Protein AF-A0A6J4P6Z1-F1 (afdb_monomer)

Foldseek 3Di:
DPQADWDWDWDFDPVDPRDIGTQDDDDPPDPQTAGDWAEWEDDPQWIWTQRQQQQFIWTAHPQQRDTDDRLEHDDRNFWHYWYDAPQKIWTFGQPVLFIFIADVVSHDYTPGGQDHDPPWGWAAWDADNVRWIWTDTQQLFIWIGNSPDIDTQEGPLAPRARFRYWDQDPVRWIWTDHAQFWIFIDHPPHRDPRHGPDTGGDGGDDHRDYDYDDDDDDDDHRHHDDDDDDDCVLVVLQVLCVPQVQVLCVVFPCVQQNDVHNVQQAHDNAPVRQCQGGVVGRQADALCLPPHVVLCQLVVVDVVRHPPPPDRDDPSSSVSVSVCSNNRVDDPRPDPVVSVPPPPPPLVVVLVVQCPDPLNDDDDDDQQDDDPPCVQQVDSVSSVVRVVCVVVVHDDDDDDDQQVLQQCLCCQQQVDGDDPVLVVVLVVVCVVPVVVSSVVSNVVSQLDLSRLVNVLVVVCVLLQQDQAQPDPDTAGQPLRVVLSVLSSCCSNVVPPPVLLVCLLPPLVPDVPFDADPVVQFRSSVSNVCSLVHYHADEDACQVPFCRLVVSLLVSLQSCCCPPVVDGCSVQCVAQDPNHSGHVVNSVVSSVVSLPDADKFADRGHPCNCVVVLVLLVVLLVVLLLVQLVQLLPFAQDLCNPPDPDDPPVPDPQDDLLALCRLVNQLVPCPQNQQVSLVVNVVVLVVLLVVLVVVQVQKAFQDQPPDLDAGPQKDKGWPLSVNQFDAAQRFQQDLDDFFGGPAGDHGFRKSCSQHLLTWMKIKHHFPVPDPAQKKKWFKAKDQQWFKAKHFSNSQLYPRTDGGDGPGTDIDMDGDDPCPSPTDGIIMMGIWQSTRSCVVSAQPPPPPGHNPHSSPSIRIMMTTRTMIHHNDRDTRDDSSQLCVQLSPDRRDNDSSSNSNSSSCSLSVLSNCSSVVNHDVNSRSSVRVCVVVVSRDGGADPVHPSVVSSVVSSVD

pLDDT: mean 85.29, std 13.03, range [31.72, 98.56]

Secondary structure (DSSP, 8-state):
--TTSEE-EEEE-TTTTS-EEEEE-PPTT-TT-EESEEEEEEETTEEEEEETTTTEEEEE-TTT--EEEEEEE--TT-EEEEEEETTEEEEEETTTTEEEE--SSS-EE--EEEEE-TT--EEEEEE-TTS-EEEEETTTEEEEE-SS-EEEEE-GGGT--SEEEEEE-TTSPEEEEEBTS-EEEE-SSS---SS-SEEE--SPB-S--------S------------SS--HHHHHHHHIIIIIHHHHHHHTTTTBSSS-BGGG---SSHHHHHH-BTTB-S--TT-GGG-HHHHHHTT-SSS--SSTTSPPPHHHHHHHHHHHHTT---S---TTTS---S---HHHHHHHHHTSTTTSPPP-PPPPP-S-TTT--SHHHHHHHHHHHHTT--PPPPPPHHHHHHHHHHHHHSSPPPHHHHHHHHHHHHH-HHHHHHHHHHHHHTSHHHHHHHHHHHHHHHT--SB--SSS--B-TTHHHHHHHHHHHHHTT--HHHHHHHHHHGGG-SSPPEETTTTEESGGGGGGGGG-S----S-TTTSTTHHHHHHHHHHHHHHHHHS----GGGGTSS-SSSS--HHHHHHHHHHHHSSPP-----BPTTTTHHHHHHHHHHHHHHHHHHHHHHHT----TTTTS-SS---TTPPPPPTTSTHHHHHHHHT-TT-HHHHHHHHHHHHHHHHHHHHHHHTTPEEEE--SSS-PPTT-EEESHHHHH-EE-TTEEEE-SSSSBSEEEEEPSEEETTTT-TTS--EEEPPPGGGSSSSEEEEEEEEETT-EEEEEETTB-SSS-EEE---SS-EEEEEEPPP--TT---EEEEEE-GGG-TTSSSSTTTSTTS-TT---TT---EEEEEEEEEESSSPPPPP--GGGTTTT-SSPPSSHHHHHHHHHHHHHHHHHHHHTT---TTHHHHHHHHHHTT-S--B--TTSHHHHHHHHHHH-

Nearest PDB structures (foldseek):
  8jx8-assembly1_B  TM=7.760E-01  e=8.569E-06  Rattus norvegicus
  8juu-assembly1_B  TM=7.508E-01  e=6.616E-06  Rattus norvegicus
  6nd4-assembly1_L  TM=6.989E-01  e=3.937E-04  Saccharomyces cerevisiae BY4741
  8bda-assembly1_I  TM=6.590E-01  e=3.550E-04  Chlamydomonas reinhardtii
  6v4u-assembly1_C  TM=6.195E-01  e=1.362E-03  Homo sapiens

InterPro domains:
  IPR011042 Six-bladed beta-propeller, TolB-like [G3DSA:2.120.10.30] (6-234)
  IPR011429 Cytochrome C, Planctomycete-type [PF07635] (253-311)
  IPR011444 Domain of unknown function DUF1549 [PF07583] (380-594)
  IPR036909 Cytochrome c-like domain superfamily [SSF46626] (238-328)

Radius of gyration: 41.81 Å; Cα contacts (8 Å, |Δi|>4): 1738; chains: 1; bounding box: 90×91×122 Å

Solvent-accessible surface area (backbone atoms only — not comparable to full-atom values): 52314 Å² total; per-residue (Å²): 104,59,96,89,34,75,23,63,43,69,46,67,48,89,86,54,97,66,60,72,43,78,48,39,78,61,61,93,94,48,94,66,47,37,32,20,51,27,16,33,31,71,54,98,72,23,42,35,38,29,16,13,60,71,9,32,31,35,35,25,41,60,37,42,45,49,61,73,46,78,37,34,45,57,62,59,68,12,40,42,25,40,38,61,55,97,89,38,44,36,36,25,24,38,75,77,29,24,34,31,39,46,56,90,70,64,79,53,66,59,80,45,75,41,46,72,48,92,98,44,38,37,39,12,42,31,64,49,99,84,66,36,36,37,35,16,19,80,83,14,35,32,33,37,31,68,63,82,55,75,45,85,35,42,41,46,83,34,70,43,40,38,29,42,34,40,42,69,46,97,87,60,31,38,39,34,38,13,50,68,37,42,37,37,28,33,68,72,89,53,77,47,91,40,60,50,82,41,74,46,86,62,77,65,47,86,74,73,72,58,79,62,86,80,87,76,94,71,94,64,68,51,49,75,78,74,92,64,84,83,88,59,75,68,55,55,50,45,46,47,28,64,72,55,44,53,57,46,40,59,76,74,43,27,81,50,17,20,92,94,31,47,61,65,60,22,31,64,71,27,45,53,33,24,54,61,20,24,82,90,41,49,24,50,41,63,49,34,33,91,79,8,46,51,49,34,18,39,66,47,74,35,93,94,41,49,40,50,79,89,57,67,57,56,71,68,60,49,47,49,55,35,50,42,21,44,69,44,46,59,56,86,46,78,47,52,79,58,59,65,55,63,96,66,90,41,69,64,58,59,36,55,62,43,53,70,36,80,89,68,45,83,87,78,89,76,83,62,55,90,60,93,58,62,85,76,32,76,47,64,67,40,19,50,54,47,51,54,30,53,77,67,74,46,78,85,79,79,83,71,57,68,72,59,45,50,42,50,52,27,35,70,46,39,66,38,78,66,51,73,68,57,48,56,52,48,55,54,39,34,74,76,38,52,67,62,33,49,52,53,49,51,56,53,47,62,70,31,74,44,20,6,54,40,52,30,49,59,53,32,64,60,48,38,63,46,68,39,29,71,56,99,58,86,41,69,37,81,61,34,68,60,38,52,53,47,38,22,49,37,55,57,64,65,53,53,66,71,58,51,54,44,17,36,73,44,10,77,72,45,82,82,58,53,62,44,79,91,77,43,28,26,53,18,57,41,29,40,51,49,77,70,36,46,71,51,63,73,42,46,23,64,82,41,67,52,53,42,55,52,43,43,51,50,45,53,43,41,49,30,41,68,78,63,73,35,88,55,67,65,8,74,84,40,58,30,93,80,60,70,40,43,32,66,52,44,53,50,54,39,50,58,67,62,65,66,80,81,71,40,74,82,48,60,22,91,68,74,54,49,67,58,53,52,50,42,54,52,41,51,53,53,47,50,52,56,50,26,59,53,55,63,68,62,77,78,50,51,62,63,85,53,77,90,81,72,89,59,87,84,60,81,78,63,55,89,82,40,83,60,26,66,56,60,53,59,73,70,32,77,87,46,32,33,61,49,46,49,51,50,48,50,51,50,53,53,48,28,52,52,30,49,59,65,38,66,68,50,45,79,65,38,63,39,90,50,100,64,78,48,89,73,46,49,73,43,49,65,6,50,80,67,10,58,43,58,64,52,38,71,30,66,38,79,58,84,68,44,46,57,70,45,56,36,65,35,15,41,23,16,39,54,82,40,38,76,31,36,22,31,47,32,50,46,44,49,92,74,45,67,58,55,18,40,34,36,23,38,18,15,30,61,61,0,27,37,35,56,29,38,55,68,25,51,59,30,87,52,61,46,70,32,81,39,83,67,66,43,67,45,72,50,62,72,74,80,71,35,67,82,42,88,42,43,30,47,35,39,24,8,39,77,38,35,68,44,51,56,73,43,64,52,67,50,87,96,48,51,68,86,44,75,58,73,95,56,52,11,19,40,33,44,41,31,32,32,21,20,84,52,87,74,66,79,55,83,53,52,46,59,51,60,72,60,63,65,73,82,69,37,74,40,67,68,50,41,30,43,45,53,36,50,41,55,52,46,31,48,45,24,48,49,71,73,60,61,54,80,30,26,48,63,50,45,42,50,34,50,77,70,63,75,45,94,46,65,52,56,92,89,35,74,59,26,55,47,50,53,51,52,59,71,104

Sequence (953 aa):
GLPGEVGKVLRFDPRGAGSMETLLDIPEGYGGRLFRATGMAWLEGDLLVASQGDGKVKRYSYPSGDWQADVVRASPGGITQIAMNGGRLFVTDFVAQALRQGPEPLDGGMSEVWAQHAAQAPWGLAVDGAGRTFWSTSANRVLRSDGRETVEWAGAAGGLATPVGLALGPDGLLYAANLHGAVTVWRTDAPNAGQPVRVIAGPEVRGPISIAFTTEPRAGEFAYVSPVAVDVASAEKVAFFESKIRPLLHARCIKCHGDEAQKGGLRLDSRHGWEQGGDSGPAVTPGKPDTSLLVKAVRYADKDLQMPPEEPLPAEEIALLVEWVRQGAIDPRLDARAAAQPETDDWAVEFQKRLDWWSLNPLADPEPPAVADARWALRPVDRFVYAGLDAAALRPAPAADPEVLLRRLSVVLLGLPPTPAQRETFLWQWHIDPAAAYEALVDQLLKSPHFGERFARHWMDAVRYTDTYGYEWDVPAKGAFEYRDYLIRAFNGDVGFDTFLREQVAGDLLTPPRVDAGLGVNESVIGPMFFHMGEHRHGSSLAYNGVHQEMVNNKVDAFSKVFLATTVACAKCHNHKLEAVSQRDYYALGAVFMTPRWVSRQADAPGKNDAAIARLKELRAAIRAEVAARWAAVTLPPDGWRPAAAVVPNAPQPPLDDVAYPMAKLTNAGADVEATWTALAGEWSAARAARSEANAVFTTIADFSQPQIPAGWVTDGDGMAHGWVDDATPLIALDGEAVVARLLPRGYHTHALSSKLPGALRMPPQHLVPGRFVSLCLAGGEFGGYLQMDENSFLHEGVAVLNQTQPTWRTFGDAPMTGGVTKVTFDFVTSSLNPNFPARVGVVPGLAFNDAGHDKRSWLSVTGVVASDTVVTPQDTLDSFASLYDGPAPKTADEADARVTAWLSGAVHRWCAGQHRPGDRQVVDWLLAHKLLPNQAPAEDPLAALLSEYRRV

Structure (mmCIF, N/CA/C/O backbone):
data_AF-A0A6J4P6Z1-F1
#
_entry.id   AF-A0A6J4P6Z1-F1
#
loop_
_atom_site.group_PDB
_atom_site.id
_atom_site.type_symbol
_atom_site.label_atom_id
_atom_site.label_alt_id
_atom_site.label_comp_id
_atom_site.label_asym_id
_atom_site.label_entity_id
_atom_site.label_seq_id
_atom_site.pdbx_PDB_ins_code
_atom_site.Cartn_x
_atom_site.Cartn_y
_atom_site.Cartn_z
_atom_site.occupancy
_atom_site.B_iso_or_equiv
_atom_site.auth_seq_id
_atom_site.auth_comp_id
_atom_site.auth_asym_id
_atom_site.auth_atom_id
_atom_site.pdbx_PDB_model_num
ATOM 1 N N . GLY A 1 1 ? 6.799 32.612 -17.890 1.00 47.00 1 GLY A N 1
ATOM 2 C CA . GLY A 1 1 ? 7.064 31.879 -16.644 1.00 47.00 1 GLY A CA 1
ATOM 3 C C . GLY A 1 1 ? 7.237 32.807 -15.455 1.00 47.00 1 GLY A C 1
ATOM 4 O O . GLY A 1 1 ? 7.490 34.000 -15.650 1.00 47.00 1 GLY A O 1
ATOM 5 N N . LEU A 1 2 ? 7.077 32.265 -14.247 1.00 48.00 2 LEU A N 1
ATOM 6 C CA . LEU A 1 2 ? 7.431 32.858 -12.951 1.00 48.00 2 LEU A CA 1
ATOM 7 C C . LEU A 1 2 ? 8.968 32.943 -12.775 1.00 48.00 2 LEU A C 1
ATOM 9 O O . LEU A 1 2 ? 9.711 32.297 -13.519 1.00 48.00 2 LEU A O 1
ATOM 13 N N . PRO A 1 3 ? 9.488 33.758 -11.836 1.00 44.28 3 PRO A N 1
ATOM 14 C CA . PRO A 1 3 ? 10.918 33.778 -11.517 1.00 44.28 3 PRO A CA 1
ATOM 15 C C . PRO A 1 3 ? 11.390 32.387 -11.059 1.00 44.28 3 PRO A C 1
ATOM 17 O O . PRO A 1 3 ? 10.897 31.878 -10.060 1.00 44.28 3 PRO A O 1
ATOM 20 N N . GLY A 1 4 ? 12.323 31.774 -11.797 1.00 52.41 4 GLY A N 1
ATOM 21 C CA . GLY A 1 4 ? 12.826 30.413 -11.540 1.00 52.41 4 GLY A CA 1
ATOM 22 C C . GLY A 1 4 ? 12.335 29.345 -12.527 1.00 52.41 4 GLY A C 1
ATOM 23 O O . GLY A 1 4 ? 12.903 28.260 -12.568 1.00 52.41 4 GLY A O 1
ATOM 24 N N . GLU A 1 5 ? 11.341 29.652 -13.367 1.00 59.31 5 GLU A N 1
ATOM 25 C CA . GLU A 1 5 ? 10.858 28.740 -14.411 1.00 59.31 5 GLU A CA 1
ATOM 26 C C . GLU A 1 5 ? 11.696 28.809 -15.700 1.00 59.31 5 GLU A C 1
ATOM 28 O O . GLU A 1 5 ? 12.208 29.865 -16.099 1.00 59.31 5 GLU A O 1
ATOM 33 N N . VAL A 1 6 ? 11.780 27.674 -16.398 1.00 68.25 6 VAL A N 1
ATOM 34 C CA . VAL A 1 6 ? 12.442 27.555 -17.705 1.00 68.25 6 VAL A CA 1
ATOM 35 C C . VAL A 1 6 ? 11.630 28.303 -18.766 1.00 68.25 6 VAL A C 1
ATOM 37 O O . VAL A 1 6 ? 10.414 28.146 -18.871 1.00 68.25 6 VAL A O 1
ATOM 40 N N . GLY A 1 7 ? 12.298 29.153 -19.546 1.00 70.38 7 GLY A N 1
ATOM 41 C CA . GLY A 1 7 ? 11.691 29.878 -20.658 1.00 70.38 7 GLY A CA 1
ATOM 42 C C . GLY A 1 7 ? 11.678 29.038 -21.932 1.00 70.38 7 GLY A C 1
ATOM 43 O O . GLY A 1 7 ? 12.706 28.480 -22.302 1.00 70.38 7 GLY A O 1
ATOM 44 N N . LYS A 1 8 ? 10.535 29.001 -22.623 1.00 82.44 8 LYS A N 1
ATOM 45 C CA . LYS A 1 8 ? 10.401 28.435 -23.972 1.00 82.44 8 LYS A CA 1
ATOM 46 C C . LYS A 1 8 ? 10.035 29.539 -24.957 1.00 82.44 8 LYS A C 1
ATOM 48 O O . LYS A 1 8 ? 9.347 30.488 -24.573 1.00 82.44 8 LYS A O 1
ATOM 53 N N . VAL A 1 9 ? 10.465 29.412 -26.209 1.00 81.19 9 VAL A N 1
ATOM 54 C CA . VAL A 1 9 ? 9.975 30.261 -27.304 1.00 81.19 9 VAL A CA 1
ATOM 55 C C . VAL A 1 9 ? 9.039 29.438 -28.157 1.00 81.19 9 VAL A C 1
ATOM 57 O O . VAL A 1 9 ? 9.393 28.342 -28.580 1.00 81.19 9 VAL A O 1
ATOM 60 N N . LEU A 1 10 ? 7.851 29.974 -28.405 1.00 78.69 10 LEU A N 1
ATOM 61 C CA . LEU A 1 10 ? 6.833 29.328 -29.215 1.00 78.69 10 LEU A CA 1
ATOM 62 C C . LEU A 1 10 ? 6.622 30.142 -30.494 1.00 78.69 10 LEU A C 1
ATOM 64 O O . LEU A 1 10 ? 6.629 31.375 -30.456 1.00 78.69 10 LEU A O 1
ATOM 68 N N . ARG A 1 11 ? 6.415 29.463 -31.619 1.00 75.56 11 ARG A N 1
ATOM 69 C CA . ARG A 1 11 ? 5.948 30.060 -32.867 1.00 75.56 11 ARG A CA 1
ATOM 70 C C . ARG A 1 11 ? 4.472 29.823 -32.986 1.00 75.56 11 ARG A C 1
ATOM 72 O O . ARG A 1 11 ? 3.986 28.703 -32.886 1.00 75.56 11 ARG A O 1
ATOM 79 N N . PHE A 1 12 ? 3.779 30.905 -33.257 1.00 68.00 12 PHE A N 1
ATOM 80 C CA . PHE A 1 12 ? 2.379 30.873 -33.589 1.00 68.00 12 PHE A CA 1
ATOM 81 C C . PHE A 1 12 ? 2.242 31.495 -34.970 1.00 68.00 12 PHE A C 1
ATOM 83 O O . PHE A 1 12 ? 2.663 32.637 -35.160 1.00 68.00 12 PHE A O 1
ATOM 90 N N . ASP A 1 13 ? 1.706 30.744 -35.933 1.00 66.12 13 ASP A N 1
ATOM 91 C CA . ASP A 1 13 ? 1.317 31.317 -37.221 1.00 66.12 13 ASP A CA 1
ATOM 92 C C . ASP A 1 13 ? -0.148 31.765 -37.135 1.00 66.12 13 ASP A C 1
ATOM 94 O O . ASP A 1 13 ? -1.051 30.927 -37.217 1.00 66.12 13 ASP A O 1
ATOM 98 N N . PRO A 1 14 ? -0.418 33.075 -36.984 1.00 53.06 14 PRO A N 1
ATOM 99 C CA . PRO A 1 14 ? -1.778 33.582 -36.847 1.00 53.06 14 PRO A CA 1
ATOM 100 C C . PRO A 1 14 ? -2.614 33.436 -38.128 1.00 53.06 14 PRO A C 1
ATOM 102 O O . PRO A 1 14 ? -3.804 33.739 -38.097 1.00 53.06 14 PRO A O 1
ATOM 105 N N . ARG A 1 15 ? -2.013 33.021 -39.255 1.00 53.12 15 ARG A N 1
ATOM 106 C CA . ARG A 1 15 ? -2.705 32.796 -40.536 1.00 53.12 15 ARG A CA 1
ATOM 107 C C . ARG A 1 15 ? -3.038 31.321 -40.795 1.00 53.12 15 ARG A C 1
ATOM 109 O O . ARG A 1 15 ? -3.801 31.047 -41.718 1.00 53.12 15 ARG A O 1
ATOM 116 N N . GLY A 1 16 ? -2.474 30.397 -40.014 1.00 52.44 16 GLY A N 1
ATOM 117 C CA . GLY A 1 16 ? -2.830 28.974 -40.009 1.00 52.44 16 GLY A CA 1
ATOM 118 C C . GLY A 1 16 ? -3.935 28.660 -38.993 1.00 52.44 16 GLY A C 1
ATOM 119 O O . GLY A 1 16 ? -4.462 29.561 -38.346 1.00 52.44 16 GLY A O 1
ATOM 120 N N . ALA A 1 17 ? -4.266 27.379 -38.795 1.00 46.84 17 ALA A N 1
ATOM 121 C CA . ALA A 1 17 ? -5.341 26.901 -37.904 1.00 46.84 17 ALA A CA 1
ATOM 122 C C . ALA A 1 17 ? -5.102 27.132 -36.386 1.00 46.84 17 ALA A C 1
ATOM 124 O O . ALA A 1 17 ? -5.630 26.403 -35.550 1.00 46.84 17 ALA A O 1
ATOM 125 N N . GLY A 1 18 ? -4.272 28.108 -36.007 1.00 50.84 18 GLY A N 1
ATOM 126 C CA . GLY A 1 18 ? -3.913 28.391 -34.619 1.00 50.84 18 GLY A CA 1
ATOM 127 C C . GLY A 1 18 ? -2.936 27.383 -34.003 1.00 50.84 18 GLY A C 1
ATOM 128 O O . GLY A 1 18 ? -2.877 27.257 -32.781 1.00 50.84 18 GLY A O 1
ATOM 129 N N . SER A 1 19 ? -2.169 26.649 -34.815 1.00 54.53 19 SER A N 1
ATOM 130 C CA . SER A 1 19 ? -1.143 25.735 -34.309 1.00 54.53 19 SER A CA 1
ATOM 131 C C . SER A 1 19 ? 0.015 26.516 -33.691 1.00 54.53 19 SER A C 1
ATOM 133 O O . SER A 1 19 ? 0.631 27.367 -34.337 1.00 54.53 19 SER A O 1
ATOM 135 N N . MET A 1 20 ? 0.305 26.206 -32.432 1.00 63.69 20 MET A N 1
ATOM 136 C CA . MET A 1 20 ? 1.439 26.728 -31.686 1.00 63.69 20 MET A CA 1
ATOM 137 C C . MET A 1 20 ? 2.521 25.649 -31.632 1.00 63.69 20 MET A C 1
ATOM 139 O O . MET A 1 20 ? 2.252 24.516 -31.242 1.00 63.69 20 MET A O 1
ATOM 143 N N . GLU A 1 21 ? 3.728 26.003 -32.042 1.00 71.38 21 GLU A N 1
ATOM 144 C CA . GLU A 1 21 ? 4.895 25.127 -32.121 1.00 71.38 21 GLU A CA 1
ATOM 145 C C . GLU A 1 21 ? 5.962 25.618 -31.147 1.00 71.38 21 GLU A C 1
ATOM 147 O O . GLU A 1 21 ? 6.126 26.821 -30.951 1.00 71.38 21 GLU A O 1
ATOM 152 N N . THR A 1 22 ? 6.711 24.706 -30.542 1.00 75.56 22 THR A N 1
ATOM 153 C CA . THR A 1 22 ? 7.832 25.063 -29.672 1.00 75.56 22 THR A CA 1
ATOM 154 C C . THR A 1 22 ? 9.096 25.266 -30.506 1.00 75.56 22 THR A C 1
ATOM 156 O O . THR A 1 22 ? 9.651 24.296 -31.001 1.00 75.56 22 THR A O 1
ATOM 159 N N . LEU A 1 23 ? 9.564 26.513 -30.643 1.00 71.25 23 LEU A N 1
ATOM 160 C CA . LEU A 1 23 ? 10.804 26.844 -31.365 1.00 71.25 23 LEU A CA 1
ATOM 161 C C . LEU A 1 23 ? 12.065 26.631 -30.531 1.00 71.25 23 LEU A C 1
ATOM 163 O O . LEU A 1 23 ? 13.095 26.234 -31.058 1.00 71.25 23 LEU A O 1
ATOM 167 N N . LEU A 1 24 ? 12.017 26.956 -29.239 1.00 78.31 24 LEU A N 1
ATOM 168 C CA . LEU A 1 24 ? 13.147 26.782 -28.328 1.00 78.31 24 LEU A CA 1
ATOM 169 C C . LEU A 1 24 ? 12.655 26.178 -27.020 1.00 78.31 24 LEU A C 1
ATOM 171 O O . LEU A 1 24 ? 11.869 26.804 -26.307 1.00 78.31 24 LEU A O 1
ATOM 175 N N . ASP A 1 25 ? 13.164 24.992 -26.696 1.00 78.25 25 ASP A N 1
ATOM 176 C CA . ASP A 1 25 ? 12.984 24.311 -25.413 1.00 78.25 25 ASP A CA 1
ATOM 177 C C . ASP A 1 25 ? 14.278 23.584 -25.054 1.00 78.25 25 ASP A C 1
ATOM 179 O O . ASP A 1 25 ? 14.490 22.422 -25.389 1.00 78.25 25 ASP A O 1
ATOM 183 N N . ILE A 1 26 ? 15.209 24.341 -24.473 1.00 75.19 26 ILE A N 1
ATOM 184 C CA . ILE A 1 26 ? 16.578 23.877 -24.253 1.00 75.19 26 ILE A CA 1
ATOM 185 C C . ILE A 1 26 ? 16.658 23.185 -22.882 1.00 75.19 26 ILE A C 1
ATOM 187 O O . ILE A 1 26 ? 16.405 23.844 -21.864 1.00 75.19 26 ILE A O 1
ATOM 191 N N . PRO A 1 27 ? 17.019 21.887 -22.831 1.00 61.19 27 PRO A N 1
ATOM 192 C CA . PRO A 1 27 ? 17.042 21.112 -21.597 1.00 61.19 27 PRO A CA 1
ATOM 193 C C . PRO A 1 27 ? 18.142 21.569 -20.627 1.00 61.19 27 PRO A C 1
ATOM 195 O O . PRO A 1 27 ? 19.032 22.366 -20.938 1.00 61.19 27 PRO A O 1
ATOM 198 N N . GLU A 1 28 ? 18.062 21.065 -19.400 1.00 58.44 28 GLU A N 1
ATOM 199 C CA . GLU A 1 28 ? 19.021 21.351 -18.337 1.00 58.44 28 GLU A CA 1
ATOM 200 C C . GLU A 1 28 ? 20.446 20.892 -18.697 1.00 58.44 28 GLU A C 1
ATOM 202 O O . GLU A 1 28 ? 20.637 19.822 -19.266 1.00 58.44 28 GLU A O 1
ATOM 207 N N . GLY A 1 29 ? 21.451 21.722 -18.384 1.00 57.00 29 GLY A N 1
ATOM 208 C CA . GLY A 1 29 ? 22.869 21.446 -18.667 1.00 57.00 29 GLY A CA 1
ATOM 209 C C . GLY A 1 29 ? 23.438 22.075 -19.949 1.00 57.00 29 GLY A C 1
ATOM 210 O O . GLY A 1 29 ? 24.649 22.021 -20.150 1.00 57.00 29 GLY A O 1
ATOM 211 N N . TYR A 1 30 ? 22.617 22.729 -20.782 1.00 62.38 30 TYR A N 1
ATOM 212 C CA . TYR A 1 30 ? 23.048 23.340 -22.050 1.00 62.38 30 TYR A CA 1
ATOM 213 C C . TYR A 1 30 ? 23.156 24.878 -21.971 1.00 62.38 30 TYR A C 1
ATOM 215 O O . TYR A 1 30 ? 22.280 25.554 -21.428 1.00 62.38 30 TYR A O 1
ATOM 223 N N . GLY A 1 31 ? 24.227 25.456 -22.538 1.00 67.62 31 GLY A N 1
ATOM 224 C CA . GLY A 1 31 ? 24.591 26.881 -22.381 1.00 67.62 31 GLY A CA 1
ATOM 225 C C . GLY A 1 31 ? 23.560 27.899 -22.895 1.00 67.62 31 GLY A C 1
ATOM 226 O O . GLY A 1 31 ? 23.478 29.018 -22.385 1.00 67.62 31 GLY A O 1
ATOM 227 N N . GLY A 1 32 ? 22.720 27.490 -23.847 1.00 81.19 32 GLY A N 1
ATOM 228 C CA . GLY A 1 32 ? 21.651 28.304 -24.420 1.00 81.19 32 GLY A CA 1
ATOM 229 C C . GLY A 1 32 ? 20.339 28.307 -23.642 1.00 81.19 32 GLY A C 1
ATOM 230 O O . GLY A 1 32 ? 19.358 28.824 -24.160 1.00 81.19 32 GLY A O 1
ATOM 231 N N . ARG A 1 33 ? 20.256 27.731 -22.439 1.00 86.50 33 ARG A N 1
ATOM 232 C CA . ARG A 1 33 ? 18.992 27.674 -21.686 1.00 86.50 33 ARG A CA 1
ATOM 233 C C . ARG A 1 33 ? 18.457 29.075 -21.358 1.00 86.50 33 ARG A C 1
ATOM 235 O O . ARG A 1 33 ? 19.211 29.958 -20.944 1.00 86.50 33 ARG A O 1
ATOM 242 N N . LEU A 1 34 ? 17.149 29.267 -21.536 1.00 86.69 34 LEU A N 1
ATOM 243 C CA . LEU A 1 34 ? 16.449 30.517 -21.233 1.00 86.69 34 LEU A CA 1
ATOM 244 C C . LEU A 1 34 ? 15.863 30.464 -19.821 1.00 86.69 34 LEU A C 1
ATOM 246 O O . LEU A 1 34 ? 15.099 29.559 -19.485 1.00 86.69 34 LEU A O 1
ATOM 250 N N . PHE A 1 35 ? 16.169 31.470 -19.008 1.00 83.50 35 PHE A N 1
ATOM 251 C CA . PHE A 1 35 ? 15.613 31.639 -17.668 1.00 83.50 35 PHE A CA 1
ATOM 252 C C . PHE A 1 35 ? 14.590 32.766 -17.731 1.00 83.50 35 PHE A C 1
ATOM 254 O O . PHE A 1 35 ? 14.953 33.941 -17.705 1.00 83.50 35 PHE A O 1
ATOM 261 N N . ARG A 1 36 ? 13.306 32.405 -17.857 1.00 84.12 36 ARG A N 1
ATOM 262 C CA . ARG A 1 36 ? 12.186 33.335 -18.082 1.00 84.12 36 ARG A CA 1
ATOM 263 C C . ARG A 1 36 ? 12.379 34.230 -19.324 1.00 84.12 36 ARG A C 1
ATOM 265 O O . ARG A 1 36 ? 12.853 35.360 -19.227 1.00 84.12 36 ARG A O 1
ATOM 272 N N . ALA A 1 37 ? 11.968 33.723 -20.488 1.00 86.06 37 ALA A N 1
ATOM 273 C CA . ALA A 1 37 ? 11.985 34.470 -21.748 1.00 86.06 37 ALA A CA 1
ATOM 274 C C . ALA A 1 37 ? 10.944 35.607 -21.731 1.00 86.06 37 ALA A C 1
ATOM 276 O O . ALA A 1 37 ? 9.769 35.348 -21.465 1.00 86.06 37 ALA A O 1
ATOM 277 N N . THR A 1 38 ? 11.374 36.848 -21.978 1.00 83.25 38 THR A N 1
ATOM 278 C CA . THR A 1 38 ? 10.518 38.045 -21.835 1.00 83.25 38 THR A CA 1
ATOM 279 C C . THR A 1 38 ? 10.440 38.929 -23.066 1.00 83.25 38 THR A C 1
ATOM 281 O O . THR A 1 38 ? 9.412 39.561 -23.238 1.00 83.25 38 THR A O 1
ATOM 284 N N . GLY A 1 39 ? 11.467 38.958 -23.922 1.00 85.94 39 GLY A N 1
ATOM 285 C CA . GLY A 1 39 ? 11.545 39.829 -25.099 1.00 85.94 39 GLY A CA 1
ATOM 286 C C . GLY A 1 39 ? 12.195 39.130 -26.287 1.00 85.94 39 GLY A C 1
ATOM 287 O O . GLY A 1 39 ? 13.080 38.300 -26.090 1.00 85.94 39 GLY A O 1
ATOM 288 N N . MET A 1 40 ? 11.785 39.464 -27.514 1.00 89.81 40 MET A N 1
ATOM 289 C CA . MET A 1 40 ? 12.350 38.874 -28.734 1.00 89.81 40 MET A CA 1
ATOM 290 C C . MET A 1 40 ? 12.518 39.904 -29.849 1.00 89.81 40 MET A C 1
ATOM 292 O O . MET A 1 40 ? 11.685 40.798 -29.990 1.00 89.81 40 MET A O 1
ATOM 296 N N . ALA A 1 41 ? 13.565 39.750 -30.659 1.00 88.00 41 ALA A N 1
ATOM 297 C CA . ALA A 1 41 ? 13.789 40.536 -31.870 1.00 88.00 41 ALA A CA 1
ATOM 298 C C . ALA A 1 41 ? 14.632 39.760 -32.894 1.00 88.00 41 ALA A C 1
ATOM 300 O O . ALA A 1 41 ? 15.348 38.827 -32.538 1.00 88.00 41 ALA A O 1
ATOM 301 N N . TRP A 1 42 ? 14.566 40.169 -34.160 1.00 84.88 42 TRP A N 1
ATOM 302 C CA . TRP A 1 42 ? 15.353 39.580 -35.247 1.00 84.88 42 TRP A CA 1
ATOM 303 C C . TRP A 1 42 ? 16.605 40.408 -35.539 1.00 84.88 42 TRP A C 1
ATOM 305 O O . TRP A 1 42 ? 16.531 41.636 -35.612 1.00 84.88 42 TRP A O 1
ATOM 315 N N . LEU A 1 43 ? 17.735 39.735 -35.758 1.00 84.44 43 LEU A N 1
ATOM 316 C CA . LEU A 1 43 ? 18.989 40.338 -36.212 1.00 84.44 43 LEU A CA 1
ATOM 317 C C . LEU A 1 43 ? 19.610 39.455 -37.294 1.00 84.44 43 LEU A C 1
ATOM 319 O O . LEU A 1 43 ? 20.001 38.330 -37.013 1.00 84.44 43 LEU A O 1
ATOM 323 N N . GLU A 1 44 ? 19.725 39.972 -38.520 1.00 82.19 44 GLU A N 1
ATOM 324 C CA . GLU A 1 44 ? 20.395 39.281 -39.642 1.00 82.19 44 GLU A CA 1
ATOM 325 C C . GLU A 1 44 ? 19.857 37.866 -39.928 1.00 82.19 44 GLU A C 1
ATOM 327 O O . GLU A 1 44 ? 20.551 37.005 -40.461 1.00 82.19 44 GLU A O 1
ATOM 332 N N . GLY A 1 45 ? 18.589 37.629 -39.592 1.00 76.56 45 GLY A N 1
ATOM 333 C CA . GLY A 1 45 ? 17.946 36.325 -39.710 1.00 76.56 45 GLY A CA 1
ATOM 334 C C . GLY A 1 45 ? 18.006 35.483 -38.439 1.00 76.56 45 GLY A C 1
ATOM 335 O O . GLY A 1 45 ? 17.177 34.599 -38.314 1.00 76.56 45 GLY A O 1
ATOM 336 N N . ASP A 1 46 ? 18.866 35.795 -37.471 1.00 86.88 46 ASP A N 1
ATOM 337 C CA . ASP A 1 46 ? 18.929 35.101 -36.183 1.00 86.88 46 ASP A CA 1
ATOM 338 C C . ASP A 1 46 ? 17.938 35.672 -35.166 1.00 86.88 46 ASP A C 1
ATOM 340 O O . ASP A 1 46 ? 17.578 36.857 -35.196 1.00 86.88 46 ASP A O 1
ATOM 344 N N . LEU A 1 47 ? 17.518 34.820 -34.228 1.00 89.81 47 LEU A N 1
ATOM 345 C CA . LEU A 1 47 ? 16.591 35.200 -33.171 1.00 89.81 47 LEU A CA 1
ATOM 346 C C . LEU A 1 47 ? 17.357 35.632 -31.920 1.00 89.81 47 LEU A C 1
ATOM 348 O O . LEU A 1 47 ? 18.113 34.857 -31.328 1.00 89.81 47 LEU A O 1
ATOM 352 N N . LEU A 1 48 ? 17.116 36.866 -31.486 1.00 91.06 48 LEU A N 1
ATOM 353 C CA . LEU A 1 48 ? 17.546 37.366 -30.188 1.00 91.06 48 LEU A CA 1
ATOM 354 C C . LEU A 1 48 ? 16.425 37.169 -29.174 1.00 91.06 48 LEU A C 1
ATOM 356 O O . LEU A 1 48 ? 15.293 37.592 -29.411 1.00 91.06 48 LEU A O 1
ATOM 360 N N . VAL A 1 49 ? 16.748 36.570 -28.030 1.00 91.38 49 VAL A N 1
ATOM 361 C CA . VAL A 1 49 ? 15.792 36.329 -26.944 1.00 91.38 49 VAL A CA 1
ATOM 362 C C . VAL A 1 49 ? 16.350 36.869 -25.635 1.00 91.38 49 VAL A C 1
ATOM 364 O O . VAL A 1 49 ? 17.452 36.513 -25.214 1.00 91.38 49 VAL A O 1
ATOM 367 N N . ALA A 1 50 ? 15.582 37.731 -24.976 1.00 89.88 50 ALA A N 1
ATOM 368 C CA . ALA A 1 50 ? 15.880 38.210 -23.638 1.00 89.88 50 ALA A CA 1
ATOM 369 C C . ALA A 1 50 ? 15.509 37.149 -22.598 1.00 89.88 50 ALA A C 1
ATOM 371 O O . ALA A 1 50 ? 14.363 36.708 -22.512 1.00 89.88 50 ALA A O 1
ATOM 372 N N . SER A 1 51 ? 16.498 36.775 -21.796 1.00 89.12 51 SER A N 1
ATOM 373 C CA . SER A 1 51 ? 16.409 35.859 -20.669 1.00 89.12 51 SER A CA 1
ATOM 374 C C . SER A 1 51 ? 16.490 36.688 -19.391 1.00 89.12 51 SER A C 1
ATOM 376 O O . SER A 1 51 ? 17.557 37.145 -18.972 1.00 89.12 51 SER A O 1
ATOM 378 N N . GLN A 1 52 ? 15.327 36.971 -18.805 1.00 86.19 52 GLN A N 1
ATOM 379 C CA . GLN A 1 52 ? 15.223 37.923 -17.704 1.00 86.19 52 GLN A CA 1
ATOM 380 C C . GLN A 1 52 ? 15.944 37.424 -16.449 1.00 86.19 52 GLN A C 1
ATOM 382 O O . GLN A 1 52 ? 16.573 38.219 -15.752 1.00 86.19 52 GLN A O 1
ATOM 387 N N . GLY A 1 53 ? 15.859 36.125 -16.156 1.00 83.06 53 GLY A N 1
ATOM 388 C CA . GLY A 1 53 ? 16.377 35.526 -14.927 1.00 83.06 53 GLY A CA 1
ATOM 389 C C . GLY A 1 53 ? 17.892 35.649 -14.780 1.00 83.06 53 GLY A C 1
ATOM 390 O O . GLY A 1 53 ? 18.367 35.938 -13.686 1.00 83.06 53 GLY A O 1
ATOM 391 N N . ASP A 1 54 ? 18.644 35.503 -15.875 1.00 84.38 54 ASP A N 1
ATOM 392 C CA . ASP A 1 54 ? 20.104 35.666 -15.886 1.00 84.38 54 ASP A CA 1
ATOM 393 C C . ASP A 1 54 ? 20.567 37.031 -16.432 1.00 84.38 54 ASP A C 1
ATOM 395 O O . ASP A 1 54 ? 21.767 37.309 -16.431 1.00 84.38 54 ASP A O 1
ATOM 399 N N . GLY A 1 55 ? 19.636 37.904 -16.840 1.00 85.25 55 GLY A N 1
ATOM 400 C CA . GLY A 1 55 ? 19.922 39.275 -17.276 1.00 85.25 55 GLY A CA 1
ATOM 401 C C . GLY A 1 55 ? 20.627 39.360 -18.625 1.00 85.25 55 GLY A C 1
ATOM 402 O O . GLY A 1 55 ? 21.426 40.271 -18.843 1.00 85.25 55 GLY A O 1
ATOM 403 N N . LYS A 1 56 ? 20.383 38.404 -19.526 1.00 89.25 56 LYS A N 1
ATOM 404 C CA . LYS A 1 56 ? 21.103 38.309 -20.802 1.00 89.25 56 LYS A CA 1
ATOM 405 C C . LYS A 1 56 ? 20.174 38.376 -22.000 1.00 89.25 56 LYS A C 1
ATOM 407 O O . LYS A 1 56 ? 19.018 37.972 -21.923 1.00 89.25 56 LYS A O 1
ATOM 412 N N . VAL A 1 57 ? 20.712 38.814 -23.134 1.00 90.44 57 VAL A N 1
ATOM 413 C CA . VAL A 1 57 ? 20.105 38.556 -24.446 1.00 90.44 57 VAL A CA 1
ATOM 414 C C . VAL A 1 57 ? 20.951 37.509 -25.151 1.00 90.44 57 VAL A C 1
ATOM 416 O O . VAL A 1 57 ? 22.173 37.647 -25.247 1.00 90.44 57 VAL A O 1
ATOM 419 N N . LYS A 1 58 ? 20.299 36.444 -25.603 1.00 91.38 58 LYS A N 1
ATOM 420 C CA . LYS A 1 58 ? 20.931 35.279 -26.223 1.00 91.38 58 LYS A CA 1
ATOM 421 C C . LYS A 1 58 ? 20.576 35.239 -27.704 1.00 91.38 58 LYS A C 1
ATOM 423 O O . LYS A 1 58 ? 19.429 35.509 -28.056 1.00 91.38 58 LYS A O 1
ATOM 428 N N . ARG A 1 59 ? 21.557 34.924 -28.552 1.00 91.12 59 ARG A N 1
ATOM 429 C CA . ARG A 1 59 ? 21.393 34.780 -30.005 1.00 91.12 59 ARG A CA 1
ATOM 430 C C . ARG A 1 59 ? 21.318 33.303 -30.366 1.00 91.12 59 ARG A C 1
ATOM 432 O O . ARG A 1 59 ? 22.211 32.533 -30.007 1.00 91.12 59 ARG A O 1
ATOM 439 N N . TYR A 1 60 ? 20.272 32.934 -31.091 1.00 88.81 60 TYR A N 1
ATOM 440 C CA . TYR A 1 60 ? 20.064 31.594 -31.629 1.00 88.81 60 TYR A CA 1
ATOM 441 C C . TYR A 1 60 ? 20.041 31.671 -33.141 1.00 88.81 60 TYR A C 1
ATOM 443 O O . TYR A 1 60 ? 19.381 32.553 -33.701 1.00 88.81 60 TYR A O 1
ATOM 451 N N . SER A 1 61 ? 20.747 30.747 -33.786 1.00 83.56 61 SER A N 1
ATOM 452 C CA . SER A 1 61 ? 20.698 30.674 -35.236 1.00 83.56 61 SER A CA 1
ATOM 453 C C . SER A 1 61 ? 19.316 30.229 -35.682 1.00 83.56 61 SER A C 1
ATOM 455 O O . SER A 1 61 ? 18.735 29.304 -35.112 1.00 83.56 61 SER A O 1
ATOM 457 N N . TYR A 1 62 ? 18.776 30.896 -36.694 1.00 71.00 62 TYR A N 1
ATOM 458 C CA . TYR A 1 62 ? 17.516 30.500 -37.302 1.00 71.00 62 TYR A CA 1
ATOM 459 C C . TYR A 1 62 ? 17.762 29.824 -38.658 1.00 71.00 62 TYR A C 1
ATOM 461 O O . TYR A 1 62 ? 18.450 30.410 -39.496 1.00 71.00 62 TYR A O 1
ATOM 469 N N . PRO A 1 63 ? 17.162 28.656 -38.946 1.00 63.53 63 PRO A N 1
ATOM 470 C CA . PRO A 1 63 ? 16.221 27.908 -38.123 1.00 63.53 63 PRO A CA 1
ATOM 471 C C . PRO A 1 63 ? 16.883 26.678 -37.478 1.00 63.53 63 PRO A C 1
ATOM 473 O O . PRO A 1 63 ? 16.237 25.665 -37.313 1.00 63.53 63 PRO A O 1
ATOM 476 N N . SER A 1 64 ? 18.177 26.654 -37.159 1.00 68.62 64 SER A N 1
ATOM 477 C CA . SER A 1 64 ? 18.717 25.458 -36.475 1.00 68.62 64 SER A CA 1
ATOM 478 C C . SER A 1 64 ? 18.405 25.457 -34.978 1.00 68.62 64 SER A C 1
ATOM 480 O O . SER A 1 64 ? 18.335 24.426 -34.327 1.00 68.62 64 SER A O 1
ATOM 482 N N . GLY A 1 65 ? 18.216 26.634 -34.395 1.00 73.81 65 GLY A N 1
ATOM 483 C CA . GLY A 1 65 ? 18.097 26.801 -32.955 1.00 73.81 65 GLY A CA 1
ATOM 484 C C . GLY A 1 65 ? 19.339 26.533 -32.151 1.00 73.81 65 GLY A C 1
ATOM 485 O O . GLY A 1 65 ? 19.286 26.552 -30.919 1.00 73.81 65 GLY A O 1
ATOM 486 N N . ASP A 1 66 ? 20.468 26.398 -32.834 1.00 78.62 66 ASP A N 1
ATOM 487 C CA . ASP A 1 66 ? 21.757 26.336 -32.187 1.00 78.62 66 ASP A CA 1
ATOM 488 C C . ASP A 1 66 ? 22.024 27.659 -31.481 1.00 78.62 66 ASP A C 1
ATOM 490 O O . ASP A 1 66 ? 22.045 28.740 -32.089 1.00 78.62 66 ASP A O 1
ATOM 494 N N . TRP A 1 67 ? 22.246 27.567 -30.175 1.00 88.00 67 TRP A N 1
ATOM 495 C CA . TRP A 1 67 ? 22.722 28.690 -29.388 1.00 88.00 67 TRP A CA 1
ATOM 496 C C . TRP A 1 67 ? 24.095 29.125 -29.899 1.00 88.00 67 TRP A C 1
ATOM 498 O O . TRP A 1 67 ? 25.039 28.337 -29.900 1.00 88.00 67 TRP A O 1
ATOM 508 N N . GLN A 1 68 ? 24.189 30.384 -30.326 1.00 85.62 68 GLN A N 1
ATOM 509 C CA . GLN A 1 68 ? 25.420 30.951 -30.871 1.00 85.62 68 GLN A CA 1
ATOM 510 C C . GLN A 1 68 ? 26.243 31.613 -29.765 1.00 85.62 68 GLN A C 1
ATOM 512 O O . GLN A 1 68 ? 27.409 31.281 -29.566 1.00 85.62 68 GLN A O 1
ATOM 517 N N . ALA A 1 69 ? 25.636 32.558 -29.038 1.00 86.19 69 ALA A N 1
ATOM 518 C CA . ALA A 1 69 ? 26.303 33.306 -27.976 1.00 86.19 69 ALA A CA 1
ATOM 519 C C . ALA A 1 69 ? 25.317 34.052 -27.060 1.00 86.19 69 ALA A C 1
ATOM 521 O O . ALA A 1 69 ? 24.182 34.363 -27.434 1.00 86.19 69 ALA A O 1
ATOM 522 N N . ASP A 1 70 ? 25.792 34.416 -25.868 1.00 88.25 70 ASP A N 1
ATOM 523 C CA . ASP A 1 70 ? 25.205 35.494 -25.065 1.00 88.25 70 ASP A CA 1
ATOM 524 C C . ASP A 1 70 ? 25.715 36.837 -25.631 1.00 88.25 70 ASP A C 1
ATOM 526 O O . ASP A 1 70 ? 26.882 37.172 -25.432 1.00 88.25 70 ASP A O 1
ATOM 530 N N . VAL A 1 71 ? 24.869 37.593 -26.338 1.00 81.31 71 VAL A N 1
ATOM 531 C CA . VAL A 1 71 ? 25.287 38.802 -27.086 1.00 81.31 71 VAL A CA 1
ATOM 532 C C . VAL A 1 71 ? 25.242 40.087 -26.262 1.00 81.31 71 VAL A C 1
ATOM 534 O O . VAL A 1 71 ? 25.896 41.064 -26.606 1.00 81.31 71 VAL A O 1
ATOM 537 N N . VAL A 1 72 ? 24.485 40.096 -25.161 1.00 74.81 72 VAL A N 1
ATOM 538 C CA . VAL A 1 72 ? 24.347 41.259 -24.274 1.00 74.81 72 VAL A CA 1
ATOM 539 C C . VAL A 1 72 ? 24.159 40.818 -22.823 1.00 74.81 72 VAL A C 1
ATOM 541 O O . VAL A 1 72 ? 23.469 39.834 -22.546 1.00 74.81 72 VAL A O 1
ATOM 544 N N . ARG A 1 73 ? 24.734 41.587 -21.885 1.00 74.75 73 ARG A N 1
ATOM 545 C CA . ARG A 1 73 ? 24.544 41.433 -20.432 1.00 74.75 73 ARG A CA 1
ATOM 546 C C . ARG A 1 73 ? 24.046 42.738 -19.803 1.00 74.75 73 ARG A C 1
ATOM 548 O O . ARG A 1 73 ? 24.681 43.781 -19.968 1.00 74.75 73 ARG A O 1
ATOM 555 N N . ALA A 1 74 ? 22.938 42.657 -19.072 1.00 70.69 74 ALA A N 1
ATOM 556 C CA . ALA A 1 74 ? 22.397 43.699 -18.199 1.00 70.69 74 ALA A CA 1
ATOM 557 C C . ALA A 1 74 ? 22.222 43.145 -16.769 1.00 70.69 74 ALA A C 1
ATOM 559 O O . ALA A 1 74 ? 22.659 42.033 -16.465 1.00 70.69 74 ALA A O 1
ATOM 560 N N . SER A 1 75 ? 21.600 43.912 -15.870 1.00 70.19 75 SER A N 1
ATOM 561 C CA . SER A 1 75 ? 21.315 43.442 -14.511 1.00 70.19 75 SER A CA 1
ATOM 562 C C . SER A 1 75 ? 20.290 42.291 -14.523 1.00 70.19 75 SER A C 1
ATOM 564 O O . SER A 1 75 ? 19.217 42.438 -15.121 1.00 70.19 75 SER A O 1
ATOM 566 N N . PRO A 1 76 ? 20.574 41.153 -13.855 1.00 71.88 76 PRO A N 1
ATOM 567 C CA . PRO A 1 76 ? 19.608 40.067 -13.700 1.00 71.88 76 PRO A CA 1
ATOM 568 C C . PRO A 1 76 ? 18.267 40.558 -13.144 1.00 71.88 76 PRO A C 1
ATOM 570 O O . PRO A 1 76 ? 18.223 41.403 -12.251 1.00 71.88 76 PRO A O 1
ATOM 573 N N . GLY A 1 77 ? 17.165 40.045 -13.693 1.00 66.44 77 GLY A N 1
ATOM 574 C CA . GLY A 1 77 ? 15.797 40.421 -13.325 1.00 66.44 77 GLY A CA 1
ATOM 575 C C . GLY A 1 77 ? 15.222 41.631 -14.075 1.00 66.44 77 GLY A C 1
ATOM 576 O O . GLY A 1 77 ? 14.011 41.847 -14.014 1.00 66.44 77 GLY A O 1
ATOM 577 N N . GLY A 1 78 ? 16.040 42.400 -14.808 1.00 71.94 78 GLY A N 1
ATOM 578 C CA . GLY A 1 78 ? 15.643 43.705 -15.354 1.00 71.94 78 GLY A CA 1
ATOM 579 C C . GLY A 1 78 ? 15.108 43.738 -16.788 1.00 71.94 78 GLY A C 1
ATOM 580 O O . GLY A 1 78 ? 14.335 44.640 -17.098 1.00 71.94 78 GLY A O 1
ATOM 581 N N . ILE A 1 79 ? 15.466 42.791 -17.664 1.00 86.06 79 ILE A N 1
ATOM 582 C CA . ILE A 1 79 ? 15.118 42.901 -19.094 1.00 86.06 79 ILE A CA 1
ATOM 583 C C . ILE A 1 79 ? 13.682 42.436 -19.354 1.00 86.06 79 ILE A C 1
ATOM 585 O O . ILE A 1 79 ? 13.369 41.253 -19.199 1.00 86.06 79 ILE A O 1
ATOM 589 N N . THR A 1 80 ? 12.810 43.360 -19.765 1.00 83.88 80 THR A N 1
ATOM 590 C CA . THR A 1 80 ? 11.381 43.076 -19.994 1.00 83.88 80 THR A CA 1
ATOM 591 C C . THR A 1 80 ? 10.986 43.046 -21.468 1.00 83.88 80 THR A C 1
ATOM 593 O O . THR A 1 80 ? 10.130 42.245 -21.816 1.00 83.88 80 THR A O 1
ATOM 596 N N . GLN A 1 81 ? 11.621 43.839 -22.336 1.00 87.94 81 GLN A N 1
ATOM 597 C CA . GLN A 1 81 ? 11.404 43.834 -23.782 1.00 87.94 81 GLN A CA 1
ATOM 598 C C . GLN A 1 81 ? 12.658 44.319 -24.529 1.00 87.94 81 GLN A C 1
ATOM 600 O O . GLN A 1 81 ? 13.465 45.085 -23.996 1.00 87.94 81 GLN A O 1
ATOM 605 N N . ILE A 1 82 ? 12.819 43.871 -25.776 1.00 90.38 82 ILE A N 1
ATOM 606 C CA . ILE A 1 82 ? 13.919 44.264 -26.664 1.00 90.38 82 ILE A CA 1
ATOM 607 C C . ILE A 1 82 ? 13.386 44.671 -28.038 1.00 90.38 82 ILE A C 1
ATOM 609 O O . ILE A 1 82 ? 12.326 44.203 -28.451 1.00 90.38 82 ILE A O 1
ATOM 613 N N . ALA A 1 83 ? 14.115 45.534 -28.742 1.00 89.00 83 ALA A N 1
ATOM 614 C CA . ALA A 1 83 ? 13.785 45.968 -30.094 1.00 89.00 83 ALA A CA 1
ATOM 615 C C . ALA A 1 83 ? 15.052 46.250 -30.912 1.00 89.00 83 ALA A C 1
ATOM 617 O O . ALA A 1 83 ? 16.068 46.673 -30.365 1.00 89.00 83 ALA A O 1
ATOM 618 N N . MET A 1 84 ? 14.970 46.043 -32.226 1.00 86.19 84 MET A N 1
ATOM 619 C CA . MET A 1 84 ? 16.067 46.279 -33.166 1.00 86.19 84 MET A CA 1
ATOM 620 C C . MET A 1 84 ? 15.706 47.398 -34.141 1.00 86.19 84 MET A C 1
ATOM 622 O O . MET A 1 84 ? 14.596 47.426 -34.670 1.00 86.19 84 MET A O 1
ATOM 626 N N . ASN A 1 85 ? 16.656 48.289 -34.422 1.00 84.94 85 ASN A N 1
ATOM 627 C CA . ASN A 1 85 ? 16.560 49.242 -35.526 1.00 84.94 85 ASN A CA 1
ATOM 628 C C . ASN A 1 85 ? 17.947 49.462 -36.141 1.00 84.94 85 ASN A C 1
ATOM 630 O O . ASN A 1 85 ? 18.887 49.799 -35.427 1.00 84.94 85 ASN A O 1
ATOM 634 N N . GLY A 1 86 ? 18.083 49.233 -37.452 1.00 75.75 86 GLY A N 1
ATOM 635 C CA . GLY A 1 86 ? 19.330 49.504 -38.178 1.00 75.75 86 GLY A CA 1
ATOM 636 C C . GLY A 1 86 ? 20.572 48.808 -37.603 1.00 75.75 86 GLY A C 1
ATOM 637 O O . GLY A 1 86 ? 21.629 49.420 -37.568 1.00 75.75 86 GLY A O 1
ATOM 638 N N . GLY A 1 87 ? 20.437 47.575 -37.094 1.00 76.44 87 GLY A N 1
ATOM 639 C CA . GLY A 1 87 ? 21.535 46.818 -36.466 1.00 76.44 87 GLY A CA 1
ATOM 640 C C . GLY A 1 87 ? 21.781 47.133 -34.985 1.00 76.44 87 GLY A C 1
ATOM 641 O O . GLY A 1 87 ? 22.531 46.419 -34.326 1.00 76.44 87 GLY A O 1
ATOM 642 N N . ARG A 1 88 ? 21.094 48.135 -34.421 1.00 82.12 88 ARG A N 1
ATOM 643 C CA . ARG A 1 88 ? 21.218 48.530 -33.012 1.00 82.12 88 ARG A CA 1
ATOM 644 C C . ARG A 1 88 ? 20.137 47.899 -32.151 1.00 82.12 88 ARG A C 1
ATOM 646 O O . ARG A 1 88 ? 18.954 47.938 -32.500 1.00 82.12 88 ARG A O 1
ATOM 653 N N . LEU A 1 89 ? 20.558 47.359 -31.010 1.00 88.94 89 LEU A N 1
ATOM 654 C CA . LEU A 1 89 ? 19.688 46.730 -30.022 1.00 88.94 89 LEU A CA 1
ATOM 655 C C . LEU A 1 89 ? 19.295 47.732 -28.939 1.00 88.94 89 LEU A C 1
ATOM 657 O O . LEU A 1 89 ? 20.154 48.341 -28.311 1.00 88.94 89 LEU A O 1
ATOM 661 N N . PHE A 1 90 ? 18.002 47.850 -28.672 1.00 89.25 90 PHE A N 1
ATOM 662 C CA . PHE A 1 90 ? 17.460 48.610 -27.552 1.00 89.25 90 PHE A CA 1
ATOM 663 C C . PHE A 1 90 ? 16.807 47.645 -26.572 1.00 89.25 90 PHE A C 1
ATOM 665 O O . PHE A 1 90 ? 16.052 46.762 -26.984 1.00 89.25 90 PHE A O 1
ATOM 672 N N . VAL A 1 91 ? 17.083 47.806 -25.280 1.00 89.81 91 VAL A N 1
ATOM 673 C CA . VAL A 1 91 ? 16.527 46.940 -24.231 1.00 89.81 91 VAL A CA 1
ATOM 674 C C . VAL A 1 91 ? 15.957 47.775 -23.100 1.00 89.81 91 VAL A C 1
ATOM 676 O O . VAL A 1 91 ? 16.561 48.765 -22.674 1.00 89.81 91 VAL A O 1
ATOM 679 N N . THR A 1 92 ? 14.801 47.366 -22.589 1.00 89.12 92 THR A N 1
ATOM 680 C CA . THR A 1 92 ? 14.285 47.905 -21.332 1.00 89.12 92 THR A CA 1
ATOM 681 C C . THR A 1 92 ? 15.068 47.301 -20.174 1.00 89.12 92 THR A C 1
ATOM 683 O O . THR A 1 92 ? 15.314 46.098 -20.132 1.00 89.12 92 THR A O 1
ATOM 686 N N . ASP A 1 93 ? 15.463 48.134 -19.219 1.00 86.75 93 ASP A N 1
ATOM 687 C CA . ASP A 1 93 ? 16.064 47.699 -17.966 1.00 86.75 93 ASP A CA 1
ATOM 688 C C . ASP A 1 93 ? 15.191 48.213 -16.824 1.00 86.75 93 ASP A C 1
ATOM 690 O O . ASP A 1 93 ? 15.295 49.361 -16.382 1.00 86.75 93 ASP A O 1
ATOM 694 N N . PHE A 1 94 ? 14.267 47.357 -16.389 1.00 82.75 94 PHE A N 1
ATOM 695 C CA . PHE A 1 94 ? 13.305 47.659 -15.337 1.00 82.75 94 PHE A CA 1
ATOM 696 C C . PHE A 1 94 ? 14.001 47.986 -14.012 1.00 82.75 94 PHE A C 1
ATOM 698 O O . PHE A 1 94 ? 13.568 48.887 -13.296 1.00 82.75 94 PHE A O 1
ATOM 705 N N . VAL A 1 95 ? 15.101 47.288 -13.704 1.00 83.06 95 VAL A N 1
ATOM 706 C CA . VAL A 1 95 ? 15.857 47.472 -12.458 1.00 83.06 95 VAL A CA 1
ATOM 707 C C . VAL A 1 95 ? 16.614 48.796 -12.487 1.00 83.06 95 VAL A C 1
ATOM 709 O O . VAL A 1 95 ? 16.564 49.545 -11.514 1.00 83.06 95 VAL A O 1
ATOM 712 N N . ALA A 1 96 ? 17.258 49.130 -13.609 1.00 81.00 96 ALA A N 1
ATOM 713 C CA . ALA A 1 96 ? 17.934 50.418 -13.769 1.00 81.00 96 ALA A CA 1
ATOM 714 C C . ALA A 1 96 ? 16.984 51.586 -14.106 1.00 81.00 96 ALA A C 1
ATOM 716 O O . ALA A 1 96 ? 17.439 52.722 -14.236 1.00 81.00 96 ALA A O 1
ATOM 717 N N . GLN A 1 97 ? 15.682 51.315 -14.260 1.00 86.56 97 GLN A N 1
ATOM 718 C CA . GLN A 1 97 ? 14.652 52.264 -14.696 1.00 86.56 97 GLN A CA 1
ATOM 719 C C . GLN A 1 97 ? 15.045 53.049 -15.956 1.00 86.56 97 GLN A C 1
ATOM 721 O O . GLN A 1 97 ? 14.822 54.256 -16.037 1.00 86.56 97 GLN A O 1
ATOM 726 N N . ALA A 1 98 ? 15.663 52.381 -16.928 1.00 86.81 98 ALA A N 1
ATOM 727 C CA . ALA A 1 98 ? 16.232 53.029 -18.104 1.00 86.81 98 ALA A CA 1
ATOM 728 C C . ALA A 1 98 ? 16.021 52.197 -19.371 1.00 86.81 98 ALA A C 1
ATOM 730 O O . ALA A 1 98 ? 15.934 50.969 -19.324 1.00 86.81 98 ALA A O 1
ATOM 731 N N . LEU A 1 99 ? 15.971 52.875 -20.515 1.00 88.75 99 LEU A N 1
ATOM 732 C CA . LEU A 1 99 ? 16.120 52.254 -21.822 1.00 88.75 99 LEU A CA 1
ATOM 733 C C . LEU A 1 99 ? 17.597 52.316 -22.210 1.00 88.75 99 LEU A C 1
ATOM 735 O O . LEU A 1 99 ? 18.193 53.393 -22.186 1.00 88.75 99 LEU A O 1
ATOM 739 N N . ARG A 1 100 ? 18.194 51.175 -22.550 1.00 87.56 100 ARG A N 1
ATOM 740 C CA . ARG A 1 100 ? 19.615 51.077 -22.908 1.00 87.56 100 ARG A CA 1
ATOM 741 C C . ARG A 1 100 ? 19.780 50.743 -24.382 1.00 87.56 100 ARG A C 1
ATOM 743 O O . ARG A 1 100 ? 18.971 49.994 -24.929 1.00 87.56 100 ARG A O 1
ATOM 750 N N . GLN A 1 101 ? 20.844 51.258 -24.988 1.00 86.94 101 GLN A N 1
ATOM 751 C CA . GLN A 1 101 ? 21.255 50.906 -26.347 1.00 86.94 101 GLN A CA 1
ATOM 752 C C . GLN A 1 101 ? 22.512 50.027 -26.301 1.00 86.94 101 GLN A C 1
ATOM 754 O O . GLN A 1 101 ? 23.407 50.252 -25.487 1.00 86.94 101 GLN A O 1
ATOM 759 N N . GLY A 1 102 ? 22.542 48.986 -27.131 1.00 76.44 102 GLY A N 1
ATOM 760 C CA . GLY A 1 102 ? 23.647 48.040 -27.233 1.00 76.44 102 GLY A CA 1
ATOM 761 C C . GLY A 1 102 ? 24.777 48.509 -28.147 1.00 76.44 102 GLY A C 1
ATOM 762 O O . GLY A 1 102 ? 24.547 49.355 -29.015 1.00 76.44 102 GLY A O 1
ATOM 763 N N . PRO A 1 103 ? 25.993 47.967 -27.940 1.00 69.44 103 PRO A N 1
ATOM 764 C CA . PRO A 1 103 ? 27.176 48.319 -28.717 1.00 69.44 103 PRO A CA 1
ATOM 765 C C . PRO A 1 103 ? 27.093 47.807 -30.163 1.00 69.44 103 PRO A C 1
ATOM 767 O O . PRO A 1 103 ? 26.331 46.892 -30.474 1.00 69.44 103 PRO A O 1
ATOM 770 N N . GLU A 1 104 ? 27.900 48.399 -31.044 1.00 68.62 104 GLU A N 1
ATOM 771 C CA . GLU A 1 104 ? 28.048 47.991 -32.444 1.00 68.62 104 GLU A CA 1
ATOM 772 C C . GLU A 1 104 ? 29.544 47.696 -32.705 1.00 68.62 104 GLU A C 1
ATOM 774 O O . GLU A 1 104 ? 30.337 48.644 -32.714 1.00 68.62 104 GLU A O 1
ATOM 779 N N . PRO A 1 105 ? 29.970 46.420 -32.869 1.00 66.12 105 PRO A N 1
ATOM 780 C CA . PRO A 1 105 ? 29.163 45.191 -32.934 1.00 66.12 105 PRO A CA 1
ATOM 781 C C . PRO A 1 105 ? 28.627 44.705 -31.567 1.00 66.12 105 PRO A C 1
ATOM 783 O O . PRO A 1 105 ? 29.055 45.153 -30.508 1.00 66.12 105 PRO A O 1
ATOM 786 N N . LEU A 1 106 ? 27.651 43.787 -31.593 1.00 73.50 106 LEU A N 1
ATOM 787 C CA . LEU A 1 106 ? 26.965 43.255 -30.404 1.00 73.50 106 LEU A CA 1
ATOM 788 C C . LEU A 1 106 ? 27.804 42.184 -29.677 1.00 73.50 106 LEU A C 1
ATOM 790 O O . LEU A 1 106 ? 27.479 40.997 -29.722 1.00 73.50 106 LEU A O 1
ATOM 794 N N . ASP A 1 107 ? 28.894 42.601 -29.029 1.00 64.56 107 ASP A N 1
ATOM 795 C CA . ASP A 1 107 ? 29.860 41.711 -28.366 1.00 64.56 107 ASP A CA 1
ATOM 796 C C . ASP A 1 107 ? 30.279 42.156 -26.942 1.00 64.56 107 ASP A C 1
ATOM 798 O O . ASP A 1 107 ? 31.335 41.767 -26.437 1.00 64.56 107 ASP A O 1
ATOM 802 N N . GLY A 1 108 ? 29.428 42.912 -26.230 1.00 63.00 108 GLY A N 1
ATOM 803 C CA . GLY A 1 108 ? 29.785 43.505 -24.931 1.00 63.00 108 GLY A CA 1
ATOM 804 C C . GLY A 1 108 ? 28.632 43.843 -23.971 1.00 63.00 108 GLY A C 1
ATOM 805 O O . GLY A 1 108 ? 27.475 43.469 -24.163 1.00 63.00 108 GLY A O 1
ATOM 806 N N . GLY A 1 109 ? 28.964 44.528 -22.867 1.00 63.28 109 GLY A N 1
ATOM 807 C CA . GLY A 1 109 ? 28.010 44.949 -21.825 1.00 63.28 109 GLY A CA 1
ATOM 808 C C . GLY A 1 109 ? 27.229 46.227 -22.174 1.00 63.28 109 GLY A C 1
ATOM 809 O O . GLY A 1 109 ? 27.739 47.103 -22.865 1.00 63.28 109 GLY A O 1
ATOM 810 N N . MET A 1 110 ? 25.998 46.359 -21.663 1.00 69.06 110 MET A N 1
ATOM 811 C CA . MET A 1 110 ? 25.076 47.472 -21.974 1.00 69.06 110 MET A CA 1
ATOM 812 C C . MET A 1 110 ? 25.300 48.702 -21.080 1.00 69.06 110 MET A C 1
ATOM 814 O O . MET A 1 110 ? 24.546 48.941 -20.130 1.00 69.06 110 MET A O 1
ATOM 818 N N . SER A 1 111 ? 26.338 49.491 -21.348 1.00 64.44 111 SER A N 1
ATOM 819 C CA . SER A 1 111 ? 26.669 50.665 -20.524 1.00 64.44 111 SER A CA 1
ATOM 820 C C . SER A 1 111 ? 25.909 51.946 -20.900 1.00 64.44 111 SER A C 1
ATOM 822 O O . SER A 1 111 ? 25.681 52.775 -20.020 1.00 64.44 111 SER A O 1
ATOM 824 N N . GLU A 1 112 ? 25.470 52.109 -22.151 1.00 75.69 112 GLU A N 1
ATOM 825 C CA . GLU A 1 112 ? 24.875 53.358 -22.650 1.00 75.69 112 GLU A CA 1
ATOM 826 C C . GLU A 1 112 ? 23.363 53.458 -22.362 1.00 75.69 112 GLU A C 1
ATOM 828 O O . GLU A 1 112 ? 22.569 52.593 -22.745 1.00 75.69 112 GLU A O 1
ATOM 833 N N . VAL A 1 113 ? 22.957 54.528 -21.666 1.00 87.31 113 VAL A N 1
ATOM 834 C CA . VAL A 1 113 ? 21.548 54.851 -21.387 1.00 87.31 113 VAL A CA 1
ATOM 835 C C . VAL A 1 113 ? 21.014 55.731 -22.510 1.00 87.31 113 VAL A C 1
ATOM 837 O O . VAL A 1 113 ? 21.472 56.853 -22.692 1.00 87.31 113 VAL A O 1
ATOM 840 N N . TRP A 1 114 ? 20.024 55.221 -23.236 1.00 89.25 114 TRP A N 1
ATOM 841 C CA . TRP A 1 114 ? 19.375 55.920 -24.341 1.00 89.25 114 TRP A CA 1
ATOM 842 C C . TRP A 1 114 ? 18.315 56.907 -23.858 1.00 89.25 114 TRP A C 1
ATOM 844 O O . TRP A 1 114 ? 18.238 58.036 -24.326 1.00 89.25 114 TRP A O 1
ATOM 854 N N . ALA A 1 115 ? 17.471 56.477 -22.921 1.00 86.94 115 ALA A N 1
ATOM 855 C CA . ALA A 1 115 ? 16.424 57.318 -22.362 1.00 86.94 115 ALA A CA 1
ATOM 856 C C . ALA A 1 115 ? 16.104 56.886 -20.936 1.00 86.94 115 ALA A C 1
ATOM 858 O O . ALA A 1 115 ? 16.145 55.701 -20.599 1.00 86.94 115 ALA A O 1
ATOM 859 N N . GLN A 1 116 ? 15.749 57.853 -20.100 1.00 85.00 116 GLN A N 1
ATOM 860 C CA . GLN A 1 116 ? 15.345 57.618 -18.724 1.00 85.00 116 GLN A CA 1
ATOM 861 C C . GLN A 1 116 ? 14.266 58.626 -18.343 1.00 85.00 116 GLN A C 1
ATOM 863 O O . GLN A 1 116 ? 14.314 59.786 -18.750 1.00 85.00 116 GLN A O 1
ATOM 868 N N . HIS A 1 117 ? 13.295 58.186 -17.550 1.00 76.56 117 HIS A N 1
ATOM 869 C CA . HIS A 1 117 ? 12.293 59.061 -16.960 1.00 76.56 117 HIS A CA 1
ATOM 870 C C . HIS A 1 117 ? 12.287 58.838 -15.453 1.00 76.56 117 HIS A C 1
ATOM 872 O O . HIS A 1 117 ? 12.240 57.699 -14.985 1.00 76.56 117 HIS A O 1
ATOM 878 N N . ALA A 1 118 ? 12.346 59.922 -14.681 1.00 66.62 118 ALA A N 1
ATOM 879 C CA . ALA A 1 118 ? 12.436 59.830 -13.232 1.00 66.62 118 ALA A CA 1
ATOM 880 C C . ALA A 1 118 ? 11.232 59.056 -12.661 1.00 66.62 118 ALA A C 1
ATOM 882 O O . ALA A 1 118 ? 10.080 59.359 -12.980 1.00 66.62 118 ALA A O 1
ATOM 883 N N . ALA A 1 119 ? 11.525 58.055 -11.826 1.00 65.62 119 ALA A N 1
ATOM 884 C CA . ALA A 1 119 ? 10.569 57.251 -11.063 1.00 65.62 119 ALA A CA 1
ATOM 885 C C . ALA A 1 119 ? 9.586 56.376 -11.870 1.00 65.62 119 ALA A C 1
ATOM 887 O O . ALA A 1 119 ? 8.607 55.890 -11.301 1.00 65.62 119 ALA A O 1
ATOM 888 N N . GLN A 1 120 ? 9.827 56.137 -13.164 1.00 76.69 120 GLN A N 1
ATOM 889 C CA . GLN A 1 120 ? 8.989 55.241 -13.965 1.00 76.69 120 GLN A CA 1
ATOM 890 C C . GLN A 1 120 ? 9.834 54.232 -14.743 1.00 76.69 120 GLN A C 1
ATOM 892 O O . GLN A 1 120 ? 10.586 54.593 -15.644 1.00 76.69 120 GLN A O 1
ATOM 897 N N . ALA A 1 121 ? 9.688 52.953 -14.395 1.00 82.69 121 ALA A N 1
ATOM 898 C CA . ALA A 1 121 ? 10.411 51.871 -15.049 1.00 82.69 121 ALA A CA 1
ATOM 899 C C . ALA A 1 121 ? 9.788 51.530 -16.419 1.00 82.69 121 ALA A C 1
ATOM 901 O O . ALA A 1 121 ? 8.557 51.443 -16.520 1.00 82.69 121 ALA A O 1
ATOM 902 N N . PRO A 1 122 ? 10.614 51.310 -17.459 1.00 87.06 122 PRO A N 1
ATOM 903 C CA . PRO A 1 122 ? 10.133 50.910 -18.775 1.00 87.06 122 PRO A CA 1
ATOM 904 C C . PRO A 1 122 ? 9.640 49.458 -18.775 1.00 87.06 122 PRO A C 1
ATOM 906 O O . PRO A 1 122 ? 10.270 48.580 -18.178 1.00 87.06 122 PRO A O 1
ATOM 909 N N . TRP A 1 123 ? 8.529 49.198 -19.473 1.00 84.50 123 TRP A N 1
ATOM 910 C CA . TRP A 1 123 ? 7.934 47.861 -19.564 1.00 84.50 123 TRP A CA 1
ATOM 911 C C . TRP A 1 123 ? 7.831 47.339 -21.003 1.00 84.50 123 TRP A C 1
ATOM 913 O O . TRP A 1 123 ? 8.531 46.394 -21.349 1.00 84.50 123 TRP A O 1
ATOM 923 N N . GLY A 1 124 ? 7.011 47.968 -21.846 1.00 87.06 124 GLY A N 1
ATOM 924 C CA . GLY A 1 124 ? 6.920 47.686 -23.279 1.00 87.06 124 GLY A CA 1
ATOM 925 C C . GLY A 1 124 ? 7.810 48.627 -24.089 1.00 87.06 124 GLY A C 1
ATOM 926 O O . GLY A 1 124 ? 8.083 49.749 -23.661 1.00 87.06 124 GLY A O 1
ATOM 927 N N . LEU A 1 125 ? 8.244 48.185 -25.270 1.00 90.38 125 LEU A N 1
ATOM 928 C CA . LEU A 1 125 ? 9.150 48.938 -26.143 1.00 90.38 125 LEU A CA 1
ATOM 929 C C . LEU A 1 125 ? 8.840 48.695 -27.622 1.00 90.38 125 LEU A C 1
ATOM 931 O O . LEU A 1 125 ? 8.701 47.546 -28.037 1.00 90.38 125 LEU A O 1
ATOM 935 N N . ALA A 1 126 ? 8.819 49.770 -28.409 1.00 89.50 126 ALA A N 1
ATOM 936 C CA . ALA A 1 126 ? 8.839 49.749 -29.868 1.00 89.50 126 ALA A CA 1
ATOM 937 C C . ALA A 1 126 ? 9.749 50.867 -30.408 1.00 89.50 126 ALA A C 1
ATOM 939 O O . ALA A 1 126 ? 9.938 51.889 -29.749 1.00 89.50 126 ALA A O 1
ATOM 940 N N . VAL A 1 127 ? 10.309 50.689 -31.605 1.00 88.56 127 VAL A N 1
ATOM 941 C CA . VAL A 1 127 ? 11.200 51.676 -32.241 1.00 88.56 127 VAL A CA 1
ATOM 942 C C . VAL A 1 127 ? 10.769 51.881 -33.683 1.00 88.56 127 VAL A C 1
ATOM 944 O O . VAL A 1 127 ? 10.609 50.906 -34.416 1.00 88.56 127 VAL A O 1
ATOM 947 N N . ASP A 1 128 ? 10.554 53.133 -34.084 1.00 85.62 128 ASP A N 1
ATOM 948 C CA . ASP A 1 128 ? 10.124 53.452 -35.446 1.00 85.62 128 ASP A CA 1
ATOM 949 C C . ASP A 1 128 ? 11.287 53.523 -36.438 1.00 85.62 128 ASP A C 1
ATOM 951 O O . ASP A 1 128 ? 12.457 53.528 -36.061 1.00 85.62 128 ASP A O 1
ATOM 955 N N . GLY A 1 129 ? 10.969 53.595 -37.733 1.00 79.12 129 GLY A N 1
ATOM 956 C CA . GLY A 1 129 ? 11.973 53.652 -38.800 1.00 79.12 129 GLY A CA 1
ATOM 957 C C . GLY A 1 129 ? 12.896 54.878 -38.754 1.00 79.12 129 GLY A C 1
ATOM 958 O O . GLY A 1 129 ? 13.932 54.863 -39.407 1.00 79.12 129 GLY A O 1
ATOM 959 N N . ALA A 1 130 ? 12.557 55.915 -37.981 1.00 81.12 130 ALA A N 1
ATOM 960 C CA . ALA A 1 130 ? 13.396 57.094 -37.771 1.00 81.12 130 ALA A CA 1
ATOM 961 C C . ALA A 1 130 ? 14.294 56.974 -36.522 1.00 81.12 130 ALA A C 1
ATOM 963 O O . ALA A 1 130 ? 14.997 57.925 -36.186 1.00 81.12 130 ALA A O 1
ATOM 964 N N . GLY A 1 131 ? 14.269 55.830 -35.827 1.00 80.25 131 GLY A N 1
ATOM 965 C CA . GLY A 1 131 ? 15.061 55.574 -34.622 1.00 80.25 131 GLY A CA 1
ATOM 966 C C . GLY A 1 131 ? 14.455 56.159 -33.345 1.00 80.25 131 GLY A C 1
ATOM 967 O O . GLY A 1 131 ? 15.124 56.206 -32.314 1.00 80.25 131 GLY A O 1
ATOM 968 N N . ARG A 1 132 ? 13.194 56.609 -33.382 1.00 89.00 132 ARG A N 1
ATOM 969 C CA . ARG A 1 132 ? 12.496 57.137 -32.204 1.00 89.00 132 ARG A CA 1
ATOM 970 C C . ARG A 1 132 ? 11.883 55.978 -31.432 1.00 89.00 132 ARG A C 1
ATOM 972 O O . ARG A 1 132 ? 11.217 55.115 -32.007 1.00 89.00 132 ARG A O 1
ATOM 979 N N . THR A 1 133 ? 12.100 55.961 -30.126 1.00 92.25 133 THR A N 1
ATOM 980 C CA . THR A 1 133 ? 11.646 54.896 -29.238 1.00 92.25 133 THR A CA 1
ATOM 981 C C . THR A 1 133 ? 10.336 55.285 -28.568 1.00 92.25 133 THR A C 1
ATOM 983 O O . THR A 1 133 ? 10.156 56.412 -28.111 1.00 92.25 133 THR A O 1
ATOM 986 N N . PHE A 1 134 ? 9.412 54.336 -28.501 1.00 91.56 134 PHE A N 1
ATOM 987 C CA . PHE A 1 134 ? 8.172 54.436 -27.748 1.00 91.56 134 PHE A CA 1
ATOM 988 C C . PHE A 1 134 ? 8.206 53.388 -26.649 1.00 91.56 134 PHE A C 1
ATOM 990 O O . PHE A 1 134 ? 8.413 52.207 -26.933 1.00 91.56 134 PHE A O 1
ATOM 997 N N . TRP A 1 135 ? 8.016 53.801 -25.402 1.00 91.56 135 TRP A N 1
ATOM 998 C CA . TRP A 1 135 ? 8.104 52.888 -24.271 1.00 91.56 135 TRP A CA 1
ATOM 999 C C . TRP A 1 135 ? 7.036 53.168 -23.227 1.00 91.56 135 TRP A C 1
ATOM 1001 O O . TRP A 1 135 ? 6.662 54.315 -22.978 1.00 91.56 135 TRP A O 1
ATOM 1011 N N . SER A 1 136 ? 6.495 52.095 -22.659 1.00 89.81 136 SER A N 1
ATOM 1012 C CA . SER A 1 136 ? 5.391 52.174 -21.712 1.00 89.81 136 SER A CA 1
ATOM 1013 C C . SER A 1 136 ? 5.867 52.107 -20.272 1.00 89.81 136 SER A C 1
ATOM 1015 O O . SER A 1 136 ? 6.929 51.555 -19.976 1.00 89.81 136 SER A O 1
ATOM 1017 N N . THR A 1 137 ? 5.053 52.646 -19.369 1.00 85.69 137 THR A N 1
ATOM 1018 C CA . THR A 1 137 ? 5.318 52.617 -17.930 1.00 85.69 137 THR A CA 1
ATOM 1019 C C . THR A 1 137 ? 4.122 52.064 -17.164 1.00 85.69 137 THR A C 1
ATOM 1021 O O . THR A 1 137 ? 2.975 52.108 -17.624 1.00 85.69 137 THR A O 1
ATOM 1024 N N . SER A 1 138 ? 4.375 51.574 -15.950 1.00 77.25 138 SER A N 1
ATOM 1025 C CA . SER A 1 138 ? 3.325 51.111 -15.032 1.00 77.25 138 SER A CA 1
ATOM 1026 C C . SER A 1 138 ? 2.353 52.219 -14.603 1.00 77.25 138 SER A C 1
ATOM 1028 O O . SER A 1 138 ? 1.278 51.921 -14.093 1.00 77.25 138 SER A O 1
ATOM 1030 N N . ALA A 1 139 ? 2.675 53.491 -14.858 1.00 80.25 139 ALA A N 1
ATOM 1031 C CA . ALA A 1 139 ? 1.819 54.641 -14.568 1.00 80.25 139 ALA A CA 1
ATOM 1032 C C . ALA A 1 139 ? 0.773 54.920 -15.667 1.00 80.25 139 ALA A C 1
ATOM 1034 O O . ALA A 1 139 ? 0.254 56.034 -15.775 1.00 80.25 139 ALA A O 1
ATOM 1035 N N . ASN A 1 140 ? 0.448 53.922 -16.493 1.00 86.44 140 ASN A N 1
ATOM 1036 C CA . ASN A 1 140 ? -0.547 54.022 -17.563 1.00 86.44 140 ASN A CA 1
ATOM 1037 C C . ASN A 1 140 ? -0.183 55.100 -18.600 1.00 86.44 140 ASN A C 1
ATOM 1039 O O . ASN A 1 140 ? -1.037 55.896 -19.002 1.00 86.44 140 ASN A O 1
ATOM 1043 N N . ARG A 1 141 ? 1.101 55.166 -18.980 1.00 86.19 141 ARG A N 1
ATOM 1044 C CA . ARG A 1 141 ? 1.653 56.117 -19.958 1.00 86.19 141 ARG A CA 1
ATOM 1045 C C . ARG A 1 141 ? 2.458 55.412 -21.039 1.00 86.19 141 ARG A C 1
ATOM 1047 O O . ARG A 1 141 ? 3.031 54.348 -20.802 1.00 86.19 141 ARG A O 1
ATOM 1054 N N . VAL A 1 142 ? 2.530 56.058 -22.198 1.00 89.69 142 VAL A N 1
ATOM 1055 C CA . VAL A 1 142 ? 3.512 55.782 -23.247 1.00 89.69 142 VAL A CA 1
ATOM 1056 C C . VAL A 1 142 ? 4.317 57.052 -23.489 1.00 89.69 142 VAL A C 1
ATOM 1058 O O . VAL A 1 142 ? 3.756 58.124 -23.723 1.00 89.69 142 VAL A O 1
ATOM 1061 N N . LEU A 1 143 ? 5.636 56.919 -23.430 1.00 89.56 143 LEU A N 1
ATOM 1062 C CA . LEU A 1 143 ? 6.601 57.984 -23.663 1.00 89.56 143 LEU A CA 1
ATOM 1063 C C . LEU A 1 143 ? 7.244 57.800 -25.037 1.00 89.56 143 LEU A C 1
ATOM 1065 O O . LEU A 1 143 ? 7.438 56.668 -25.479 1.00 89.56 143 LEU A O 1
ATOM 1069 N N . ARG A 1 144 ? 7.594 58.907 -25.698 1.00 91.38 144 ARG A N 1
ATOM 1070 C CA . ARG A 1 144 ? 8.375 58.920 -26.942 1.00 91.38 144 ARG A CA 1
ATOM 1071 C C . ARG A 1 144 ? 9.720 59.588 -26.686 1.00 91.38 144 ARG A C 1
ATOM 1073 O O . ARG A 1 144 ? 9.743 60.694 -26.150 1.00 91.38 144 ARG A O 1
ATOM 1080 N N . SER A 1 145 ? 10.810 58.960 -27.114 1.00 90.50 145 SER A N 1
ATOM 1081 C CA . SER A 1 145 ? 12.156 59.524 -27.036 1.00 90.50 145 SER A CA 1
ATOM 1082 C C . SER A 1 145 ? 12.925 59.399 -28.347 1.00 90.50 145 SER A C 1
ATOM 1084 O O . SER A 1 145 ? 12.716 58.467 -29.117 1.00 90.50 145 SER A O 1
ATOM 1086 N N . ASP A 1 146 ? 13.827 60.338 -28.606 1.00 88.12 146 ASP A N 1
ATOM 1087 C CA . ASP A 1 146 ? 14.798 60.297 -29.707 1.00 88.12 146 ASP A CA 1
ATOM 1088 C C . ASP A 1 146 ? 16.255 60.207 -29.213 1.00 88.12 146 ASP A C 1
ATOM 1090 O O . ASP A 1 146 ? 17.191 60.465 -29.969 1.00 88.12 146 ASP A O 1
ATOM 1094 N N . GLY A 1 147 ? 16.442 59.856 -27.936 1.00 82.81 147 GLY A N 1
ATOM 1095 C CA . GLY A 1 147 ? 17.750 59.780 -27.282 1.00 82.81 147 GLY A CA 1
ATOM 1096 C C . GLY A 1 147 ? 18.257 61.120 -26.739 1.00 82.81 147 GLY A C 1
ATOM 1097 O O . GLY A 1 147 ? 19.266 61.157 -26.040 1.00 82.81 147 GLY A O 1
ATOM 1098 N N . ARG A 1 148 ? 17.567 62.234 -27.026 1.00 82.06 148 ARG A N 1
ATOM 1099 C CA . ARG A 1 148 ? 17.884 63.563 -26.474 1.00 82.06 148 ARG A CA 1
ATOM 1100 C C . ARG A 1 148 ? 16.740 64.127 -25.653 1.00 82.06 148 ARG A C 1
ATOM 1102 O O . ARG A 1 148 ? 16.968 64.650 -24.567 1.00 82.06 148 ARG A O 1
ATOM 1109 N N . GLU A 1 149 ? 15.520 64.004 -26.156 1.00 83.06 149 GLU A N 1
ATOM 1110 C CA . GLU A 1 149 ? 14.309 64.442 -25.473 1.00 83.06 149 GLU A CA 1
ATOM 1111 C C . GLU A 1 149 ? 13.388 63.244 -25.218 1.00 83.06 149 GLU A C 1
ATOM 1113 O O . GLU A 1 149 ? 13.365 62.277 -25.983 1.00 83.06 149 GLU A O 1
ATOM 1118 N N . THR A 1 150 ? 12.638 63.278 -24.114 1.00 88.19 150 THR A N 1
ATOM 1119 C CA . THR A 1 150 ? 11.573 62.310 -23.818 1.00 88.19 150 THR A CA 1
ATOM 1120 C C . THR A 1 150 ? 10.306 63.073 -23.470 1.00 88.19 150 THR A C 1
ATOM 1122 O O . THR A 1 150 ? 10.310 63.882 -22.546 1.00 88.19 150 THR A O 1
ATOM 1125 N N . VAL A 1 151 ? 9.221 62.805 -24.193 1.00 85.94 151 VAL A N 1
ATOM 1126 C CA . VAL A 1 151 ? 7.927 63.474 -24.004 1.00 85.94 151 VAL A CA 1
ATOM 1127 C C . VAL A 1 151 ? 6.812 62.457 -23.781 1.00 85.94 151 VAL A C 1
ATOM 1129 O O . VAL A 1 151 ? 6.842 61.358 -24.345 1.00 85.94 151 VAL A O 1
ATOM 1132 N N . GLU A 1 152 ? 5.810 62.819 -22.974 1.00 86.31 152 GLU A N 1
ATOM 1133 C CA . GLU A 1 152 ? 4.589 62.017 -22.850 1.00 86.31 152 GLU A CA 1
ATOM 1134 C C . GLU A 1 152 ? 3.840 62.030 -24.184 1.00 86.31 152 GLU A C 1
ATOM 1136 O O . GLU A 1 152 ? 3.528 63.086 -24.735 1.00 86.31 152 GLU A O 1
ATOM 1141 N N . TRP A 1 153 ? 3.589 60.840 -24.725 1.00 85.56 153 TRP A N 1
ATOM 1142 C CA . TRP A 1 153 ? 3.007 60.674 -26.052 1.00 85.56 153 TRP A CA 1
ATOM 1143 C C . TRP A 1 153 ? 1.517 60.338 -26.005 1.00 85.56 153 TRP A C 1
ATOM 1145 O O . TRP A 1 153 ? 0.732 60.823 -26.826 1.00 85.56 153 TRP A O 1
ATOM 1155 N N . ALA A 1 154 ? 1.141 59.496 -25.042 1.00 83.12 154 ALA A N 1
ATOM 1156 C CA . ALA A 1 154 ? -0.232 59.115 -24.748 1.00 83.12 154 ALA A CA 1
ATOM 1157 C C . ALA A 1 154 ? -0.362 58.724 -23.266 1.00 83.12 154 ALA A C 1
ATOM 1159 O O . ALA A 1 154 ? 0.563 58.151 -22.680 1.00 83.12 154 ALA A O 1
ATOM 1160 N N . GLY A 1 155 ? -1.526 58.992 -22.666 1.00 78.19 155 GLY A N 1
ATOM 1161 C CA . GLY A 1 155 ? -1.760 58.745 -21.241 1.00 78.19 155 GLY A CA 1
ATOM 1162 C C . GLY A 1 155 ? -3.149 58.216 -20.888 1.00 78.19 155 GLY A C 1
ATOM 1163 O O . GLY A 1 155 ? -3.995 57.996 -21.756 1.00 78.19 155 GLY A O 1
ATOM 1164 N N . ALA A 1 156 ? -3.385 58.010 -19.587 1.00 70.62 156 ALA A N 1
ATOM 1165 C CA . ALA A 1 156 ? -4.567 57.317 -19.057 1.00 70.62 156 ALA A CA 1
ATOM 1166 C C . ALA A 1 156 ? -5.917 57.925 -19.481 1.00 70.62 156 ALA A C 1
ATOM 1168 O O . ALA A 1 156 ? -6.899 57.197 -19.593 1.00 70.62 156 ALA A O 1
ATOM 1169 N N . ALA A 1 157 ? -5.970 59.233 -19.761 1.00 70.25 157 ALA A N 1
ATOM 1170 C CA . ALA A 1 157 ? -7.193 59.911 -20.200 1.00 70.25 157 ALA A CA 1
ATOM 1171 C C . ALA A 1 157 ? -7.790 59.315 -21.490 1.00 70.25 157 ALA A C 1
ATOM 1173 O O . ALA A 1 157 ? -9.001 59.368 -21.672 1.00 70.25 157 ALA A O 1
ATOM 1174 N N . GLY A 1 158 ? -6.963 58.694 -22.341 1.00 68.50 158 GLY A N 1
ATOM 1175 C CA . GLY A 1 158 ? -7.423 57.985 -23.537 1.00 68.50 158 GLY A CA 1
ATOM 1176 C C . GLY A 1 158 ? -7.478 56.470 -23.396 1.00 68.50 158 GLY A C 1
ATOM 1177 O O . GLY A 1 158 ? -7.338 55.753 -24.382 1.00 68.50 158 GLY A O 1
ATOM 1178 N N . GLY A 1 159 ? -7.666 55.971 -22.174 1.00 72.06 159 GLY A N 1
ATOM 1179 C CA . GLY A 1 159 ? -7.951 54.559 -21.932 1.00 72.06 159 GLY A CA 1
ATOM 1180 C C . GLY A 1 159 ? -6.726 53.645 -21.918 1.00 72.06 159 GLY A C 1
ATOM 1181 O O . GLY A 1 159 ? -6.887 52.433 -22.027 1.00 72.06 159 GLY A O 1
ATOM 1182 N N . LEU A 1 160 ? -5.510 54.191 -21.772 1.00 83.31 160 LEU A N 1
ATOM 1183 C CA . LEU A 1 160 ? -4.346 53.377 -21.408 1.00 83.31 160 LEU A CA 1
ATOM 1184 C C . LEU A 1 160 ? -4.495 52.892 -19.962 1.00 83.31 160 LEU A C 1
ATOM 1186 O O . LEU A 1 160 ? -4.678 53.693 -19.046 1.00 83.31 160 LEU A O 1
ATOM 1190 N N . ALA A 1 161 ? -4.382 51.584 -19.769 1.00 79.00 161 ALA A N 1
ATOM 1191 C CA . ALA A 1 161 ? -4.524 50.903 -18.490 1.00 79.00 161 ALA A CA 1
ATOM 1192 C C . ALA A 1 161 ? -3.431 49.833 -18.390 1.00 79.00 161 ALA A C 1
ATOM 1194 O O . ALA A 1 161 ? -3.554 48.727 -18.897 1.00 79.00 161 ALA A O 1
ATOM 1195 N N . THR A 1 162 ? -2.313 50.215 -17.786 1.00 81.12 162 THR A N 1
ATOM 1196 C CA . THR A 1 162 ? -1.117 49.392 -17.581 1.00 81.12 162 THR A CA 1
ATOM 1197 C C . THR A 1 162 ? -0.639 48.741 -18.889 1.00 81.12 162 THR A C 1
ATOM 1199 O O . THR A 1 162 ? -0.729 47.525 -19.058 1.00 81.12 162 THR A O 1
ATOM 1202 N N . PRO A 1 163 ? -0.168 49.548 -19.860 1.00 83.12 163 PRO A N 1
ATOM 1203 C CA . PRO A 1 163 ? 0.288 49.046 -21.150 1.00 83.12 163 PRO A CA 1
ATOM 1204 C C . PRO A 1 163 ? 1.559 48.200 -20.996 1.00 83.12 163 PRO A C 1
ATOM 1206 O O . PRO A 1 163 ? 2.634 48.729 -20.712 1.00 83.12 163 PRO A O 1
ATOM 1209 N N . VAL A 1 164 ? 1.438 46.885 -21.189 1.00 78.38 164 VAL A N 1
ATOM 1210 C CA . VAL A 1 164 ? 2.523 45.905 -20.972 1.00 78.38 164 VAL A CA 1
ATOM 1211 C C . VAL A 1 164 ? 3.280 45.540 -22.244 1.00 78.38 164 VAL A C 1
ATOM 1213 O O . VAL A 1 164 ? 4.431 45.128 -22.161 1.00 78.38 164 VAL A O 1
ATOM 1216 N N . GLY A 1 165 ? 2.660 45.714 -23.412 1.00 80.00 165 GLY A N 1
ATOM 1217 C CA . GLY A 1 165 ? 3.273 45.442 -24.710 1.00 80.00 165 GLY A CA 1
ATOM 1218 C C . GLY A 1 165 ? 3.040 46.591 -25.680 1.00 80.00 165 GLY A C 1
ATOM 1219 O O . GLY A 1 165 ? 1.928 47.120 -25.766 1.00 80.00 165 GLY A O 1
ATOM 1220 N N . LEU A 1 166 ? 4.090 46.966 -26.411 1.00 86.31 166 LEU A N 1
ATOM 1221 C CA . LEU A 1 166 ? 4.023 47.936 -27.499 1.00 86.31 166 LEU A CA 1
ATOM 1222 C C . LEU A 1 166 ? 4.505 47.303 -28.799 1.00 86.31 166 LEU A C 1
ATOM 1224 O O . LEU A 1 166 ? 5.491 46.567 -28.801 1.00 86.31 166 LEU A O 1
ATOM 1228 N N . ALA A 1 167 ? 3.825 47.627 -29.895 1.00 85.75 167 ALA A N 1
ATOM 1229 C CA . ALA A 1 167 ? 4.224 47.233 -31.238 1.00 85.75 167 ALA A CA 1
ATOM 1230 C C . ALA A 1 167 ? 3.881 48.334 -32.244 1.00 85.75 167 ALA A C 1
ATOM 1232 O O . ALA A 1 167 ? 2.871 49.026 -32.105 1.00 85.75 167 ALA A O 1
ATOM 1233 N N . LEU A 1 168 ? 4.712 48.475 -33.274 1.00 84.19 168 LEU A N 1
ATOM 1234 C CA . LEU A 1 168 ? 4.402 49.310 -34.429 1.00 84.19 168 LEU A CA 1
ATOM 1235 C C . LEU A 1 168 ? 3.818 48.438 -35.532 1.00 84.19 168 LEU A C 1
ATOM 1237 O O . LEU A 1 168 ? 4.411 47.428 -35.914 1.00 84.19 168 LEU A O 1
ATOM 1241 N N . GLY A 1 169 ? 2.640 48.823 -36.011 1.00 74.31 169 GLY A N 1
ATOM 1242 C CA . GLY A 1 169 ? 1.990 48.157 -37.126 1.00 74.31 169 GLY A CA 1
ATOM 1243 C C . GLY A 1 169 ? 2.605 48.556 -38.470 1.00 74.31 169 GLY A C 1
ATOM 1244 O O . GLY A 1 169 ? 3.264 49.593 -38.582 1.00 74.31 169 GLY A O 1
ATOM 1245 N N . PRO A 1 170 ? 2.358 47.766 -39.528 1.00 72.81 170 PRO A N 1
ATOM 1246 C CA . PRO A 1 170 ? 2.774 48.106 -40.891 1.00 72.81 170 PRO A CA 1
ATOM 1247 C C . PRO A 1 170 ? 2.055 49.349 -41.447 1.00 72.81 170 PRO A C 1
ATOM 1249 O O . PRO A 1 170 ? 2.511 49.945 -42.416 1.00 72.81 170 PRO A O 1
ATOM 1252 N N . ASP A 1 171 ? 0.950 49.758 -40.823 1.00 77.69 171 ASP A N 1
ATOM 1253 C CA . ASP A 1 171 ? 0.249 51.024 -41.065 1.00 77.69 171 ASP A CA 1
ATOM 1254 C C . ASP A 1 171 ? 0.963 52.242 -40.447 1.00 77.69 171 ASP A C 1
ATOM 1256 O O . ASP A 1 171 ? 0.509 53.374 -40.605 1.00 77.69 171 ASP A O 1
ATOM 1260 N N . GLY A 1 172 ? 2.074 52.021 -39.737 1.00 78.44 172 GLY A N 1
ATOM 1261 C CA . GLY A 1 172 ? 2.824 53.058 -39.040 1.00 78.44 172 GLY A CA 1
ATOM 1262 C C . GLY A 1 172 ? 2.167 53.527 -37.741 1.00 78.44 172 GLY A C 1
ATOM 1263 O O . GLY A 1 172 ? 2.627 54.511 -37.164 1.00 78.44 172 GLY A O 1
ATOM 1264 N N . LEU A 1 173 ? 1.111 52.858 -37.263 1.00 86.25 173 LEU A N 1
ATOM 1265 C CA . LEU A 1 173 ? 0.444 53.182 -36.002 1.00 86.25 173 LEU A CA 1
ATOM 1266 C C . LEU A 1 173 ? 1.062 52.415 -34.828 1.00 86.25 173 LEU A C 1
ATOM 1268 O O . LEU A 1 173 ? 1.620 51.329 -34.983 1.00 86.25 173 LEU A O 1
ATOM 1272 N N . LEU A 1 174 ? 0.943 52.985 -33.629 1.00 86.69 174 LEU A N 1
ATOM 1273 C CA . LEU A 1 174 ? 1.411 52.379 -32.388 1.00 86.69 174 LEU A CA 1
ATOM 1274 C C . LEU A 1 174 ? 0.266 51.648 -31.689 1.00 86.69 174 LEU A C 1
ATOM 1276 O O . LEU A 1 174 ? -0.738 52.253 -31.315 1.00 86.69 174 LEU A O 1
ATOM 1280 N N . TYR A 1 175 ? 0.453 50.354 -31.472 1.00 88.75 175 TYR A N 1
ATOM 1281 C CA . TYR A 1 175 ? -0.481 49.474 -30.788 1.00 88.75 175 TYR A CA 1
ATOM 1282 C C . TYR A 1 175 ? -0.003 49.257 -29.351 1.00 88.75 175 TYR A C 1
ATOM 1284 O O . TYR A 1 175 ? 1.123 48.808 -29.129 1.00 88.75 175 TYR A O 1
ATOM 1292 N N . ALA A 1 176 ? -0.861 49.574 -28.381 1.00 86.88 176 ALA A N 1
ATOM 1293 C CA . ALA A 1 176 ? -0.595 49.404 -26.957 1.00 86.88 176 ALA A CA 1
ATOM 1294 C C . ALA A 1 176 ? -1.557 48.374 -26.351 1.00 86.88 176 ALA A C 1
ATOM 1296 O O . ALA A 1 176 ? -2.773 48.584 -26.314 1.00 86.88 176 ALA A O 1
ATOM 1297 N N . ALA A 1 177 ? -1.005 47.259 -25.872 1.00 85.00 177 ALA A N 1
ATOM 1298 C CA . ALA A 1 177 ? -1.758 46.206 -25.200 1.00 85.00 177 ALA A CA 1
ATOM 1299 C C . ALA A 1 177 ? -1.859 46.500 -23.697 1.00 85.00 177 ALA A C 1
ATOM 1301 O O . ALA A 1 177 ? -0.844 46.535 -22.997 1.00 85.00 177 ALA A O 1
ATOM 1302 N N . ASN A 1 178 ? -3.083 46.719 -23.212 1.00 82.50 178 ASN A N 1
ATOM 1303 C CA . ASN A 1 178 ? -3.375 47.099 -21.829 1.00 82.50 178 ASN A CA 1
ATOM 1304 C C . ASN A 1 178 ? -3.639 45.857 -20.968 1.00 82.50 178 ASN A C 1
ATOM 1306 O O . ASN A 1 178 ? -4.450 45.003 -21.335 1.00 82.50 178 ASN A O 1
ATOM 1310 N N . LEU A 1 179 ? -2.956 45.749 -19.826 1.00 73.56 179 LEU A N 1
ATOM 1311 C CA . LEU A 1 179 ? -3.158 44.654 -18.880 1.00 73.56 179 LEU A CA 1
ATOM 1312 C C . LEU A 1 179 ? -4.604 44.718 -18.360 1.00 73.56 179 LEU A C 1
ATOM 1314 O O . LEU A 1 179 ? -5.037 45.748 -17.848 1.00 73.56 179 LEU A O 1
ATOM 1318 N N . HIS A 1 180 ? -5.358 43.630 -18.520 1.00 66.50 180 HIS A N 1
ATOM 1319 C CA . HIS A 1 180 ? -6.786 43.568 -18.178 1.00 66.50 180 HIS A CA 1
ATOM 1320 C C . HIS A 1 180 ? -7.729 44.464 -19.006 1.00 66.50 180 HIS A C 1
ATOM 1322 O O . HIS A 1 180 ? -8.858 44.716 -18.586 1.00 66.50 180 HIS A O 1
ATOM 1328 N N . GLY A 1 181 ? -7.314 44.905 -20.203 1.00 71.25 181 GLY A N 1
ATOM 1329 C CA . GLY A 1 181 ? -8.122 45.790 -21.047 1.00 71.25 181 GLY A CA 1
ATOM 1330 C C . GLY A 1 181 ? -7.955 45.602 -22.559 1.00 71.25 181 GLY A C 1
ATOM 1331 O O . GLY A 1 181 ? -7.307 44.678 -23.040 1.00 71.25 181 GLY A O 1
ATOM 1332 N N . ALA A 1 182 ? -8.576 46.510 -23.316 1.00 79.62 182 ALA A N 1
ATOM 1333 C CA . ALA A 1 182 ? -8.560 46.531 -24.779 1.00 79.62 182 ALA A CA 1
ATOM 1334 C C . ALA A 1 182 ? -7.205 46.990 -25.351 1.00 79.62 182 ALA A C 1
ATOM 1336 O O . ALA A 1 182 ? -6.458 47.723 -24.700 1.00 79.62 182 ALA A O 1
ATOM 1337 N N . VAL A 1 183 ? -6.909 46.637 -26.605 1.00 85.25 183 VAL A N 1
ATOM 1338 C CA . VAL A 1 183 ? -5.749 47.197 -27.322 1.00 85.25 183 VAL A CA 1
ATOM 1339 C C . VAL A 1 183 ? -6.112 48.588 -27.840 1.00 85.25 183 VAL A C 1
ATOM 1341 O O . VAL A 1 183 ? -7.110 48.749 -28.548 1.00 85.25 183 VAL A O 1
ATOM 1344 N N . THR A 1 184 ? -5.307 49.596 -27.503 1.00 86.81 184 THR A N 1
ATOM 1345 C CA . THR A 1 184 ? -5.496 50.975 -27.976 1.00 86.81 184 THR A CA 1
ATOM 1346 C C . THR A 1 184 ? -4.487 51.312 -29.071 1.00 86.81 184 THR A C 1
ATOM 1348 O O . THR A 1 184 ? -3.307 50.973 -28.970 1.00 86.81 184 THR A O 1
ATOM 1351 N N . VAL A 1 185 ? -4.960 51.951 -30.143 1.00 86.81 185 VAL A N 1
ATOM 1352 C CA . VAL A 1 185 ? -4.172 52.247 -31.349 1.00 86.81 185 VAL A CA 1
ATOM 1353 C C . VAL A 1 185 ? -3.999 53.754 -31.503 1.00 86.81 185 VAL A C 1
ATOM 1355 O O . VAL A 1 185 ? -4.974 54.508 -31.451 1.00 86.81 185 VAL A O 1
ATOM 1358 N N . TRP A 1 186 ? -2.761 54.188 -31.709 1.00 86.19 186 TRP A N 1
ATOM 1359 C CA . TRP A 1 186 ? -2.340 55.585 -31.628 1.00 86.19 186 TRP A CA 1
ATOM 1360 C C . TRP A 1 186 ? -1.543 56.003 -32.857 1.00 86.19 186 TRP A C 1
ATOM 1362 O O . TRP A 1 186 ? -0.835 55.195 -33.459 1.00 86.19 186 TRP A O 1
ATOM 1372 N N . ARG A 1 187 ? -1.605 57.289 -33.209 1.00 85.44 187 ARG A N 1
ATOM 1373 C CA . ARG A 1 187 ? -0.717 57.846 -34.233 1.00 85.44 187 ARG A CA 1
ATOM 1374 C C . ARG A 1 187 ? 0.702 57.976 -33.691 1.00 85.44 187 ARG A C 1
ATOM 1376 O O . ARG A 1 187 ? 0.891 58.241 -32.503 1.00 85.44 187 ARG A O 1
ATOM 1383 N N . THR A 1 188 ? 1.687 57.811 -34.568 1.00 82.88 188 THR A N 1
ATOM 1384 C CA . THR A 1 188 ? 3.125 57.960 -34.270 1.00 82.88 188 THR A CA 1
ATOM 1385 C C . THR A 1 188 ? 3.693 59.303 -34.729 1.00 82.88 188 THR A C 1
ATOM 1387 O O . THR A 1 188 ? 4.788 59.684 -34.321 1.00 82.88 188 THR A O 1
ATOM 1390 N N . ASP A 1 189 ? 2.941 60.042 -35.547 1.00 77.62 189 ASP A N 1
ATOM 1391 C CA . ASP A 1 189 ? 3.353 61.294 -36.181 1.00 77.62 189 ASP A CA 1
ATOM 1392 C C . ASP A 1 189 ? 2.874 62.561 -35.450 1.00 77.62 189 ASP A C 1
ATOM 1394 O O . ASP A 1 189 ? 3.402 63.639 -35.719 1.00 77.62 189 ASP A O 1
ATOM 1398 N N . ALA A 1 190 ? 1.943 62.453 -34.494 1.00 69.94 190 ALA A N 1
ATOM 1399 C CA . ALA A 1 190 ? 1.498 63.573 -33.660 1.00 69.94 190 ALA A CA 1
ATOM 1400 C C . ALA A 1 190 ? 1.146 63.149 -32.215 1.00 69.94 190 ALA A C 1
ATOM 1402 O O . ALA A 1 190 ? 0.579 62.068 -32.032 1.00 69.94 190 ALA A O 1
ATOM 1403 N N . PRO A 1 191 ? 1.432 63.989 -31.194 1.00 66.00 191 PRO A N 1
ATOM 1404 C CA . PRO A 1 191 ? 1.025 63.737 -29.812 1.00 66.00 191 PRO A CA 1
ATOM 1405 C C . PRO A 1 191 ? -0.489 63.558 -29.719 1.00 66.00 191 PRO A C 1
ATOM 1407 O O . PRO A 1 191 ? -1.252 64.317 -30.322 1.00 66.00 191 PRO A O 1
ATOM 1410 N N . ASN A 1 192 ? -0.941 62.552 -28.973 1.00 71.69 192 ASN A N 1
ATOM 1411 C CA . ASN A 1 192 ? -2.344 62.161 -29.013 1.00 71.69 192 ASN A CA 1
ATOM 1412 C C . ASN A 1 192 ? -3.140 62.875 -27.910 1.00 71.69 192 ASN A C 1
ATOM 1414 O O . ASN A 1 192 ? -2.851 62.725 -26.725 1.00 71.69 192 ASN A O 1
ATOM 1418 N N . ALA A 1 193 ? -4.179 63.624 -28.299 1.00 60.81 193 ALA A N 1
ATOM 1419 C CA . ALA A 1 193 ? -4.963 64.521 -27.435 1.00 60.81 193 ALA A CA 1
ATOM 1420 C C . ALA A 1 193 ? -5.943 63.809 -26.473 1.00 60.81 193 ALA A C 1
ATOM 1422 O O . ALA A 1 193 ? -7.009 64.328 -26.153 1.00 60.81 193 ALA A O 1
ATOM 1423 N N . GLY A 1 194 ? -5.592 62.611 -26.006 1.00 65.94 194 GLY A N 1
ATOM 1424 C CA . GLY A 1 194 ? -6.362 61.884 -24.999 1.00 65.94 194 GLY A CA 1
ATOM 1425 C C . GLY A 1 194 ? -7.462 60.979 -25.542 1.00 65.94 194 GLY A C 1
ATOM 1426 O O . GLY A 1 194 ? -8.240 60.478 -24.744 1.00 65.94 194 GLY A O 1
ATOM 1427 N N . GLN A 1 195 ? -7.528 60.712 -26.849 1.00 74.38 195 GLN A N 1
ATOM 1428 C CA . GLN A 1 195 ? -8.325 59.598 -27.375 1.00 74.38 195 GLN A CA 1
ATOM 1429 C C . GLN A 1 195 ? -7.530 58.792 -28.409 1.00 74.38 195 GLN A C 1
ATOM 1431 O O . GLN A 1 195 ? -6.827 59.388 -29.230 1.00 74.38 195 GLN A O 1
ATOM 1436 N N . PRO A 1 196 ? -7.614 57.451 -28.369 1.00 85.06 196 PRO A N 1
ATOM 1437 C CA . PRO A 1 196 ? -6.973 56.598 -29.353 1.00 85.06 196 PRO A CA 1
ATOM 1438 C C . PRO A 1 196 ? -7.717 56.692 -30.685 1.00 85.06 196 PRO A C 1
ATOM 1440 O O . PRO A 1 196 ? -8.928 56.902 -30.732 1.00 85.06 196 PRO A O 1
ATOM 1443 N N . VAL A 1 197 ? -6.993 56.468 -31.780 1.00 84.25 197 VAL A N 1
ATOM 1444 C CA . VAL A 1 197 ? -7.566 56.413 -33.135 1.00 84.25 197 VAL A CA 1
ATOM 1445 C C . VAL A 1 197 ? -8.550 55.252 -33.248 1.00 84.25 197 VAL A C 1
ATOM 1447 O O . VAL A 1 197 ? -9.527 55.311 -33.992 1.00 84.25 197 VAL A O 1
ATOM 1450 N N . ARG A 1 198 ? -8.275 54.172 -32.512 1.00 85.19 198 ARG A N 1
ATOM 1451 C CA . ARG A 1 198 ? -9.089 52.965 -32.494 1.00 85.19 198 ARG A CA 1
ATOM 1452 C C . ARG A 1 198 ? -8.889 52.205 -31.186 1.00 85.19 198 ARG A C 1
ATOM 1454 O O . ARG A 1 198 ? -7.778 52.136 -30.663 1.00 85.19 198 ARG A O 1
ATOM 1461 N N . VAL A 1 199 ? -9.964 51.594 -30.694 1.00 83.94 199 VAL A N 1
ATOM 1462 C CA . VAL A 1 199 ? -9.948 50.652 -29.566 1.00 83.94 199 VAL A CA 1
ATOM 1463 C C . VAL A 1 199 ? -10.405 49.292 -30.074 1.00 83.94 199 VAL A C 1
ATOM 1465 O O . VAL A 1 199 ? -11.439 49.191 -30.731 1.00 83.94 199 VAL A O 1
ATOM 1468 N N . ILE A 1 200 ? -9.623 48.252 -29.801 1.00 81.12 200 ILE A N 1
ATOM 1469 C CA . ILE A 1 200 ? -9.912 46.878 -30.213 1.00 81.12 200 ILE A CA 1
ATOM 1470 C C . ILE A 1 200 ? -10.280 46.083 -28.960 1.00 81.12 200 ILE A C 1
ATOM 1472 O O . ILE A 1 200 ? -9.425 45.821 -28.113 1.00 81.12 200 ILE A O 1
ATOM 1476 N N . ALA A 1 201 ? -11.562 45.735 -28.834 1.00 68.44 201 ALA A N 1
ATOM 1477 C CA . ALA A 1 201 ? -12.077 44.949 -27.715 1.00 68.44 201 ALA A CA 1
ATOM 1478 C C . ALA A 1 201 ? -11.604 43.486 -27.804 1.00 68.44 201 ALA A C 1
ATOM 1480 O O . ALA A 1 201 ? -11.664 42.881 -28.872 1.00 68.44 201 ALA A O 1
ATOM 1481 N N . GLY A 1 202 ? -11.151 42.920 -26.683 1.00 59.41 202 GLY A N 1
ATOM 1482 C CA . GLY A 1 202 ? -10.673 41.539 -26.574 1.00 59.41 202 GLY A CA 1
ATOM 1483 C C . GLY A 1 202 ? -10.544 41.099 -25.107 1.00 59.41 202 GLY A C 1
ATOM 1484 O O . GLY A 1 202 ? -10.616 41.956 -24.223 1.00 59.41 202 GLY A O 1
ATOM 1485 N N . PRO A 1 203 ? -10.413 39.787 -24.830 1.00 54.53 203 PRO A N 1
ATOM 1486 C CA . PRO A 1 203 ? -10.268 39.272 -23.470 1.00 54.53 203 PRO A CA 1
ATOM 1487 C C . PRO A 1 203 ? -8.953 39.723 -22.806 1.00 54.53 203 PRO A C 1
ATOM 1489 O O . PRO A 1 203 ? -7.979 40.065 -23.472 1.00 54.53 203 PRO A O 1
ATOM 1492 N N . GLU A 1 204 ? -8.956 39.715 -21.472 1.00 55.97 204 GLU A N 1
ATOM 1493 C CA . GLU A 1 204 ? -7.870 40.114 -20.566 1.00 55.97 204 GLU A CA 1
ATOM 1494 C C . GLU A 1 204 ? -6.492 39.523 -20.948 1.00 55.97 204 GLU A C 1
ATOM 1496 O O . GLU A 1 204 ? -6.304 38.307 -20.938 1.00 55.97 204 GLU A O 1
ATOM 1501 N N . VAL A 1 205 ? -5.497 40.380 -21.227 1.00 55.34 205 VAL A N 1
ATOM 1502 C CA . VAL A 1 205 ? -4.094 39.953 -21.408 1.00 55.34 205 VAL A CA 1
ATOM 1503 C C . VAL A 1 205 ? -3.472 39.698 -20.033 1.00 55.34 205 VAL A C 1
ATOM 1505 O O . VAL A 1 205 ? -3.380 40.619 -19.221 1.00 55.34 205 VAL A O 1
ATOM 1508 N N . ARG A 1 206 ? -3.029 38.462 -19.761 1.00 51.16 206 ARG A N 1
ATOM 1509 C CA . ARG A 1 206 ? -2.349 38.084 -18.508 1.00 51.16 206 ARG A CA 1
ATOM 1510 C C . ARG A 1 206 ? -0.838 37.938 -18.730 1.00 51.16 206 ARG A C 1
ATOM 1512 O O . ARG A 1 206 ? -0.359 36.870 -19.094 1.00 51.16 206 ARG A O 1
ATOM 1519 N N . GLY A 1 207 ? -0.091 39.012 -18.468 1.00 53.34 207 GLY A N 1
ATOM 1520 C CA . GLY A 1 207 ? 1.382 39.031 -18.450 1.00 53.34 207 GLY A CA 1
ATOM 1521 C C . GLY A 1 207 ? 2.051 39.535 -19.742 1.00 53.34 207 GLY A C 1
ATOM 1522 O O . GLY A 1 207 ? 1.384 39.674 -20.767 1.00 53.34 207 GLY A O 1
ATOM 1523 N N . PRO A 1 208 ? 3.363 39.856 -19.705 1.00 52.47 208 PRO A N 1
ATOM 1524 C CA . PRO A 1 208 ? 4.087 40.352 -20.872 1.00 52.47 208 PRO A CA 1
ATOM 1525 C C . PRO A 1 208 ? 4.315 39.214 -21.874 1.00 52.47 208 PRO A C 1
ATOM 1527 O O . PRO A 1 208 ? 5.022 38.249 -21.584 1.00 52.47 208 PRO A O 1
ATOM 1530 N N . ILE A 1 209 ? 3.701 39.332 -23.050 1.00 52.88 209 ILE A N 1
ATOM 1531 C CA . ILE A 1 209 ? 3.956 38.481 -24.214 1.00 52.88 209 ILE A CA 1
ATOM 1532 C C . ILE A 1 209 ? 4.666 39.365 -25.235 1.00 52.88 209 ILE A C 1
ATOM 1534 O O . ILE A 1 209 ? 4.073 40.315 -25.747 1.00 52.88 209 ILE A O 1
ATOM 1538 N N . SER A 1 210 ? 5.930 39.070 -25.530 1.00 59.66 210 SER A N 1
ATOM 1539 C CA . SER A 1 210 ? 6.634 39.723 -26.632 1.00 59.66 210 SER A CA 1
ATOM 1540 C C . SER A 1 210 ? 6.518 38.892 -27.898 1.00 59.66 210 SER A C 1
ATOM 1542 O O . SER A 1 210 ? 6.685 37.675 -27.880 1.00 59.66 210 SER A O 1
ATOM 1544 N N . ILE A 1 211 ? 6.249 39.572 -29.008 1.00 57.38 211 ILE A N 1
ATOM 1545 C CA . ILE A 1 211 ? 6.062 38.964 -30.321 1.00 57.38 211 ILE A CA 1
ATOM 1546 C C . ILE A 1 211 ? 7.026 39.661 -31.277 1.00 57.38 211 ILE A C 1
ATOM 1548 O O . ILE A 1 211 ? 7.010 40.886 -31.387 1.00 57.38 211 ILE A O 1
ATOM 1552 N N . ALA A 1 212 ? 7.869 38.884 -31.952 1.00 57.97 212 ALA A N 1
ATOM 1553 C CA . ALA A 1 212 ? 8.785 39.382 -32.970 1.00 57.97 212 ALA A CA 1
ATOM 1554 C C . ALA A 1 212 ? 8.321 38.906 -34.347 1.00 57.97 212 ALA A C 1
ATOM 1556 O O . ALA A 1 212 ? 8.183 37.707 -34.585 1.00 57.97 212 ALA A O 1
ATOM 1557 N N . PHE A 1 213 ? 8.101 39.844 -35.264 1.00 56.22 213 PHE A N 1
ATOM 1558 C CA . PHE A 1 213 ? 7.635 39.558 -36.619 1.00 56.22 213 PHE A CA 1
ATOM 1559 C C . PHE A 1 213 ? 8.816 39.562 -37.591 1.00 56.22 213 PHE A C 1
ATOM 1561 O O . PHE A 1 213 ? 9.697 40.412 -37.488 1.00 56.22 213 PHE A O 1
ATOM 1568 N N . THR A 1 214 ? 8.824 38.637 -38.546 1.00 49.72 214 THR A N 1
ATOM 1569 C CA . THR A 1 214 ? 9.780 38.623 -39.660 1.00 49.72 214 THR A CA 1
ATOM 1570 C C . THR A 1 214 ? 9.022 38.607 -40.983 1.00 49.72 214 THR A C 1
ATOM 1572 O O . THR A 1 214 ? 7.951 38.006 -41.086 1.00 49.72 214 THR A O 1
ATOM 1575 N N . THR A 1 215 ? 9.550 39.317 -41.979 1.00 45.69 215 THR A N 1
ATOM 1576 C CA . THR A 1 215 ? 8.986 39.427 -43.334 1.00 45.69 215 THR A CA 1
ATOM 1577 C C . THR A 1 215 ? 9.821 38.698 -44.385 1.00 45.69 215 THR A C 1
ATOM 1579 O O . THR A 1 215 ? 9.413 38.636 -45.544 1.00 45.69 215 THR A O 1
ATOM 1582 N N . GLU A 1 216 ? 10.966 38.124 -44.003 1.00 45.44 216 GLU A N 1
ATOM 1583 C CA . GLU A 1 216 ? 11.782 37.313 -44.905 1.00 45.44 216 GLU A CA 1
ATOM 1584 C C . GLU A 1 216 ? 11.123 35.942 -45.152 1.00 45.44 216 GLU A C 1
ATOM 1586 O O . GLU A 1 216 ? 10.813 35.229 -44.193 1.00 45.44 216 GLU A O 1
ATOM 1591 N N . PRO A 1 217 ? 10.910 35.531 -46.417 1.00 52.97 217 PRO A N 1
ATOM 1592 C CA . PRO A 1 217 ? 10.393 34.207 -46.725 1.00 52.97 217 PRO A CA 1
ATOM 1593 C C . PRO A 1 217 ? 11.541 33.209 -46.595 1.00 52.97 217 PRO A C 1
ATOM 1595 O O . PRO A 1 217 ? 12.385 33.112 -47.484 1.00 52.97 217 PRO A O 1
ATOM 1598 N N . ARG A 1 218 ? 11.619 32.481 -45.478 1.00 45.00 218 ARG A N 1
ATOM 1599 C CA . ARG A 1 218 ? 12.689 31.494 -45.281 1.00 45.00 218 ARG A CA 1
ATOM 1600 C C . ARG A 1 218 ? 12.151 30.143 -44.838 1.00 45.00 218 ARG A C 1
ATOM 1602 O O . ARG A 1 218 ? 11.440 30.021 -43.845 1.00 45.00 218 ARG A O 1
ATOM 1609 N N . ALA A 1 219 ? 12.498 29.153 -45.655 1.00 40.81 219 ALA A N 1
ATOM 1610 C CA . ALA A 1 219 ? 12.151 27.752 -45.537 1.00 40.81 219 ALA A CA 1
ATOM 1611 C C . ALA A 1 219 ? 13.063 27.074 -44.507 1.00 40.81 219 ALA A C 1
ATOM 1613 O O . ALA A 1 219 ? 14.270 26.977 -44.714 1.00 40.81 219 ALA A O 1
ATOM 1614 N N . GLY A 1 220 ? 12.471 26.621 -43.408 1.00 48.16 220 GLY A N 1
ATOM 1615 C CA . GLY A 1 220 ? 13.109 25.765 -42.412 1.00 48.16 220 GLY A CA 1
ATOM 1616 C C . GLY A 1 220 ? 12.493 25.960 -41.026 1.00 48.16 220 GLY A C 1
ATOM 1617 O O . GLY A 1 220 ? 12.294 27.092 -40.581 1.00 48.16 220 GLY A O 1
ATOM 1618 N N . GLU A 1 221 ? 12.133 24.850 -40.386 1.00 47.72 221 GLU A N 1
ATOM 1619 C CA . GLU A 1 221 ? 11.691 24.759 -38.987 1.00 47.72 221 GLU A CA 1
ATOM 1620 C C . GLU A 1 221 ? 12.889 24.807 -38.033 1.00 47.72 221 GLU A C 1
ATOM 1622 O O . GLU A 1 221 ? 13.975 24.383 -38.424 1.00 47.72 221 GLU A O 1
ATOM 1627 N N . PHE A 1 222 ? 12.683 25.328 -36.809 1.00 39.88 222 PHE A N 1
ATOM 1628 C CA . PHE A 1 222 ? 13.683 25.312 -35.731 1.00 39.88 222 PHE A CA 1
ATOM 1629 C C . PHE A 1 222 ? 14.034 23.861 -35.373 1.00 39.88 222 PHE A C 1
ATOM 1631 O O . PHE A 1 222 ? 13.266 23.209 -34.674 1.00 39.88 222 PHE A O 1
ATOM 1638 N N . ALA A 1 223 ? 15.163 23.338 -35.844 1.00 45.91 223 ALA A N 1
ATOM 1639 C CA . ALA A 1 223 ? 15.542 21.944 -35.617 1.00 45.91 223 ALA A CA 1
ATOM 1640 C C . ALA A 1 223 ? 16.790 21.850 -34.735 1.00 45.91 223 ALA A C 1
ATOM 1642 O O . ALA A 1 223 ? 17.906 21.822 -35.246 1.00 45.91 223 ALA A O 1
ATOM 1643 N N . TYR A 1 224 ? 16.603 21.763 -33.411 1.00 36.53 224 TYR A N 1
ATOM 1644 C CA . TYR A 1 224 ? 17.694 21.421 -32.494 1.00 36.53 224 TYR A CA 1
ATOM 1645 C C . TYR A 1 224 ? 18.186 20.003 -32.808 1.00 36.53 224 TYR A C 1
ATOM 1647 O O . TYR A 1 224 ? 17.523 19.015 -32.483 1.00 36.53 224 TYR A O 1
ATOM 1655 N N . VAL A 1 225 ? 19.347 19.893 -33.454 1.00 37.72 225 VAL A N 1
ATOM 1656 C CA . VAL A 1 225 ? 19.940 18.602 -33.809 1.00 37.72 225 VAL A CA 1
ATOM 1657 C C . VAL A 1 225 ? 20.872 18.159 -32.684 1.00 37.72 225 VAL A C 1
ATOM 1659 O O . VAL A 1 225 ? 22.016 18.597 -32.594 1.00 37.72 225 VAL A O 1
ATOM 1662 N N . SER A 1 226 ? 20.402 17.250 -31.827 1.00 36.22 226 SER A N 1
ATOM 1663 C CA . SER A 1 226 ? 21.304 16.440 -31.002 1.00 36.22 226 SER A CA 1
ATOM 1664 C C . SER A 1 226 ? 21.913 15.361 -31.902 1.00 36.22 226 SER A C 1
ATOM 1666 O O . SER A 1 226 ? 21.163 14.532 -32.423 1.00 36.22 226 SER A O 1
ATOM 1668 N N . PRO A 1 227 ? 23.236 15.343 -32.152 1.00 33.94 227 PRO A N 1
ATOM 1669 C CA . PRO A 1 227 ? 23.826 14.353 -33.023 1.00 33.94 227 PRO A CA 1
ATOM 1670 C C . PRO A 1 227 ? 24.020 13.091 -32.205 1.00 33.94 227 PRO A C 1
ATOM 1672 O O . PRO A 1 227 ? 25.059 12.855 -31.596 1.00 33.94 227 PRO A O 1
ATOM 1675 N N . VAL A 1 228 ? 23.028 12.231 -32.233 1.00 50.84 228 VAL A N 1
ATOM 1676 C CA . VAL A 1 228 ? 23.339 10.818 -32.269 1.00 50.84 228 VAL A CA 1
ATOM 1677 C C . VAL A 1 228 ? 22.421 10.271 -33.328 1.00 50.84 228 VAL A C 1
ATOM 1679 O O . VAL A 1 228 ? 21.288 10.715 -33.418 1.00 50.84 228 VAL A O 1
ATOM 1682 N N . ALA A 1 229 ? 22.844 9.239 -34.034 1.00 43.16 229 ALA A N 1
ATOM 1683 C CA . ALA A 1 229 ? 21.862 8.291 -34.526 1.00 43.16 229 ALA A CA 1
ATOM 1684 C C . ALA A 1 229 ? 21.014 8.713 -35.754 1.00 43.16 229 ALA A C 1
ATOM 1686 O O . ALA A 1 229 ? 20.584 9.840 -35.950 1.00 43.16 229 ALA A O 1
ATOM 1687 N N . VAL A 1 230 ? 20.857 7.694 -36.601 1.00 33.44 230 VAL A N 1
ATOM 1688 C CA . VAL A 1 230 ? 19.752 7.302 -37.493 1.00 33.44 230 VAL A CA 1
ATOM 1689 C C . VAL A 1 230 ? 18.788 8.387 -38.027 1.00 33.44 230 VAL A C 1
ATOM 1691 O O . VAL A 1 230 ? 18.091 9.062 -37.282 1.00 33.44 230 VAL A O 1
ATOM 1694 N N . ASP A 1 231 ? 18.700 8.448 -39.363 1.00 40.06 231 ASP A N 1
ATOM 1695 C CA . ASP A 1 231 ? 18.002 9.432 -40.212 1.00 40.06 231 ASP A CA 1
ATOM 1696 C C . ASP A 1 231 ? 16.465 9.531 -40.006 1.00 40.06 231 ASP A C 1
ATOM 1698 O O . ASP A 1 231 ? 15.722 8.561 -40.172 1.00 40.06 231 ASP A O 1
ATOM 1702 N N . VAL A 1 232 ? 16.002 10.747 -39.680 1.00 43.12 232 VAL A N 1
ATOM 1703 C CA . VAL A 1 232 ? 14.660 11.140 -39.192 1.00 43.12 232 VAL A CA 1
ATOM 1704 C C . VAL A 1 232 ? 13.703 11.565 -40.326 1.00 43.12 232 VAL A C 1
ATOM 1706 O O . VAL A 1 232 ? 12.481 11.505 -40.177 1.00 43.12 232 VAL A O 1
ATOM 1709 N N . ALA A 1 233 ? 14.219 11.925 -41.508 1.00 46.97 233 ALA A N 1
ATOM 1710 C CA . ALA A 1 233 ? 13.441 12.595 -42.564 1.00 46.97 233 ALA A CA 1
ATOM 1711 C C . ALA A 1 233 ? 12.386 11.707 -43.268 1.00 46.97 233 ALA A C 1
ATOM 1713 O O . ALA A 1 233 ? 11.421 12.207 -43.856 1.00 46.97 233 ALA A O 1
ATOM 1714 N N . SER A 1 234 ? 12.548 10.382 -43.218 1.00 54.16 234 SER A N 1
ATOM 1715 C CA . SER A 1 234 ? 11.540 9.416 -43.687 1.00 54.16 234 SER A CA 1
ATOM 1716 C C . SER A 1 234 ? 10.355 9.314 -42.711 1.00 54.16 234 SER A C 1
ATOM 1718 O O . SER A 1 234 ? 9.206 9.158 -43.129 1.00 54.16 234 SER A O 1
ATOM 1720 N N . ALA A 1 235 ? 10.611 9.478 -41.409 1.00 51.56 235 ALA A N 1
ATOM 1721 C CA . ALA A 1 235 ? 9.619 9.296 -40.355 1.00 51.56 235 ALA A CA 1
ATOM 1722 C C . ALA A 1 235 ? 8.623 10.468 -40.257 1.00 51.56 235 ALA A C 1
ATOM 1724 O O . ALA A 1 235 ? 7.431 10.222 -40.083 1.00 51.56 235 ALA A O 1
ATOM 1725 N N . GLU A 1 236 ? 9.057 11.723 -40.444 1.00 60.62 236 GLU A N 1
ATOM 1726 C CA . GLU A 1 236 ? 8.171 12.905 -40.401 1.00 60.62 236 GLU A CA 1
ATOM 1727 C C . GLU A 1 236 ? 7.174 12.961 -41.564 1.00 60.62 236 GLU A C 1
ATOM 1729 O O . GLU A 1 236 ? 6.004 13.285 -41.368 1.00 60.62 236 GLU A O 1
ATOM 1734 N N . LYS A 1 237 ? 7.589 12.580 -42.777 1.00 74.81 237 LYS A N 1
ATOM 1735 C CA . LYS A 1 237 ? 6.686 12.540 -43.944 1.00 74.81 237 LYS A CA 1
ATOM 1736 C C . LYS A 1 237 ? 5.646 11.430 -43.814 1.00 74.81 237 LYS A C 1
ATOM 1738 O O . LYS A 1 237 ? 4.480 11.624 -44.160 1.00 74.81 237 LYS A O 1
ATOM 1743 N N . VAL A 1 238 ? 6.049 10.285 -43.259 1.00 70.06 238 VAL A N 1
ATOM 1744 C CA . VAL A 1 238 ? 5.125 9.211 -42.870 1.00 70.06 238 VAL A CA 1
ATOM 1745 C C . VAL A 1 238 ? 4.183 9.695 -41.760 1.00 70.06 238 VAL A C 1
ATOM 1747 O O . VAL A 1 238 ? 2.980 9.461 -41.850 1.00 70.06 238 VAL A O 1
ATOM 1750 N N . ALA A 1 239 ? 4.674 10.445 -40.769 1.00 65.06 239 ALA A N 1
ATOM 1751 C CA . ALA A 1 239 ? 3.849 11.011 -39.701 1.00 65.06 239 ALA A CA 1
ATOM 1752 C C . ALA A 1 239 ? 2.849 12.071 -40.205 1.00 65.06 239 ALA A C 1
ATOM 1754 O O . ALA A 1 239 ? 1.701 12.078 -39.757 1.00 65.06 239 ALA A O 1
ATOM 1755 N N . PHE A 1 240 ? 3.223 12.930 -41.160 1.00 70.25 240 PHE A N 1
ATOM 1756 C CA . PHE A 1 240 ? 2.318 13.896 -41.802 1.00 70.25 240 PHE A CA 1
ATOM 1757 C C . PHE A 1 240 ? 1.195 13.187 -42.566 1.00 70.25 240 PHE A C 1
ATOM 1759 O O . PHE A 1 240 ? 0.016 13.524 -42.413 1.00 70.25 240 PHE A O 1
ATOM 1766 N N . PHE A 1 241 ? 1.538 12.145 -43.325 1.00 87.94 241 PHE A N 1
ATOM 1767 C CA . PHE A 1 241 ? 0.543 11.316 -43.988 1.00 87.94 241 PHE A CA 1
ATOM 1768 C C . PHE A 1 241 ? -0.418 10.651 -42.986 1.00 87.94 241 PHE A C 1
ATOM 1770 O O . PHE A 1 241 ? -1.635 10.771 -43.131 1.00 87.94 241 PHE A O 1
ATOM 1777 N N . GLU A 1 242 ? 0.110 9.986 -41.952 1.00 70.62 242 GLU A N 1
ATOM 1778 C CA . GLU A 1 242 ? -0.685 9.254 -40.955 1.00 70.62 242 GLU A CA 1
ATOM 1779 C C . GLU A 1 242 ? -1.566 10.176 -40.096 1.00 70.62 242 GLU A C 1
ATOM 1781 O O . GLU A 1 242 ? -2.686 9.796 -39.758 1.00 70.62 242 GLU A O 1
ATOM 1786 N N . SER A 1 243 ? -1.091 11.381 -39.755 1.00 61.97 243 SER A N 1
ATOM 1787 C CA . SER A 1 243 ? -1.784 12.294 -38.831 1.00 61.97 243 SER A CA 1
ATOM 1788 C C . SER A 1 243 ? -2.705 13.317 -39.501 1.00 61.97 243 SER A C 1
ATOM 1790 O O . SER A 1 243 ? -3.637 13.789 -38.848 1.00 61.97 243 SER A O 1
ATOM 1792 N N . LYS A 1 244 ? -2.472 13.686 -40.771 1.00 77.81 244 LYS A N 1
ATOM 1793 C CA . LYS A 1 244 ? -3.247 14.734 -41.468 1.00 77.81 244 LYS A CA 1
ATOM 1794 C C . LYS A 1 244 ? -3.978 14.233 -42.705 1.00 77.81 244 LYS A C 1
ATOM 1796 O O . LYS A 1 244 ? -5.149 14.544 -42.892 1.00 77.81 244 LYS A O 1
ATOM 1801 N N . ILE A 1 245 ? -3.313 13.443 -43.540 1.00 92.75 245 ILE A N 1
ATOM 1802 C CA . ILE A 1 245 ? -3.834 13.099 -44.869 1.00 92.75 245 ILE A CA 1
ATOM 1803 C C . ILE A 1 245 ? -4.729 11.870 -44.829 1.00 92.75 245 ILE A C 1
ATOM 1805 O O . ILE A 1 245 ? -5.830 11.898 -45.375 1.00 92.75 245 ILE A O 1
ATOM 1809 N N . ARG A 1 246 ? -4.300 10.804 -44.148 1.00 86.25 246 ARG A N 1
ATOM 1810 C CA . ARG A 1 246 ? -5.092 9.581 -43.986 1.00 86.25 246 ARG A CA 1
ATOM 1811 C C . ARG A 1 246 ? -6.445 9.860 -43.306 1.00 86.25 246 ARG A C 1
ATOM 1813 O O . ARG A 1 246 ? -7.449 9.413 -43.864 1.00 86.25 246 ARG A O 1
ATOM 1820 N N . PRO A 1 247 ? -6.531 10.632 -42.198 1.00 77.75 247 PRO A N 1
ATOM 1821 C CA . PRO A 1 247 ? -7.822 10.982 -41.602 1.00 77.75 247 PRO A CA 1
ATOM 1822 C C . PRO A 1 247 ? -8.712 11.797 -42.548 1.00 77.75 247 PRO A C 1
ATOM 1824 O O . PRO A 1 247 ? -9.916 11.566 -42.602 1.00 77.75 247 PRO A O 1
ATOM 1827 N N . LEU A 1 248 ? -8.129 12.706 -43.341 1.00 86.56 248 LEU A N 1
ATOM 1828 C CA . LEU A 1 248 ? -8.879 13.537 -44.280 1.00 86.56 248 LEU A CA 1
ATOM 1829 C C . LEU A 1 248 ? -9.444 12.740 -45.465 1.00 86.56 248 LEU A C 1
ATOM 1831 O O . LEU A 1 248 ? -10.628 12.860 -45.784 1.00 86.56 248 LEU A O 1
ATOM 1835 N N . LEU A 1 249 ? -8.620 11.904 -46.106 1.00 91.44 249 LEU A N 1
ATOM 1836 C CA . LEU A 1 249 ? -9.073 11.026 -47.189 1.00 91.44 249 LEU A CA 1
ATOM 1837 C C . LEU A 1 249 ? -10.226 10.137 -46.705 1.00 91.44 249 LEU A C 1
ATOM 1839 O O . LEU A 1 249 ? -11.229 10.005 -47.406 1.00 91.44 249 LEU A O 1
ATOM 1843 N N . HIS A 1 250 ? -10.121 9.607 -45.484 1.00 83.06 250 HIS A N 1
ATOM 1844 C CA . HIS A 1 250 ? -11.164 8.801 -44.856 1.00 83.06 250 HIS A CA 1
ATOM 1845 C C . HIS A 1 250 ? -12.450 9.587 -44.584 1.00 83.06 250 HIS A C 1
ATOM 1847 O O . HIS A 1 250 ? -13.538 9.105 -44.885 1.00 83.06 250 HIS A O 1
ATOM 1853 N N . ALA A 1 251 ? -12.337 10.810 -44.067 1.00 83.62 251 ALA A N 1
ATOM 1854 C CA . ALA A 1 251 ? -13.494 11.633 -43.733 1.00 83.62 251 ALA A CA 1
ATOM 1855 C C . ALA A 1 251 ? -14.268 12.138 -44.965 1.00 83.62 251 ALA A C 1
ATOM 1857 O O . ALA A 1 251 ? -15.483 12.320 -44.885 1.00 83.62 251 ALA A O 1
ATOM 1858 N N . ARG A 1 252 ? -13.588 12.392 -46.094 1.00 86.19 252 ARG A N 1
ATOM 1859 C CA . ARG A 1 252 ? -14.171 13.146 -47.223 1.00 86.19 252 ARG A CA 1
ATOM 1860 C C . ARG A 1 252 ? -14.214 12.423 -48.559 1.00 86.19 252 ARG A C 1
ATOM 1862 O O . ARG A 1 252 ? -15.099 12.701 -49.364 1.00 86.19 252 ARG A O 1
ATOM 1869 N N . CYS A 1 253 ? -13.265 11.531 -48.816 1.00 89.88 253 CYS A N 1
ATOM 1870 C CA . CYS A 1 253 ? -13.016 11.020 -50.163 1.00 89.88 253 CYS A CA 1
ATOM 1871 C C . CYS A 1 253 ? -13.382 9.536 -50.306 1.00 89.88 253 CYS A C 1
ATOM 1873 O O . CYS A 1 253 ? -13.945 9.134 -51.324 1.00 89.88 253 CYS A O 1
ATOM 1875 N N . ILE A 1 254 ? -13.100 8.722 -49.285 1.00 87.56 254 ILE A N 1
ATOM 1876 C CA . ILE A 1 254 ? -13.203 7.255 -49.361 1.00 87.56 254 ILE A CA 1
ATOM 1877 C C . ILE A 1 254 ? -14.653 6.766 -49.512 1.00 87.56 254 ILE A C 1
ATOM 1879 O O . ILE A 1 254 ? -14.880 5.796 -50.222 1.00 87.56 254 ILE A O 1
ATOM 1883 N N . LYS A 1 255 ? -15.656 7.476 -48.977 1.00 85.06 255 LYS A N 1
ATOM 1884 C CA . LYS A 1 255 ? -17.078 7.088 -49.105 1.00 85.06 255 LYS A CA 1
ATOM 1885 C C . LYS A 1 255 ? -17.558 6.919 -50.563 1.00 85.06 255 LYS A C 1
ATOM 1887 O O . LYS A 1 255 ? -18.483 6.154 -50.813 1.00 85.06 255 LYS A O 1
ATOM 1892 N N . CYS A 1 256 ? -16.964 7.646 -51.515 1.00 87.94 256 CYS A N 1
ATOM 1893 C CA . CYS A 1 256 ? -17.346 7.622 -52.939 1.00 87.94 256 CYS A CA 1
ATOM 1894 C C . CYS A 1 256 ? -16.233 7.134 -53.889 1.00 87.94 256 CYS A C 1
ATOM 1896 O O . CYS A 1 256 ? -16.519 6.876 -55.062 1.00 87.94 256 CYS A O 1
ATOM 1898 N N . HIS A 1 257 ? -14.989 7.066 -53.398 1.00 89.56 257 HIS A N 1
ATOM 1899 C CA . HIS A 1 257 ? -13.776 6.674 -54.130 1.00 89.56 257 HIS A CA 1
ATOM 1900 C C . HIS A 1 257 ? -12.932 5.688 -53.298 1.00 89.56 257 HIS A C 1
ATOM 1902 O O . HIS A 1 257 ? -11.710 5.830 -53.174 1.00 89.56 257 HIS A O 1
ATOM 1908 N N . GLY A 1 258 ? -13.611 4.736 -52.661 1.00 80.38 258 GLY A N 1
ATOM 1909 C CA . GLY A 1 258 ? -13.054 3.664 -51.830 1.00 80.38 258 GLY A CA 1
ATOM 1910 C C . GLY A 1 258 ? -13.412 2.293 -52.402 1.00 80.38 258 GLY A C 1
ATOM 1911 O O . GLY A 1 258 ? -13.881 2.201 -53.533 1.00 80.38 258 GLY A O 1
ATOM 1912 N N . ASP A 1 259 ? -13.195 1.217 -51.647 1.00 78.88 259 ASP A N 1
ATOM 1913 C CA . ASP A 1 259 ? -13.404 -0.148 -52.152 1.00 78.88 259 ASP A CA 1
ATOM 1914 C C . ASP A 1 259 ? -14.873 -0.448 -52.518 1.00 78.88 259 ASP A C 1
ATOM 1916 O O . ASP A 1 259 ? -15.145 -0.971 -53.600 1.00 78.88 259 ASP A O 1
ATOM 1920 N N . GLU A 1 260 ? -15.819 -0.020 -51.674 1.00 72.06 260 GLU A N 1
ATOM 1921 C CA . GLU A 1 260 ? -17.258 -0.297 -51.821 1.00 72.06 260 GLU A CA 1
ATOM 1922 C C . GLU A 1 260 ? -17.956 0.515 -52.926 1.00 72.06 260 GLU A C 1
ATOM 1924 O O . GLU A 1 260 ? -18.970 0.091 -53.485 1.00 72.06 260 GLU A O 1
ATOM 1929 N N . ALA A 1 261 ? -17.428 1.698 -53.252 1.00 74.38 261 ALA A N 1
ATOM 1930 C CA . ALA A 1 261 ? -17.976 2.585 -54.271 1.00 74.38 261 ALA A CA 1
ATOM 1931 C C . ALA A 1 261 ? -16.846 3.303 -55.017 1.00 74.38 261 ALA A C 1
ATOM 1933 O O . ALA A 1 261 ? -16.083 4.067 -54.429 1.00 74.38 261 ALA A O 1
ATOM 1934 N N . GLN A 1 262 ? -16.780 3.077 -56.334 1.00 86.25 262 GLN A N 1
ATOM 1935 C CA . GLN A 1 262 ? -15.685 3.526 -57.202 1.00 86.25 262 GLN A CA 1
ATOM 1936 C C . GLN A 1 262 ? -16.223 4.395 -58.339 1.00 86.25 262 GLN A C 1
ATOM 1938 O O . GLN A 1 262 ? -16.225 4.016 -59.514 1.00 86.25 262 GLN A O 1
ATOM 1943 N N . LYS A 1 263 ? -16.751 5.573 -57.996 1.00 78.69 263 LYS A N 1
ATOM 1944 C CA . LYS A 1 263 ? -17.288 6.476 -59.021 1.00 78.69 263 LYS A CA 1
ATOM 1945 C C . LYS A 1 263 ? -16.163 6.967 -59.938 1.00 78.69 263 LYS A C 1
ATOM 1947 O O . LYS A 1 263 ? -15.130 7.436 -59.463 1.00 78.69 263 LYS A O 1
ATOM 1952 N N . GLY A 1 264 ? -16.377 6.841 -61.251 1.00 78.81 264 GLY A N 1
ATOM 1953 C CA . GLY A 1 264 ? -15.378 7.157 -62.282 1.00 78.81 264 GLY A CA 1
ATOM 1954 C C . GLY A 1 264 ? -14.148 6.241 -62.269 1.00 78.81 264 GLY A C 1
ATOM 1955 O O . GLY A 1 264 ? -13.073 6.679 -62.671 1.00 78.81 264 GLY A O 1
ATOM 1956 N N . GLY A 1 265 ? -14.272 5.027 -61.717 1.00 82.06 265 GLY A N 1
ATOM 1957 C CA . GLY A 1 265 ? -13.194 4.033 -61.658 1.00 82.06 265 GLY A CA 1
ATOM 1958 C C . GLY A 1 265 ? -12.034 4.381 -60.714 1.00 82.06 265 GLY A C 1
ATOM 1959 O O . GLY A 1 265 ? -11.001 3.725 -60.764 1.00 82.06 265 GLY A O 1
ATOM 1960 N N . LEU A 1 266 ? -12.165 5.418 -59.875 1.00 88.44 266 LEU A N 1
ATOM 1961 C CA . LEU A 1 266 ? -11.080 5.959 -59.046 1.00 88.44 266 LEU A CA 1
ATOM 1962 C C . LEU A 1 266 ? -11.088 5.425 -57.601 1.00 88.44 266 LEU A C 1
ATOM 1964 O O . LEU A 1 266 ? -12.135 5.431 -56.949 1.00 88.44 266 LEU A O 1
ATOM 1968 N N . ARG A 1 267 ? -9.893 5.110 -57.068 1.00 89.19 267 ARG A N 1
ATOM 1969 C CA . ARG A 1 267 ? -9.642 4.775 -55.653 1.00 89.19 267 ARG A CA 1
ATOM 1970 C C . ARG A 1 267 ? -8.616 5.698 -54.974 1.00 89.19 267 ARG A C 1
ATOM 1972 O O . ARG A 1 267 ? -7.575 5.992 -55.552 1.00 89.19 267 ARG A O 1
ATOM 1979 N N . LEU A 1 268 ? -8.883 6.131 -53.734 1.00 89.50 268 LEU A N 1
ATOM 1980 C CA . LEU A 1 268 ? -8.025 7.042 -52.935 1.00 89.50 268 LEU A CA 1
ATOM 1981 C C . LEU A 1 268 ? -7.618 6.482 -51.553 1.00 89.50 268 LEU A C 1
ATOM 1983 O O . LEU A 1 268 ? -6.842 7.084 -50.801 1.00 89.50 268 LEU A O 1
ATOM 1987 N N . ASP A 1 269 ? -8.132 5.309 -51.210 1.00 83.81 269 ASP A N 1
ATOM 1988 C CA . ASP A 1 269 ? -7.882 4.565 -49.976 1.00 83.81 269 ASP A CA 1
ATOM 1989 C C . ASP A 1 269 ? -6.571 3.749 -49.997 1.00 83.81 269 ASP A C 1
ATOM 1991 O O . ASP A 1 269 ? -6.097 3.328 -48.939 1.00 83.81 269 ASP A O 1
ATOM 1995 N N . SER A 1 270 ? -5.909 3.636 -51.153 1.00 83.75 270 SER A N 1
ATOM 1996 C CA . SER A 1 270 ? -4.585 3.019 -51.310 1.00 83.75 270 SER A CA 1
ATOM 1997 C C . SER A 1 270 ? -3.643 3.868 -52.165 1.00 83.75 270 SER A C 1
ATOM 1999 O O . SER A 1 270 ? -4.100 4.675 -52.975 1.00 83.75 270 SER A O 1
ATOM 2001 N N . ARG A 1 271 ? -2.325 3.655 -52.016 1.00 84.62 271 ARG A N 1
ATOM 2002 C CA . ARG A 1 271 ? -1.310 4.361 -52.810 1.00 84.62 271 ARG A CA 1
ATOM 2003 C C . ARG A 1 271 ? -1.447 4.094 -54.308 1.00 84.62 271 ARG A C 1
ATOM 2005 O O . ARG A 1 271 ? -1.569 5.011 -55.110 1.00 84.62 271 ARG A O 1
ATOM 2012 N N . HIS A 1 272 ? -1.484 2.818 -54.673 1.00 82.25 272 HIS A N 1
ATOM 2013 C CA . HIS A 1 272 ? -1.596 2.397 -56.068 1.00 82.25 272 HIS A CA 1
ATOM 2014 C C . HIS A 1 272 ? -2.886 2.886 -56.734 1.00 82.25 272 HIS A C 1
ATOM 2016 O O . HIS A 1 272 ? -2.874 3.183 -57.923 1.00 82.25 272 HIS A O 1
ATOM 2022 N N . GLY A 1 273 ? -3.991 2.972 -55.981 1.00 80.75 273 GLY A N 1
ATOM 2023 C CA . GLY A 1 273 ? -5.286 3.396 -56.512 1.00 80.75 273 GLY A CA 1
ATOM 2024 C C . GLY A 1 273 ? -5.250 4.817 -57.071 1.00 80.75 273 GLY A C 1
ATOM 2025 O O . GLY A 1 273 ? -5.741 5.061 -58.173 1.00 80.75 273 GLY A O 1
ATOM 2026 N N . TRP A 1 274 ? -4.593 5.746 -56.369 1.00 87.31 274 TRP A N 1
ATOM 2027 C CA . TRP A 1 274 ? -4.463 7.115 -56.866 1.00 87.31 274 TRP A CA 1
ATOM 2028 C C . TRP A 1 274 ? -3.334 7.275 -57.894 1.00 87.31 274 TRP A C 1
ATOM 2030 O O . TRP A 1 274 ? -3.390 8.204 -58.705 1.00 87.31 274 TRP A O 1
ATOM 2040 N N . GLU A 1 275 ? -2.340 6.376 -57.890 1.00 83.12 275 GLU A N 1
ATOM 2041 C CA . GLU A 1 275 ? -1.262 6.320 -58.891 1.00 83.12 275 GLU A CA 1
ATOM 2042 C C . GLU A 1 275 ? -1.769 5.814 -60.254 1.00 83.12 275 GLU A C 1
ATOM 2044 O O . GLU A 1 275 ? -1.418 6.393 -61.283 1.00 83.12 275 GLU A O 1
ATOM 2049 N N . GLN A 1 276 ? -2.612 4.773 -60.278 1.00 82.44 276 GLN A N 1
ATOM 2050 C CA . GLN A 1 276 ? -3.271 4.290 -61.499 1.00 82.44 276 GLN A CA 1
ATOM 2051 C C . GLN A 1 276 ? -4.333 5.280 -61.995 1.00 82.44 276 GLN A C 1
ATOM 2053 O O . GLN A 1 276 ? -4.393 5.574 -63.190 1.00 82.44 276 GLN A O 1
ATOM 2058 N N . GLY A 1 277 ? -5.120 5.840 -61.071 1.00 80.31 277 GLY A N 1
ATOM 2059 C CA . GLY A 1 277 ? -6.217 6.749 -61.385 1.00 80.31 277 GLY A CA 1
ATOM 2060 C C . GLY A 1 277 ? -7.480 6.048 -61.883 1.00 80.31 277 GLY A C 1
ATOM 2061 O O . GLY A 1 277 ? -7.588 4.829 -61.820 1.00 80.31 277 GLY A O 1
ATOM 2062 N N . GLY A 1 278 ? -8.456 6.843 -62.323 1.00 81.94 278 GLY A N 1
ATOM 2063 C CA . GLY A 1 278 ? -9.756 6.353 -62.798 1.00 81.94 278 GLY A CA 1
ATOM 2064 C C . GLY A 1 278 ? -9.905 6.431 -64.318 1.00 81.94 278 GLY A C 1
ATOM 2065 O O . GLY A 1 278 ? -8.922 6.596 -65.039 1.00 81.94 278 GLY A O 1
ATOM 2066 N N . ASP A 1 279 ? -11.144 6.407 -64.810 1.00 81.50 279 ASP A N 1
ATOM 2067 C CA . ASP A 1 279 ? -11.473 6.447 -66.249 1.00 81.50 279 ASP A CA 1
ATOM 2068 C C . ASP A 1 279 ? -10.922 7.703 -66.962 1.00 81.50 279 ASP A C 1
ATOM 2070 O O . ASP A 1 279 ? -10.707 7.706 -68.174 1.00 81.50 279 ASP A O 1
ATOM 2074 N N . SER A 1 280 ? -10.644 8.764 -66.195 1.00 79.38 280 SER A N 1
ATOM 2075 C CA . SER A 1 280 ? -10.049 10.026 -66.658 1.00 79.38 280 SER A CA 1
ATOM 2076 C C . SER A 1 280 ? -8.514 10.087 -66.525 1.00 79.38 280 SER A C 1
ATOM 2078 O O . SER A 1 280 ? -7.922 11.136 -66.786 1.00 79.38 280 SER A O 1
ATOM 2080 N N . GLY A 1 281 ? -7.858 8.993 -66.125 1.00 78.00 281 GLY A N 1
ATOM 2081 C CA . GLY A 1 281 ? -6.406 8.889 -65.929 1.00 78.00 281 GLY A CA 1
ATOM 2082 C C . GLY A 1 281 ? -5.923 9.116 -64.481 1.00 78.00 281 GLY A C 1
ATOM 2083 O O . GLY A 1 281 ? -6.744 9.185 -63.559 1.00 78.00 281 GLY A O 1
ATOM 2084 N N . PRO A 1 282 ? -4.591 9.228 -64.259 1.00 82.62 282 PRO A N 1
ATOM 2085 C CA . PRO A 1 282 ? -3.961 9.291 -62.932 1.00 82.62 282 PRO A CA 1
ATOM 2086 C C . PRO A 1 282 ? -4.502 10.404 -62.032 1.00 82.62 282 PRO A C 1
ATOM 2088 O O . PRO A 1 282 ? -4.525 11.580 -62.408 1.00 82.62 282 PRO A O 1
ATOM 2091 N N . ALA A 1 283 ? -4.888 10.048 -60.806 1.00 86.94 283 ALA A N 1
ATOM 2092 C CA . ALA A 1 283 ? -5.544 10.979 -59.890 1.00 86.94 283 ALA A CA 1
ATOM 2093 C C . ALA A 1 283 ? -4.550 11.972 -59.286 1.00 86.94 283 ALA A C 1
ATOM 2095 O O . ALA A 1 283 ? -4.829 13.165 -59.161 1.00 86.94 283 ALA A O 1
ATOM 2096 N N . VAL A 1 284 ? -3.369 11.481 -58.920 1.00 91.75 284 VAL A N 1
ATOM 2097 C CA . VAL A 1 284 ? -2.316 12.275 -58.297 1.00 91.75 284 VAL A CA 1
ATOM 2098 C C . VAL A 1 284 ? -1.007 12.056 -59.036 1.00 91.75 284 VAL A C 1
ATOM 2100 O O . VAL A 1 284 ? -0.590 10.938 -59.307 1.00 91.75 284 VAL A O 1
ATOM 2103 N N . THR A 1 285 ? -0.338 13.160 -59.346 1.00 90.44 285 THR A N 1
ATOM 2104 C CA . THR A 1 285 ? 1.026 13.181 -59.864 1.00 90.44 285 THR A CA 1
ATOM 2105 C C . THR A 1 285 ? 1.958 13.648 -58.741 1.00 90.44 285 THR A C 1
ATOM 2107 O O . THR A 1 285 ? 1.941 14.838 -58.406 1.00 90.44 285 THR A O 1
ATOM 2110 N N . PRO A 1 286 ? 2.772 12.752 -58.150 1.00 90.00 286 PRO A N 1
ATOM 2111 C CA . PRO A 1 286 ? 3.678 13.082 -57.052 1.00 90.00 286 PRO A CA 1
ATOM 2112 C C . PRO A 1 286 ? 4.537 14.323 -57.318 1.00 90.00 286 PRO A C 1
ATOM 2114 O O . PRO A 1 286 ? 5.125 14.484 -58.388 1.00 90.00 286 PRO A O 1
ATOM 2117 N N . GLY A 1 287 ? 4.590 15.221 -56.337 1.00 86.62 287 GLY A N 1
ATOM 2118 C CA . GLY A 1 287 ? 5.318 16.490 -56.389 1.00 86.62 287 GLY A CA 1
ATOM 2119 C C . GLY A 1 287 ? 4.645 17.583 -57.225 1.00 86.62 287 GLY A C 1
ATOM 2120 O O . GLY A 1 287 ? 5.137 18.709 -57.254 1.00 86.62 287 GLY A O 1
ATOM 2121 N N . LYS A 1 288 ? 3.532 17.285 -57.912 1.00 90.69 288 LYS A N 1
ATOM 2122 C CA . LYS A 1 288 ? 2.910 18.185 -58.896 1.00 90.69 288 LYS A CA 1
ATOM 2123 C C . LYS A 1 288 ? 1.404 18.355 -58.645 1.00 90.69 288 LYS A C 1
ATOM 2125 O O . LYS A 1 288 ? 0.576 17.807 -59.381 1.00 90.69 288 LYS A O 1
ATOM 2130 N N . PRO A 1 289 ? 1.016 19.131 -57.619 1.00 87.19 289 PRO A N 1
ATOM 2131 C CA . PRO A 1 289 ? -0.387 19.317 -57.254 1.00 87.19 289 PRO A CA 1
ATOM 2132 C C . PRO A 1 289 ? -1.215 19.975 -58.363 1.00 87.19 289 PRO A C 1
ATOM 2134 O O . PRO A 1 289 ? -2.343 19.562 -58.597 1.00 87.19 289 PRO A O 1
ATOM 2137 N N . ASP A 1 290 ? -0.660 20.932 -59.108 1.00 85.69 290 ASP A N 1
ATOM 2138 C CA . ASP A 1 290 ? -1.436 21.677 -60.112 1.00 85.69 290 ASP A CA 1
ATOM 2139 C C . ASP A 1 290 ? -1.792 20.846 -61.356 1.00 85.69 290 ASP A C 1
ATOM 2141 O O . ASP A 1 290 ? -2.750 21.154 -62.065 1.00 85.69 290 ASP A O 1
ATOM 2145 N N . THR A 1 291 ? -1.058 19.761 -61.620 1.00 85.19 291 THR A N 1
ATOM 2146 C CA . THR A 1 291 ? -1.374 18.806 -62.695 1.00 85.19 291 THR A CA 1
ATOM 2147 C C . THR A 1 291 ? -2.158 17.593 -62.202 1.00 85.19 291 THR A C 1
ATOM 2149 O O . THR A 1 291 ? -2.645 16.828 -63.027 1.00 85.19 291 THR A O 1
ATOM 2152 N N . SER A 1 292 ? -2.311 17.427 -60.886 1.00 92.50 292 SER A N 1
ATOM 2153 C CA . SER A 1 292 ? -3.017 16.295 -60.281 1.00 92.50 292 SER A CA 1
ATOM 2154 C C . SER A 1 292 ? -4.531 16.465 -60.391 1.00 92.50 292 SER A C 1
ATOM 2156 O O . SER A 1 292 ? -5.085 17.457 -59.912 1.00 92.50 292 SER A O 1
ATOM 2158 N N . LEU A 1 293 ? -5.212 15.490 -60.999 1.00 91.50 293 LEU A N 1
ATOM 2159 C CA . LEU A 1 293 ? -6.663 15.524 -61.203 1.00 91.50 293 LEU A CA 1
ATOM 2160 C C . LEU A 1 293 ? -7.440 15.594 -59.886 1.00 91.50 293 LEU A C 1
ATOM 2162 O O . LEU A 1 293 ? -8.420 16.325 -59.818 1.00 91.50 293 LEU A O 1
ATOM 2166 N N . LEU A 1 294 ? -6.965 14.934 -58.826 1.00 92.62 294 LEU A N 1
ATOM 2167 C CA . LEU A 1 294 ? -7.555 15.000 -57.489 1.00 92.62 294 LEU A CA 1
ATOM 2168 C C . LEU A 1 294 ? -7.632 16.445 -56.991 1.00 92.62 294 LEU A C 1
ATOM 2170 O O . LEU A 1 294 ? -8.691 16.901 -56.578 1.00 92.62 294 LEU A O 1
ATOM 2174 N N . VAL A 1 295 ? -6.521 17.183 -57.080 1.00 93.00 295 VAL A N 1
ATOM 2175 C CA . VAL A 1 295 ? -6.436 18.584 -56.643 1.00 93.00 295 VAL A CA 1
ATOM 2176 C C . VAL A 1 295 ? -7.328 19.481 -57.499 1.00 93.00 295 VAL A C 1
ATOM 2178 O O . VAL A 1 295 ? -7.979 20.378 -56.966 1.00 93.00 295 VAL A O 1
ATOM 2181 N N . LYS A 1 296 ? -7.390 19.242 -58.814 1.00 91.56 296 LYS A N 1
ATOM 2182 C CA . LYS A 1 296 ? -8.289 19.987 -59.707 1.00 91.56 296 LYS A CA 1
ATOM 2183 C C . LYS A 1 296 ? -9.756 19.734 -59.368 1.00 91.56 296 LYS A C 1
ATOM 2185 O O . LYS A 1 296 ? -10.514 20.698 -59.280 1.00 91.56 296 LYS A O 1
ATOM 2190 N N . ALA A 1 297 ? -10.112 18.474 -59.121 1.00 90.69 297 ALA A N 1
ATOM 2191 C CA . ALA A 1 297 ? -11.465 18.050 -58.794 1.00 90.69 297 ALA A CA 1
ATOM 2192 C C . ALA A 1 297 ? -11.947 18.654 -57.473 1.00 90.69 297 ALA A C 1
ATOM 2194 O O . ALA A 1 297 ? -13.046 19.199 -57.431 1.00 90.69 297 ALA A O 1
ATOM 2195 N N . VAL A 1 298 ? -11.113 18.642 -56.424 1.00 91.94 298 VAL A N 1
ATOM 2196 C CA . VAL A 1 298 ? -11.494 19.220 -55.121 1.00 91.94 298 VAL A CA 1
ATOM 2197 C C . VAL A 1 298 ? -11.485 20.742 -55.099 1.00 91.94 298 VAL A C 1
ATOM 2199 O O . VAL A 1 298 ? -12.217 21.347 -54.326 1.00 91.94 298 VAL A O 1
ATOM 2202 N N . ARG A 1 299 ? -10.712 21.380 -55.984 1.00 90.94 299 ARG A N 1
ATOM 2203 C CA . ARG A 1 299 ? -10.742 22.837 -56.190 1.00 90.94 299 ARG A CA 1
ATOM 2204 C C . ARG A 1 299 ? -11.860 23.305 -57.112 1.00 90.94 299 ARG A C 1
ATOM 2206 O O . ARG A 1 299 ? -12.001 24.512 -57.292 1.00 90.94 299 ARG A O 1
ATOM 2213 N N . TYR A 1 300 ? -12.585 22.379 -57.738 1.00 90.44 300 TYR A N 1
ATOM 2214 C CA . TYR A 1 300 ? -13.587 22.675 -58.763 1.00 90.44 300 TYR A CA 1
ATOM 2215 C C . TYR A 1 300 ? -12.996 23.474 -59.934 1.00 90.44 300 TYR A C 1
ATOM 2217 O O . TYR A 1 300 ? -13.668 24.273 -60.587 1.00 90.44 300 TYR A O 1
ATOM 2225 N N . ALA A 1 301 ? -11.700 23.278 -60.188 1.00 81.00 301 ALA A N 1
ATOM 2226 C CA . ALA A 1 301 ? -10.960 24.014 -61.207 1.00 81.00 301 ALA A CA 1
ATOM 2227 C C . ALA A 1 301 ? -11.348 23.586 -62.633 1.00 81.00 301 ALA A C 1
ATOM 2229 O O . ALA A 1 301 ? -11.005 24.267 -63.598 1.00 81.00 301 ALA A O 1
ATOM 2230 N N . ASP A 1 302 ? -12.068 22.473 -62.751 1.00 79.94 302 ASP A N 1
ATOM 2231 C CA . ASP A 1 302 ? -12.729 22.003 -63.956 1.00 79.94 302 ASP A CA 1
ATOM 2232 C C . ASP A 1 302 ? -14.245 21.976 -63.694 1.00 79.94 302 ASP A C 1
ATOM 2234 O O . ASP A 1 302 ? -14.693 21.557 -62.626 1.00 79.94 302 ASP A O 1
ATOM 2238 N N . LYS A 1 303 ? -15.040 22.486 -64.638 1.00 75.56 303 LYS A N 1
ATOM 2239 C CA . LYS A 1 303 ? -16.498 22.610 -64.479 1.00 75.56 303 LYS A CA 1
ATOM 2240 C C . LYS A 1 303 ? -17.217 21.274 -64.628 1.00 75.56 303 LYS A C 1
ATOM 2242 O O . LYS A 1 303 ? -18.286 21.116 -64.048 1.00 75.56 303 LYS A O 1
ATOM 2247 N N . ASP A 1 304 ? -16.610 20.338 -65.351 1.00 75.69 304 ASP A N 1
ATOM 2248 C CA . ASP A 1 304 ? -17.172 19.012 -65.602 1.00 75.69 304 ASP A CA 1
ATOM 2249 C C . ASP A 1 304 ? -16.588 17.952 -64.642 1.00 75.69 304 ASP A C 1
ATOM 2251 O O . ASP A 1 304 ? -17.016 16.798 -64.646 1.00 75.69 304 ASP A O 1
ATOM 2255 N N . LEU A 1 305 ? -15.637 18.344 -63.778 1.00 79.25 305 LEU A N 1
ATOM 2256 C CA . LEU A 1 305 ? -14.981 17.484 -62.790 1.00 79.25 305 LEU A CA 1
ATOM 2257 C C . LEU A 1 305 ? -14.874 18.200 -61.432 1.00 79.25 305 LEU A C 1
ATOM 2259 O O . LEU A 1 305 ? -13.871 18.841 -61.118 1.00 79.25 305 LEU A O 1
ATOM 2263 N N . GLN A 1 306 ? -15.926 18.060 -60.622 1.00 87.12 306 GLN A N 1
ATOM 2264 C CA . GLN A 1 306 ? -16.092 18.709 -59.318 1.00 87.12 306 GLN A CA 1
ATOM 2265 C C . GLN A 1 306 ? -16.428 17.675 -58.236 1.00 87.12 306 GLN A C 1
ATOM 2267 O O . GLN A 1 306 ? -17.424 16.961 -58.356 1.00 87.12 306 GLN A O 1
ATOM 2272 N N . MET A 1 307 ? -15.594 17.569 -57.195 1.00 85.00 307 MET A N 1
ATOM 2273 C CA . MET A 1 307 ? -15.756 16.586 -56.111 1.00 85.00 307 MET A CA 1
ATOM 2274 C C . MET A 1 307 ? -15.442 17.201 -54.738 1.00 85.00 307 MET A C 1
ATOM 2276 O O . MET A 1 307 ? -14.385 17.812 -54.617 1.00 85.00 307 MET A O 1
ATOM 2280 N N . PRO A 1 308 ? -16.256 17.014 -53.681 1.00 87.12 308 PRO A N 1
ATOM 2281 C CA . PRO A 1 308 ? -17.526 16.287 -53.630 1.00 87.12 308 PRO A CA 1
ATOM 2282 C C . PRO A 1 308 ? -18.684 17.087 -54.243 1.00 87.12 308 PRO A C 1
ATOM 2284 O O . PRO A 1 308 ? -18.932 18.185 -53.780 1.00 87.12 308 PRO A O 1
ATOM 2287 N N . PRO A 1 309 ? -19.477 16.528 -55.175 1.00 77.25 309 PRO A N 1
ATOM 2288 C CA . PRO A 1 309 ? -20.340 17.269 -56.110 1.00 77.25 309 PRO A CA 1
ATOM 2289 C C . PRO A 1 309 ? -21.428 18.145 -55.472 1.00 77.25 309 PRO A C 1
ATOM 2291 O O . PRO A 1 309 ? -21.904 19.079 -56.112 1.00 77.25 309 PRO A O 1
ATOM 2294 N N . GLU A 1 310 ? -21.837 17.846 -54.240 1.00 77.81 310 GLU A N 1
ATOM 2295 C CA . GLU A 1 310 ? -22.858 18.616 -53.523 1.00 77.81 310 GLU A CA 1
ATOM 2296 C C . GLU A 1 310 ? -22.274 19.850 -52.834 1.00 77.81 310 GLU A C 1
ATOM 2298 O O . GLU A 1 310 ? -22.863 20.927 -52.901 1.00 77.81 310 GLU A O 1
ATOM 2303 N N . GLU A 1 311 ? -21.105 19.709 -52.205 1.00 81.31 311 GLU A N 1
ATOM 2304 C CA . GLU A 1 311 ? -20.448 20.800 -51.498 1.00 81.31 311 GLU A CA 1
ATOM 2305 C C . GLU A 1 311 ? -18.921 20.659 -51.594 1.00 81.31 311 GLU A C 1
ATOM 2307 O O . GLU A 1 311 ? -18.372 19.606 -51.244 1.00 81.31 311 GLU A O 1
ATOM 2312 N N . PRO A 1 312 ? -18.216 21.706 -52.066 1.00 84.31 312 PRO A N 1
ATOM 2313 C CA . PRO A 1 312 ? -16.767 21.679 -52.178 1.00 84.31 312 PRO A CA 1
ATOM 2314 C C . PRO A 1 312 ? -16.113 21.508 -50.806 1.00 84.31 312 PRO A C 1
ATOM 2316 O O . PRO A 1 312 ? -16.620 21.978 -49.786 1.00 84.31 312 PRO A O 1
ATOM 2319 N N . LEU A 1 313 ? -14.944 20.865 -50.786 1.00 89.50 313 LEU A N 1
ATOM 2320 C CA . LEU A 1 313 ? -14.198 20.709 -49.541 1.00 89.50 313 LEU A CA 1
ATOM 2321 C C . LEU A 1 313 ? -13.788 22.072 -48.966 1.00 89.50 313 LEU A C 1
ATOM 2323 O O . LEU A 1 313 ? -13.476 23.000 -49.722 1.00 89.50 313 LEU A O 1
ATOM 2327 N N . PRO A 1 314 ? -13.689 22.179 -47.631 1.00 91.25 314 PRO A N 1
ATOM 2328 C CA . PRO A 1 314 ? -13.066 23.319 -46.988 1.00 91.25 314 PRO A CA 1
ATOM 2329 C C . PRO A 1 314 ? -11.673 23.579 -47.561 1.00 91.25 314 PRO A C 1
ATOM 2331 O O . PRO A 1 314 ? -10.882 22.660 -47.792 1.00 91.25 314 PRO A O 1
ATOM 2334 N N . ALA A 1 315 ? -11.351 24.853 -47.768 1.00 84.81 315 ALA A N 1
ATOM 2335 C CA . ALA A 1 315 ? -10.093 25.254 -48.393 1.00 84.81 315 ALA A CA 1
ATOM 2336 C C . ALA A 1 315 ? -8.857 24.723 -47.639 1.00 84.81 315 ALA A C 1
ATOM 2338 O O . ALA A 1 315 ? -7.840 24.417 -48.259 1.00 84.81 315 ALA A O 1
ATOM 2339 N N . GLU A 1 316 ? -8.964 24.565 -46.319 1.00 81.50 316 GLU A N 1
ATOM 2340 C CA . GLU A 1 316 ? -7.949 23.973 -45.442 1.00 81.50 316 GLU A CA 1
ATOM 2341 C C . GLU A 1 316 ? -7.734 22.473 -45.689 1.00 81.50 316 GLU A C 1
ATOM 2343 O O . GLU A 1 316 ? -6.598 22.008 -45.746 1.00 81.50 316 GLU A O 1
ATOM 2348 N N . GLU A 1 317 ? -8.801 21.722 -45.946 1.00 88.62 317 GLU A N 1
ATOM 2349 C CA . GLU A 1 317 ? -8.728 20.306 -46.301 1.00 88.62 317 GLU A CA 1
ATOM 2350 C C . GLU A 1 317 ? -8.155 20.123 -47.721 1.00 88.62 317 GLU A C 1
ATOM 2352 O O . GLU A 1 317 ? -7.268 19.298 -47.950 1.00 88.62 317 GLU A O 1
ATOM 2357 N N . ILE A 1 318 ? -8.559 20.969 -48.675 1.00 91.44 318 ILE A N 1
ATOM 2358 C CA . ILE A 1 318 ? -7.948 21.011 -50.016 1.00 91.44 318 ILE A CA 1
ATOM 2359 C C . ILE A 1 318 ? -6.451 21.321 -49.915 1.00 91.44 318 ILE A C 1
ATOM 2361 O O . ILE A 1 318 ? -5.644 20.719 -50.627 1.00 91.44 318 ILE A O 1
ATOM 2365 N N . ALA A 1 319 ? -6.065 22.250 -49.035 1.00 86.00 319 ALA A N 1
ATOM 2366 C CA . ALA A 1 319 ? -4.673 22.630 -48.832 1.00 86.00 319 ALA A CA 1
ATOM 2367 C C . ALA A 1 319 ? -3.834 21.471 -48.278 1.00 86.00 319 ALA A C 1
ATOM 2369 O O . ALA A 1 319 ? -2.701 21.293 -48.725 1.00 86.00 319 ALA A O 1
ATOM 2370 N N . LEU A 1 320 ? -4.399 20.638 -47.399 1.00 91.62 320 LEU A N 1
ATOM 2371 C CA . LEU A 1 320 ? -3.746 19.417 -46.920 1.00 91.62 320 LEU A CA 1
ATOM 2372 C C . LEU A 1 320 ? -3.493 18.418 -48.059 1.00 91.62 320 LEU A C 1
ATOM 2374 O O . LEU A 1 320 ? -2.373 17.930 -48.200 1.00 91.62 320 LEU A O 1
ATOM 2378 N N . LEU A 1 321 ? -4.483 18.160 -48.923 1.00 92.56 321 LEU A N 1
ATOM 2379 C CA . LEU A 1 321 ? -4.305 17.268 -50.079 1.00 92.56 321 LEU A CA 1
ATOM 2380 C C . LEU A 1 321 ? -3.276 17.819 -51.076 1.00 92.56 321 LEU A C 1
ATOM 2382 O O . LEU A 1 321 ? -2.441 17.075 -51.583 1.00 92.56 321 LEU A O 1
ATOM 2386 N N . VAL A 1 322 ? -3.290 19.128 -51.329 1.00 92.81 322 VAL A N 1
ATOM 2387 C CA . VAL A 1 322 ? -2.310 19.811 -52.191 1.00 92.81 322 VAL A CA 1
ATOM 2388 C C . VAL A 1 322 ? -0.896 19.687 -51.633 1.00 92.81 322 VAL A C 1
ATOM 2390 O O . VAL A 1 322 ? 0.040 19.421 -52.389 1.00 92.81 322 VAL A O 1
ATOM 2393 N N . GLU A 1 323 ? -0.738 19.889 -50.327 1.00 88.12 323 GLU A N 1
ATOM 2394 C CA . GLU A 1 323 ? 0.559 19.840 -49.661 1.00 88.12 323 GLU A CA 1
ATOM 2395 C C . GLU A 1 323 ? 1.114 18.418 -49.617 1.00 88.12 323 GLU A C 1
ATOM 2397 O O . GLU A 1 323 ? 2.275 18.191 -49.949 1.00 88.12 323 GLU A O 1
ATOM 2402 N N . TRP A 1 324 ? 0.264 17.432 -49.358 1.00 92.81 324 TRP A N 1
ATOM 2403 C CA . TRP A 1 324 ? 0.642 16.030 -49.473 1.00 92.81 324 TRP A CA 1
ATOM 2404 C C . TRP A 1 324 ? 1.147 15.659 -50.866 1.00 92.81 324 TRP A C 1
ATOM 2406 O O . TRP A 1 324 ? 2.225 15.075 -50.999 1.00 92.81 324 TRP A O 1
ATOM 2416 N N . VAL A 1 325 ? 0.417 16.045 -51.919 1.00 92.38 325 VAL A N 1
ATOM 2417 C CA . VAL A 1 325 ? 0.867 15.805 -53.294 1.00 92.38 325 VAL A CA 1
ATOM 2418 C C . VAL A 1 325 ? 2.195 16.512 -53.556 1.00 92.38 325 VAL A C 1
ATOM 2420 O O . VAL A 1 325 ? 3.094 15.912 -54.145 1.00 92.38 325 VAL A O 1
ATOM 2423 N N . ARG A 1 326 ? 2.365 17.749 -53.075 1.00 88.88 326 ARG A N 1
ATOM 2424 C CA . ARG A 1 326 ? 3.606 18.527 -53.220 1.00 88.88 326 ARG A CA 1
ATOM 2425 C C . ARG A 1 326 ? 4.806 17.861 -52.545 1.00 88.88 326 ARG A C 1
ATOM 2427 O O . ARG A 1 326 ? 5.890 17.876 -53.120 1.00 88.88 326 ARG A O 1
ATOM 2434 N N . GLN A 1 327 ? 4.614 17.202 -51.406 1.00 82.38 327 GLN A N 1
ATOM 2435 C CA . GLN A 1 327 ? 5.667 16.473 -50.684 1.00 82.38 327 GLN A CA 1
ATOM 2436 C C . GLN A 1 327 ? 6.082 15.146 -51.346 1.00 82.38 327 GLN A C 1
ATOM 2438 O O . GLN A 1 327 ? 6.821 14.357 -50.758 1.00 82.38 327 GLN A O 1
ATOM 2443 N N . GLY A 1 328 ? 5.639 14.898 -52.581 1.00 87.00 328 GLY A N 1
ATOM 2444 C CA . GLY A 1 328 ? 5.898 13.661 -53.314 1.00 87.00 328 GLY A CA 1
ATOM 2445 C C . GLY A 1 328 ? 4.812 12.612 -53.110 1.00 87.00 328 GLY A C 1
ATOM 2446 O O . GLY A 1 328 ? 5.052 11.452 -53.429 1.00 87.00 328 GLY A O 1
ATOM 2447 N N . ALA A 1 329 ? 3.647 13.009 -52.580 1.00 88.81 329 ALA A N 1
ATOM 2448 C CA . ALA A 1 329 ? 2.548 12.111 -52.237 1.00 88.81 329 ALA A CA 1
ATOM 2449 C C . ALA A 1 329 ? 3.041 10.894 -51.431 1.00 88.81 329 ALA A C 1
ATOM 2451 O O . ALA A 1 329 ? 2.691 9.752 -51.724 1.00 88.81 329 ALA A O 1
ATOM 2452 N N . ILE A 1 330 ? 3.913 11.143 -50.440 1.00 86.56 330 ILE A N 1
ATOM 2453 C CA . ILE A 1 330 ? 4.461 10.087 -49.585 1.00 86.56 330 ILE A CA 1
ATOM 2454 C C . ILE A 1 330 ? 3.302 9.409 -48.877 1.00 86.56 330 ILE A C 1
ATOM 2456 O O . ILE A 1 330 ? 2.539 10.031 -48.141 1.00 86.56 330 ILE A O 1
ATOM 2460 N N . ASP A 1 331 ? 3.165 8.130 -49.173 1.00 81.88 331 ASP A N 1
ATOM 2461 C CA . ASP A 1 331 ? 2.065 7.303 -48.737 1.00 81.88 331 ASP A CA 1
ATOM 2462 C C . ASP A 1 331 ? 2.662 5.951 -48.305 1.00 81.88 331 ASP A C 1
ATOM 2464 O O . ASP A 1 331 ? 3.168 5.205 -49.156 1.00 81.88 331 ASP A O 1
ATOM 2468 N N . PRO A 1 332 ? 2.685 5.650 -46.992 1.00 72.56 332 PRO A N 1
ATOM 2469 C CA . PRO A 1 332 ? 3.190 4.401 -46.439 1.00 72.56 332 PRO A CA 1
ATOM 2470 C C . PRO A 1 332 ? 2.261 3.210 -46.733 1.00 72.56 332 PRO A C 1
ATOM 2472 O O . PRO A 1 332 ? 2.600 2.085 -46.373 1.00 72.56 332 PRO A O 1
ATOM 2475 N N . ARG A 1 333 ? 1.112 3.406 -47.407 1.00 78.12 333 ARG A N 1
ATOM 2476 C CA . ARG A 1 333 ? 0.221 2.330 -47.886 1.00 78.12 333 ARG A CA 1
ATOM 2477 C C . ARG A 1 333 ? 0.797 1.654 -49.144 1.00 78.12 333 ARG A C 1
ATOM 2479 O O . ARG A 1 333 ? 0.156 1.653 -50.193 1.00 78.12 333 ARG A O 1
ATOM 2486 N N . LEU A 1 334 ? 2.021 1.122 -49.052 1.00 57.69 334 LEU A N 1
ATOM 2487 C CA . LEU A 1 334 ? 2.801 0.575 -50.178 1.00 57.69 334 LEU A CA 1
ATOM 2488 C C . LEU A 1 334 ? 2.168 -0.666 -50.836 1.00 57.69 334 LEU A C 1
ATOM 2490 O O . LEU A 1 334 ? 2.438 -0.937 -52.003 1.00 57.69 334 LEU A O 1
ATOM 2494 N N . ASP A 1 335 ? 1.264 -1.355 -50.140 1.00 48.50 335 ASP A N 1
ATOM 2495 C CA . ASP A 1 335 ? 0.572 -2.534 -50.654 1.00 48.50 335 ASP A CA 1
ATOM 2496 C C . ASP A 1 335 ? -0.884 -2.229 -51.025 1.00 48.50 335 ASP A C 1
ATOM 2498 O O . ASP A 1 335 ? -1.804 -2.387 -50.225 1.00 48.50 335 ASP A O 1
ATOM 2502 N N . ALA A 1 336 ? -1.148 -1.904 -52.288 1.00 44.72 336 ALA A N 1
ATOM 2503 C CA . ALA A 1 336 ? -2.515 -1.989 -52.819 1.00 44.72 336 ALA A CA 1
ATOM 2504 C C . ALA A 1 336 ? -2.936 -3.408 -53.223 1.00 44.72 336 ALA A C 1
ATOM 2506 O O . ALA A 1 336 ? -4.036 -3.608 -53.726 1.00 44.72 336 ALA A O 1
ATOM 2507 N N . ARG A 1 337 ? -2.097 -4.413 -52.944 1.00 43.44 337 ARG A N 1
ATOM 2508 C CA . ARG A 1 337 ? -2.584 -5.785 -52.755 1.00 43.44 337 ARG A CA 1
ATOM 2509 C C . ARG A 1 337 ? -3.034 -6.073 -51.318 1.00 43.44 337 ARG A C 1
ATOM 2511 O O . ARG A 1 337 ? -3.664 -7.101 -51.121 1.00 43.44 337 ARG A O 1
ATOM 2518 N N . ALA A 1 338 ? -2.778 -5.185 -50.349 1.00 42.22 338 ALA A N 1
ATOM 2519 C CA . ALA A 1 338 ? -3.227 -5.347 -48.960 1.00 42.22 338 ALA A CA 1
ATOM 2520 C C . ALA A 1 338 ? -4.267 -4.304 -48.507 1.00 42.22 338 ALA A C 1
ATOM 2522 O O . ALA A 1 338 ? -4.911 -4.511 -47.489 1.00 42.22 338 ALA A O 1
ATOM 2523 N N . ALA A 1 339 ? -4.481 -3.220 -49.265 1.00 39.97 339 ALA A N 1
ATOM 2524 C CA . ALA A 1 339 ? -5.622 -2.307 -49.093 1.00 39.97 339 ALA A CA 1
ATOM 2525 C C . ALA A 1 339 ? -6.794 -2.614 -50.049 1.00 39.97 339 ALA A C 1
ATOM 2527 O O . ALA A 1 339 ? -7.732 -1.836 -50.175 1.00 39.97 339 ALA A O 1
ATOM 2528 N N . ALA A 1 340 ? -6.758 -3.764 -50.717 1.00 39.25 340 ALA A N 1
ATOM 2529 C CA . ALA A 1 340 ? -7.941 -4.610 -50.747 1.00 39.25 340 ALA A CA 1
ATOM 2530 C C . ALA A 1 340 ? -7.800 -5.609 -49.590 1.00 39.25 340 ALA A C 1
ATOM 2532 O O . ALA A 1 340 ? -7.687 -6.812 -49.801 1.00 39.25 340 ALA A O 1
ATOM 2533 N N . GLN A 1 341 ? -7.718 -5.109 -48.356 1.00 33.19 341 GLN A N 1
ATOM 2534 C CA . GLN A 1 341 ? -8.508 -5.779 -47.350 1.00 33.19 341 GLN A CA 1
ATOM 2535 C C . GLN A 1 341 ? -9.828 -5.029 -47.371 1.00 33.19 341 GLN A C 1
ATOM 2537 O O . GLN A 1 341 ? -9.824 -3.814 -47.157 1.00 33.19 341 GLN A O 1
ATOM 2542 N N . PRO A 1 342 ? -10.915 -5.713 -47.743 1.00 31.72 342 PRO A N 1
ATOM 2543 C CA . PRO A 1 342 ? -12.236 -5.135 -47.622 1.00 31.72 342 PRO A CA 1
ATOM 2544 C C . PRO A 1 342 ? -12.428 -4.655 -46.179 1.00 31.72 342 PRO A C 1
ATOM 2546 O O . PRO A 1 342 ? -11.701 -5.058 -45.262 1.00 31.72 342 PRO A O 1
ATOM 2549 N N . GLU A 1 343 ? -13.486 -3.893 -45.942 1.00 37.91 343 GLU A N 1
ATOM 2550 C CA . GLU A 1 343 ? -14.260 -4.122 -44.727 1.00 37.91 343 GLU A CA 1
ATOM 2551 C C . GLU A 1 343 ? -14.711 -5.599 -44.700 1.00 37.91 343 GLU A C 1
ATOM 2553 O O . GLU A 1 343 ? -15.848 -5.966 -44.953 1.00 37.91 343 GLU A O 1
ATOM 2558 N N . THR A 1 344 ? -13.777 -6.502 -44.438 1.00 42.25 344 THR A N 1
ATOM 2559 C CA . THR A 1 344 ? -14.015 -7.606 -43.536 1.00 42.25 344 THR A CA 1
ATOM 2560 C C . THR A 1 344 ? -13.202 -7.227 -42.315 1.00 42.25 344 THR A C 1
ATOM 2562 O O . THR A 1 344 ? -12.064 -7.656 -42.147 1.00 42.25 344 THR A O 1
ATOM 2565 N N . ASP A 1 345 ? -13.677 -6.221 -41.590 1.00 49.31 345 ASP A N 1
ATOM 2566 C CA . ASP A 1 345 ? -14.296 -6.398 -40.276 1.00 49.31 345 ASP A CA 1
ATOM 2567 C C . ASP A 1 345 ? -13.893 -7.644 -39.467 1.00 49.31 345 ASP A C 1
ATOM 2569 O O . ASP A 1 345 ? -14.700 -8.228 -38.750 1.00 49.31 345 ASP A O 1
ATOM 2573 N N . ASP A 1 346 ? -12.640 -8.081 -39.565 1.00 68.44 346 ASP A N 1
ATOM 2574 C CA . ASP A 1 346 ? -12.167 -9.192 -38.773 1.00 68.44 346 ASP A CA 1
ATOM 2575 C C . ASP A 1 346 ? -10.736 -8.960 -38.316 1.00 68.44 346 ASP A C 1
ATOM 2577 O O . ASP A 1 346 ? -9.767 -9.572 -38.769 1.00 68.44 346 ASP A O 1
ATOM 2581 N N . TRP A 1 347 ? -10.621 -8.069 -37.329 1.00 76.56 347 TRP A N 1
ATOM 2582 C CA . TRP A 1 347 ? -9.483 -8.038 -36.415 1.00 76.56 347 TRP A CA 1
ATOM 2583 C C . TRP A 1 347 ? -9.043 -9.454 -36.001 1.00 76.56 347 TRP A C 1
ATOM 2585 O O . TRP A 1 347 ? -7.849 -9.657 -35.800 1.00 76.56 347 TRP A O 1
ATOM 2595 N N . ALA A 1 348 ? -9.945 -10.448 -35.933 1.00 78.88 348 ALA A N 1
ATOM 2596 C CA . ALA A 1 348 ? -9.547 -11.818 -35.639 1.00 78.88 348 ALA A CA 1
ATOM 2597 C C . ALA A 1 348 ? -8.598 -12.404 -36.697 1.00 78.88 348 ALA A C 1
ATOM 2599 O O . ALA A 1 348 ? -7.673 -13.118 -36.325 1.00 78.88 348 ALA A O 1
ATOM 2600 N N . VAL A 1 349 ? -8.744 -12.078 -37.985 1.00 81.50 349 VAL A N 1
ATOM 2601 C CA . VAL A 1 349 ? -7.841 -12.566 -39.044 1.00 81.50 349 VAL A CA 1
ATOM 2602 C C . VAL A 1 349 ? -6.446 -11.950 -38.912 1.00 81.50 349 VAL A C 1
ATOM 2604 O O . VAL A 1 349 ? -5.448 -12.670 -38.946 1.00 81.50 349 VAL A O 1
ATOM 2607 N N . GLU A 1 350 ? -6.355 -10.631 -38.722 1.00 82.88 350 GLU A N 1
ATOM 2608 C CA . GLU A 1 350 ? -5.065 -9.948 -38.537 1.00 82.88 350 GLU A CA 1
ATOM 2609 C C . GLU A 1 350 ? -4.392 -10.367 -37.223 1.00 82.88 350 GLU A C 1
ATOM 2611 O O . GLU A 1 350 ? -3.183 -10.587 -37.183 1.00 82.88 350 GLU A O 1
ATOM 2616 N N . PHE A 1 351 ? -5.177 -10.555 -36.162 1.00 84.75 351 PHE A N 1
ATOM 2617 C CA . PHE A 1 351 ? -4.704 -11.116 -34.903 1.00 84.75 351 PHE A CA 1
ATOM 2618 C C . PHE A 1 351 ? -4.090 -12.505 -35.107 1.00 84.75 351 PHE A C 1
ATOM 2620 O O . PHE A 1 351 ? -2.950 -12.713 -34.700 1.00 84.75 351 PHE A O 1
ATOM 2627 N N . GLN A 1 352 ? -4.782 -13.426 -35.795 1.00 86.06 352 GLN A N 1
ATOM 2628 C CA . GLN A 1 352 ? -4.244 -14.764 -36.084 1.00 86.06 352 GLN A CA 1
ATOM 2629 C C . GLN A 1 352 ? -2.941 -14.699 -36.886 1.00 86.06 352 GLN A C 1
ATOM 2631 O O . GLN A 1 352 ? -1.973 -15.356 -36.528 1.00 86.06 352 GLN A O 1
ATOM 2636 N N . LYS A 1 353 ? -2.864 -13.843 -37.910 1.00 87.31 353 LYS A N 1
ATOM 2637 C CA . LYS A 1 353 ? -1.635 -13.660 -38.696 1.00 87.31 353 LYS A CA 1
ATOM 2638 C C . LYS A 1 353 ? -0.457 -13.165 -37.849 1.00 87.31 353 LYS A C 1
ATOM 2640 O O . LYS A 1 353 ? 0.687 -13.529 -38.105 1.00 87.31 353 LYS A O 1
ATOM 2645 N N . ARG A 1 354 ? -0.710 -12.298 -36.866 1.00 87.44 354 ARG A N 1
ATOM 2646 C CA . ARG A 1 354 ? 0.341 -11.773 -35.982 1.00 87.44 354 ARG A CA 1
ATOM 2647 C C . ARG A 1 354 ? 0.810 -12.796 -34.956 1.00 87.44 354 ARG A C 1
ATOM 2649 O O . ARG A 1 354 ? 1.967 -12.729 -34.561 1.00 87.44 354 ARG A O 1
ATOM 2656 N N . LEU A 1 355 ? -0.031 -13.757 -34.568 1.00 86.06 355 LEU A N 1
ATOM 2657 C CA . LEU A 1 355 ? 0.398 -14.869 -33.711 1.00 86.06 355 LEU A CA 1
ATOM 2658 C C . LEU A 1 355 ? 1.504 -15.719 -34.355 1.00 86.06 355 LEU A C 1
ATOM 2660 O O . LEU A 1 355 ? 2.303 -16.301 -33.630 1.00 86.06 355 LEU A O 1
ATOM 2664 N N . ASP A 1 356 ? 1.619 -15.718 -35.686 1.00 87.25 356 ASP A N 1
ATOM 2665 C CA . ASP A 1 356 ? 2.678 -16.435 -36.408 1.00 87.25 356 ASP A CA 1
ATOM 2666 C C . ASP A 1 356 ? 4.052 -15.729 -36.364 1.00 87.25 356 ASP A C 1
ATOM 2668 O O . ASP A 1 356 ? 5.022 -16.199 -36.970 1.00 87.25 356 ASP A O 1
ATOM 2672 N N . TRP A 1 357 ? 4.183 -14.589 -35.676 1.00 88.25 357 TRP A N 1
ATOM 2673 C CA . TRP A 1 357 ? 5.460 -13.885 -35.552 1.00 88.25 357 TRP A CA 1
ATOM 2674 C C . TRP A 1 357 ? 6.518 -14.717 -34.831 1.00 88.25 357 TRP A C 1
ATOM 2676 O O . TRP A 1 357 ? 6.251 -15.396 -33.842 1.00 88.25 357 TRP A O 1
ATOM 2686 N N . TRP A 1 358 ? 7.766 -14.617 -35.298 1.00 85.69 358 TRP A N 1
ATOM 2687 C CA . TRP A 1 358 ? 8.888 -15.395 -34.762 1.00 85.69 358 TRP A CA 1
ATOM 2688 C C . TRP A 1 358 ? 9.053 -15.243 -33.240 1.00 85.69 358 TRP A C 1
ATOM 2690 O O . TRP A 1 358 ? 9.429 -16.207 -32.584 1.00 85.69 358 TRP A O 1
ATOM 2700 N N . SER A 1 359 ? 8.742 -14.066 -32.687 1.00 84.81 359 SER A N 1
ATOM 2701 C CA . SER A 1 359 ? 8.854 -13.753 -31.258 1.00 84.81 359 SER A CA 1
ATOM 2702 C C . SER A 1 359 ? 7.730 -14.337 -30.397 1.00 84.81 359 SER A C 1
ATOM 2704 O O . SER A 1 359 ? 7.882 -14.396 -29.181 1.00 84.81 359 SER A O 1
ATOM 2706 N N . LEU A 1 360 ? 6.615 -14.753 -31.006 1.00 85.12 360 LEU A N 1
ATOM 2707 C CA . LEU A 1 360 ? 5.471 -15.373 -30.325 1.00 85.12 360 LEU A CA 1
ATOM 2708 C C . LEU A 1 360 ? 5.456 -16.900 -30.475 1.00 85.12 360 LEU A C 1
ATOM 2710 O O . LEU A 1 360 ? 4.714 -17.590 -29.777 1.00 85.12 360 LEU A O 1
ATOM 2714 N N . ASN A 1 361 ? 6.302 -17.434 -31.356 1.00 85.75 361 ASN A N 1
ATOM 2715 C CA . ASN A 1 361 ? 6.487 -18.866 -31.516 1.00 85.75 361 ASN A CA 1
ATOM 2716 C C . ASN A 1 361 ? 7.347 -19.449 -30.379 1.00 85.75 361 ASN A C 1
ATOM 2718 O O . ASN A 1 361 ? 8.242 -18.771 -29.865 1.00 85.75 361 ASN A O 1
ATOM 2722 N N . PRO A 1 362 ? 7.137 -20.725 -30.001 1.00 87.56 362 PRO A N 1
ATOM 2723 C CA . PRO A 1 362 ? 8.017 -21.415 -29.064 1.00 87.56 362 PRO A CA 1
ATOM 2724 C C . PRO A 1 362 ? 9.484 -21.364 -29.509 1.00 87.56 362 PRO A C 1
ATOM 2726 O O . PRO A 1 362 ? 9.791 -21.535 -30.691 1.00 87.56 362 PRO A O 1
ATOM 2729 N N . LEU A 1 363 ? 10.397 -21.175 -28.551 1.00 86.19 363 LEU A N 1
ATOM 2730 C CA . LEU A 1 363 ? 11.835 -21.191 -28.818 1.00 86.19 363 LEU A CA 1
ATOM 2731 C C . LEU A 1 363 ? 12.261 -22.566 -29.354 1.00 86.19 363 LEU A C 1
ATOM 2733 O O . LEU A 1 363 ? 11.979 -23.596 -28.742 1.00 86.19 363 LEU A O 1
ATOM 2737 N N . ALA A 1 364 ? 12.958 -22.569 -30.490 1.00 84.94 364 ALA A N 1
ATOM 2738 C CA . ALA A 1 364 ? 13.597 -23.758 -31.045 1.00 84.94 364 ALA A CA 1
ATOM 2739 C C . ALA A 1 364 ? 15.020 -23.924 -30.484 1.00 84.94 364 ALA A C 1
ATOM 2741 O O . ALA A 1 364 ? 15.650 -22.940 -30.098 1.00 84.94 364 ALA A O 1
ATOM 2742 N N . ASP A 1 365 ? 15.541 -25.154 -30.506 1.00 85.44 365 ASP A N 1
ATOM 2743 C CA . ASP A 1 365 ? 16.936 -25.478 -30.168 1.00 85.44 365 ASP A CA 1
ATOM 2744 C C . ASP A 1 365 ? 17.718 -25.854 -31.444 1.00 85.44 365 ASP A C 1
ATOM 2746 O O . ASP A 1 365 ? 17.849 -27.036 -31.775 1.00 85.44 365 ASP A O 1
ATOM 2750 N N . PRO A 1 366 ? 18.127 -24.869 -32.268 1.00 89.00 366 PRO A N 1
ATOM 2751 C CA . PRO A 1 366 ? 18.814 -25.139 -33.523 1.00 89.00 366 PRO A CA 1
ATOM 2752 C C . PRO A 1 366 ? 20.266 -25.570 -33.288 1.00 89.00 366 PRO A C 1
ATOM 2754 O O . PRO A 1 366 ? 20.985 -24.979 -32.481 1.00 89.00 366 PRO A O 1
ATOM 2757 N N . GLU A 1 367 ? 20.745 -26.532 -34.080 1.00 91.19 367 GLU A N 1
ATOM 2758 C CA . GLU A 1 367 ? 22.165 -26.886 -34.077 1.00 91.19 367 GLU A CA 1
ATOM 2759 C C . GLU A 1 367 ? 23.028 -25.695 -34.549 1.00 91.19 367 GLU A C 1
ATOM 2761 O O . GLU A 1 367 ? 22.768 -25.128 -35.618 1.00 91.19 367 GLU A O 1
ATOM 2766 N N . PRO A 1 368 ? 24.072 -25.301 -33.794 1.00 90.88 368 PRO A N 1
ATOM 2767 C CA . PRO A 1 368 ? 24.964 -24.222 -34.202 1.00 90.88 368 PRO A CA 1
ATOM 2768 C C . PRO A 1 368 ? 25.703 -24.543 -35.509 1.00 90.88 368 PRO A C 1
ATOM 2770 O O . PRO A 1 368 ? 26.192 -25.666 -35.666 1.00 90.88 368 PRO A O 1
ATOM 2773 N N . PRO A 1 369 ? 25.873 -23.569 -36.423 1.00 90.06 369 PRO A N 1
ATOM 2774 C CA . PRO A 1 369 ? 26.524 -23.806 -37.705 1.00 90.06 369 PRO A CA 1
ATOM 2775 C C . PRO A 1 369 ? 27.985 -24.234 -37.524 1.00 90.06 369 PRO A C 1
ATOM 2777 O O . PRO A 1 369 ? 28.695 -23.766 -36.627 1.00 90.06 369 PRO A O 1
ATOM 2780 N N . ALA A 1 370 ? 28.454 -25.111 -38.411 1.00 86.31 370 ALA A N 1
ATOM 2781 C CA . ALA A 1 370 ? 29.870 -25.437 -38.503 1.00 86.31 370 ALA A CA 1
ATOM 2782 C C . ALA A 1 370 ? 30.630 -24.236 -39.085 1.00 86.31 370 ALA A C 1
ATOM 2784 O O . ALA A 1 370 ? 30.271 -23.726 -40.144 1.00 86.31 370 ALA A O 1
ATOM 2785 N N . VAL A 1 371 ? 31.684 -23.792 -38.401 1.00 84.38 371 VAL A N 1
ATOM 2786 C CA . VAL A 1 371 ? 32.485 -22.623 -38.794 1.00 84.38 371 VAL A CA 1
ATOM 2787 C C . VAL A 1 371 ? 33.967 -22.973 -38.861 1.00 84.38 371 VAL A C 1
ATOM 2789 O O . VAL A 1 371 ? 34.448 -23.819 -38.107 1.00 84.38 371 VAL A O 1
ATOM 2792 N N . ALA A 1 372 ? 34.691 -22.332 -39.782 1.00 74.56 372 ALA A N 1
ATOM 2793 C CA . ALA A 1 372 ? 36.086 -22.659 -40.080 1.00 74.56 372 ALA A CA 1
ATOM 2794 C C . ALA A 1 372 ? 37.063 -22.265 -38.957 1.00 74.56 372 ALA A C 1
ATOM 2796 O O . ALA A 1 372 ? 38.071 -22.945 -38.757 1.00 74.56 372 ALA A O 1
ATOM 2797 N N . ASP A 1 373 ? 36.770 -21.197 -38.206 1.00 71.69 373 ASP A N 1
ATOM 2798 C CA . ASP A 1 373 ? 37.606 -20.738 -37.094 1.00 71.69 373 ASP A CA 1
ATOM 2799 C C . ASP A 1 373 ? 37.021 -21.118 -35.727 1.00 71.69 373 ASP A C 1
ATOM 2801 O O . ASP A 1 373 ? 36.426 -20.314 -35.004 1.00 71.69 373 ASP A O 1
ATOM 2805 N N . ALA A 1 374 ? 37.241 -22.377 -35.349 1.00 66.00 374 ALA A N 1
ATOM 2806 C CA . ALA A 1 374 ? 36.839 -22.910 -34.049 1.00 66.00 374 ALA A CA 1
ATOM 2807 C C . ALA A 1 374 ? 37.563 -22.256 -32.851 1.00 66.00 374 ALA A C 1
ATOM 2809 O O . ALA A 1 374 ? 37.168 -22.496 -31.713 1.00 66.00 374 ALA A O 1
ATOM 2810 N N . ARG A 1 375 ? 38.617 -21.449 -33.074 1.00 68.12 375 ARG A N 1
ATOM 2811 C CA . ARG A 1 375 ? 39.352 -20.764 -31.994 1.00 68.12 375 ARG A CA 1
ATOM 2812 C C . ARG A 1 375 ? 38.689 -19.457 -31.564 1.00 68.12 375 ARG A C 1
ATOM 2814 O O . ARG A 1 375 ? 38.863 -19.064 -30.416 1.00 68.12 375 ARG A O 1
ATOM 2821 N N . TRP A 1 376 ? 37.939 -18.803 -32.453 1.00 73.62 376 TRP A N 1
ATOM 2822 C CA . TRP A 1 376 ? 37.117 -17.634 -32.114 1.00 73.62 376 TRP A CA 1
ATOM 2823 C C . TRP A 1 376 ? 35.692 -18.040 -31.710 1.00 73.62 376 TRP A C 1
ATOM 2825 O O . TRP A 1 376 ? 35.120 -17.463 -30.791 1.00 73.62 376 TRP A O 1
ATOM 2835 N N . ALA A 1 377 ? 35.132 -19.070 -32.352 1.00 72.31 377 ALA A N 1
ATOM 2836 C CA . ALA A 1 377 ? 33.753 -19.502 -32.140 1.00 72.31 377 ALA A CA 1
ATOM 2837 C C . ALA A 1 377 ? 33.598 -20.541 -31.007 1.00 72.31 377 ALA A C 1
ATOM 2839 O O . ALA A 1 377 ? 33.178 -21.685 -31.231 1.00 72.31 377 ALA A O 1
ATOM 2840 N N . LEU A 1 378 ? 33.978 -20.138 -29.789 1.00 73.75 378 LEU A N 1
ATOM 2841 C CA . LEU A 1 378 ? 34.039 -21.006 -28.607 1.00 73.75 378 LEU A CA 1
ATOM 2842 C C . LEU A 1 378 ? 32.648 -21.395 -28.084 1.00 73.75 378 LEU A C 1
ATOM 2844 O O . LEU A 1 378 ? 32.458 -22.535 -27.657 1.00 73.75 378 LEU A O 1
ATOM 2848 N N . ARG A 1 379 ? 31.670 -20.480 -28.132 1.00 84.44 379 ARG A N 1
ATOM 2849 C CA . ARG A 1 379 ? 30.294 -20.726 -27.670 1.00 84.44 379 ARG A CA 1
ATOM 2850 C C . ARG A 1 379 ? 29.327 -20.925 -28.843 1.00 84.44 379 ARG A C 1
ATOM 2852 O O . ARG A 1 379 ? 29.583 -20.430 -29.941 1.00 84.44 379 ARG A O 1
ATOM 2859 N N . PRO A 1 380 ? 28.180 -21.602 -28.628 1.00 88.38 380 PRO A N 1
ATOM 2860 C CA . PRO A 1 380 ? 27.147 -21.767 -29.654 1.00 88.38 380 PRO A CA 1
ATOM 2861 C C . PRO A 1 380 ? 26.751 -20.459 -30.353 1.00 88.38 380 PRO A C 1
ATOM 2863 O O . PRO A 1 380 ? 26.696 -20.421 -31.579 1.00 88.38 380 PRO A O 1
ATOM 2866 N N . VAL A 1 381 ? 26.562 -19.373 -29.593 1.00 89.88 381 VAL A N 1
ATOM 2867 C CA . VAL A 1 381 ? 26.201 -18.052 -30.141 1.00 89.88 381 VAL A CA 1
ATOM 2868 C C . VAL A 1 381 ? 27.284 -17.484 -31.064 1.00 89.88 381 VAL A C 1
ATOM 2870 O O . VAL A 1 381 ? 26.966 -16.942 -32.122 1.00 89.88 381 VAL A O 1
ATOM 2873 N N . ASP A 1 382 ? 28.561 -17.683 -30.730 1.00 89.50 382 ASP A N 1
ATOM 2874 C CA . ASP A 1 382 ? 29.684 -17.164 -31.514 1.00 89.50 382 ASP A CA 1
ATOM 2875 C C . ASP A 1 382 ? 29.730 -17.810 -32.901 1.00 89.50 382 ASP A C 1
ATOM 2877 O O . ASP A 1 382 ? 30.099 -17.162 -33.877 1.00 89.50 382 ASP A O 1
ATOM 2881 N N . ARG A 1 383 ? 29.301 -19.073 -33.022 1.00 90.38 383 ARG A N 1
ATOM 2882 C CA . ARG A 1 383 ? 29.224 -19.774 -34.313 1.00 90.38 383 ARG A CA 1
ATOM 2883 C C . ARG A 1 383 ? 28.180 -19.152 -35.233 1.00 90.38 383 ARG A C 1
ATOM 2885 O O . ARG A 1 383 ? 28.458 -18.972 -36.414 1.00 90.38 383 ARG A O 1
ATOM 2892 N N . PHE A 1 384 ? 27.018 -18.769 -34.702 1.00 91.50 384 PHE A N 1
ATOM 2893 C CA . PHE A 1 384 ? 25.999 -18.055 -35.479 1.00 91.50 384 PHE A CA 1
ATOM 2894 C C . PHE A 1 384 ? 26.492 -16.674 -35.922 1.00 91.50 384 PHE A C 1
ATOM 2896 O O . PHE A 1 384 ? 26.346 -16.315 -37.090 1.00 91.50 384 PHE A O 1
ATOM 2903 N N . VAL A 1 385 ? 27.131 -15.923 -35.017 1.00 91.50 385 VAL A N 1
ATOM 2904 C CA . VAL A 1 385 ? 27.716 -14.612 -35.339 1.00 91.50 385 VAL A CA 1
ATOM 2905 C C . VAL A 1 385 ? 28.804 -14.751 -36.405 1.00 91.50 385 VAL A C 1
ATOM 2907 O O . VAL A 1 385 ? 28.797 -14.012 -37.387 1.00 91.50 385 VAL A O 1
ATOM 2910 N N . TYR A 1 386 ? 29.707 -15.723 -36.253 1.00 89.88 386 TYR A N 1
ATOM 2911 C CA . TYR A 1 386 ? 30.785 -15.963 -37.208 1.00 89.88 386 TYR A CA 1
ATOM 2912 C C . TYR A 1 386 ? 30.248 -16.371 -38.577 1.00 89.88 386 TYR A C 1
ATOM 2914 O O . TYR A 1 386 ? 30.703 -15.832 -39.577 1.00 89.88 386 TYR A O 1
ATOM 2922 N N . ALA A 1 387 ? 29.265 -17.273 -38.637 1.00 90.19 387 ALA A N 1
ATOM 2923 C CA . ALA A 1 387 ? 28.644 -17.666 -39.899 1.00 90.19 387 ALA A CA 1
ATOM 2924 C C . ALA A 1 387 ? 28.049 -16.453 -40.640 1.00 90.19 387 ALA A C 1
ATOM 2926 O O . ALA A 1 387 ? 28.216 -16.330 -41.851 1.00 90.19 387 ALA A O 1
ATOM 2927 N N . GLY A 1 388 ? 27.416 -15.523 -39.914 1.00 91.88 388 GLY A N 1
ATOM 2928 C CA . GLY A 1 388 ? 26.928 -14.263 -40.482 1.00 91.88 388 GLY A CA 1
ATOM 2929 C C . GLY A 1 388 ? 28.048 -13.336 -40.968 1.00 91.88 388 GLY A C 1
ATOM 2930 O O . GLY A 1 388 ? 27.951 -12.780 -42.061 1.00 91.88 388 GLY A O 1
ATOM 2931 N N . LEU A 1 389 ? 29.126 -13.188 -40.188 1.00 90.81 389 LEU A N 1
ATOM 2932 C CA . LEU A 1 389 ? 30.298 -12.395 -40.578 1.00 90.81 389 LEU A CA 1
ATOM 2933 C C . LEU A 1 389 ? 30.979 -12.970 -41.825 1.00 90.81 389 LEU A C 1
ATOM 2935 O O . LEU A 1 389 ? 31.263 -12.217 -42.751 1.00 90.81 389 LEU A O 1
ATOM 2939 N N . ASP A 1 390 ? 31.190 -14.284 -41.870 1.00 88.75 390 ASP A N 1
ATOM 2940 C CA . ASP A 1 390 ? 31.823 -14.985 -42.989 1.00 88.75 390 ASP A CA 1
ATOM 2941 C C . ASP A 1 390 ? 30.985 -14.861 -44.269 1.00 88.75 390 ASP A C 1
ATOM 2943 O O . ASP A 1 390 ? 31.503 -14.478 -45.318 1.00 88.75 390 ASP A O 1
ATOM 2947 N N . ALA A 1 391 ? 29.661 -15.040 -44.165 1.00 92.69 391 ALA A N 1
ATOM 2948 C CA . ALA A 1 391 ? 28.734 -14.808 -45.274 1.00 92.69 391 ALA A CA 1
ATOM 2949 C C . ALA A 1 391 ? 28.770 -13.356 -45.789 1.00 92.69 391 ALA A C 1
ATOM 2951 O O . ALA A 1 391 ? 28.602 -13.116 -46.985 1.00 92.69 391 ALA A O 1
ATOM 2952 N N . ALA A 1 392 ? 29.019 -12.390 -44.901 1.00 95.25 392 ALA A N 1
ATOM 2953 C CA . ALA A 1 392 ? 29.199 -10.979 -45.240 1.00 95.25 392 ALA A CA 1
ATOM 2954 C C . ALA A 1 392 ? 30.651 -10.609 -45.615 1.00 95.25 392 ALA A C 1
ATOM 2956 O O . ALA A 1 392 ? 30.936 -9.432 -45.845 1.00 95.25 392 ALA A O 1
ATOM 2957 N N . ALA A 1 393 ? 31.571 -11.579 -45.672 1.00 93.19 393 ALA A N 1
ATOM 2958 C CA . ALA A 1 393 ? 33.008 -11.385 -45.887 1.00 93.19 393 ALA A CA 1
ATOM 2959 C C . ALA A 1 393 ? 33.676 -10.411 -44.888 1.00 93.19 393 ALA A C 1
ATOM 2961 O O . ALA A 1 393 ? 34.649 -9.721 -45.210 1.00 93.19 393 ALA A O 1
ATOM 2962 N N . LEU A 1 394 ? 33.164 -10.361 -43.658 1.00 92.00 394 LEU A N 1
ATOM 2963 C CA . LEU A 1 394 ? 33.689 -9.573 -42.549 1.00 92.00 394 LEU A CA 1
ATOM 2964 C C . LEU A 1 394 ? 34.544 -10.440 -41.624 1.00 92.00 394 LEU A C 1
ATOM 2966 O O . LEU A 1 394 ? 34.315 -11.634 -41.454 1.00 92.00 394 LEU A O 1
ATOM 2970 N N . ARG A 1 395 ? 35.535 -9.815 -40.985 1.00 86.31 395 ARG A N 1
ATOM 2971 C CA . ARG A 1 395 ? 36.362 -10.470 -39.966 1.00 86.31 395 ARG A CA 1
ATOM 2972 C C . ARG A 1 395 ? 35.963 -9.993 -38.572 1.00 86.31 395 ARG A C 1
ATOM 2974 O O . ARG A 1 395 ? 35.661 -8.807 -38.421 1.00 86.31 395 ARG A O 1
ATOM 2981 N N . PRO A 1 396 ? 36.012 -10.868 -37.553 1.00 86.38 396 PRO A N 1
ATOM 2982 C CA . PRO A 1 396 ? 35.814 -10.444 -36.178 1.00 86.38 396 PRO A CA 1
ATOM 2983 C C . PRO A 1 396 ? 36.804 -9.358 -35.749 1.00 86.38 396 PRO A C 1
ATOM 2985 O O . PRO A 1 396 ? 37.963 -9.346 -36.172 1.00 86.38 396 PRO A O 1
ATOM 2988 N N . ALA A 1 397 ? 36.350 -8.464 -34.871 1.00 87.00 397 ALA A N 1
ATOM 2989 C CA . ALA A 1 397 ? 37.223 -7.488 -34.232 1.00 87.00 397 ALA A CA 1
ATOM 2990 C C . ALA A 1 397 ? 38.249 -8.191 -33.316 1.00 87.00 397 ALA A C 1
ATOM 2992 O O . ALA A 1 397 ? 37.931 -9.232 -32.729 1.00 87.00 397 ALA A O 1
ATOM 2993 N N . PRO A 1 398 ? 39.469 -7.638 -33.163 1.00 85.12 398 PRO A N 1
ATOM 2994 C CA . PRO A 1 398 ? 40.446 -8.178 -32.224 1.00 85.12 398 PRO A CA 1
ATOM 2995 C C . PRO A 1 398 ? 39.938 -8.090 -30.778 1.00 85.12 398 PRO A C 1
ATOM 2997 O O . PRO A 1 398 ? 39.137 -7.216 -30.434 1.00 85.12 398 PRO A O 1
ATOM 3000 N N . ALA A 1 399 ? 40.434 -8.987 -29.922 1.00 83.00 399 ALA A N 1
ATOM 3001 C CA . ALA A 1 399 ? 40.172 -8.930 -28.488 1.00 83.00 399 ALA A CA 1
ATOM 3002 C C . ALA A 1 399 ? 40.684 -7.608 -27.889 1.00 83.00 399 ALA A C 1
ATOM 3004 O O . ALA A 1 399 ? 41.670 -7.038 -28.357 1.00 83.00 399 ALA A O 1
ATOM 3005 N N . ALA A 1 400 ? 40.006 -7.121 -26.850 1.00 90.69 400 ALA A N 1
ATOM 3006 C CA . ALA A 1 400 ? 40.433 -5.922 -26.140 1.00 90.6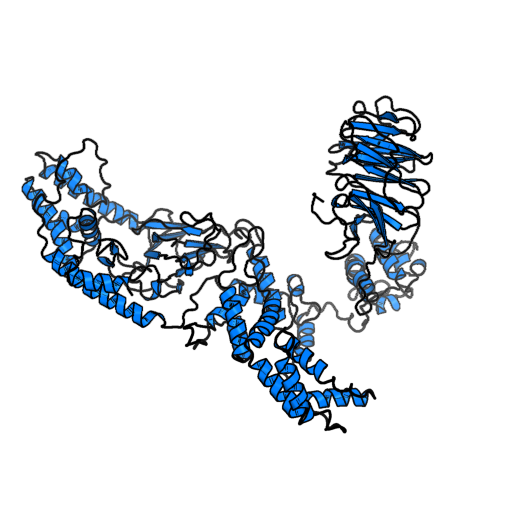9 400 ALA A CA 1
ATOM 3007 C C . ALA A 1 400 ? 41.708 -6.182 -25.322 1.00 90.69 400 ALA A C 1
ATOM 3009 O O . ALA A 1 400 ? 41.887 -7.277 -24.787 1.00 90.69 400 ALA A O 1
ATOM 3010 N N . ASP A 1 401 ? 42.539 -5.149 -25.161 1.00 94.50 401 ASP A N 1
ATOM 3011 C CA . ASP A 1 401 ? 43.700 -5.194 -24.268 1.00 94.50 401 ASP A CA 1
ATOM 3012 C C . ASP A 1 401 ? 43.286 -5.563 -22.830 1.00 94.50 401 ASP A C 1
ATOM 3014 O O . ASP A 1 401 ? 42.209 -5.151 -22.378 1.00 94.50 401 ASP A O 1
ATOM 3018 N N . PRO A 1 402 ? 44.130 -6.282 -22.065 1.00 95.75 402 PRO A N 1
ATOM 3019 C CA . PRO A 1 402 ? 43.758 -6.802 -20.749 1.00 95.75 402 PRO A CA 1
ATOM 3020 C C . PRO A 1 402 ? 43.312 -5.712 -19.768 1.00 95.75 402 PRO A C 1
ATOM 3022 O O . PRO A 1 402 ? 42.329 -5.889 -19.053 1.00 95.75 402 PRO A O 1
ATOM 3025 N N . GLU A 1 403 ? 43.960 -4.546 -19.758 1.00 96.00 403 GLU A N 1
ATOM 3026 C CA . GLU A 1 403 ? 43.538 -3.438 -18.888 1.00 96.00 403 GLU A CA 1
ATOM 3027 C C . GLU A 1 403 ? 42.160 -2.878 -19.268 1.00 96.00 403 GLU A C 1
ATOM 3029 O O . GLU A 1 403 ? 41.358 -2.527 -18.397 1.00 96.00 403 GLU A O 1
ATOM 3034 N N . VAL A 1 404 ? 41.857 -2.827 -20.569 1.00 96.44 404 VAL A N 1
ATOM 3035 C CA . VAL A 1 404 ? 40.546 -2.403 -21.074 1.00 96.44 404 VAL A CA 1
ATOM 3036 C C . VAL A 1 404 ? 39.487 -3.428 -20.682 1.00 96.44 404 VAL A C 1
ATOM 3038 O O . VAL A 1 404 ? 38.400 -3.045 -20.246 1.00 96.44 404 VAL A O 1
ATOM 3041 N N . LEU A 1 405 ? 39.806 -4.718 -20.801 1.00 95.19 405 LEU A N 1
ATOM 3042 C CA . LEU A 1 405 ? 38.918 -5.814 -20.433 1.00 95.19 405 LEU A CA 1
ATOM 3043 C C . LEU A 1 405 ? 38.604 -5.808 -18.933 1.00 95.19 405 LEU A C 1
ATOM 3045 O O . LEU A 1 405 ? 37.430 -5.819 -18.566 1.00 95.19 405 LEU A O 1
ATOM 3049 N N . LEU A 1 406 ? 39.625 -5.677 -18.082 1.00 97.25 406 LEU A N 1
ATOM 3050 C CA . LEU A 1 406 ? 39.479 -5.546 -16.631 1.00 97.25 406 LEU A CA 1
ATOM 3051 C C . LEU A 1 406 ? 38.572 -4.367 -16.261 1.00 97.25 406 LEU A C 1
ATOM 3053 O O . LEU A 1 406 ? 37.630 -4.521 -15.482 1.00 97.25 406 LEU A O 1
ATOM 3057 N N . ARG A 1 407 ? 38.820 -3.186 -16.844 1.00 97.31 407 ARG A N 1
ATOM 3058 C CA . ARG A 1 407 ? 37.992 -2.000 -16.592 1.00 97.31 407 ARG A CA 1
ATOM 3059 C C . ARG A 1 407 ? 36.544 -2.228 -17.023 1.00 97.31 407 ARG A C 1
ATOM 3061 O O . ARG A 1 407 ? 35.636 -1.873 -16.274 1.00 97.31 407 ARG A O 1
ATOM 3068 N N . ARG A 1 408 ? 36.321 -2.784 -18.219 1.00 97.06 408 ARG A N 1
ATOM 3069 C CA . ARG A 1 408 ? 34.974 -3.047 -18.748 1.00 97.06 408 ARG A CA 1
ATOM 3070 C C . ARG A 1 408 ? 34.216 -4.015 -17.850 1.00 97.06 408 ARG A C 1
ATOM 3072 O O . ARG A 1 408 ? 33.111 -3.681 -17.444 1.00 97.06 408 ARG A O 1
ATOM 3079 N N . LEU A 1 409 ? 34.816 -5.152 -17.501 1.00 96.62 409 LEU A N 1
ATOM 3080 C CA . LEU A 1 409 ? 34.190 -6.145 -16.629 1.00 96.62 409 LEU A CA 1
ATOM 3081 C C . LEU A 1 409 ? 33.846 -5.563 -15.256 1.00 96.62 409 LEU A C 1
ATOM 3083 O O . LEU A 1 409 ? 32.710 -5.696 -14.815 1.00 96.62 409 LEU A O 1
ATOM 3087 N N . SER A 1 410 ? 34.783 -4.856 -14.622 1.00 97.19 410 SER A N 1
ATOM 3088 C CA . SER A 1 410 ? 34.566 -4.236 -13.312 1.00 97.19 410 SER A CA 1
ATOM 3089 C C . SER A 1 410 ? 33.417 -3.219 -13.343 1.00 97.19 410 SER A C 1
ATOM 3091 O O . SER A 1 410 ? 32.511 -3.277 -12.517 1.00 97.19 410 SER A O 1
ATOM 3093 N N . VAL A 1 411 ? 33.384 -2.324 -14.337 1.00 96.81 411 VAL A N 1
ATOM 3094 C CA . VAL A 1 411 ? 32.327 -1.301 -14.445 1.00 96.81 411 VAL A CA 1
ATOM 3095 C C . VAL A 1 411 ? 30.980 -1.905 -14.849 1.00 96.81 411 VAL A C 1
ATOM 3097 O O . VAL A 1 411 ? 29.939 -1.461 -14.367 1.00 96.81 411 VAL A O 1
ATOM 3100 N N . VAL A 1 412 ? 30.969 -2.911 -15.724 1.00 96.38 412 VAL A N 1
ATOM 3101 C CA . VAL A 1 412 ? 29.728 -3.576 -16.140 1.00 96.38 412 VAL A CA 1
ATOM 3102 C C . VAL A 1 412 ? 29.125 -4.353 -14.976 1.00 96.38 412 VAL A C 1
ATOM 3104 O O . VAL A 1 412 ? 27.949 -4.143 -14.677 1.00 96.38 412 VAL A O 1
ATOM 3107 N N . LEU A 1 413 ? 29.928 -5.190 -14.310 1.00 97.06 413 LEU A N 1
ATOM 3108 C CA . LEU A 1 413 ? 29.453 -6.111 -13.281 1.00 97.06 413 LEU A CA 1
ATOM 3109 C C . LEU A 1 413 ? 29.257 -5.446 -11.920 1.00 97.06 413 LEU A C 1
ATOM 3111 O O . LEU A 1 413 ? 28.286 -5.766 -11.250 1.00 97.06 413 LEU A O 1
ATOM 3115 N N . LEU A 1 414 ? 30.122 -4.506 -11.527 1.00 96.56 414 LEU A N 1
ATOM 3116 C CA . LEU A 1 414 ? 30.069 -3.873 -10.201 1.00 96.56 414 LEU A CA 1
ATOM 3117 C C . LEU A 1 414 ? 29.629 -2.407 -10.238 1.00 96.56 414 LEU A C 1
ATOM 3119 O O . LEU A 1 414 ? 29.310 -1.834 -9.205 1.00 96.56 414 LEU A O 1
ATOM 3123 N N . GLY A 1 415 ? 29.674 -1.746 -11.399 1.00 95.31 415 GLY A N 1
ATOM 3124 C CA . GLY A 1 415 ? 29.536 -0.284 -11.467 1.00 95.31 415 GLY A CA 1
ATOM 3125 C C . GLY A 1 415 ? 30.746 0.483 -10.916 1.00 95.31 415 GLY A C 1
ATOM 3126 O O . GLY A 1 415 ? 30.710 1.710 -10.872 1.00 95.31 415 GLY A O 1
ATOM 3127 N N . LEU A 1 416 ? 31.820 -0.216 -10.529 1.00 95.81 416 LEU A N 1
ATOM 3128 C CA . LEU A 1 416 ? 33.008 0.340 -9.880 1.00 95.81 416 LEU A CA 1
ATOM 3129 C C . LEU A 1 416 ? 34.274 0.094 -10.719 1.00 95.81 416 LEU A C 1
ATOM 3131 O O . LEU A 1 416 ? 34.377 -0.937 -11.391 1.00 95.81 416 LEU A O 1
ATOM 3135 N N . PRO A 1 417 ? 35.262 1.008 -10.699 1.00 96.50 417 PRO A N 1
ATOM 3136 C CA . PRO A 1 417 ? 36.562 0.758 -11.315 1.00 96.50 417 PRO A CA 1
ATOM 3137 C C . PRO A 1 417 ? 37.349 -0.327 -10.548 1.00 96.50 417 PRO A C 1
ATOM 3139 O O . PRO A 1 417 ? 37.148 -0.488 -9.344 1.00 96.50 417 PRO A O 1
ATOM 3142 N N . PRO A 1 418 ? 38.278 -1.043 -11.211 1.00 96.38 418 PRO A N 1
ATOM 3143 C CA . PRO A 1 418 ? 39.120 -2.038 -10.550 1.00 96.38 418 PRO A CA 1
ATOM 3144 C C . PRO A 1 418 ? 40.108 -1.372 -9.581 1.00 96.38 418 PRO A C 1
ATOM 3146 O O . PRO A 1 418 ? 40.638 -0.292 -9.857 1.00 96.38 418 PRO A O 1
ATOM 3149 N N . THR A 1 419 ? 40.407 -2.035 -8.463 1.00 94.94 419 THR A N 1
ATOM 3150 C CA . THR A 1 419 ? 41.444 -1.579 -7.521 1.00 94.94 419 THR A CA 1
ATOM 3151 C C . THR A 1 419 ? 42.862 -1.803 -8.071 1.00 94.94 419 THR A C 1
ATOM 3153 O O . THR A 1 419 ? 43.062 -2.678 -8.921 1.00 94.94 419 THR A O 1
ATOM 3156 N N . PRO A 1 420 ? 43.885 -1.082 -7.563 1.00 96.50 420 PRO A N 1
ATOM 3157 C CA . PRO A 1 420 ? 45.278 -1.319 -7.954 1.00 96.50 420 PRO A CA 1
ATOM 3158 C C . PRO A 1 420 ? 45.728 -2.776 -7.761 1.00 96.50 420 PRO A C 1
ATOM 3160 O O . PRO A 1 420 ? 46.315 -3.357 -8.670 1.00 96.50 420 PRO A O 1
ATOM 3163 N N . ALA A 1 421 ? 45.367 -3.400 -6.635 1.00 94.25 421 ALA A N 1
ATOM 3164 C CA . ALA A 1 421 ? 45.714 -4.792 -6.342 1.00 94.25 421 ALA A CA 1
ATOM 3165 C C . ALA A 1 421 ? 45.049 -5.789 -7.309 1.00 94.25 421 ALA A C 1
ATOM 3167 O O . ALA A 1 421 ? 45.691 -6.739 -7.763 1.00 94.25 421 ALA A O 1
ATOM 3168 N N . GLN A 1 422 ? 43.779 -5.562 -7.669 1.00 94.31 422 GLN A N 1
ATOM 3169 C CA . GLN A 1 422 ? 43.093 -6.370 -8.684 1.00 94.31 422 GLN A CA 1
ATOM 3170 C C . GLN A 1 422 ? 43.745 -6.215 -10.058 1.00 94.31 422 GLN A C 1
ATOM 3172 O O . GLN A 1 422 ? 43.901 -7.209 -10.760 1.00 94.31 422 GLN A O 1
ATOM 3177 N N . ARG A 1 423 ? 44.169 -4.999 -10.431 1.00 96.56 423 ARG A N 1
ATOM 3178 C CA . ARG A 1 423 ? 44.901 -4.762 -11.682 1.00 96.56 423 ARG A CA 1
ATOM 3179 C C . ARG A 1 423 ? 46.213 -5.532 -11.722 1.00 96.56 423 ARG A C 1
ATOM 3181 O O . ARG A 1 423 ? 46.454 -6.242 -12.691 1.00 96.56 423 ARG A O 1
ATOM 3188 N N . GLU A 1 424 ? 47.044 -5.399 -10.694 1.00 96.44 424 GLU A N 1
ATOM 3189 C CA . GLU A 1 424 ? 48.341 -6.083 -10.631 1.00 96.44 424 GLU A CA 1
ATOM 3190 C C . GLU A 1 424 ? 48.175 -7.605 -10.692 1.00 96.44 424 GLU A C 1
ATOM 3192 O O . GLU A 1 424 ? 48.838 -8.269 -11.488 1.00 96.44 424 GLU A O 1
ATOM 3197 N N . THR A 1 425 ? 47.225 -8.141 -9.921 1.00 95.56 425 THR A N 1
ATOM 3198 C CA . THR A 1 425 ? 46.926 -9.579 -9.895 1.00 95.56 425 THR A CA 1
ATOM 3199 C C . THR A 1 425 ? 46.425 -10.071 -11.252 1.00 95.56 425 THR A C 1
ATOM 3201 O O . THR A 1 425 ? 46.947 -11.054 -11.775 1.00 95.56 425 THR A O 1
ATOM 3204 N N . PHE A 1 426 ? 45.456 -9.373 -11.854 1.00 97.12 426 PHE A N 1
ATOM 3205 C CA . PHE A 1 426 ? 44.883 -9.760 -13.141 1.00 97.12 426 PHE A CA 1
ATOM 3206 C C . PHE A 1 426 ? 45.918 -9.714 -14.265 1.00 97.12 426 PHE A C 1
ATOM 3208 O O . PHE A 1 426 ? 46.000 -10.653 -15.045 1.00 97.12 426 PHE A O 1
ATOM 3215 N N . LEU A 1 427 ? 46.745 -8.665 -14.341 1.00 97.00 427 LEU A N 1
ATOM 3216 C CA . LEU A 1 427 ? 47.777 -8.559 -15.379 1.00 97.00 427 LEU A CA 1
ATOM 3217 C C . LEU A 1 427 ? 48.850 -9.641 -15.246 1.00 97.00 427 LEU A C 1
ATOM 3219 O O . LEU A 1 427 ? 49.318 -10.165 -16.258 1.00 97.00 427 LEU A O 1
ATOM 3223 N N . TRP A 1 428 ? 49.218 -10.001 -14.014 1.00 96.81 428 TRP A N 1
ATOM 3224 C CA . TRP A 1 428 ? 50.145 -11.101 -13.770 1.00 96.81 428 TRP A CA 1
ATOM 3225 C C . TRP A 1 428 ? 49.546 -12.450 -14.188 1.00 96.81 428 TRP A C 1
ATOM 3227 O O . TRP A 1 428 ? 50.187 -13.195 -14.927 1.00 96.81 428 TRP A O 1
ATOM 3237 N N . GLN A 1 429 ? 48.303 -12.742 -13.790 1.00 96.62 429 GLN A N 1
ATOM 3238 C CA . GLN A 1 429 ? 47.606 -13.975 -14.179 1.00 96.62 429 GLN A CA 1
ATOM 3239 C C . GLN A 1 429 ? 47.379 -14.050 -15.693 1.00 96.62 429 GLN A C 1
ATOM 3241 O O . GLN A 1 429 ? 47.612 -15.092 -16.299 1.00 96.62 429 GLN A O 1
ATOM 3246 N N . TRP A 1 430 ? 47.000 -12.933 -16.316 1.00 96.25 430 TRP A N 1
ATOM 3247 C CA . TRP A 1 430 ? 46.795 -12.823 -17.758 1.00 96.25 430 TRP A CA 1
ATOM 3248 C C . TRP A 1 430 ? 48.061 -13.144 -18.552 1.00 96.25 430 TRP A C 1
ATOM 3250 O O . TRP A 1 430 ? 47.983 -13.739 -19.621 1.00 96.25 430 TRP A O 1
ATOM 3260 N N . HIS A 1 431 ? 49.240 -12.774 -18.043 1.00 95.94 431 HIS A N 1
ATOM 3261 C CA . HIS A 1 431 ? 50.506 -13.110 -18.695 1.00 95.94 431 HIS A CA 1
ATOM 3262 C C . HIS A 1 431 ? 50.801 -14.620 -18.693 1.00 95.94 431 HIS A C 1
ATOM 3264 O O . HIS A 1 431 ? 51.518 -15.099 -19.568 1.00 95.94 431 HIS A O 1
ATOM 3270 N N . ILE A 1 432 ? 50.258 -15.361 -17.722 1.00 96.12 432 ILE A N 1
ATOM 3271 C CA . ILE A 1 432 ? 50.443 -16.810 -17.582 1.00 96.12 432 ILE A CA 1
ATOM 3272 C C . ILE A 1 432 ? 49.415 -17.562 -18.429 1.00 96.12 432 ILE A C 1
ATOM 3274 O O . ILE A 1 432 ? 49.790 -18.403 -19.242 1.00 96.12 432 ILE A O 1
ATOM 3278 N N . ASP A 1 433 ? 48.132 -17.256 -18.233 1.00 95.00 433 ASP A N 1
ATOM 3279 C CA . ASP A 1 433 ? 47.012 -17.878 -18.939 1.00 95.00 433 ASP A CA 1
ATOM 3280 C C . ASP A 1 433 ? 45.843 -16.878 -19.061 1.00 95.00 433 ASP A C 1
ATOM 3282 O O . ASP A 1 433 ? 45.081 -16.691 -18.106 1.00 95.00 433 ASP A O 1
ATOM 3286 N N . PRO A 1 434 ? 45.676 -16.220 -20.225 1.00 91.94 434 PRO A N 1
ATOM 3287 C CA . PRO A 1 434 ? 44.604 -15.253 -20.450 1.00 91.94 434 PRO A CA 1
ATOM 3288 C C . PRO A 1 434 ? 43.189 -15.808 -20.250 1.00 91.94 434 PRO A C 1
ATOM 3290 O O . PRO A 1 434 ? 42.316 -15.088 -19.763 1.00 91.94 434 PRO A O 1
ATOM 3293 N N . ALA A 1 435 ? 42.946 -17.066 -20.633 1.00 88.75 435 ALA A N 1
ATOM 3294 C CA . ALA A 1 435 ? 41.614 -17.660 -20.573 1.00 88.75 435 ALA A CA 1
ATOM 3295 C C . ALA A 1 435 ? 41.224 -17.939 -19.118 1.00 88.75 435 ALA A C 1
ATOM 3297 O O . ALA A 1 435 ? 40.178 -17.478 -18.660 1.00 88.75 435 ALA A O 1
ATOM 3298 N N . ALA A 1 436 ? 42.117 -18.591 -18.369 1.00 93.38 436 ALA A N 1
ATOM 3299 C CA . ALA A 1 436 ? 41.903 -18.849 -16.949 1.00 93.38 436 ALA A CA 1
ATOM 3300 C C . ALA A 1 436 ? 41.828 -17.547 -16.131 1.00 93.38 436 ALA A C 1
ATOM 3302 O O . ALA A 1 436 ? 41.000 -17.430 -15.228 1.00 93.38 436 ALA A O 1
ATOM 3303 N N . ALA A 1 437 ? 42.648 -16.540 -16.460 1.00 95.44 437 ALA A N 1
ATOM 3304 C CA . ALA A 1 437 ? 42.614 -15.236 -15.796 1.00 95.44 437 ALA A CA 1
ATOM 3305 C C . ALA A 1 437 ? 41.286 -14.496 -16.020 1.00 95.44 437 ALA A C 1
ATOM 3307 O O . ALA A 1 437 ? 40.769 -13.861 -15.101 1.00 95.44 437 ALA A O 1
ATOM 3308 N N . TYR A 1 438 ? 40.724 -14.574 -17.231 1.00 93.31 438 TYR A N 1
ATOM 3309 C CA . TYR A 1 438 ? 39.423 -13.986 -17.542 1.00 93.31 438 TYR A CA 1
ATOM 3310 C C . TYR A 1 438 ? 38.297 -14.640 -16.737 1.00 93.31 438 TYR A C 1
ATOM 3312 O O . TYR A 1 438 ? 37.527 -13.930 -16.092 1.00 93.31 438 TYR A O 1
ATOM 3320 N N . GLU A 1 439 ? 38.219 -15.972 -16.741 1.00 93.69 439 GLU A N 1
ATOM 3321 C CA . GLU A 1 439 ? 37.189 -16.713 -16.002 1.00 93.69 439 GLU A CA 1
ATOM 3322 C C . GLU A 1 439 ? 37.295 -16.466 -14.494 1.00 93.69 439 GLU A C 1
ATOM 3324 O O . GLU A 1 439 ? 36.300 -16.118 -13.859 1.00 93.69 439 GLU A O 1
ATOM 3329 N N . ALA A 1 440 ? 38.509 -16.516 -13.935 1.00 95.69 440 ALA A N 1
ATOM 3330 C CA . ALA A 1 440 ? 38.739 -16.235 -12.520 1.00 95.69 440 ALA A CA 1
ATOM 3331 C C . ALA A 1 440 ? 38.322 -14.806 -12.128 1.00 95.69 440 ALA A C 1
ATOM 3333 O O . ALA A 1 440 ? 37.742 -14.602 -11.059 1.00 95.69 440 ALA A O 1
ATOM 3334 N N . LEU A 1 441 ? 38.585 -13.815 -12.990 1.00 95.75 441 LEU A N 1
ATOM 3335 C CA . LEU A 1 441 ? 38.133 -12.443 -12.769 1.00 95.75 441 LEU A CA 1
ATOM 3336 C C . LEU A 1 441 ? 36.603 -12.351 -12.804 1.00 95.75 441 LEU A C 1
ATOM 3338 O O . LEU A 1 441 ? 36.023 -11.725 -11.922 1.00 95.75 441 LEU A O 1
ATOM 3342 N N . VAL A 1 442 ? 35.944 -12.957 -13.795 1.00 96.19 442 VAL A N 1
ATOM 3343 C CA . VAL A 1 442 ? 34.475 -12.957 -13.887 1.00 96.19 442 VAL A CA 1
ATOM 3344 C C . VAL A 1 442 ? 33.861 -13.590 -12.637 1.00 96.19 442 VAL A C 1
ATOM 3346 O O . VAL A 1 442 ? 33.018 -12.957 -12.004 1.00 96.19 442 VAL A O 1
ATOM 3349 N N . ASP A 1 443 ? 34.344 -14.759 -12.217 1.00 96.25 443 ASP A N 1
ATOM 3350 C CA . ASP A 1 443 ? 33.891 -15.437 -10.998 1.00 96.25 443 ASP A CA 1
ATOM 3351 C C . ASP A 1 443 ? 34.092 -14.581 -9.743 1.00 96.25 443 ASP A C 1
ATOM 3353 O O . ASP A 1 443 ? 33.229 -14.536 -8.864 1.00 96.25 443 ASP A O 1
ATOM 3357 N N . GLN A 1 444 ? 35.229 -13.886 -9.640 1.00 95.81 444 GLN A N 1
ATOM 3358 C CA . GLN A 1 444 ? 35.499 -12.974 -8.531 1.00 95.81 444 GLN A CA 1
ATOM 3359 C C . GLN A 1 444 ? 34.511 -11.801 -8.510 1.00 95.81 444 GLN A C 1
ATOM 3361 O O . GLN A 1 444 ? 34.042 -11.415 -7.439 1.00 95.81 444 GLN A O 1
ATOM 3366 N N . LEU A 1 445 ? 34.219 -11.211 -9.671 1.00 97.12 445 LEU A N 1
ATOM 3367 C CA . LEU A 1 445 ? 33.312 -10.070 -9.782 1.00 97.12 445 LEU A CA 1
ATOM 3368 C C . LEU A 1 445 ? 31.861 -10.486 -9.503 1.00 97.12 445 LEU A C 1
ATOM 3370 O O . LEU A 1 445 ? 31.181 -9.791 -8.757 1.00 97.12 445 LEU A O 1
ATOM 3374 N N . LEU A 1 446 ? 31.404 -11.631 -10.017 1.00 96.50 446 LEU A N 1
ATOM 3375 C CA . LEU A 1 446 ? 30.057 -12.153 -9.749 1.00 96.50 446 LEU A CA 1
ATOM 3376 C C . LEU A 1 446 ? 29.838 -12.496 -8.266 1.00 96.50 446 LEU A C 1
ATOM 3378 O O . LEU A 1 446 ? 28.738 -12.326 -7.756 1.00 96.50 446 LEU A O 1
ATOM 3382 N N . LYS A 1 447 ? 30.888 -12.919 -7.546 1.00 96.69 447 LYS A N 1
ATOM 3383 C CA . LYS A 1 447 ? 30.840 -13.171 -6.090 1.00 96.69 447 LYS A CA 1
ATOM 3384 C C . LYS A 1 447 ? 30.901 -11.901 -5.233 1.00 96.69 447 LYS A C 1
ATOM 3386 O O . LYS A 1 447 ? 30.800 -11.988 -4.010 1.00 96.69 447 LYS A O 1
ATOM 3391 N N . SER A 1 448 ? 31.134 -10.731 -5.829 1.00 96.62 448 SER A N 1
ATOM 3392 C CA . SER A 1 448 ? 31.188 -9.469 -5.090 1.00 96.62 448 SER A CA 1
ATOM 3393 C C . SER A 1 448 ? 29.783 -9.034 -4.662 1.00 96.62 448 SER A C 1
ATOM 3395 O O . SER A 1 448 ? 28.882 -9.056 -5.495 1.00 96.62 448 SER A O 1
ATOM 3397 N N . PRO A 1 449 ? 29.578 -8.520 -3.433 1.00 95.81 449 PRO A N 1
ATOM 3398 C CA . PRO A 1 449 ? 28.274 -7.984 -3.027 1.00 95.81 449 PRO A CA 1
ATOM 3399 C C . PRO A 1 449 ? 27.795 -6.816 -3.911 1.00 95.81 449 PRO A C 1
ATOM 3401 O O . PRO A 1 449 ? 26.589 -6.614 -4.057 1.00 95.81 449 PRO A O 1
ATOM 3404 N N . HIS A 1 450 ? 28.726 -6.091 -4.548 1.00 97.50 450 HIS A N 1
ATOM 3405 C CA . HIS A 1 450 ? 28.427 -4.993 -5.471 1.00 97.50 450 HIS A CA 1
ATOM 3406 C C . HIS A 1 450 ? 27.796 -5.457 -6.794 1.00 97.50 450 HIS A C 1
ATOM 3408 O O . HIS A 1 450 ? 27.220 -4.637 -7.509 1.00 97.50 450 HIS A O 1
ATOM 3414 N N . PHE A 1 451 ? 27.875 -6.752 -7.131 1.00 98.06 451 PHE A N 1
ATOM 3415 C CA . PHE A 1 451 ? 27.187 -7.303 -8.299 1.00 98.06 451 PHE A CA 1
ATOM 3416 C C . PHE A 1 451 ? 25.669 -7.136 -8.164 1.00 98.06 451 PHE A C 1
ATOM 3418 O O . PHE A 1 451 ? 25.027 -6.538 -9.031 1.00 98.06 451 PHE A O 1
ATOM 3425 N N . GLY A 1 452 ? 25.105 -7.574 -7.035 1.00 97.88 452 GLY A N 1
ATOM 3426 C CA . GLY A 1 452 ? 23.685 -7.428 -6.740 1.00 97.88 452 GLY A CA 1
ATOM 3427 C C . GLY A 1 452 ? 23.241 -5.971 -6.682 1.00 97.88 452 GLY A C 1
ATOM 3428 O O . GLY A 1 452 ? 22.212 -5.637 -7.255 1.00 97.88 452 GLY A O 1
ATOM 3429 N N . GLU A 1 453 ? 24.038 -5.075 -6.092 1.00 97.56 453 GLU A N 1
ATOM 3430 C CA . GLU A 1 453 ? 23.763 -3.627 -6.084 1.00 97.56 453 GLU A CA 1
ATOM 3431 C C . GLU A 1 453 ? 23.675 -3.054 -7.509 1.00 97.56 453 GLU A C 1
ATOM 3433 O O . GLU A 1 453 ? 22.749 -2.309 -7.848 1.00 97.56 453 GLU A O 1
ATOM 3438 N N . ARG A 1 454 ? 24.617 -3.440 -8.378 1.00 96.81 454 ARG A N 1
ATOM 3439 C CA . ARG A 1 454 ? 24.678 -2.982 -9.768 1.00 96.81 454 ARG A CA 1
ATOM 3440 C C . ARG A 1 454 ? 23.501 -3.486 -10.598 1.00 96.81 454 ARG A C 1
ATOM 3442 O O . ARG A 1 454 ? 22.933 -2.702 -11.364 1.00 96.81 454 ARG A O 1
ATOM 3449 N N . PHE A 1 455 ? 23.165 -4.768 -10.480 1.00 96.62 455 PHE A N 1
ATOM 3450 C CA . PHE A 1 455 ? 22.112 -5.400 -11.278 1.00 96.62 455 PHE A CA 1
ATOM 3451 C C . PHE A 1 455 ? 20.709 -5.097 -10.760 1.00 96.62 455 PHE A C 1
ATOM 3453 O O . PHE A 1 455 ? 19.825 -4.811 -11.571 1.00 96.62 455 PHE A O 1
ATOM 3460 N N . ALA A 1 456 ? 20.527 -5.015 -9.439 1.00 97.62 456 ALA A N 1
ATOM 3461 C CA . ALA A 1 456 ? 19.280 -4.553 -8.840 1.00 97.62 456 ALA A CA 1
ATOM 3462 C C . ALA A 1 456 ? 18.893 -3.172 -9.368 1.00 97.62 456 ALA A C 1
ATOM 3464 O O . ALA A 1 456 ? 17.729 -2.954 -9.674 1.00 97.62 456 ALA A O 1
ATOM 3465 N N . ARG A 1 457 ? 19.854 -2.259 -9.569 1.00 95.88 457 ARG A N 1
ATOM 3466 C CA . ARG A 1 457 ? 19.576 -0.931 -10.138 1.00 95.88 457 ARG A CA 1
ATOM 3467 C C . ARG A 1 457 ? 18.975 -0.985 -11.546 1.00 95.88 457 ARG A C 1
ATOM 3469 O O . ARG A 1 457 ? 18.050 -0.237 -11.827 1.00 95.88 457 ARG A O 1
ATOM 3476 N N . HIS A 1 458 ? 19.459 -1.871 -12.419 1.00 95.44 458 HIS A N 1
ATOM 3477 C CA . HIS A 1 458 ? 18.867 -2.028 -13.758 1.00 95.44 458 HIS A CA 1
ATOM 3478 C C . HIS A 1 458 ? 17.436 -2.565 -13.682 1.00 95.44 458 HIS A C 1
ATOM 3480 O O . HIS A 1 458 ? 16.572 -2.118 -14.431 1.00 95.44 458 HIS A O 1
ATOM 3486 N N . TRP A 1 459 ? 17.176 -3.493 -12.757 1.00 96.50 459 TRP A N 1
ATOM 3487 C CA . TRP A 1 459 ? 15.818 -3.972 -12.511 1.00 96.50 459 TRP A CA 1
ATOM 3488 C C . TRP A 1 459 ? 14.921 -2.863 -11.954 1.00 96.50 459 TRP A C 1
ATOM 3490 O O . TRP A 1 459 ? 13.819 -2.661 -12.452 1.00 96.50 459 TRP A O 1
ATOM 3500 N N . MET A 1 460 ? 15.418 -2.105 -10.974 1.00 96.62 460 MET A N 1
ATOM 3501 C CA . MET A 1 460 ? 14.751 -0.947 -10.377 1.00 96.62 460 MET A CA 1
ATOM 3502 C C . MET A 1 460 ? 14.345 0.090 -11.430 1.00 96.62 460 MET A C 1
ATOM 3504 O O . MET A 1 460 ? 13.209 0.558 -11.396 1.00 96.62 460 MET A O 1
ATOM 3508 N N . ASP A 1 461 ? 15.216 0.383 -12.402 1.00 93.50 461 ASP A N 1
ATOM 3509 C CA . ASP A 1 461 ? 14.888 1.266 -13.530 1.00 93.50 461 ASP A CA 1
ATOM 3510 C C . ASP A 1 461 ? 13.697 0.713 -14.341 1.00 93.50 461 ASP A C 1
ATOM 3512 O O . ASP A 1 461 ? 12.775 1.453 -14.687 1.00 93.50 461 ASP A O 1
ATOM 3516 N N . ALA A 1 462 ? 13.679 -0.598 -14.606 1.00 93.00 462 ALA A N 1
ATOM 3517 C CA . ALA A 1 462 ? 12.627 -1.254 -15.384 1.00 93.00 462 ALA A CA 1
ATOM 3518 C C . ALA A 1 462 ? 11.267 -1.250 -14.664 1.00 93.00 462 ALA A C 1
ATOM 3520 O O . ALA A 1 462 ? 10.229 -1.026 -15.289 1.00 93.00 462 ALA A O 1
ATOM 3521 N N . VAL A 1 463 ? 11.268 -1.456 -13.344 1.00 93.31 463 VAL A N 1
ATOM 3522 C CA . VAL A 1 463 ? 10.043 -1.471 -12.530 1.00 93.31 463 VAL A CA 1
ATOM 3523 C C . VAL A 1 463 ? 9.612 -0.095 -12.030 1.00 93.31 463 VAL A C 1
ATOM 3525 O O . VAL A 1 463 ? 8.533 0.025 -11.454 1.00 93.31 463 VAL A O 1
ATOM 3528 N N . ARG A 1 464 ? 10.398 0.952 -12.315 1.00 93.06 464 ARG A N 1
ATOM 3529 C CA . ARG A 1 464 ? 10.158 2.343 -11.887 1.00 93.06 464 ARG A CA 1
ATOM 3530 C C . ARG A 1 464 ? 10.205 2.482 -10.370 1.00 93.06 464 ARG A C 1
ATOM 3532 O O . ARG A 1 464 ? 9.324 3.082 -9.761 1.00 93.06 464 ARG A O 1
ATOM 3539 N N . TYR A 1 465 ? 11.225 1.875 -9.776 1.00 94.19 465 TYR A N 1
ATOM 3540 C CA . TYR A 1 465 ? 11.492 1.975 -8.352 1.00 94.19 465 TYR A CA 1
ATOM 3541 C C . TYR A 1 465 ? 11.543 3.435 -7.903 1.00 94.19 465 TYR A C 1
ATOM 3543 O O . TYR A 1 465 ? 12.257 4.249 -8.495 1.00 94.19 465 TYR A O 1
ATOM 3551 N N . THR A 1 466 ? 10.844 3.733 -6.815 1.00 90.75 466 THR A N 1
ATOM 3552 C CA . THR A 1 466 ? 10.920 5.015 -6.124 1.00 90.75 466 THR A CA 1
ATOM 3553 C C . THR A 1 466 ? 10.805 4.787 -4.619 1.00 90.75 466 THR A C 1
ATOM 3555 O O . THR A 1 466 ? 10.064 3.916 -4.166 1.00 90.75 466 THR A O 1
ATOM 3558 N N . ASP A 1 467 ? 11.529 5.575 -3.820 1.00 88.69 467 ASP A N 1
ATOM 3559 C CA . ASP A 1 467 ? 11.383 5.540 -2.356 1.00 88.69 467 ASP A CA 1
ATOM 3560 C C . ASP A 1 467 ? 10.079 6.231 -1.895 1.00 88.69 467 ASP A C 1
ATOM 3562 O O . ASP A 1 467 ? 9.598 6.010 -0.781 1.00 88.69 467 ASP A O 1
ATOM 3566 N N . THR A 1 468 ? 9.479 7.052 -2.763 1.00 87.69 468 THR A N 1
ATOM 3567 C CA . THR A 1 468 ? 8.243 7.808 -2.525 1.00 87.69 468 THR A CA 1
ATOM 3568 C C . THR A 1 468 ? 7.364 7.844 -3.778 1.00 87.69 468 THR A C 1
ATOM 3570 O O . THR A 1 468 ? 7.819 7.539 -4.879 1.00 87.69 468 THR A O 1
ATOM 3573 N N . TYR A 1 469 ? 6.091 8.218 -3.642 1.00 84.44 469 TYR A N 1
ATOM 3574 C CA . TYR A 1 469 ? 5.166 8.293 -4.783 1.00 84.44 469 TYR A CA 1
ATOM 3575 C C . TYR A 1 469 ? 5.250 9.597 -5.599 1.00 84.44 469 TYR A C 1
ATOM 3577 O O . TYR A 1 469 ? 4.682 9.654 -6.689 1.00 84.44 469 TYR A O 1
ATOM 3585 N N . GLY A 1 470 ? 5.966 10.619 -5.108 1.00 68.06 470 GLY A N 1
ATOM 3586 C CA . GLY A 1 470 ? 6.429 11.767 -5.902 1.00 68.06 470 GLY A CA 1
ATOM 3587 C C . GLY A 1 470 ? 5.363 12.587 -6.647 1.00 68.06 470 GLY A C 1
ATOM 3588 O O . GLY A 1 470 ? 5.599 12.958 -7.795 1.00 68.06 470 GLY A O 1
ATOM 3589 N N . TYR A 1 471 ? 4.212 12.873 -6.024 1.00 74.75 471 TYR A N 1
ATOM 3590 C CA . TYR A 1 471 ? 3.154 13.727 -6.597 1.00 74.75 471 TYR A CA 1
ATOM 3591 C C . TYR A 1 471 ? 3.125 15.113 -5.910 1.00 74.75 471 TYR A C 1
ATOM 3593 O O . TYR A 1 471 ? 4.167 15.735 -5.730 1.00 74.75 471 TYR A O 1
ATOM 3601 N N . GLU A 1 472 ? 1.958 15.636 -5.516 1.00 70.56 472 GLU A N 1
ATOM 3602 C CA . GLU A 1 472 ? 1.840 16.923 -4.813 1.00 70.56 472 GLU A CA 1
ATOM 3603 C C . GLU A 1 472 ? 2.590 16.927 -3.471 1.00 70.56 472 GLU A C 1
ATOM 3605 O O . GLU A 1 472 ? 3.152 17.955 -3.082 1.00 70.56 472 GLU A O 1
ATOM 3610 N N . TRP A 1 473 ? 2.547 15.813 -2.727 1.00 73.12 473 TRP A N 1
ATOM 3611 C CA . TRP A 1 473 ? 3.232 15.633 -1.444 1.00 73.12 473 TRP A CA 1
ATOM 3612 C C . TRP A 1 473 ? 4.130 14.393 -1.521 1.00 73.12 473 TRP A C 1
ATOM 3614 O O . TRP A 1 473 ? 3.843 13.441 -2.253 1.00 73.12 473 TRP A O 1
ATOM 3624 N N . ASP A 1 474 ? 5.211 14.400 -0.744 1.00 76.75 474 ASP A N 1
ATOM 3625 C CA . ASP A 1 474 ? 6.203 13.328 -0.763 1.00 76.75 474 ASP A CA 1
ATOM 3626 C C . ASP A 1 474 ? 5.836 12.222 0.243 1.00 76.75 474 ASP A C 1
ATOM 3628 O O . ASP A 1 474 ? 6.230 12.256 1.410 1.00 76.75 474 ASP A O 1
ATOM 3632 N N . VAL A 1 475 ? 4.989 11.280 -0.191 1.00 80.38 475 VAL A N 1
ATOM 3633 C CA . VAL A 1 475 ? 4.538 10.137 0.625 1.00 80.38 475 VAL A CA 1
ATOM 3634 C C . VAL A 1 475 ? 5.465 8.936 0.404 1.00 80.38 475 VAL A C 1
ATOM 3636 O O . VAL A 1 475 ? 5.629 8.523 -0.749 1.00 80.38 475 VAL A O 1
ATOM 3639 N N . PRO A 1 476 ? 6.038 8.337 1.467 1.00 82.44 476 PRO A N 1
ATOM 3640 C CA . PRO A 1 476 ? 6.873 7.146 1.348 1.00 82.44 476 PRO A CA 1
ATOM 3641 C C . PRO A 1 476 ? 6.146 5.964 0.700 1.00 82.44 476 PRO A C 1
ATOM 3643 O O . PRO A 1 476 ? 5.024 5.619 1.078 1.00 82.44 476 PRO A O 1
ATOM 3646 N N . ALA A 1 477 ? 6.823 5.286 -0.225 1.00 87.56 477 ALA A N 1
ATOM 3647 C CA . ALA A 1 477 ? 6.377 4.009 -0.759 1.00 87.56 477 ALA A CA 1
ATOM 3648 C C . ALA A 1 477 ? 6.711 2.911 0.264 1.00 87.56 477 ALA A C 1
ATOM 3650 O O . ALA A 1 477 ? 7.802 2.342 0.277 1.00 87.56 477 ALA A O 1
ATOM 3651 N N . LYS A 1 478 ? 5.786 2.655 1.194 1.00 87.19 478 LYS A N 1
ATOM 3652 C CA . LYS A 1 478 ? 5.977 1.695 2.292 1.00 87.19 478 LYS A CA 1
ATOM 3653 C C . LYS A 1 478 ? 6.354 0.307 1.754 1.00 87.19 478 LYS A C 1
ATOM 3655 O O . LYS A 1 478 ? 5.560 -0.297 1.040 1.00 87.19 478 LYS A O 1
ATOM 3660 N N . GLY A 1 479 ? 7.532 -0.198 2.122 1.00 89.50 479 GLY A N 1
ATOM 3661 C CA . GLY A 1 479 ? 8.079 -1.456 1.595 1.00 89.50 479 GLY A CA 1
ATOM 3662 C C . GLY A 1 479 ? 9.160 -1.288 0.515 1.00 89.50 479 GLY A C 1
ATOM 3663 O O . GLY A 1 479 ? 9.739 -2.280 0.072 1.00 89.50 479 GLY A O 1
ATOM 3664 N N . ALA A 1 480 ? 9.427 -0.060 0.043 1.00 92.31 480 ALA A N 1
ATOM 3665 C CA . ALA A 1 480 ? 10.350 0.167 -1.070 1.00 92.31 480 ALA A CA 1
ATOM 3666 C C . ALA A 1 480 ? 11.784 -0.261 -0.737 1.00 92.31 480 ALA A C 1
ATOM 3668 O O . ALA A 1 480 ? 12.399 -0.988 -1.517 1.00 92.31 480 ALA A O 1
ATOM 3669 N N . PHE A 1 481 ? 12.312 0.109 0.433 1.00 92.62 481 PHE A N 1
ATOM 3670 C CA . PHE A 1 481 ? 13.684 -0.260 0.784 1.00 92.62 481 PHE A CA 1
ATOM 3671 C C . PHE A 1 481 ? 13.832 -1.777 0.979 1.00 92.62 481 PHE A C 1
ATOM 3673 O O . PHE A 1 481 ? 14.841 -2.343 0.563 1.00 92.62 481 PHE A O 1
ATOM 3680 N N . GLU A 1 482 ? 12.818 -2.453 1.531 1.00 95.00 482 GLU A N 1
ATOM 3681 C CA . GLU A 1 482 ? 12.795 -3.911 1.645 1.00 95.00 482 GLU A CA 1
ATOM 3682 C C . GLU A 1 482 ? 12.816 -4.569 0.265 1.00 95.00 482 GLU A C 1
ATOM 3684 O O . GLU A 1 482 ? 13.526 -5.556 0.073 1.00 95.00 482 GLU A O 1
ATOM 3689 N N . TYR A 1 483 ? 12.098 -3.997 -0.706 1.00 97.38 483 TYR A N 1
ATOM 3690 C CA . TYR A 1 483 ? 12.116 -4.447 -2.094 1.00 97.38 483 TYR A CA 1
ATOM 3691 C C . TYR A 1 483 ? 13.471 -4.223 -2.772 1.00 97.38 483 TYR A C 1
ATOM 3693 O O . TYR A 1 483 ? 13.989 -5.147 -3.397 1.00 97.38 483 TYR A O 1
ATOM 3701 N N . ARG A 1 484 ? 14.106 -3.056 -2.598 1.00 97.69 484 ARG A N 1
ATOM 3702 C CA . ARG A 1 484 ? 15.484 -2.819 -3.067 1.00 97.69 484 ARG A CA 1
ATOM 3703 C C . ARG A 1 484 ? 16.437 -3.870 -2.508 1.00 97.69 484 ARG A C 1
ATOM 3705 O O . ARG A 1 484 ? 17.210 -4.465 -3.258 1.00 97.69 484 ARG A O 1
ATOM 3712 N N . ASP A 1 485 ? 16.382 -4.106 -1.202 1.00 97.56 485 ASP A N 1
ATOM 3713 C CA . ASP A 1 485 ? 17.301 -5.028 -0.544 1.00 97.56 485 ASP A CA 1
ATOM 3714 C C . ASP A 1 485 ? 17.005 -6.486 -0.950 1.00 97.56 485 ASP A C 1
ATOM 3716 O O . ASP A 1 485 ? 17.938 -7.267 -1.143 1.00 97.56 485 ASP A O 1
ATOM 3720 N N . TYR A 1 486 ? 15.731 -6.839 -1.166 1.00 98.12 486 TYR A N 1
ATOM 3721 C CA . TYR A 1 486 ? 15.311 -8.104 -1.782 1.00 98.12 486 TYR A CA 1
ATOM 3722 C C . TYR A 1 486 ? 15.942 -8.288 -3.167 1.00 98.12 486 TYR A C 1
ATOM 3724 O O . TYR A 1 486 ? 16.495 -9.353 -3.435 1.00 98.12 486 TYR A O 1
ATOM 3732 N N . LEU A 1 487 ? 15.927 -7.265 -4.033 1.00 98.31 487 LEU A N 1
ATOM 3733 C CA . LEU A 1 487 ? 16.523 -7.354 -5.370 1.00 98.31 487 LEU A CA 1
ATOM 3734 C C . LEU A 1 487 ? 18.024 -7.623 -5.273 1.00 98.31 487 LEU A C 1
ATOM 3736 O O . LEU A 1 487 ? 18.535 -8.528 -5.929 1.00 98.31 487 LEU A O 1
ATOM 3740 N N . ILE A 1 488 ? 18.724 -6.874 -4.417 1.00 98.44 488 ILE A N 1
ATOM 3741 C CA . ILE A 1 488 ? 20.167 -7.038 -4.199 1.00 98.44 488 ILE A CA 1
ATOM 3742 C C . ILE A 1 488 ? 20.477 -8.466 -3.737 1.00 98.44 488 ILE A C 1
ATOM 3744 O O . ILE A 1 488 ? 21.383 -9.104 -4.279 1.00 98.44 488 ILE A O 1
ATOM 3748 N N . ARG A 1 489 ? 19.712 -8.992 -2.772 1.00 98.06 489 ARG A N 1
ATOM 3749 C CA . ARG A 1 489 ? 19.870 -10.371 -2.288 1.00 98.06 489 ARG A CA 1
ATOM 3750 C C . ARG A 1 489 ? 19.518 -11.403 -3.356 1.00 98.06 489 ARG A C 1
ATOM 3752 O O . ARG A 1 489 ? 20.228 -12.396 -3.463 1.00 98.06 489 ARG A O 1
ATOM 3759 N N . ALA A 1 490 ? 18.486 -11.174 -4.165 1.00 97.94 490 ALA A N 1
ATOM 3760 C CA . ALA A 1 490 ? 18.089 -12.084 -5.236 1.00 97.94 490 ALA A CA 1
ATOM 3761 C C . ALA A 1 490 ? 19.174 -12.209 -6.318 1.00 97.94 490 ALA A C 1
ATOM 3763 O O . ALA A 1 490 ? 19.512 -13.325 -6.708 1.00 97.94 490 ALA A O 1
ATOM 3764 N N . PHE A 1 491 ? 19.773 -11.091 -6.746 1.00 97.69 491 PHE A N 1
ATOM 3765 C CA . PHE A 1 491 ? 20.879 -11.106 -7.709 1.00 97.69 491 PHE A CA 1
ATOM 3766 C C . PHE A 1 491 ? 22.158 -11.714 -7.119 1.00 97.69 491 PHE A C 1
ATOM 3768 O O . PHE A 1 491 ? 22.786 -12.544 -7.766 1.00 97.69 491 PHE A O 1
ATOM 3775 N N . ASN A 1 492 ? 22.532 -11.357 -5.885 1.00 97.69 492 ASN A N 1
ATOM 3776 C CA . ASN A 1 492 ? 23.709 -11.945 -5.227 1.00 97.69 492 ASN A CA 1
ATOM 3777 C C . ASN A 1 492 ? 23.528 -13.438 -4.904 1.00 97.69 492 ASN A C 1
ATOM 3779 O O . ASN A 1 492 ? 24.507 -14.178 -4.844 1.00 97.69 492 ASN A O 1
ATOM 3783 N N . GLY A 1 493 ? 22.289 -13.875 -4.674 1.00 95.69 493 GLY A N 1
ATOM 3784 C CA . GLY A 1 493 ? 21.929 -15.266 -4.416 1.00 95.69 493 GLY A CA 1
ATOM 3785 C C . GLY A 1 493 ? 21.691 -16.104 -5.672 1.00 95.69 493 GLY A C 1
ATOM 3786 O O . GLY A 1 493 ? 21.329 -17.267 -5.522 1.00 95.69 493 GLY A O 1
ATOM 3787 N N . ASP A 1 494 ? 21.861 -15.527 -6.870 1.00 95.38 494 ASP A N 1
ATOM 3788 C CA . ASP A 1 494 ? 21.602 -16.174 -8.166 1.00 95.38 494 ASP A CA 1
ATOM 3789 C C . ASP A 1 494 ? 20.216 -16.845 -8.226 1.00 95.38 494 ASP A C 1
ATOM 3791 O O . ASP A 1 494 ? 20.054 -18.007 -8.605 1.00 95.38 494 ASP A O 1
ATOM 3795 N N . VAL A 1 495 ? 19.182 -16.122 -7.774 1.00 97.69 495 VAL A N 1
ATOM 3796 C CA . VAL A 1 495 ? 17.803 -16.624 -7.822 1.00 97.69 495 VAL A CA 1
ATOM 3797 C C . VAL A 1 495 ? 17.405 -16.839 -9.281 1.00 97.69 495 VAL A C 1
ATOM 3799 O O . VAL A 1 495 ? 17.441 -15.910 -10.089 1.00 97.69 495 VAL A O 1
ATOM 3802 N N . GLY A 1 496 ? 16.980 -18.064 -9.605 1.00 97.06 496 GLY A N 1
ATOM 3803 C CA . GLY A 1 496 ? 16.555 -18.435 -10.953 1.00 97.06 496 GLY A CA 1
ATOM 3804 C C . GLY A 1 496 ? 15.510 -17.469 -11.512 1.00 97.06 496 GLY A C 1
ATOM 3805 O O . GLY A 1 496 ? 14.553 -17.107 -10.825 1.00 97.06 496 GLY A O 1
ATOM 3806 N N . PHE A 1 497 ? 15.693 -17.053 -12.767 1.00 94.50 497 PHE A N 1
ATOM 3807 C CA . PHE A 1 497 ? 14.883 -16.005 -13.393 1.00 94.50 497 PHE A CA 1
ATOM 3808 C C . PHE A 1 497 ? 13.376 -16.310 -13.361 1.00 94.50 497 PHE A C 1
ATOM 3810 O O . PHE A 1 497 ? 12.575 -15.413 -13.123 1.00 94.50 497 PHE A O 1
ATOM 3817 N N . ASP A 1 498 ? 12.974 -17.574 -13.519 1.00 94.88 498 ASP A N 1
ATOM 3818 C CA . ASP A 1 498 ? 11.569 -17.987 -13.438 1.00 94.88 498 ASP A CA 1
ATOM 3819 C C . ASP A 1 498 ? 10.972 -17.762 -12.038 1.00 94.88 498 ASP A C 1
ATOM 3821 O O . ASP A 1 498 ? 9.852 -17.269 -11.900 1.00 94.88 498 ASP A O 1
ATOM 3825 N N . THR A 1 499 ? 11.735 -18.094 -10.997 1.00 96.56 499 THR A N 1
ATOM 3826 C CA . THR A 1 499 ? 11.362 -17.900 -9.595 1.00 96.56 499 THR A CA 1
ATOM 3827 C C . THR A 1 499 ? 11.308 -16.417 -9.275 1.00 96.56 499 THR A C 1
ATOM 3829 O O . THR A 1 499 ? 10.313 -15.951 -8.726 1.00 96.56 499 THR A O 1
ATOM 3832 N N . PHE A 1 500 ? 12.325 -15.667 -9.699 1.00 97.50 500 PHE A N 1
ATOM 3833 C CA . PHE A 1 500 ? 12.377 -14.223 -9.544 1.00 97.50 500 PHE A CA 1
ATOM 3834 C C . PHE A 1 500 ? 11.144 -13.552 -10.166 1.00 97.50 500 PHE A C 1
ATOM 3836 O O . PHE A 1 500 ? 10.429 -12.845 -9.464 1.00 97.50 500 PHE A O 1
ATOM 3843 N N . LEU A 1 501 ? 10.802 -13.845 -11.429 1.00 96.44 501 LEU A N 1
ATOM 3844 C CA . LEU A 1 501 ? 9.604 -13.287 -12.072 1.00 96.44 501 LEU A CA 1
ATOM 3845 C C . LEU A 1 501 ? 8.297 -13.698 -11.376 1.00 96.44 501 LEU A C 1
ATOM 3847 O O . LEU A 1 501 ? 7.402 -12.865 -11.224 1.00 96.44 501 LEU A O 1
ATOM 3851 N N . ARG A 1 502 ? 8.167 -14.958 -10.933 1.00 96.88 502 ARG A N 1
ATOM 3852 C CA . ARG A 1 502 ? 6.982 -15.410 -10.179 1.00 96.88 502 ARG A CA 1
ATOM 3853 C C . ARG A 1 502 ? 6.822 -14.650 -8.870 1.00 96.88 502 ARG A C 1
ATOM 3855 O O . ARG A 1 502 ? 5.702 -14.280 -8.532 1.00 96.88 502 ARG A O 1
ATOM 3862 N N . GLU A 1 503 ? 7.915 -14.388 -8.159 1.00 97.62 503 GLU A N 1
ATOM 3863 C CA . GLU A 1 503 ? 7.886 -13.592 -6.932 1.00 97.62 503 GLU A CA 1
ATOM 3864 C C . GLU A 1 503 ? 7.406 -12.163 -7.200 1.00 97.62 503 GLU A C 1
ATOM 3866 O O . GLU A 1 503 ? 6.574 -11.659 -6.453 1.00 97.62 503 GLU A O 1
ATOM 3871 N N . GLN A 1 504 ? 7.837 -11.536 -8.300 1.00 96.50 504 GLN A N 1
ATOM 3872 C CA . GLN A 1 504 ? 7.389 -10.187 -8.671 1.00 96.50 504 GLN A CA 1
ATOM 3873 C C . GLN A 1 504 ? 5.877 -10.078 -8.913 1.00 96.50 504 GLN A C 1
ATOM 3875 O O . GLN A 1 504 ? 5.284 -9.031 -8.672 1.00 96.50 504 GLN A O 1
ATOM 3880 N N . VAL A 1 505 ? 5.252 -11.143 -9.422 1.00 94.31 505 VAL A N 1
ATOM 3881 C CA . VAL A 1 505 ? 3.843 -11.131 -9.849 1.00 94.31 505 VAL A CA 1
ATOM 3882 C C . VAL A 1 505 ? 2.906 -11.735 -8.801 1.00 94.31 505 VAL A C 1
ATOM 3884 O O . VAL A 1 505 ? 1.769 -11.295 -8.670 1.00 94.31 505 VAL A O 1
ATOM 3887 N N . ALA A 1 506 ? 3.349 -12.765 -8.086 1.00 94.38 506 ALA A N 1
ATOM 3888 C CA . ALA A 1 506 ? 2.494 -13.582 -7.224 1.00 94.38 506 ALA A CA 1
ATOM 3889 C C . ALA A 1 506 ? 3.250 -14.139 -6.008 1.00 94.38 506 ALA A C 1
ATOM 3891 O O . ALA A 1 506 ? 2.924 -15.212 -5.500 1.00 94.38 506 ALA A O 1
ATOM 3892 N N . GLY A 1 507 ? 4.294 -13.445 -5.557 1.00 95.44 507 GLY A N 1
ATOM 3893 C CA . GLY A 1 507 ? 5.142 -13.893 -4.460 1.00 95.44 507 GLY A CA 1
ATOM 3894 C C . GLY A 1 507 ? 4.417 -14.102 -3.124 1.00 95.44 507 GLY A C 1
ATOM 3895 O O . GLY A 1 507 ? 4.820 -14.951 -2.332 1.00 95.44 507 GLY A O 1
ATOM 3896 N N . ASP A 1 508 ? 3.298 -13.413 -2.901 1.00 92.81 508 ASP A N 1
ATOM 3897 C CA . ASP A 1 508 ? 2.401 -13.594 -1.756 1.00 92.81 508 ASP A CA 1
ATOM 3898 C C . ASP A 1 508 ? 1.523 -14.858 -1.839 1.00 92.81 508 ASP A C 1
ATOM 3900 O O . ASP A 1 508 ? 0.946 -15.263 -0.828 1.00 92.81 508 ASP A O 1
ATOM 3904 N N . LEU A 1 509 ? 1.450 -15.496 -3.013 1.00 93.81 509 LEU A N 1
ATOM 3905 C CA . LEU A 1 509 ? 0.697 -16.728 -3.277 1.00 93.81 509 LEU A CA 1
ATOM 3906 C C . LEU A 1 509 ? 1.597 -17.972 -3.387 1.00 93.81 509 LEU A C 1
ATOM 3908 O O . LEU A 1 509 ? 1.093 -19.093 -3.501 1.00 93.81 509 LEU A O 1
ATOM 3912 N N . LEU A 1 510 ? 2.925 -17.810 -3.363 1.00 95.00 510 LEU A N 1
ATOM 3913 C CA . LEU A 1 510 ? 3.859 -18.930 -3.484 1.00 95.00 510 LEU A CA 1
ATOM 3914 C C . LEU A 1 510 ? 3.832 -19.818 -2.236 1.00 95.00 510 LEU A C 1
ATOM 3916 O O . LEU A 1 510 ? 3.993 -19.355 -1.108 1.00 95.00 510 LEU A O 1
ATOM 3920 N N . THR A 1 511 ? 3.650 -21.122 -2.455 1.00 93.69 511 THR A N 1
ATOM 3921 C CA . THR A 1 511 ? 3.623 -22.138 -1.397 1.00 93.69 511 THR A CA 1
ATOM 3922 C C . THR A 1 511 ? 4.490 -23.342 -1.802 1.00 93.69 511 THR A C 1
ATOM 3924 O O . THR A 1 511 ? 4.129 -24.035 -2.755 1.00 93.69 511 THR A O 1
ATOM 3927 N N . PRO A 1 512 ? 5.602 -23.632 -1.095 1.00 93.88 512 PRO A N 1
ATOM 3928 C CA . PRO A 1 512 ? 6.190 -22.825 -0.022 1.00 93.88 512 PRO A CA 1
ATOM 3929 C C . PRO A 1 512 ? 6.817 -21.519 -0.555 1.00 93.88 512 PRO A C 1
ATOM 3931 O O . PRO A 1 512 ? 7.265 -21.489 -1.703 1.00 93.88 512 PRO A O 1
ATOM 3934 N N . PRO A 1 513 ? 6.883 -20.450 0.259 1.00 96.50 513 PRO A N 1
ATOM 3935 C CA . PRO A 1 513 ? 7.622 -19.245 -0.099 1.00 96.50 513 PRO A CA 1
ATOM 3936 C C . PRO A 1 513 ? 9.137 -19.457 0.035 1.00 96.50 513 PRO A C 1
ATOM 3938 O O . PRO A 1 513 ? 9.598 -20.318 0.791 1.00 96.50 513 PRO A O 1
ATOM 3941 N N . ARG A 1 514 ? 9.926 -18.620 -0.643 1.00 97.19 514 ARG A N 1
ATOM 3942 C CA . ARG A 1 514 ? 11.367 -18.497 -0.409 1.00 97.19 514 ARG A CA 1
ATOM 3943 C C . ARG A 1 514 ? 11.606 -17.683 0.859 1.00 97.19 514 ARG A C 1
ATOM 3945 O O . ARG A 1 514 ? 11.122 -16.562 0.997 1.00 97.19 514 ARG A O 1
ATOM 3952 N N . VAL A 1 515 ? 12.379 -18.252 1.775 1.00 97.44 515 VAL A N 1
ATOM 3953 C CA . VAL A 1 515 ? 12.683 -17.659 3.080 1.00 97.44 515 VAL A CA 1
ATOM 3954 C C . VAL A 1 515 ? 14.190 -17.502 3.224 1.00 97.44 515 VAL A C 1
ATOM 3956 O O . VAL A 1 515 ? 14.934 -18.457 3.003 1.00 97.44 515 VAL A O 1
ATOM 3959 N N . ASP A 1 516 ? 14.631 -16.317 3.638 1.00 96.31 516 ASP A N 1
ATOM 3960 C CA . ASP A 1 516 ? 15.976 -16.118 4.168 1.00 96.31 516 ASP A CA 1
ATOM 3961 C C . ASP A 1 516 ? 15.959 -16.461 5.664 1.00 96.31 516 ASP A C 1
ATOM 3963 O O . ASP A 1 516 ? 15.432 -15.717 6.496 1.00 96.31 516 ASP A O 1
ATOM 3967 N N . ALA A 1 517 ? 16.509 -17.626 6.008 1.00 93.56 517 ALA A N 1
ATOM 3968 C CA . ALA A 1 517 ? 16.540 -18.112 7.385 1.00 93.56 517 ALA A CA 1
ATOM 3969 C C . ALA A 1 517 ? 17.493 -17.310 8.289 1.00 93.56 517 ALA A C 1
ATOM 3971 O O . ALA A 1 517 ? 17.285 -17.273 9.499 1.00 93.56 517 ALA A O 1
ATOM 3972 N N . GLY A 1 518 ? 18.526 -16.674 7.723 1.00 94.25 518 GLY A N 1
ATOM 3973 C CA . GLY A 1 518 ? 19.477 -15.860 8.480 1.00 94.25 518 GLY A CA 1
ATOM 3974 C C . GLY A 1 518 ? 18.866 -14.533 8.924 1.00 94.25 518 GLY A C 1
ATOM 3975 O O . GLY A 1 518 ? 19.104 -14.088 10.046 1.00 94.25 518 GLY A O 1
ATOM 3976 N N . LEU A 1 519 ? 18.039 -13.934 8.066 1.00 94.69 519 LEU A N 1
ATOM 3977 C CA . LEU A 1 519 ? 17.310 -12.696 8.354 1.00 94.69 519 LEU A CA 1
ATOM 3978 C C . LEU A 1 519 ? 15.936 -12.944 8.999 1.00 94.69 519 LEU A C 1
ATOM 3980 O O . LEU A 1 519 ? 15.356 -12.038 9.601 1.00 94.69 519 LEU A O 1
ATOM 3984 N N . GLY A 1 520 ? 15.401 -14.162 8.880 1.00 95.94 520 GLY A N 1
ATOM 3985 C CA . GLY A 1 520 ? 14.035 -14.475 9.290 1.00 95.94 520 GLY A CA 1
ATOM 3986 C C . GLY A 1 520 ? 13.018 -13.678 8.473 1.00 95.94 520 GLY A C 1
ATOM 3987 O O . GLY A 1 520 ? 12.098 -13.091 9.051 1.00 95.94 520 GLY A O 1
ATOM 3988 N N . VAL A 1 521 ? 13.217 -13.628 7.152 1.00 96.25 521 VAL A N 1
ATOM 3989 C CA . VAL A 1 521 ? 12.411 -12.859 6.193 1.00 96.25 521 VAL A CA 1
ATOM 3990 C C . VAL A 1 521 ? 11.814 -13.788 5.134 1.00 96.25 521 VAL A C 1
ATOM 3992 O O . VAL A 1 521 ? 12.500 -14.648 4.585 1.00 96.25 521 VAL A O 1
ATOM 3995 N N . ASN A 1 522 ? 10.530 -13.611 4.836 1.00 97.00 522 ASN A N 1
ATOM 3996 C CA . ASN A 1 522 ? 9.877 -14.166 3.659 1.00 97.00 522 ASN A CA 1
ATOM 3997 C C . ASN A 1 522 ? 10.218 -13.277 2.457 1.00 97.00 522 ASN A C 1
ATOM 3999 O O . ASN A 1 522 ? 9.705 -12.172 2.330 1.00 97.00 522 ASN A O 1
ATOM 4003 N N . GLU A 1 523 ? 11.099 -13.748 1.582 1.00 97.75 523 GLU A N 1
ATOM 4004 C CA . GLU A 1 523 ? 11.539 -12.977 0.419 1.00 97.75 523 GLU A CA 1
ATOM 4005 C C . GLU A 1 523 ? 10.447 -12.922 -0.650 1.00 97.75 523 GLU A C 1
ATOM 4007 O O . GLU A 1 523 ? 10.251 -11.892 -1.292 1.00 97.75 523 GLU A O 1
ATOM 4012 N N . SER A 1 524 ? 9.690 -14.010 -0.820 1.00 97.69 524 SER A N 1
ATOM 4013 C CA . SER A 1 524 ? 8.664 -14.074 -1.858 1.00 97.69 524 SER A CA 1
ATOM 4014 C C . SER A 1 524 ? 7.569 -13.023 -1.656 1.00 97.69 524 SER A C 1
ATOM 4016 O O . SER A 1 524 ? 7.168 -12.395 -2.628 1.00 97.69 524 SER A O 1
ATOM 4018 N N . VAL A 1 525 ? 7.139 -12.734 -0.421 1.00 95.94 525 VAL A N 1
ATOM 4019 C CA . VAL A 1 525 ? 6.076 -11.732 -0.171 1.00 95.94 525 VAL A CA 1
ATOM 4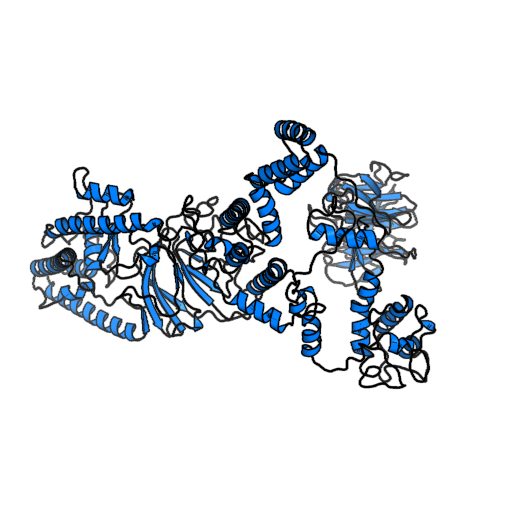020 C C . VAL A 1 525 ? 6.497 -10.290 -0.496 1.00 95.94 525 VAL A C 1
ATOM 4022 O O . VAL A 1 525 ? 5.638 -9.418 -0.606 1.00 95.94 525 VAL A O 1
ATOM 4025 N N . ILE A 1 526 ? 7.798 -10.027 -0.667 1.00 97.06 526 ILE A N 1
ATOM 4026 C CA . ILE A 1 526 ? 8.330 -8.699 -1.003 1.00 97.06 526 ILE A CA 1
ATOM 4027 C C . ILE A 1 526 ? 8.199 -8.420 -2.509 1.00 97.06 526 ILE A C 1
ATOM 4029 O O . ILE A 1 526 ? 7.951 -7.283 -2.909 1.00 97.06 526 ILE A O 1
ATOM 4033 N N . GLY A 1 527 ? 8.319 -9.449 -3.354 1.00 95.94 527 GLY A N 1
ATOM 4034 C CA . GLY A 1 527 ? 8.303 -9.326 -4.816 1.00 95.94 527 GLY A CA 1
ATOM 4035 C C . GLY A 1 527 ? 7.110 -8.547 -5.402 1.00 95.94 527 GLY A C 1
ATOM 4036 O O . GLY A 1 527 ? 7.346 -7.663 -6.233 1.00 95.94 527 GLY A O 1
ATOM 4037 N N . PRO A 1 528 ? 5.855 -8.762 -4.948 1.00 94.69 528 PRO A N 1
ATOM 4038 C CA . PRO A 1 528 ? 4.680 -8.037 -5.441 1.00 94.69 528 PRO A CA 1
ATOM 4039 C C . PRO A 1 528 ? 4.720 -6.514 -5.256 1.00 94.69 528 PRO A C 1
ATOM 4041 O O . PRO A 1 528 ? 3.892 -5.813 -5.844 1.00 94.69 528 PRO A O 1
ATOM 4044 N N . MET A 1 529 ? 5.700 -5.977 -4.514 1.00 92.62 529 MET A N 1
ATOM 4045 C CA . MET A 1 529 ? 5.975 -4.538 -4.452 1.00 92.62 529 MET A CA 1
ATOM 4046 C C . MET A 1 529 ? 6.174 -3.914 -5.846 1.00 92.62 529 MET A C 1
ATOM 4048 O O . MET A 1 529 ? 5.886 -2.732 -6.014 1.00 92.62 529 MET A O 1
ATOM 4052 N N . PHE A 1 530 ? 6.543 -4.694 -6.875 1.00 91.81 530 PHE A N 1
ATOM 4053 C CA . PHE A 1 530 ? 6.514 -4.265 -8.283 1.00 91.81 530 PHE A CA 1
ATOM 4054 C C . PHE A 1 530 ? 5.230 -3.500 -8.658 1.00 91.81 530 PHE A C 1
ATOM 4056 O O . PHE A 1 530 ? 5.294 -2.438 -9.276 1.00 91.81 530 PHE A O 1
ATOM 4063 N N . PHE A 1 531 ? 4.056 -4.000 -8.255 1.00 89.31 531 PHE A N 1
ATOM 4064 C CA . PHE A 1 531 ? 2.774 -3.369 -8.583 1.00 89.31 531 PHE A CA 1
ATOM 4065 C C . PHE A 1 531 ? 2.569 -2.012 -7.909 1.00 89.31 531 PHE A C 1
ATOM 4067 O O . PHE A 1 531 ? 1.684 -1.258 -8.315 1.00 89.31 531 PHE A O 1
ATOM 4074 N N . HIS A 1 532 ? 3.352 -1.717 -6.881 1.00 87.00 532 HIS A N 1
ATOM 4075 C CA . HIS A 1 532 ? 3.290 -0.483 -6.116 1.00 87.00 532 HIS A CA 1
ATOM 4076 C C . HIS A 1 532 ? 4.331 0.537 -6.586 1.00 87.00 532 HIS A C 1
ATOM 4078 O O . HIS A 1 532 ? 4.294 1.677 -6.148 1.00 87.00 532 HIS A O 1
ATOM 4084 N N . MET A 1 533 ? 5.230 0.175 -7.503 1.00 89.00 533 MET A N 1
ATOM 4085 C CA . MET A 1 533 ? 6.228 1.097 -8.041 1.00 89.00 533 MET A CA 1
ATOM 4086 C C . MET A 1 533 ? 5.645 1.954 -9.172 1.00 89.00 533 MET A C 1
ATOM 4088 O O . MET A 1 533 ? 5.011 1.442 -10.104 1.00 89.00 533 MET A O 1
ATOM 4092 N N . GLY A 1 534 ? 5.885 3.265 -9.103 1.00 82.81 534 GLY A N 1
ATOM 4093 C CA . GLY A 1 534 ? 5.374 4.261 -10.044 1.00 82.81 534 GLY A CA 1
ATOM 4094 C C . GLY A 1 534 ? 4.577 5.385 -9.374 1.00 82.81 534 GLY A C 1
ATOM 4095 O O . GLY A 1 534 ? 4.436 5.452 -8.154 1.00 82.81 534 GLY A O 1
ATOM 4096 N N . GLU A 1 535 ? 4.054 6.292 -10.198 1.00 78.00 535 GLU A N 1
ATOM 4097 C CA . GLU A 1 535 ? 3.298 7.461 -9.740 1.00 78.00 535 GLU A CA 1
ATOM 4098 C C . GLU A 1 535 ? 1.954 7.057 -9.117 1.00 78.00 535 GLU A C 1
ATOM 4100 O O . GLU A 1 535 ? 1.188 6.290 -9.708 1.00 78.00 535 GLU A O 1
ATOM 4105 N N . HIS A 1 536 ? 1.655 7.622 -7.945 1.00 82.50 536 HIS A N 1
ATOM 4106 C CA . HIS A 1 536 ? 0.362 7.481 -7.281 1.00 82.50 536 HIS A CA 1
ATOM 4107 C C . HIS A 1 536 ? -0.198 8.842 -6.902 1.00 82.50 536 HIS A C 1
ATOM 4109 O O . HIS A 1 536 ? 0.481 9.679 -6.304 1.00 82.50 536 HIS A O 1
ATOM 4115 N N . ARG A 1 537 ? -1.477 9.047 -7.214 1.00 82.06 537 ARG A N 1
ATOM 4116 C CA . ARG A 1 537 ? -2.166 10.296 -6.910 1.00 82.06 537 ARG A CA 1
ATOM 4117 C C . ARG A 1 537 ? -2.878 10.252 -5.571 1.00 82.06 537 ARG A C 1
ATOM 4119 O O . ARG A 1 537 ? -3.321 9.207 -5.099 1.00 82.06 537 ARG A O 1
ATOM 4126 N N . HIS A 1 538 ? -2.968 11.436 -4.982 1.00 80.94 538 HIS A N 1
ATOM 4127 C CA . HIS A 1 538 ? -3.666 11.668 -3.730 1.00 80.94 538 HIS A CA 1
ATOM 4128 C C . HIS A 1 538 ? -5.157 11.851 -4.013 1.00 80.94 538 HIS A C 1
ATOM 4130 O O . HIS A 1 538 ? -5.547 12.369 -5.061 1.00 80.94 538 HIS A O 1
ATOM 4136 N N . GLY A 1 539 ? -5.989 11.474 -3.048 1.00 81.06 539 GLY A N 1
ATOM 4137 C CA . GLY A 1 539 ? -7.431 11.676 -3.135 1.00 81.06 539 GLY A CA 1
ATOM 4138 C C . GLY A 1 539 ? -8.218 10.435 -3.546 1.00 81.06 539 GLY A C 1
ATOM 4139 O O . GLY A 1 539 ? -7.683 9.364 -3.824 1.00 81.06 539 GLY A O 1
ATOM 4140 N N . SER A 1 540 ? -9.533 10.587 -3.454 1.00 84.94 540 SER A N 1
ATOM 4141 C CA . SER A 1 540 ? -10.504 9.521 -3.662 1.00 84.94 540 SER A CA 1
ATOM 4142 C C . SER A 1 540 ? -10.978 9.536 -5.115 1.00 84.94 540 SER A C 1
ATOM 4144 O O . SER A 1 540 ? -11.313 10.599 -5.647 1.00 84.94 540 SER A O 1
ATOM 4146 N N . SER A 1 541 ? -11.060 8.362 -5.739 1.00 86.19 541 SER A N 1
ATOM 4147 C CA . SER A 1 541 ? -11.726 8.168 -7.031 1.00 86.19 541 SER A CA 1
ATOM 4148 C C . SER A 1 541 ? -13.225 8.507 -6.975 1.00 86.19 541 SER A C 1
ATOM 4150 O O . SER A 1 541 ? -13.807 8.824 -8.011 1.00 86.19 541 SER A O 1
ATOM 4152 N N . LEU A 1 542 ? -13.850 8.528 -5.787 1.00 84.25 542 LEU A N 1
ATOM 4153 C CA . LEU A 1 542 ? -15.213 9.057 -5.608 1.00 84.25 542 LEU A CA 1
ATOM 4154 C C . LEU A 1 542 ? -15.294 10.572 -5.848 1.00 84.25 542 LEU A C 1
ATOM 4156 O O . LEU A 1 542 ? -16.321 11.056 -6.328 1.00 84.25 542 LEU A O 1
ATOM 4160 N N . ALA A 1 543 ? -14.234 11.313 -5.503 1.00 82.31 543 ALA A N 1
ATOM 4161 C CA . ALA A 1 543 ? -14.164 12.767 -5.654 1.00 82.31 543 ALA A CA 1
ATOM 4162 C C . ALA A 1 543 ? -13.659 13.181 -7.044 1.00 82.31 543 ALA A C 1
ATOM 4164 O O . ALA A 1 543 ? -14.181 14.127 -7.634 1.00 82.31 543 ALA A O 1
ATOM 4165 N N . TYR A 1 544 ? -12.671 12.457 -7.577 1.00 79.50 544 TYR A N 1
ATOM 4166 C CA . TYR A 1 544 ? -12.065 12.733 -8.876 1.00 79.50 544 TYR A CA 1
ATOM 4167 C C . TYR A 1 544 ? -12.004 11.462 -9.718 1.00 79.50 544 TYR A C 1
ATOM 4169 O O . TYR A 1 544 ? -11.230 10.546 -9.440 1.00 79.50 544 TYR A O 1
ATOM 4177 N N . ASN A 1 545 ? -12.799 11.425 -10.787 1.00 70.81 545 ASN A N 1
ATOM 4178 C CA . ASN A 1 545 ? -12.786 10.304 -11.718 1.00 70.81 545 ASN A CA 1
ATOM 4179 C C . ASN A 1 545 ? -11.397 10.185 -12.372 1.00 70.81 545 ASN A C 1
ATOM 4181 O O . ASN A 1 545 ? -10.937 11.128 -13.015 1.00 70.81 545 ASN A O 1
ATOM 4185 N N . GLY A 1 546 ? -10.744 9.031 -12.213 1.00 72.62 546 GLY A N 1
ATOM 4186 C CA . GLY A 1 546 ? -9.501 8.702 -12.915 1.00 72.62 546 GLY A CA 1
ATOM 4187 C C . GLY A 1 546 ? -8.271 8.439 -12.042 1.00 72.62 546 GLY A C 1
ATOM 4188 O O . GLY A 1 546 ? -7.307 7.898 -12.578 1.00 72.62 546 GLY A O 1
ATOM 4189 N N . VAL A 1 547 ? -8.303 8.715 -10.727 1.00 81.94 547 VAL A N 1
ATOM 4190 C CA . VAL A 1 547 ? -7.160 8.461 -9.812 1.00 81.94 547 VAL A CA 1
ATOM 4191 C C . VAL A 1 547 ? -6.720 6.993 -9.867 1.00 81.94 547 VAL A C 1
ATOM 4193 O O . VAL A 1 547 ? -5.556 6.695 -10.128 1.00 81.94 547 VAL A O 1
ATOM 4196 N N . HIS A 1 548 ? -7.662 6.058 -9.722 1.00 83.31 548 HIS A N 1
ATOM 4197 C CA . HIS A 1 548 ? -7.372 4.631 -9.868 1.00 83.31 548 HIS A CA 1
ATOM 4198 C C . HIS A 1 548 ? -6.966 4.232 -11.300 1.00 83.31 548 HIS A C 1
ATOM 4200 O O . HIS A 1 548 ? -6.089 3.392 -11.500 1.00 83.31 548 HIS A O 1
ATOM 4206 N N . GLN A 1 549 ? -7.601 4.825 -12.314 1.00 82.81 549 GLN A N 1
ATOM 4207 C CA . GLN A 1 549 ? -7.433 4.415 -13.713 1.00 82.81 549 GLN A CA 1
ATOM 4208 C C . GLN A 1 549 ? -6.039 4.745 -14.256 1.00 82.81 549 GLN A C 1
ATOM 4210 O O . GLN A 1 549 ? -5.481 3.979 -15.043 1.00 82.81 549 GLN A O 1
ATOM 4215 N N . GLU A 1 550 ? -5.442 5.855 -13.821 1.00 83.25 550 GLU A N 1
ATOM 4216 C CA . GLU A 1 550 ? -4.058 6.194 -14.163 1.00 83.25 550 GLU A CA 1
ATOM 4217 C C . GLU A 1 550 ? -3.064 5.188 -13.574 1.00 83.25 550 GLU A C 1
ATOM 4219 O O . GLU A 1 550 ? -2.167 4.723 -14.281 1.00 83.25 550 GLU A O 1
ATOM 4224 N N . MET A 1 551 ? -3.279 4.777 -12.324 1.00 84.81 551 MET A N 1
ATOM 4225 C CA . MET A 1 551 ? -2.481 3.756 -11.645 1.00 84.81 551 MET A CA 1
ATOM 4226 C C . MET A 1 551 ? -2.611 2.381 -12.326 1.00 84.81 551 MET A C 1
ATOM 4228 O O . MET A 1 551 ? -1.612 1.698 -12.546 1.00 84.81 551 MET A O 1
ATOM 4232 N N . VAL A 1 552 ? -3.816 1.976 -12.743 1.00 88.19 552 VAL A N 1
ATOM 4233 C CA . VAL A 1 552 ? -4.027 0.734 -13.517 1.00 88.19 552 VAL A CA 1
ATOM 4234 C C . VAL A 1 552 ? -3.336 0.807 -14.877 1.00 88.19 552 VAL A C 1
ATOM 4236 O O . VAL A 1 552 ? -2.635 -0.127 -15.260 1.00 88.19 552 VAL A O 1
ATOM 4239 N N . ASN A 1 553 ? -3.477 1.924 -15.594 1.00 88.19 553 ASN A N 1
ATOM 4240 C CA . ASN A 1 553 ? -2.790 2.144 -16.866 1.00 88.19 553 ASN A CA 1
ATOM 4241 C C . ASN A 1 553 ? -1.266 2.051 -16.703 1.00 88.19 553 ASN A C 1
ATOM 4243 O O . ASN A 1 553 ? -0.594 1.418 -17.515 1.00 88.19 553 ASN A O 1
ATOM 4247 N N . ASN A 1 554 ? -0.730 2.644 -15.636 1.00 88.00 554 ASN A N 1
ATOM 4248 C CA . ASN A 1 554 ? 0.682 2.568 -15.298 1.00 88.00 554 ASN A CA 1
ATOM 4249 C C . ASN A 1 554 ? 1.117 1.110 -15.039 1.00 88.00 554 ASN A C 1
ATOM 4251 O O . ASN A 1 554 ? 2.137 0.680 -15.578 1.00 88.00 554 ASN A O 1
ATOM 4255 N N . LYS A 1 555 ? 0.333 0.310 -14.307 1.00 90.19 555 LYS A N 1
ATOM 4256 C CA . LYS A 1 555 ? 0.605 -1.127 -14.109 1.00 90.19 555 LYS A CA 1
ATOM 4257 C C . LYS A 1 555 ? 0.625 -1.918 -15.410 1.00 90.19 555 LYS A C 1
ATOM 4259 O O . LYS A 1 555 ? 1.563 -2.677 -15.630 1.00 90.19 555 LYS A O 1
ATOM 4264 N N . VAL A 1 556 ? -0.376 -1.728 -16.273 1.00 92.56 556 VAL A N 1
ATOM 4265 C CA . VAL A 1 556 ? -0.440 -2.395 -17.584 1.00 92.56 556 VAL A CA 1
ATOM 4266 C C . VAL A 1 556 ? 0.800 -2.066 -18.417 1.00 92.56 556 VAL A C 1
ATOM 4268 O O . VAL A 1 556 ? 1.415 -2.963 -18.997 1.00 92.56 556 VAL A O 1
ATOM 4271 N N . ASP A 1 557 ? 1.205 -0.796 -18.436 1.00 91.12 557 ASP A N 1
ATOM 4272 C CA . ASP A 1 557 ? 2.365 -0.341 -19.199 1.00 91.12 557 ASP A CA 1
ATOM 4273 C C . ASP A 1 557 ? 3.686 -0.956 -18.706 1.00 91.12 557 ASP A C 1
ATOM 4275 O O . ASP A 1 557 ? 4.428 -1.507 -19.516 1.00 91.12 557 ASP A O 1
ATOM 4279 N N . ALA A 1 558 ? 3.978 -0.951 -17.398 1.00 92.62 558 ALA A N 1
ATOM 4280 C CA . ALA A 1 558 ? 5.203 -1.608 -16.921 1.00 92.62 558 ALA A CA 1
ATOM 4281 C C . ALA A 1 558 ? 5.136 -3.119 -17.007 1.00 92.62 558 ALA A C 1
ATOM 4283 O O . ALA A 1 558 ? 6.124 -3.731 -17.391 1.00 92.62 558 ALA A O 1
ATOM 4284 N N . PHE A 1 559 ? 4.005 -3.734 -16.663 1.00 95.00 559 PHE A N 1
ATOM 4285 C CA . PHE A 1 559 ? 3.908 -5.185 -16.698 1.00 95.00 559 PHE A CA 1
ATOM 4286 C C . PHE A 1 559 ? 4.190 -5.710 -18.109 1.00 95.00 559 PHE A C 1
ATOM 4288 O O . PHE A 1 559 ? 5.022 -6.597 -18.296 1.00 95.00 559 PHE A O 1
ATOM 4295 N N . SER A 1 560 ? 3.553 -5.108 -19.115 1.00 93.56 560 SER A N 1
ATOM 4296 C CA . SER A 1 560 ? 3.756 -5.497 -20.511 1.00 93.56 560 SER A CA 1
ATOM 4297 C C . SER A 1 560 ? 5.199 -5.284 -20.981 1.00 93.56 560 SER A C 1
ATOM 4299 O O . SER A 1 560 ? 5.775 -6.177 -21.600 1.00 93.56 560 SER A O 1
ATOM 4301 N N . LYS A 1 561 ? 5.836 -4.165 -20.622 1.00 92.19 561 LYS A N 1
ATOM 4302 C CA . LYS A 1 561 ? 7.230 -3.891 -21.003 1.00 92.19 561 LYS A CA 1
ATOM 4303 C C . LYS A 1 561 ? 8.240 -4.786 -20.286 1.00 92.19 561 LYS A C 1
ATOM 4305 O O . LYS A 1 561 ? 9.166 -5.272 -20.924 1.00 92.19 561 LYS A O 1
ATOM 4310 N N . VAL A 1 562 ? 8.077 -4.996 -18.981 1.00 93.19 562 VAL A N 1
ATOM 4311 C CA . VAL A 1 562 ? 9.051 -5.712 -18.140 1.00 93.19 562 VAL A CA 1
ATOM 4312 C C . VAL A 1 562 ? 8.930 -7.224 -18.306 1.00 93.19 562 VAL A C 1
ATOM 4314 O O . VAL A 1 562 ? 9.943 -7.902 -18.445 1.00 93.19 562 VAL A O 1
ATOM 4317 N N . PHE A 1 563 ? 7.707 -7.760 -18.313 1.00 93.12 563 PHE A N 1
ATOM 4318 C CA . PHE A 1 563 ? 7.476 -9.209 -18.268 1.00 93.12 563 PHE A CA 1
ATOM 4319 C C . PHE A 1 563 ? 7.126 -9.807 -19.627 1.00 93.12 563 PHE A C 1
ATOM 4321 O O . PHE A 1 563 ? 7.423 -10.974 -19.865 1.00 93.12 563 PHE A O 1
ATOM 4328 N N . LEU A 1 564 ? 6.500 -9.029 -20.516 1.00 90.12 564 LEU A N 1
ATOM 4329 C CA . LEU A 1 564 ? 6.110 -9.494 -21.853 1.00 90.12 564 LEU A CA 1
ATOM 4330 C C . LEU A 1 564 ? 7.007 -8.932 -22.962 1.00 90.12 564 LEU A C 1
ATOM 4332 O O . LEU A 1 564 ? 6.798 -9.265 -24.126 1.00 90.12 564 LEU A O 1
ATOM 4336 N N . ALA A 1 565 ? 7.957 -8.049 -22.628 1.00 89.69 565 ALA A N 1
ATOM 4337 C CA . ALA A 1 565 ? 8.795 -7.328 -23.588 1.00 89.69 565 ALA A CA 1
ATOM 4338 C C . ALA A 1 565 ? 7.993 -6.650 -24.723 1.00 89.69 565 ALA A C 1
ATOM 4340 O O . ALA A 1 565 ? 8.479 -6.513 -25.843 1.00 89.69 565 ALA A O 1
ATOM 4341 N N . THR A 1 566 ? 6.755 -6.229 -24.437 1.00 87.81 566 THR A N 1
ATOM 4342 C CA . THR A 1 566 ? 5.786 -5.753 -25.435 1.00 87.81 566 THR A CA 1
ATOM 4343 C C . THR A 1 566 ? 5.179 -4.428 -24.991 1.00 87.81 566 THR A C 1
ATOM 4345 O O . THR A 1 566 ? 4.822 -4.257 -23.828 1.00 87.81 566 THR A O 1
ATOM 4348 N N . THR A 1 567 ? 5.017 -3.473 -25.905 1.00 87.88 567 THR A N 1
ATOM 4349 C CA . THR A 1 567 ? 4.280 -2.237 -25.620 1.00 87.88 567 THR A CA 1
ATOM 4350 C C . THR A 1 567 ? 2.805 -2.435 -25.950 1.00 87.88 567 THR A C 1
ATOM 4352 O O . THR A 1 567 ? 2.450 -2.744 -27.078 1.00 87.88 567 THR A O 1
ATOM 4355 N N . VAL A 1 568 ? 1.918 -2.257 -24.966 1.00 91.25 568 VAL A N 1
ATOM 4356 C CA . VAL A 1 568 ? 0.462 -2.413 -25.180 1.00 91.25 568 VAL A CA 1
ATOM 4357 C C . VAL A 1 568 ? -0.316 -1.112 -24.994 1.00 91.25 568 VAL A C 1
ATOM 4359 O O . VAL A 1 568 ? -1.532 -1.098 -25.131 1.00 91.25 568 VAL A O 1
ATOM 4362 N N . ALA A 1 569 ? 0.356 0.008 -24.712 1.00 82.56 569 ALA A N 1
ATOM 4363 C CA . ALA A 1 569 ? -0.299 1.276 -24.383 1.00 82.56 569 ALA A CA 1
ATOM 4364 C C . ALA A 1 569 ? -1.240 1.795 -25.490 1.00 82.56 569 ALA A C 1
ATOM 4366 O O . ALA A 1 569 ? -2.292 2.354 -25.182 1.00 82.56 569 ALA A O 1
ATOM 4367 N N . CYS A 1 570 ? -0.923 1.566 -26.773 1.00 83.56 570 CYS A N 1
ATOM 4368 C CA . CYS A 1 570 ? -1.814 1.929 -27.885 1.00 83.56 570 CYS A CA 1
ATOM 4369 C C . CYS A 1 570 ? -3.147 1.166 -27.844 1.00 83.56 570 CYS A C 1
ATOM 4371 O O . CYS A 1 570 ? -4.169 1.711 -28.263 1.00 83.56 570 CYS A O 1
ATOM 4373 N N . ALA A 1 571 ? -3.143 -0.054 -27.286 1.00 88.50 571 ALA A N 1
ATOM 4374 C CA . ALA A 1 571 ? -4.323 -0.905 -27.174 1.00 88.50 571 ALA A CA 1
ATOM 4375 C C . ALA A 1 571 ? -5.429 -0.288 -26.294 1.00 88.50 571 ALA A C 1
ATOM 4377 O O . ALA A 1 571 ? -6.584 -0.696 -26.360 1.00 88.50 571 ALA A O 1
ATOM 4378 N N . LYS A 1 572 ? -5.095 0.738 -25.498 1.00 88.44 572 LYS A N 1
ATOM 4379 C CA . LYS A 1 572 ? -6.043 1.496 -24.678 1.00 88.44 572 LYS A CA 1
ATOM 4380 C C . LYS A 1 572 ? -7.175 2.106 -25.506 1.00 88.44 572 LYS A C 1
ATOM 4382 O O . LYS A 1 572 ? -8.333 2.025 -25.112 1.00 88.44 572 LYS A O 1
ATOM 4387 N N . CYS A 1 573 ? -6.860 2.717 -26.648 1.00 85.81 573 CYS A N 1
ATOM 4388 C CA . CYS A 1 573 ? -7.838 3.483 -27.432 1.00 85.81 573 CYS A CA 1
ATOM 4389 C C . CYS A 1 573 ? -8.380 2.722 -28.650 1.00 85.81 573 CYS A C 1
ATOM 4391 O O . CYS A 1 573 ? -9.477 3.026 -29.109 1.00 85.81 573 CYS A O 1
ATOM 4393 N N . HIS A 1 574 ? -7.629 1.753 -29.175 1.00 89.62 574 HIS A N 1
ATOM 4394 C CA . HIS A 1 574 ? -7.984 0.938 -30.341 1.00 89.62 574 HIS A CA 1
ATOM 4395 C C . HIS A 1 574 ? -7.198 -0.380 -30.309 1.00 89.62 574 HIS A C 1
ATOM 4397 O O . HIS A 1 574 ? -6.214 -0.454 -29.591 1.00 89.62 574 HIS A O 1
ATOM 4403 N N . ASN A 1 575 ? -7.552 -1.407 -31.095 1.00 85.38 575 ASN A N 1
ATOM 4404 C CA . ASN A 1 575 ? -6.715 -2.620 -31.209 1.00 85.38 575 ASN A CA 1
ATOM 4405 C C . ASN A 1 575 ? -5.272 -2.258 -31.596 1.00 85.38 575 ASN A C 1
ATOM 4407 O O . ASN A 1 575 ? -5.058 -1.363 -32.416 1.00 85.38 575 ASN A O 1
ATOM 4411 N N . HIS A 1 576 ? -4.277 -2.919 -31.007 1.00 86.94 576 HIS A N 1
ATOM 4412 C CA . HIS A 1 576 ? -2.882 -2.523 -31.152 1.00 86.94 576 HIS A CA 1
ATOM 4413 C C . HIS A 1 576 ? -2.439 -2.515 -32.627 1.00 86.94 576 HIS A C 1
ATOM 4415 O O . HIS A 1 576 ? -2.755 -3.421 -33.397 1.00 86.94 576 HIS A O 1
ATOM 4421 N N . LYS A 1 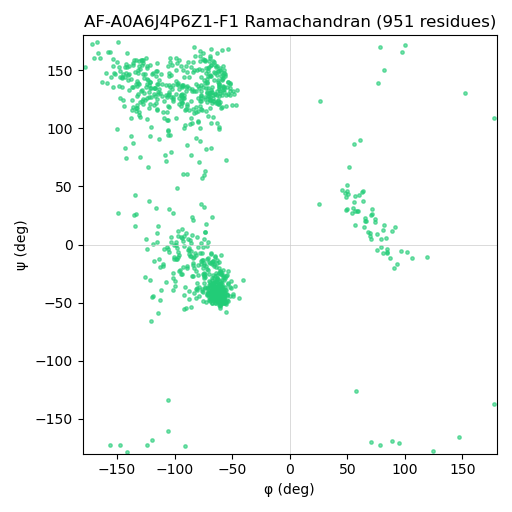577 ? -1.704 -1.475 -33.052 1.00 81.25 577 LYS A N 1
ATOM 4422 C CA . LYS A 1 577 ? -1.389 -1.257 -34.479 1.00 81.25 577 LYS A CA 1
ATOM 4423 C C . LYS A 1 577 ? -0.434 -2.309 -35.046 1.00 81.25 577 LYS A C 1
ATOM 4425 O O . LYS A 1 577 ? -0.560 -2.651 -36.217 1.00 81.25 577 LYS A O 1
ATOM 4430 N N . LEU A 1 578 ? 0.498 -2.792 -34.225 1.00 81.50 578 LEU A N 1
ATOM 4431 C CA . LEU A 1 578 ? 1.581 -3.690 -34.641 1.00 81.50 578 LEU A CA 1
ATOM 4432 C C . LEU A 1 578 ? 1.436 -5.073 -34.000 1.00 81.50 578 LEU A C 1
ATOM 4434 O O . LEU A 1 578 ? 1.242 -6.046 -34.703 1.00 81.50 578 LEU A O 1
ATOM 4438 N N . GLU A 1 579 ? 1.434 -5.146 -32.676 1.00 85.31 579 GLU A N 1
ATOM 4439 C CA . GLU A 1 579 ? 1.278 -6.392 -31.909 1.00 85.31 579 GLU A CA 1
ATOM 4440 C C . GLU A 1 579 ? -0.093 -7.086 -32.030 1.00 85.31 579 GLU A C 1
ATOM 4442 O O . GLU A 1 579 ? -1.115 -6.449 -32.308 1.00 85.31 579 GLU A O 1
ATOM 4447 N N . ALA A 1 580 ? -0.122 -8.395 -31.752 1.00 88.56 580 ALA A N 1
ATOM 4448 C CA . ALA A 1 580 ? -1.329 -9.218 -31.603 1.00 88.56 580 ALA A CA 1
ATOM 4449 C C . ALA A 1 580 ? -2.036 -8.947 -30.258 1.00 88.56 580 ALA A C 1
ATOM 4451 O O . ALA A 1 580 ? -2.155 -9.830 -29.414 1.00 88.56 580 ALA A O 1
ATOM 4452 N N . VAL A 1 581 ? -2.466 -7.704 -30.023 1.00 88.81 581 VAL A N 1
ATOM 4453 C CA . VAL A 1 581 ? -3.127 -7.297 -28.772 1.00 88.81 581 VAL A CA 1
ATOM 4454 C C . VAL A 1 581 ? -4.376 -6.496 -29.096 1.00 88.81 581 VAL A C 1
ATOM 4456 O O . VAL A 1 581 ? -4.305 -5.428 -29.705 1.00 88.81 581 VAL A O 1
ATOM 4459 N N . SER A 1 582 ? -5.539 -7.002 -28.699 1.00 89.88 582 SER A N 1
ATOM 4460 C CA . SER A 1 582 ? -6.797 -6.286 -28.885 1.00 89.88 582 SER A CA 1
ATOM 4461 C C . SER A 1 582 ? -7.017 -5.260 -27.776 1.00 89.88 582 SER A C 1
ATOM 4463 O O . SER A 1 582 ? -6.447 -5.345 -26.687 1.00 89.88 582 SER A O 1
ATOM 4465 N N . GLN A 1 583 ? -7.909 -4.303 -28.017 1.00 91.06 583 GLN A N 1
ATOM 4466 C CA . GLN A 1 583 ? -8.377 -3.407 -26.963 1.00 91.06 583 GLN A CA 1
ATOM 4467 C C . GLN A 1 583 ? -9.077 -4.192 -25.843 1.00 91.06 583 GLN A C 1
ATOM 4469 O O . GLN A 1 583 ? -8.949 -3.858 -24.665 1.00 91.06 583 GLN A O 1
ATOM 4474 N N . ARG A 1 584 ? -9.772 -5.282 -26.193 1.00 91.81 584 ARG A N 1
ATOM 4475 C CA . ARG A 1 584 ? -10.370 -6.187 -25.209 1.00 91.81 584 ARG A CA 1
ATOM 4476 C C . ARG A 1 584 ? -9.305 -6.816 -24.310 1.00 91.81 584 ARG A C 1
ATOM 4478 O O . ARG A 1 584 ? -9.530 -6.874 -23.107 1.00 91.81 584 ARG A O 1
ATOM 4485 N N . ASP A 1 585 ? -8.165 -7.232 -24.858 1.00 92.31 585 ASP A N 1
ATOM 4486 C CA . ASP A 1 585 ? -7.062 -7.815 -24.079 1.00 92.31 585 ASP A CA 1
ATOM 4487 C C . ASP A 1 585 ? -6.451 -6.786 -23.124 1.00 92.31 585 ASP A C 1
ATOM 4489 O O . ASP A 1 585 ? -6.216 -7.092 -21.956 1.00 92.31 585 ASP A O 1
ATOM 4493 N N . TYR A 1 586 ? -6.277 -5.540 -23.583 1.00 94.38 586 TYR A N 1
ATOM 4494 C CA . TYR A 1 586 ? -5.813 -4.438 -22.736 1.00 94.38 586 TYR A CA 1
ATOM 4495 C C . TYR A 1 586 ? -6.726 -4.234 -21.520 1.00 94.38 586 TYR A C 1
ATOM 4497 O O . TYR A 1 586 ? -6.254 -4.199 -20.383 1.00 94.38 586 TYR A O 1
ATOM 4505 N N . TYR A 1 587 ? -8.042 -4.138 -21.737 1.00 92.94 587 TYR A N 1
ATOM 4506 C CA . TYR A 1 587 ? -8.993 -3.943 -20.640 1.00 92.94 587 TYR A CA 1
ATOM 4507 C C . TYR A 1 587 ? -9.208 -5.206 -19.800 1.00 92.94 587 TYR A C 1
ATOM 4509 O O . TYR A 1 587 ? -9.475 -5.086 -18.606 1.00 92.94 587 TYR A O 1
ATOM 4517 N N . ALA A 1 588 ? -9.039 -6.405 -20.367 1.00 94.00 588 ALA A N 1
ATOM 4518 C CA . ALA A 1 588 ? -9.037 -7.651 -19.606 1.00 94.00 588 ALA A CA 1
ATOM 4519 C C . ALA A 1 588 ? -7.847 -7.700 -18.636 1.00 94.00 588 ALA A C 1
ATOM 4521 O O . ALA A 1 588 ? -8.029 -8.003 -17.458 1.00 94.00 588 ALA A O 1
ATOM 4522 N N . LEU A 1 589 ? -6.651 -7.314 -19.092 1.00 92.94 589 LEU A N 1
ATOM 4523 C CA . LEU A 1 589 ? -5.476 -7.182 -18.230 1.00 92.94 589 LEU A CA 1
ATOM 4524 C C . LEU A 1 589 ? -5.665 -6.071 -17.185 1.00 92.94 589 LEU A C 1
ATOM 4526 O O . LEU A 1 589 ? -5.346 -6.260 -16.012 1.00 92.94 589 LEU A O 1
ATOM 4530 N N . GLY A 1 590 ? -6.262 -4.942 -17.579 1.00 90.94 590 GLY A N 1
ATOM 4531 C CA . GLY A 1 590 ? -6.692 -3.899 -16.648 1.00 90.94 590 GLY A CA 1
ATOM 4532 C C . GLY A 1 590 ? -7.611 -4.449 -15.552 1.00 90.94 590 GLY A C 1
ATOM 4533 O O . GLY A 1 590 ? -7.348 -4.228 -14.375 1.00 90.94 590 GLY A O 1
ATOM 4534 N N . ALA A 1 591 ? -8.633 -5.235 -15.904 1.00 89.19 591 ALA A N 1
ATOM 4535 C CA . ALA A 1 591 ? -9.552 -5.858 -14.948 1.00 89.19 591 ALA A CA 1
ATOM 4536 C C . ALA A 1 591 ? -8.845 -6.809 -13.970 1.00 89.19 591 ALA A C 1
ATOM 4538 O O . ALA A 1 591 ? -9.161 -6.810 -12.774 1.00 89.19 591 ALA A O 1
ATOM 4539 N N . VAL A 1 592 ? -7.840 -7.556 -14.442 1.00 90.81 592 VAL A N 1
ATOM 4540 C CA . VAL A 1 592 ? -6.975 -8.362 -13.569 1.00 90.81 592 VAL A CA 1
ATOM 4541 C C . VAL A 1 592 ? -6.270 -7.469 -12.549 1.00 90.81 592 VAL A C 1
ATOM 4543 O O . VAL A 1 592 ? -6.338 -7.767 -11.365 1.00 90.81 592 VAL A O 1
ATOM 4546 N N . PHE A 1 593 ? -5.672 -6.342 -12.945 1.00 88.25 593 PHE A N 1
ATOM 4547 C CA . PHE A 1 593 ? -4.973 -5.448 -12.005 1.00 88.25 593 PHE A CA 1
ATOM 4548 C C . PHE A 1 593 ? -5.884 -4.588 -11.128 1.00 88.25 593 PHE A C 1
ATOM 4550 O O . PHE A 1 593 ? -5.449 -4.123 -10.070 1.00 88.25 593 PHE A O 1
ATOM 4557 N N . MET A 1 594 ? -7.137 -4.394 -11.534 1.00 83.88 594 MET A N 1
ATOM 4558 C CA . MET A 1 594 ? -8.152 -3.744 -10.711 1.00 83.88 594 MET A CA 1
ATOM 4559 C C . MET A 1 594 ? -8.652 -4.665 -9.599 1.00 83.88 594 MET A C 1
ATOM 4561 O O . MET A 1 594 ? -9.041 -4.166 -8.550 1.00 83.88 594 MET A O 1
ATOM 4565 N N . THR A 1 595 ? -8.632 -5.989 -9.779 1.00 82.81 595 THR A N 1
ATOM 4566 C CA . THR A 1 595 ? -9.249 -6.940 -8.837 1.00 82.81 595 THR A CA 1
ATOM 4567 C C . THR A 1 595 ? -8.546 -7.016 -7.467 1.00 82.81 595 THR A C 1
ATOM 4569 O O . THR A 1 595 ? -9.248 -6.868 -6.460 1.00 82.81 595 THR A O 1
ATOM 4572 N N . PRO A 1 596 ? -7.207 -7.184 -7.374 1.00 83.75 596 PRO A N 1
ATOM 4573 C CA . PRO A 1 596 ? -6.486 -7.270 -6.107 1.00 83.75 596 PRO A CA 1
ATOM 4574 C C . PRO A 1 596 ? -6.691 -6.054 -5.207 1.00 83.75 596 PRO A C 1
ATOM 4576 O O . PRO A 1 596 ? -6.874 -4.930 -5.681 1.00 83.75 596 PRO A O 1
ATOM 4579 N N . ARG A 1 597 ? -6.622 -6.280 -3.894 1.00 85.06 597 ARG A N 1
ATOM 4580 C CA . ARG A 1 597 ? -6.695 -5.228 -2.880 1.00 85.06 597 ARG A CA 1
ATOM 4581 C C . ARG A 1 597 ? -5.301 -4.762 -2.493 1.00 85.06 597 ARG A C 1
ATOM 4583 O O . ARG A 1 597 ? -4.412 -5.579 -2.288 1.00 85.06 597 ARG A O 1
ATOM 4590 N N . TRP A 1 598 ? -5.133 -3.456 -2.355 1.00 85.00 598 TRP A N 1
ATOM 4591 C CA . TRP A 1 598 ? -3.855 -2.875 -1.960 1.00 85.00 598 TRP A CA 1
ATOM 4592 C C . TRP A 1 598 ? -3.688 -2.947 -0.453 1.00 85.00 598 TRP A C 1
ATOM 4594 O O . TRP A 1 598 ? -4.488 -2.390 0.292 1.00 85.00 598 TRP A O 1
ATOM 4604 N N . VAL A 1 599 ? -2.659 -3.658 -0.006 1.00 89.25 599 VAL A N 1
ATOM 4605 C CA . VAL A 1 599 ? -2.434 -3.932 1.412 1.00 89.25 599 VAL A CA 1
ATOM 4606 C C . VAL A 1 599 ? -0.944 -3.913 1.723 1.00 89.25 599 VAL A C 1
ATOM 4608 O O . VAL A 1 599 ? -0.126 -4.234 0.868 1.00 89.25 599 VAL A O 1
ATOM 4611 N N . SER A 1 600 ? -0.591 -3.591 2.965 1.00 90.12 600 SER A N 1
ATOM 4612 C CA . SER A 1 600 ? 0.728 -3.934 3.504 1.00 90.12 600 SER A CA 1
ATOM 4613 C C . SER A 1 600 ? 0.659 -5.286 4.207 1.00 90.12 600 SER A C 1
ATOM 4615 O O . SER A 1 600 ? -0.345 -5.597 4.858 1.00 90.12 600 SER A O 1
ATOM 4617 N N . ARG A 1 601 ? 1.735 -6.070 4.094 1.00 90.50 601 ARG A N 1
ATOM 4618 C CA . ARG A 1 601 ? 1.905 -7.377 4.743 1.00 90.50 601 ARG A CA 1
ATOM 4619 C C . ARG A 1 601 ? 3.215 -7.415 5.526 1.00 90.50 601 ARG A C 1
ATOM 4621 O O . ARG A 1 601 ? 4.132 -6.656 5.225 1.00 90.50 601 ARG A O 1
ATOM 4628 N N . GLN A 1 602 ? 3.305 -8.290 6.526 1.00 89.56 602 GLN A N 1
ATOM 4629 C CA . GLN A 1 602 ? 4.582 -8.554 7.193 1.00 89.56 602 GLN A CA 1
ATOM 4630 C C . GLN A 1 602 ? 5.499 -9.365 6.278 1.00 89.56 602 GLN A C 1
ATOM 4632 O O . GLN A 1 602 ? 5.075 -10.371 5.713 1.00 89.56 602 GLN A O 1
ATOM 4637 N N . ALA A 1 603 ? 6.764 -8.956 6.203 1.00 92.69 603 ALA A N 1
ATOM 4638 C CA . ALA A 1 603 ? 7.823 -9.712 5.541 1.00 92.69 603 ALA A CA 1
ATOM 4639 C C . ALA A 1 603 ? 8.519 -10.713 6.481 1.00 92.69 603 ALA A C 1
ATOM 4641 O O . ALA A 1 603 ? 9.489 -11.350 6.086 1.00 92.69 603 ALA A O 1
ATOM 4642 N N . ASP A 1 604 ? 8.057 -10.863 7.726 1.00 93.06 604 ASP A N 1
ATOM 4643 C CA . ASP A 1 604 ? 8.600 -11.852 8.658 1.00 93.06 604 ASP A CA 1
ATOM 4644 C C . ASP A 1 604 ? 8.466 -13.274 8.092 1.00 93.06 604 ASP A C 1
ATOM 4646 O O . ASP A 1 604 ? 7.466 -13.627 7.460 1.00 93.06 604 ASP A O 1
ATOM 4650 N N . ALA A 1 605 ? 9.482 -14.107 8.323 1.00 94.31 605 ALA A N 1
ATOM 4651 C CA . ALA A 1 605 ? 9.406 -15.519 7.978 1.00 94.31 605 ALA A CA 1
ATOM 4652 C C . ALA A 1 605 ? 8.217 -16.188 8.699 1.00 94.31 605 ALA A C 1
ATOM 4654 O O . ALA A 1 605 ? 7.962 -15.884 9.871 1.00 94.31 605 ALA A O 1
ATOM 4655 N N . PRO A 1 606 ? 7.517 -17.136 8.048 1.00 91.31 606 PRO A N 1
ATOM 4656 C CA . PRO A 1 606 ? 6.478 -17.916 8.709 1.00 91.31 606 PRO A CA 1
ATOM 4657 C C . PRO A 1 606 ? 7.002 -18.547 10.006 1.00 91.31 606 PRO A C 1
ATOM 4659 O O . PRO A 1 606 ? 8.059 -19.177 10.014 1.00 91.31 606 PRO A O 1
ATOM 4662 N N . GLY A 1 607 ? 6.271 -18.355 11.105 1.00 91.75 607 GLY A N 1
ATOM 4663 C CA . GLY A 1 607 ? 6.611 -18.904 12.419 1.00 91.75 607 GLY A CA 1
ATOM 4664 C C . GLY A 1 607 ? 7.700 -18.157 13.200 1.00 91.75 607 GLY A C 1
ATOM 4665 O O . GLY A 1 607 ? 8.060 -18.586 14.296 1.00 91.75 607 GLY A O 1
ATOM 4666 N N . LYS A 1 608 ? 8.212 -17.018 12.700 1.00 93.50 608 LYS A N 1
ATOM 4667 C CA . LYS A 1 608 ? 9.252 -16.216 13.382 1.00 93.50 608 LYS A CA 1
ATOM 4668 C C . LYS A 1 608 ? 8.904 -15.893 14.840 1.00 93.50 608 LYS A C 1
ATOM 4670 O O . LYS A 1 608 ? 9.784 -15.908 15.698 1.00 93.50 608 LYS A O 1
ATOM 4675 N N . ASN A 1 609 ? 7.628 -15.628 15.121 1.00 94.19 609 ASN A N 1
ATOM 4676 C CA . ASN A 1 609 ? 7.150 -15.221 16.441 1.00 94.19 609 ASN A CA 1
ATOM 4677 C C . ASN A 1 609 ? 6.534 -16.366 17.266 1.00 94.19 609 ASN A C 1
ATOM 4679 O O . ASN A 1 609 ? 6.148 -16.128 18.412 1.00 94.19 609 ASN A O 1
ATOM 4683 N N . ASP A 1 610 ? 6.467 -17.600 16.751 1.00 95.75 610 ASP A N 1
ATOM 4684 C CA . ASP A 1 610 ? 5.717 -18.702 17.377 1.00 95.75 610 ASP A CA 1
ATOM 4685 C C . ASP A 1 610 ? 6.169 -18.982 18.813 1.00 95.75 610 ASP A C 1
ATOM 4687 O O . ASP A 1 610 ? 5.343 -19.122 19.717 1.00 95.75 610 ASP A O 1
ATOM 4691 N N . ALA A 1 611 ? 7.484 -19.007 19.050 1.00 96.94 611 ALA A N 1
ATOM 4692 C CA . ALA A 1 611 ? 8.046 -19.251 20.376 1.00 96.94 611 ALA A CA 1
ATOM 4693 C C . ALA A 1 611 ? 7.698 -18.130 21.372 1.00 96.94 611 ALA A C 1
ATOM 4695 O O . ALA A 1 611 ? 7.325 -18.406 22.514 1.00 96.94 611 ALA A O 1
ATOM 4696 N N . ALA A 1 612 ? 7.774 -16.866 20.940 1.00 97.19 612 ALA A N 1
ATOM 4697 C CA . ALA A 1 612 ? 7.412 -15.720 21.773 1.00 97.19 612 ALA A CA 1
ATOM 4698 C C . ALA A 1 612 ? 5.906 -15.714 22.077 1.00 97.19 612 ALA A C 1
ATOM 4700 O O . ALA A 1 612 ? 5.502 -15.534 23.223 1.00 97.19 612 ALA A O 1
ATOM 4701 N N . ILE A 1 613 ? 5.069 -15.995 21.076 1.00 98.00 613 ILE A N 1
ATOM 4702 C CA . ILE A 1 613 ? 3.609 -16.076 21.211 1.00 98.00 613 ILE A CA 1
ATOM 4703 C C . ILE A 1 613 ? 3.205 -17.212 22.153 1.00 98.00 613 ILE A C 1
ATOM 4705 O O . ILE A 1 613 ? 2.350 -17.011 23.021 1.00 98.00 613 ILE A O 1
ATOM 4709 N N . ALA A 1 614 ? 3.815 -18.392 22.015 1.00 98.38 614 ALA A N 1
ATOM 4710 C CA . ALA A 1 614 ? 3.597 -19.512 22.926 1.00 98.38 614 ALA A CA 1
ATOM 4711 C C . ALA A 1 614 ? 3.958 -19.115 24.364 1.00 98.38 614 ALA A C 1
ATOM 4713 O O . ALA A 1 614 ? 3.138 -19.282 25.271 1.00 98.38 614 ALA A O 1
ATOM 4714 N N . ARG A 1 615 ? 5.120 -18.477 24.558 1.00 98.44 615 ARG A N 1
ATOM 4715 C CA . ARG A 1 615 ? 5.559 -18.030 25.882 1.00 98.44 615 ARG A CA 1
ATOM 4716 C C . ARG A 1 615 ? 4.639 -16.968 26.489 1.00 98.44 615 ARG A C 1
ATOM 4718 O O . ARG A 1 615 ? 4.305 -17.061 27.667 1.00 98.44 615 ARG A O 1
ATOM 4725 N N . LEU A 1 616 ? 4.173 -15.995 25.706 1.00 98.50 616 LEU A N 1
ATOM 4726 C CA . LEU A 1 616 ? 3.218 -14.980 26.172 1.00 98.50 616 LEU A CA 1
ATOM 4727 C C . LEU A 1 616 ? 1.879 -15.607 26.584 1.00 98.50 616 LEU A C 1
ATOM 4729 O O . LEU A 1 616 ? 1.298 -15.204 27.592 1.00 98.50 616 LEU A O 1
ATOM 4733 N N . LYS A 1 617 ? 1.391 -16.620 25.855 1.00 98.25 617 LYS A N 1
ATOM 4734 C CA . LYS A 1 617 ? 0.166 -17.352 26.224 1.00 98.25 617 LYS A CA 1
ATOM 4735 C C . LYS A 1 617 ? 0.329 -18.099 27.549 1.00 98.25 617 LYS A C 1
ATOM 4737 O O . LYS A 1 617 ? -0.560 -18.006 28.396 1.00 98.25 617 LYS A O 1
ATOM 4742 N N . GLU A 1 618 ? 1.456 -18.786 27.744 1.00 98.44 618 GLU A N 1
ATOM 4743 C CA . GLU A 1 618 ? 1.792 -19.456 29.008 1.00 98.44 618 GLU A CA 1
ATOM 4744 C C . GLU A 1 618 ? 1.857 -18.465 30.175 1.00 98.44 618 GLU A C 1
ATOM 4746 O O . GLU A 1 618 ? 1.203 -18.664 31.200 1.00 98.44 618 GLU A O 1
ATOM 4751 N N . LEU A 1 619 ? 2.599 -17.366 30.006 1.00 98.56 619 LEU A N 1
ATOM 4752 C CA . LEU A 1 619 ? 2.764 -16.344 31.037 1.00 98.56 619 LEU A CA 1
ATOM 4753 C C . LEU A 1 619 ? 1.434 -15.663 31.374 1.00 98.56 619 LEU A C 1
ATOM 4755 O O . LEU A 1 619 ? 1.127 -15.496 32.551 1.00 98.56 619 LEU A O 1
ATOM 4759 N N . ARG A 1 620 ? 0.593 -15.338 30.382 1.00 98.06 620 ARG A N 1
ATOM 4760 C CA . ARG A 1 620 ? -0.751 -14.786 30.625 1.00 98.06 620 ARG A CA 1
ATOM 4761 C C . ARG A 1 620 ? -1.621 -15.748 31.432 1.00 98.06 620 ARG A C 1
ATOM 4763 O O . ARG A 1 620 ? -2.349 -15.305 32.317 1.00 98.06 620 ARG A O 1
ATOM 4770 N N . ALA A 1 621 ? -1.552 -17.049 31.145 1.00 97.50 621 ALA A N 1
ATOM 4771 C CA . ALA A 1 621 ? -2.296 -18.061 31.891 1.00 97.50 621 ALA A CA 1
ATOM 4772 C C . ALA A 1 621 ? -1.805 -18.180 33.345 1.00 97.50 621 ALA A C 1
ATOM 4774 O O . ALA A 1 621 ? -2.628 -18.208 34.261 1.00 97.50 621 ALA A O 1
ATOM 4775 N N . ALA A 1 622 ? -0.486 -18.176 33.567 1.00 98.00 622 ALA A N 1
ATOM 4776 C CA . ALA A 1 622 ? 0.106 -18.187 34.905 1.00 98.00 622 ALA A CA 1
ATOM 4777 C C . ALA A 1 622 ? -0.248 -16.917 35.701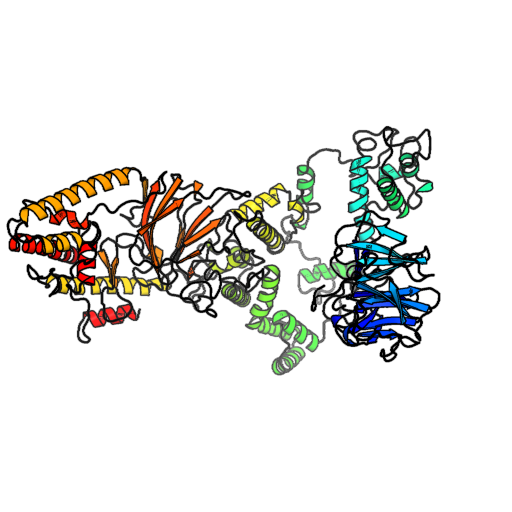 1.00 98.00 622 ALA A C 1
ATOM 4779 O O . ALA A 1 622 ? -0.710 -17.006 36.836 1.00 98.00 622 ALA A O 1
ATOM 4780 N N . ILE A 1 623 ? -0.133 -15.739 35.078 1.00 98.00 623 ILE A N 1
ATOM 4781 C CA . ILE A 1 623 ? -0.535 -14.458 35.675 1.00 98.00 623 ILE A CA 1
ATOM 4782 C C . ILE A 1 623 ? -2.023 -14.478 36.034 1.00 98.00 623 ILE A C 1
ATOM 4784 O O . ILE A 1 623 ? -2.389 -14.094 37.141 1.00 98.00 623 ILE A O 1
ATOM 4788 N N . ARG A 1 624 ? -2.891 -14.971 35.140 1.00 97.19 624 ARG A N 1
ATOM 4789 C CA . ARG A 1 624 ? -4.326 -15.112 35.423 1.00 97.19 624 ARG A CA 1
ATOM 4790 C C . ARG A 1 624 ? -4.571 -15.979 36.659 1.00 97.19 624 ARG A C 1
ATOM 4792 O O . ARG A 1 624 ? -5.430 -15.626 37.460 1.00 97.19 624 ARG A O 1
ATOM 4799 N N . ALA A 1 625 ? -3.862 -17.098 36.808 1.00 96.75 625 ALA A N 1
ATOM 4800 C CA . ALA A 1 625 ? -4.022 -17.991 37.955 1.00 96.75 625 ALA A CA 1
ATOM 4801 C C . ALA A 1 625 ? -3.636 -17.303 39.277 1.00 96.75 625 ALA A C 1
ATOM 4803 O O . ALA A 1 625 ? -4.404 -17.352 40.237 1.00 96.75 625 ALA A O 1
ATOM 4804 N N . GLU A 1 626 ? -2.508 -16.589 39.298 1.00 96.62 626 GLU A N 1
ATOM 4805 C CA . GLU A 1 626 ? -2.056 -15.813 40.462 1.00 96.62 626 GLU A CA 1
ATOM 4806 C C . GLU A 1 626 ? -3.012 -14.665 40.814 1.00 96.62 626 GLU A C 1
ATOM 4808 O O . GLU A 1 626 ? -3.329 -14.433 41.983 1.00 96.62 626 GLU A O 1
ATOM 4813 N N . VAL A 1 627 ? -3.516 -13.956 39.802 1.00 96.81 627 VAL A N 1
ATOM 4814 C CA . VAL A 1 627 ? -4.512 -12.892 39.982 1.00 96.81 627 VAL A CA 1
ATOM 4815 C C . VAL A 1 627 ? -5.821 -13.466 40.531 1.00 96.81 627 VAL A C 1
ATOM 4817 O O . VAL A 1 627 ? -6.368 -12.927 41.491 1.00 96.81 627 VAL A O 1
ATOM 4820 N N . ALA A 1 628 ? -6.294 -14.593 39.992 1.00 96.75 628 ALA A N 1
ATOM 4821 C CA . ALA A 1 628 ? -7.495 -15.271 40.474 1.00 96.75 628 ALA A CA 1
ATOM 4822 C C . ALA A 1 628 ? -7.359 -15.738 41.930 1.00 96.75 628 ALA A C 1
ATOM 4824 O O . ALA A 1 628 ? -8.291 -15.558 42.710 1.00 96.75 628 ALA A O 1
ATOM 4825 N N . ALA A 1 629 ? -6.201 -16.274 42.330 1.00 94.88 629 ALA A N 1
ATOM 4826 C CA . ALA A 1 629 ? -5.952 -16.673 43.715 1.00 94.88 629 ALA A CA 1
ATOM 4827 C C . ALA A 1 629 ? -6.053 -15.483 44.687 1.00 94.88 629 ALA A C 1
ATOM 4829 O O . ALA A 1 629 ? -6.657 -15.599 45.754 1.00 94.88 629 ALA A O 1
ATOM 4830 N N . ARG A 1 630 ? -5.523 -14.316 44.298 1.00 94.44 630 ARG A N 1
ATOM 4831 C CA . ARG A 1 630 ? -5.602 -13.086 45.105 1.00 94.44 630 ARG A CA 1
ATOM 4832 C C . ARG A 1 630 ? -7.010 -12.535 45.172 1.00 94.44 630 ARG A C 1
ATOM 4834 O O . ARG A 1 630 ? -7.480 -12.208 46.255 1.00 94.44 630 ARG A O 1
ATOM 4841 N N . TRP A 1 631 ? -7.677 -12.415 44.027 1.00 96.12 631 TRP A N 1
ATOM 4842 C CA . TRP A 1 631 ? -9.023 -11.850 43.957 1.00 96.12 631 TRP A CA 1
ATOM 4843 C C . TRP A 1 631 ? -10.046 -12.739 44.665 1.00 96.12 631 TRP A C 1
ATOM 4845 O O . TRP A 1 631 ? -10.948 -12.213 45.306 1.00 96.12 631 TRP A O 1
ATOM 4855 N N . ALA A 1 632 ? -9.866 -14.063 44.652 1.00 94.94 632 ALA A N 1
ATOM 4856 C CA . ALA A 1 632 ? -10.703 -14.989 45.414 1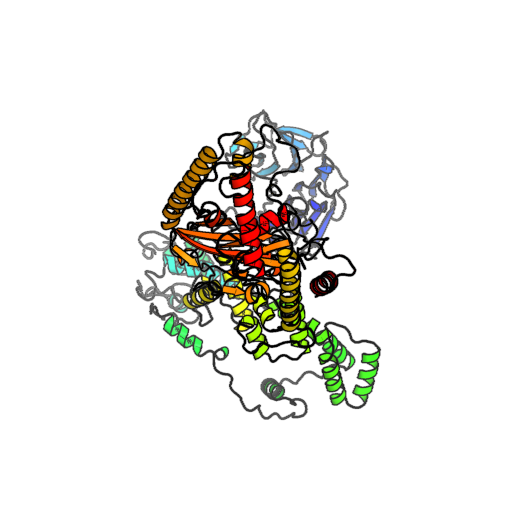.00 94.94 632 ALA A CA 1
ATOM 4857 C C . ALA A 1 632 ? -10.588 -14.807 46.940 1.00 94.94 632 ALA A C 1
ATOM 4859 O O . ALA A 1 632 ? -11.525 -15.156 47.655 1.00 94.94 632 ALA A O 1
ATOM 4860 N N . ALA A 1 633 ? -9.471 -14.260 47.434 1.00 92.62 633 ALA A N 1
ATOM 4861 C CA . ALA A 1 633 ? -9.255 -13.967 48.851 1.00 92.62 633 ALA A CA 1
ATOM 4862 C C . ALA A 1 633 ? -9.766 -12.576 49.279 1.00 92.62 633 ALA A C 1
ATOM 4864 O O . ALA A 1 633 ? -9.774 -12.265 50.472 1.00 92.62 633 ALA A O 1
ATOM 4865 N N . VAL A 1 634 ? -10.191 -11.726 48.336 1.00 92.56 634 VAL A N 1
ATOM 4866 C CA . VAL A 1 634 ? -10.717 -10.389 48.645 1.00 92.56 634 VAL A CA 1
ATOM 4867 C C . VAL A 1 634 ? -12.114 -10.511 49.239 1.00 92.56 634 VAL A C 1
ATOM 4869 O O . VAL A 1 634 ? -13.019 -11.073 48.630 1.00 92.56 634 VAL A O 1
ATOM 4872 N N . THR A 1 635 ? -12.305 -9.923 50.419 1.00 89.94 635 THR A N 1
ATOM 4873 C CA . THR A 1 635 ? -13.631 -9.734 51.017 1.00 89.94 635 THR A CA 1
ATOM 4874 C C . THR A 1 635 ? -14.000 -8.260 50.917 1.00 89.94 635 THR A C 1
ATOM 4876 O O . THR A 1 635 ? -13.348 -7.419 51.534 1.00 89.94 635 THR A O 1
ATOM 4879 N N . LEU A 1 636 ? -15.032 -7.944 50.133 1.00 86.81 636 LEU A N 1
ATOM 4880 C CA . LEU A 1 636 ? -15.586 -6.593 50.076 1.00 86.81 636 LEU A CA 1
ATOM 4881 C C . LEU A 1 636 ? -16.452 -6.364 51.329 1.00 86.81 636 LEU A C 1
ATOM 4883 O O . LEU A 1 636 ? -17.311 -7.203 51.615 1.00 86.81 636 LEU A O 1
ATOM 4887 N N . PRO A 1 637 ? -16.245 -5.276 52.097 1.00 82.00 637 PRO A N 1
ATOM 4888 C CA . PRO A 1 637 ? -17.146 -4.950 53.194 1.00 82.00 637 PRO A CA 1
ATOM 4889 C C . PRO A 1 637 ? -18.552 -4.624 52.652 1.00 82.00 637 PRO A C 1
ATOM 4891 O O . PRO A 1 637 ? -18.653 -4.170 51.510 1.00 82.00 637 PRO A O 1
ATOM 4894 N N . PRO A 1 638 ? -19.632 -4.831 53.433 1.00 78.25 638 PRO A N 1
ATOM 4895 C CA . PRO A 1 638 ? -21.015 -4.629 52.976 1.00 78.25 638 PRO A CA 1
ATOM 4896 C C . PRO A 1 638 ? -21.288 -3.243 52.372 1.00 78.25 638 PRO A C 1
ATOM 4898 O O . PRO A 1 638 ? -22.041 -3.122 51.410 1.00 78.25 638 PRO A O 1
ATOM 4901 N N . ASP A 1 639 ? -20.628 -2.216 52.897 1.00 74.62 639 ASP A N 1
ATOM 4902 C CA . ASP A 1 639 ? -20.670 -0.820 52.462 1.00 74.62 639 ASP A CA 1
ATOM 4903 C C . ASP A 1 639 ? -19.419 -0.406 51.664 1.00 74.62 639 ASP A C 1
ATOM 4905 O O . ASP A 1 639 ? -19.265 0.757 51.304 1.00 74.62 639 ASP A O 1
ATOM 4909 N N . GLY A 1 640 ? -18.523 -1.344 51.345 1.00 72.25 640 GLY A N 1
ATOM 4910 C CA . GLY A 1 640 ? -17.213 -1.086 50.737 1.00 72.25 640 GLY A CA 1
ATOM 4911 C C . GLY A 1 640 ? -17.246 -0.534 49.316 1.00 72.25 640 GLY A C 1
ATOM 4912 O O . GLY A 1 640 ? -16.234 -0.039 48.826 1.00 72.25 640 GLY A O 1
ATOM 4913 N N . TRP A 1 641 ? -18.399 -0.614 48.651 1.00 78.06 641 TRP A N 1
ATOM 4914 C CA . TRP A 1 641 ? -18.646 0.027 47.361 1.00 78.06 641 TRP A CA 1
ATOM 4915 C C . TRP A 1 641 ? -19.077 1.492 47.504 1.00 78.06 641 TRP A C 1
ATOM 4917 O O . TRP A 1 641 ? -19.034 2.244 46.527 1.00 78.06 641 TRP A O 1
ATOM 4927 N N . ARG A 1 642 ? -19.498 1.921 48.702 1.00 75.38 642 ARG A N 1
ATOM 4928 C CA . ARG A 1 642 ? -19.862 3.314 48.958 1.00 75.38 642 ARG A CA 1
ATOM 4929 C C . ARG A 1 642 ? -18.586 4.164 48.970 1.00 75.38 642 ARG A C 1
ATOM 4931 O O . ARG A 1 642 ? -17.575 3.752 49.539 1.00 75.38 642 ARG A O 1
ATOM 4938 N N . PRO A 1 643 ? -18.600 5.368 48.374 1.00 64.19 643 PRO A N 1
ATOM 4939 C CA . PRO A 1 643 ? -17.444 6.250 48.424 1.00 64.19 643 PRO A CA 1
ATOM 4940 C C . PRO A 1 643 ? -17.061 6.563 49.876 1.00 64.19 643 PRO A C 1
ATOM 4942 O O . PRO A 1 643 ? -17.915 6.956 50.674 1.00 64.19 643 PRO A O 1
ATOM 4945 N N . ALA A 1 644 ? -15.771 6.462 50.205 1.00 56.25 644 ALA A N 1
ATOM 4946 C CA . ALA A 1 644 ? -15.223 6.913 51.480 1.00 56.25 644 ALA A CA 1
ATOM 4947 C C . ALA A 1 644 ? -15.286 8.456 51.561 1.00 56.25 644 ALA A C 1
ATOM 4949 O O . ALA A 1 644 ? -14.327 9.146 51.246 1.00 56.25 644 ALA A O 1
ATOM 4950 N N . ALA A 1 645 ? -16.445 8.994 51.947 1.00 43.16 645 ALA A N 1
ATOM 4951 C CA . ALA A 1 645 ? -16.712 10.400 52.272 1.00 43.16 645 ALA A CA 1
ATOM 4952 C C . ALA A 1 645 ? -16.499 11.457 51.157 1.00 43.16 645 ALA A C 1
ATOM 4954 O O . ALA A 1 645 ? -15.462 12.104 51.070 1.00 43.16 645 ALA A O 1
ATOM 4955 N N . ALA A 1 646 ? -17.561 11.720 50.388 1.00 41.88 646 ALA A N 1
ATOM 4956 C CA . ALA A 1 646 ? -18.186 13.042 50.203 1.00 41.88 646 ALA A CA 1
ATOM 4957 C C . ALA A 1 646 ? -19.325 12.881 49.185 1.00 41.88 646 ALA A C 1
ATOM 4959 O O . ALA A 1 646 ? -19.079 12.682 47.997 1.00 41.88 646 ALA A O 1
ATOM 4960 N N . VAL A 1 647 ? -20.581 12.975 49.633 1.00 52.91 647 VAL A N 1
ATOM 4961 C CA . VAL A 1 647 ? -21.694 13.250 48.717 1.00 52.91 647 VAL A CA 1
ATOM 4962 C C . VAL A 1 647 ? -21.395 14.618 48.120 1.00 52.91 647 VAL A C 1
ATOM 4964 O O . VAL A 1 647 ? -21.585 15.626 48.793 1.00 52.91 647 VAL A O 1
ATOM 4967 N N . VAL A 1 648 ? -20.849 14.666 46.906 1.00 53.06 648 VAL A N 1
ATOM 4968 C CA . VAL A 1 648 ? -20.738 15.919 46.161 1.00 53.06 648 VAL A CA 1
ATOM 4969 C C . VAL A 1 648 ? -22.166 16.277 45.752 1.00 53.06 648 VAL A C 1
ATOM 4971 O O . VAL A 1 648 ? -22.751 15.560 44.933 1.00 53.06 648 VAL A O 1
ATOM 4974 N N . PRO A 1 649 ? -22.777 17.333 46.319 1.00 52.41 649 PRO A N 1
ATOM 4975 C CA . PRO A 1 649 ? -24.097 17.756 45.883 1.00 52.41 649 PRO A CA 1
ATOM 4976 C C . PRO A 1 649 ? -23.998 18.121 44.398 1.00 52.41 649 PRO A C 1
ATOM 4978 O O . PRO A 1 649 ? -23.102 18.870 44.013 1.00 52.41 649 PRO A O 1
ATOM 4981 N N . ASN A 1 650 ? -24.900 17.591 43.570 1.00 59.41 650 ASN A N 1
ATOM 4982 C CA . ASN A 1 650 ? -24.905 17.755 42.108 1.00 59.41 650 ASN A CA 1
ATOM 4983 C C . ASN A 1 650 ? -23.795 17.012 41.336 1.00 59.41 650 ASN A C 1
ATOM 4985 O O . ASN A 1 650 ? -23.444 17.435 40.233 1.00 59.41 650 ASN A O 1
ATOM 4989 N N . ALA A 1 651 ? -23.256 15.901 41.856 1.00 65.69 651 ALA A N 1
ATOM 4990 C CA . ALA A 1 651 ? -22.476 14.993 41.014 1.00 65.69 651 ALA A CA 1
ATOM 4991 C C . ALA A 1 651 ? -23.308 14.564 39.781 1.00 65.69 651 ALA A C 1
ATOM 4993 O O . ALA A 1 651 ? -24.494 14.243 39.942 1.00 65.69 651 ALA A O 1
ATOM 4994 N N . PRO A 1 652 ? -22.726 14.558 38.563 1.00 75.69 652 PRO A N 1
ATOM 4995 C CA . PRO A 1 652 ? -23.403 14.037 37.383 1.00 75.69 652 PRO A CA 1
ATOM 4996 C C . PRO A 1 652 ? -23.892 12.619 37.665 1.00 75.69 652 PRO A C 1
ATOM 4998 O O . PRO A 1 652 ? -23.128 11.782 38.148 1.00 75.69 652 PRO A O 1
ATOM 5001 N N . GLN A 1 653 ? -25.170 12.355 37.394 1.00 79.69 653 GLN A N 1
ATOM 5002 C CA . GLN A 1 653 ? -25.683 10.995 37.495 1.00 79.69 653 GLN A CA 1
ATOM 5003 C C . GLN A 1 653 ? -24.981 10.140 36.432 1.00 79.69 653 GLN A C 1
ATOM 5005 O O . GLN A 1 653 ? -24.950 10.556 35.268 1.00 79.69 653 GLN A O 1
ATOM 5010 N N . PRO A 1 654 ? -24.413 8.982 36.805 1.00 87.69 654 PRO A N 1
ATOM 5011 C CA . PRO A 1 654 ? -23.892 8.039 35.823 1.00 87.69 654 PRO A CA 1
ATOM 5012 C C . PRO A 1 654 ? -25.010 7.608 34.851 1.00 87.69 654 PRO A C 1
ATOM 5014 O O . PRO A 1 654 ? -26.191 7.680 35.204 1.00 87.69 654 PRO A O 1
ATOM 5017 N N . PRO A 1 655 ? -24.680 7.198 33.617 1.00 91.31 655 PRO A N 1
ATOM 5018 C CA . PRO A 1 655 ? -25.667 6.657 32.690 1.00 91.31 655 PRO A CA 1
ATOM 5019 C C . PRO A 1 655 ? -26.147 5.269 33.148 1.00 91.31 655 PRO A C 1
ATOM 5021 O O . PRO A 1 655 ? -25.464 4.588 33.906 1.00 91.31 655 PRO A O 1
ATOM 5024 N N . LEU A 1 656 ? -27.330 4.845 32.686 1.00 90.25 656 LEU A N 1
ATOM 5025 C CA . LEU A 1 656 ? -27.990 3.599 33.116 1.00 90.25 656 LEU A CA 1
ATOM 5026 C C . LEU A 1 656 ? -27.146 2.328 32.893 1.00 90.25 656 LEU A C 1
ATOM 5028 O O . LEU A 1 656 ? -27.333 1.340 33.592 1.00 90.25 656 LEU A O 1
ATOM 5032 N N . ASP A 1 657 ? -26.252 2.334 31.908 1.00 89.69 657 ASP A N 1
ATOM 5033 C CA . ASP A 1 657 ? -25.345 1.229 31.576 1.00 89.69 657 ASP A CA 1
ATOM 5034 C C . ASP A 1 657 ? -24.035 1.221 32.380 1.00 89.69 657 ASP A C 1
ATOM 5036 O O . ASP A 1 657 ? -23.274 0.256 32.298 1.00 89.69 657 ASP A O 1
ATOM 5040 N N . ASP A 1 658 ? -23.779 2.239 33.203 1.00 91.00 658 ASP A N 1
ATOM 5041 C CA . ASP A 1 658 ? -22.638 2.259 34.114 1.00 91.00 658 ASP A CA 1
ATOM 5042 C C . ASP A 1 658 ? -22.950 1.463 35.387 1.00 91.00 658 ASP A C 1
ATOM 5044 O O . ASP A 1 658 ? -23.969 1.675 36.047 1.00 91.00 658 ASP A O 1
ATOM 5048 N N . VAL A 1 659 ? -22.029 0.581 35.784 1.00 92.19 659 VAL A N 1
ATOM 5049 C CA . VAL A 1 659 ? -22.097 -0.205 37.026 1.00 92.19 659 VAL A CA 1
ATOM 5050 C C . VAL A 1 659 ? -22.365 0.689 38.249 1.00 92.19 659 VAL A C 1
ATOM 5052 O O . VAL A 1 659 ? -23.078 0.257 39.154 1.00 92.19 659 VAL A O 1
ATOM 5055 N N . ALA A 1 660 ? -21.892 1.945 38.253 1.00 91.00 660 ALA A N 1
ATOM 5056 C CA . ALA A 1 660 ? -22.129 2.951 39.294 1.00 91.00 660 ALA A CA 1
ATOM 5057 C C . ALA A 1 660 ? -23.596 3.421 39.430 1.00 91.00 660 ALA A C 1
ATOM 5059 O O . ALA A 1 660 ? -23.957 3.978 40.471 1.00 91.00 660 ALA A O 1
ATOM 5060 N N . TYR A 1 661 ? -24.452 3.216 38.422 1.00 91.38 661 TYR A N 1
ATOM 5061 C CA . TYR A 1 661 ? -25.828 3.733 38.384 1.00 91.38 661 TYR A CA 1
ATOM 5062 C C . TYR A 1 661 ? -26.709 3.340 39.576 1.00 91.38 661 TYR A C 1
ATOM 5064 O O . TYR A 1 661 ? -27.170 4.239 40.295 1.00 91.38 661 TYR A O 1
ATOM 5072 N N . PRO A 1 662 ? -26.926 2.041 39.864 1.00 91.44 662 PRO A N 1
ATOM 5073 C CA . PRO A 1 662 ? -27.729 1.637 41.015 1.00 91.44 662 PRO A CA 1
ATOM 5074 C C . PRO A 1 662 ? -27.140 2.147 42.336 1.00 91.44 662 PRO A C 1
ATOM 5076 O O . PRO A 1 662 ? -27.879 2.596 43.209 1.00 91.44 662 PRO A O 1
ATOM 5079 N N . MET A 1 663 ? -25.812 2.159 42.468 1.00 88.50 663 MET A N 1
ATOM 5080 C CA . MET A 1 663 ? -25.111 2.614 43.673 1.00 88.50 663 MET A CA 1
ATOM 5081 C C . MET A 1 663 ? -25.307 4.115 43.933 1.00 88.50 663 MET A C 1
ATOM 5083 O O . MET A 1 663 ? -25.570 4.523 45.068 1.00 88.50 663 MET A O 1
ATOM 5087 N N . ALA A 1 664 ? -25.254 4.945 42.888 1.00 86.69 664 ALA A N 1
ATOM 5088 C CA . ALA A 1 664 ? -25.495 6.384 42.990 1.00 86.69 664 ALA A CA 1
ATOM 5089 C C . ALA A 1 664 ? -26.938 6.699 43.424 1.00 86.69 664 ALA A C 1
ATOM 5091 O O . ALA A 1 664 ? -27.166 7.599 44.238 1.00 86.69 664 ALA A O 1
ATOM 5092 N N . LYS A 1 665 ? -27.923 5.941 42.928 1.00 88.12 665 LYS A N 1
ATOM 5093 C CA . LYS A 1 665 ? -29.336 6.090 43.312 1.00 88.12 665 LYS A CA 1
ATOM 5094 C C . LYS A 1 665 ? -29.589 5.621 44.745 1.00 88.12 665 LYS A C 1
ATOM 5096 O O . LYS A 1 665 ? -30.200 6.354 45.519 1.00 88.12 665 LYS A O 1
ATOM 5101 N N . LEU A 1 666 ? -29.047 4.464 45.130 1.00 88.00 666 LEU A N 1
ATOM 5102 C CA . LEU A 1 666 ? -29.177 3.910 46.484 1.00 88.00 666 LEU A CA 1
ATOM 5103 C C . LEU A 1 666 ? -28.486 4.770 47.548 1.00 88.00 666 LEU A C 1
ATOM 5105 O O . LEU A 1 666 ? -28.973 4.871 48.672 1.00 88.00 666 LEU A O 1
ATOM 5109 N N . THR A 1 667 ? -27.391 5.449 47.199 1.00 82.88 667 THR A N 1
ATOM 5110 C CA . THR A 1 667 ? -26.718 6.392 48.109 1.00 82.88 667 THR A CA 1
ATOM 5111 C C . THR A 1 667 ? -27.620 7.567 48.500 1.00 82.88 667 THR A C 1
ATOM 5113 O O . THR A 1 667 ? -27.515 8.070 49.615 1.00 82.88 667 THR A O 1
ATOM 5116 N N . ASN A 1 668 ? -28.549 7.962 47.625 1.00 78.81 668 ASN A N 1
ATOM 5117 C CA . ASN A 1 668 ? -29.461 9.087 47.839 1.00 78.81 668 ASN A CA 1
ATOM 5118 C C . ASN A 1 668 ? -30.864 8.672 48.333 1.00 78.81 668 ASN A C 1
ATOM 5120 O O . ASN A 1 668 ? -31.719 9.536 48.508 1.00 78.81 668 ASN A O 1
ATOM 5124 N N . ALA A 1 669 ? -31.118 7.377 48.556 1.00 80.06 669 ALA A N 1
ATOM 5125 C CA . ALA A 1 669 ? -32.454 6.841 48.842 1.00 80.06 669 ALA A CA 1
ATOM 5126 C C . ALA A 1 669 ? -32.998 7.166 50.251 1.00 80.06 669 ALA A C 1
ATOM 5128 O O . ALA A 1 669 ? -34.202 7.074 50.485 1.00 80.06 669 ALA A O 1
ATOM 5129 N N . GLY A 1 670 ? -32.137 7.542 51.205 1.00 74.31 670 GLY A N 1
ATOM 5130 C CA . GLY A 1 670 ? -32.554 7.823 52.583 1.00 74.31 670 GLY A CA 1
ATOM 5131 C C . GLY A 1 670 ? -33.268 6.629 53.235 1.00 74.31 670 GLY A C 1
ATOM 5132 O O . GLY A 1 670 ? -32.720 5.531 53.274 1.00 74.31 670 GLY A O 1
ATOM 5133 N N . ALA A 1 671 ? -34.482 6.846 53.755 1.00 75.31 671 ALA A N 1
ATOM 5134 C CA . ALA A 1 671 ? -35.300 5.803 54.389 1.00 75.31 671 ALA A CA 1
ATOM 5135 C C . ALA A 1 671 ? -36.125 4.953 53.395 1.00 75.31 671 ALA A C 1
ATOM 5137 O O . ALA A 1 671 ? -36.628 3.900 53.778 1.00 75.31 671 ALA A O 1
ATOM 5138 N N . ASP A 1 672 ? -36.233 5.361 52.124 1.00 86.38 672 ASP A N 1
ATOM 5139 C CA . ASP A 1 672 ? -37.104 4.739 51.112 1.00 86.38 672 ASP A CA 1
ATOM 5140 C C . ASP A 1 672 ? -36.334 3.758 50.200 1.00 86.38 672 ASP A C 1
ATOM 5142 O O . ASP A 1 672 ? -36.419 3.799 48.965 1.00 86.38 672 ASP A O 1
ATOM 5146 N N . VAL A 1 673 ? -35.548 2.862 50.806 1.00 89.94 673 VAL A N 1
ATOM 5147 C CA . VAL A 1 673 ? -34.684 1.911 50.079 1.00 89.94 673 VAL A CA 1
ATOM 5148 C C . VAL A 1 673 ? -35.499 0.918 49.242 1.00 89.94 673 VAL A C 1
ATOM 5150 O O . VAL A 1 673 ? -35.178 0.713 48.072 1.00 89.94 673 VAL A O 1
ATOM 5153 N N . GLU A 1 674 ? -36.585 0.362 49.788 1.00 93.88 674 GLU A N 1
ATOM 5154 C CA . GLU A 1 674 ? -37.445 -0.609 49.085 1.00 93.88 674 GLU A CA 1
ATOM 5155 C C . GLU A 1 674 ? -38.100 0.003 47.835 1.00 93.88 674 GLU A C 1
ATOM 5157 O O . GLU A 1 674 ? -38.126 -0.609 46.761 1.00 93.88 674 GLU A O 1
ATOM 5162 N N . ALA A 1 675 ? -38.576 1.248 47.950 1.00 93.31 675 ALA A N 1
ATOM 5163 C CA . ALA A 1 675 ? -39.187 1.978 46.843 1.00 93.31 675 ALA A CA 1
ATOM 5164 C C . ALA A 1 675 ? -38.150 2.332 45.766 1.00 93.31 675 ALA A C 1
ATOM 5166 O O . ALA A 1 675 ? -38.386 2.087 44.581 1.00 93.31 675 ALA A O 1
ATOM 5167 N N . THR A 1 676 ? -36.978 2.838 46.172 1.00 94.00 676 THR A N 1
ATOM 5168 C CA . THR A 1 676 ? -35.872 3.146 45.250 1.00 94.00 676 THR A CA 1
ATOM 5169 C C . THR A 1 676 ? -35.390 1.896 44.512 1.00 94.00 676 THR A C 1
ATOM 5171 O O . THR A 1 676 ? -35.193 1.936 43.298 1.00 94.00 676 THR A O 1
ATOM 5174 N N . TRP A 1 677 ? -35.242 0.767 45.210 1.00 95.12 677 TRP A N 1
ATOM 5175 C CA . TRP A 1 677 ? -34.828 -0.498 44.603 1.00 95.12 677 TRP A CA 1
ATOM 5176 C C . TRP A 1 677 ? -35.853 -1.025 43.599 1.00 95.12 677 TRP A C 1
ATOM 5178 O O . TRP A 1 677 ? -35.489 -1.441 42.501 1.00 95.12 677 TRP A O 1
ATOM 5188 N N . THR A 1 678 ? -37.139 -0.983 43.952 1.00 95.00 678 THR A N 1
ATOM 5189 C CA . THR A 1 678 ? -38.227 -1.408 43.059 1.00 95.00 678 THR A CA 1
ATOM 5190 C C . THR A 1 678 ? -38.266 -0.550 41.794 1.00 95.00 678 THR A C 1
ATOM 5192 O O . THR A 1 678 ? -38.417 -1.082 40.694 1.00 95.00 678 THR A O 1
ATOM 5195 N N . ALA A 1 679 ? -38.064 0.765 41.931 1.00 94.75 679 ALA A N 1
ATOM 5196 C CA . ALA A 1 679 ? -37.960 1.674 40.794 1.00 94.75 679 ALA A CA 1
ATOM 5197 C C . ALA A 1 679 ? -36.749 1.347 39.903 1.00 94.75 679 ALA A C 1
ATOM 5199 O O . ALA A 1 679 ? -36.905 1.265 38.689 1.00 94.75 679 ALA A O 1
ATOM 5200 N N . LEU A 1 680 ? -35.576 1.093 40.495 1.00 94.94 680 LEU A N 1
ATOM 5201 C CA . LEU A 1 680 ? -34.363 0.682 39.776 1.00 94.94 680 LEU A CA 1
ATOM 5202 C C . LEU A 1 680 ? -34.554 -0.630 39.002 1.00 94.94 680 LEU A C 1
ATOM 5204 O O . LEU A 1 680 ? -34.216 -0.703 37.824 1.00 94.94 680 LEU A O 1
ATOM 5208 N N . ALA A 1 681 ? -35.120 -1.656 39.644 1.00 95.06 681 ALA A N 1
ATOM 5209 C CA . ALA A 1 681 ? -35.384 -2.947 39.009 1.00 95.06 681 ALA A CA 1
ATOM 5210 C C . ALA A 1 681 ? -36.385 -2.813 37.847 1.00 95.06 681 ALA A C 1
ATOM 5212 O O . ALA A 1 681 ? -36.199 -3.420 36.790 1.00 95.06 681 ALA A O 1
ATOM 5213 N N . GLY A 1 682 ? -37.424 -1.989 38.026 1.00 95.38 682 GLY A N 1
ATOM 5214 C CA . GLY A 1 682 ? -38.392 -1.667 36.979 1.00 95.38 682 GLY A CA 1
ATOM 5215 C C . GLY A 1 682 ? -37.769 -0.902 35.808 1.00 95.38 682 GLY A C 1
ATOM 5216 O O . GLY A 1 682 ? -37.994 -1.272 34.657 1.00 95.38 682 GLY A O 1
ATOM 5217 N N . GLU A 1 683 ? -36.953 0.119 36.090 1.00 95.50 683 GLU A N 1
ATOM 5218 C CA . GLU A 1 683 ? -36.221 0.901 35.084 1.00 95.50 683 GLU A CA 1
ATOM 5219 C C . GLU A 1 683 ? -35.273 0.010 34.274 1.00 95.50 683 GLU A C 1
ATOM 5221 O O . GLU A 1 683 ? -35.319 0.028 33.043 1.00 95.50 683 GLU A O 1
ATOM 5226 N N . TRP A 1 684 ? -34.477 -0.828 34.946 1.00 95.25 684 TRP A N 1
ATOM 5227 C CA . TRP A 1 684 ? -33.587 -1.788 34.294 1.00 95.25 684 TRP A CA 1
ATOM 5228 C C . TRP A 1 684 ? -34.357 -2.783 33.420 1.00 95.25 684 TRP A C 1
ATOM 5230 O O . TRP A 1 684 ? -34.009 -2.965 32.255 1.00 95.25 684 TRP A O 1
ATOM 5240 N N . SER A 1 685 ? -35.414 -3.410 33.948 1.00 95.31 685 SER A N 1
ATOM 5241 C CA . SER A 1 685 ? -36.185 -4.419 33.213 1.00 95.31 685 SER A CA 1
ATOM 5242 C C . SER A 1 685 ? -36.855 -3.825 31.970 1.00 95.31 685 SER A C 1
ATOM 5244 O O . SER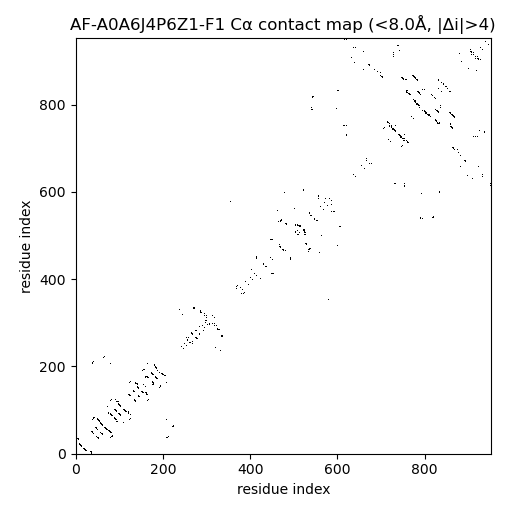 A 1 685 ? -36.757 -4.398 30.881 1.00 95.31 685 SER A O 1
ATOM 5246 N N . ALA A 1 686 ? -37.467 -2.643 32.107 1.00 96.50 686 ALA A N 1
ATOM 5247 C CA . ALA A 1 686 ? -38.088 -1.930 30.997 1.00 96.50 686 ALA A CA 1
ATOM 5248 C C . ALA A 1 686 ? -37.052 -1.500 29.948 1.00 96.50 686 ALA A C 1
ATOM 5250 O O . ALA A 1 686 ? -37.256 -1.729 28.755 1.00 96.50 686 ALA A O 1
ATOM 5251 N N . ALA A 1 687 ? -35.920 -0.931 30.377 1.00 96.62 687 ALA A N 1
ATOM 5252 C CA . ALA A 1 687 ? -34.850 -0.528 29.472 1.00 96.62 687 ALA A CA 1
ATOM 5253 C C . ALA A 1 687 ? -34.243 -1.732 28.747 1.00 96.62 687 ALA A C 1
ATOM 5255 O O . ALA A 1 687 ? -34.100 -1.697 27.530 1.00 96.62 687 ALA A O 1
ATOM 5256 N N . ARG A 1 688 ? -33.945 -2.828 29.451 1.00 95.31 688 ARG A N 1
ATOM 5257 C CA . ARG A 1 688 ? -33.442 -4.069 28.851 1.00 95.31 688 ARG A CA 1
ATOM 5258 C C . ARG A 1 688 ? -34.395 -4.616 27.791 1.00 95.31 688 ARG A C 1
ATOM 5260 O O . ARG A 1 688 ? -33.935 -4.986 26.710 1.00 95.31 688 ARG A O 1
ATOM 5267 N N . ALA A 1 689 ? -35.698 -4.663 28.077 1.00 96.31 689 ALA A N 1
ATOM 5268 C CA . ALA A 1 689 ? -36.704 -5.114 27.118 1.00 96.31 689 ALA A CA 1
ATOM 5269 C C . ALA A 1 689 ? -36.732 -4.211 25.874 1.00 96.31 689 ALA A C 1
ATOM 5271 O O . ALA A 1 689 ? -36.602 -4.711 24.758 1.00 96.31 689 ALA A O 1
ATOM 5272 N N . ALA A 1 690 ? -36.782 -2.889 26.068 1.00 97.12 690 ALA A N 1
ATOM 5273 C CA . ALA A 1 690 ? -36.787 -1.916 24.977 1.00 97.12 690 ALA A CA 1
ATOM 5274 C C . ALA A 1 690 ? -35.505 -1.964 24.127 1.00 97.12 690 ALA A C 1
ATOM 5276 O O . ALA A 1 690 ? -35.575 -1.911 22.904 1.00 97.12 690 ALA A O 1
ATOM 5277 N N . ARG A 1 691 ? -34.327 -2.106 24.752 1.00 96.38 691 ARG A N 1
ATOM 5278 C CA . ARG A 1 691 ? -33.035 -2.233 24.053 1.00 96.38 691 ARG A CA 1
ATOM 5279 C C . ARG A 1 691 ? -32.930 -3.549 23.283 1.00 96.38 691 ARG A C 1
ATOM 5281 O O . ARG A 1 691 ? -32.406 -3.562 22.175 1.00 96.38 691 ARG A O 1
ATOM 5288 N N . SER A 1 692 ? -33.462 -4.641 23.836 1.00 95.56 692 SER A N 1
ATOM 5289 C CA . SER A 1 692 ? -33.516 -5.940 23.151 1.00 95.56 692 SER A CA 1
ATOM 5290 C C . SER A 1 692 ? -34.431 -5.892 21.926 1.00 95.56 692 SER A C 1
ATOM 5292 O O . SER A 1 692 ? -34.055 -6.381 20.865 1.00 95.56 692 SER A O 1
ATOM 5294 N N . GLU A 1 693 ? -35.600 -5.257 22.048 1.00 96.69 693 GLU A N 1
ATOM 5295 C CA . GLU A 1 693 ? -36.516 -5.024 20.927 1.00 96.69 693 GLU A CA 1
ATOM 5296 C C . GLU A 1 693 ? -35.887 -4.105 19.870 1.00 96.69 693 GLU A C 1
ATOM 5298 O O . GLU A 1 693 ? -35.902 -4.429 18.684 1.00 96.69 693 GLU A O 1
ATOM 5303 N N . ALA A 1 694 ? -35.246 -3.010 20.290 1.00 95.62 694 ALA A N 1
ATOM 5304 C CA . ALA A 1 694 ? -34.528 -2.111 19.389 1.00 95.62 694 ALA A CA 1
ATOM 5305 C C . ALA A 1 694 ? -33.383 -2.820 18.648 1.00 95.62 694 ALA A C 1
ATOM 5307 O O . ALA A 1 694 ? -33.134 -2.524 17.482 1.00 95.62 694 ALA A O 1
ATOM 5308 N N . ASN A 1 695 ? -32.712 -3.778 19.294 1.00 96.56 695 ASN A N 1
ATOM 5309 C CA . ASN A 1 695 ? -31.640 -4.557 18.681 1.00 96.56 695 ASN A CA 1
ATOM 5310 C C . ASN A 1 695 ? -32.142 -5.643 17.709 1.00 96.56 695 ASN A C 1
ATOM 5312 O O . ASN A 1 695 ? -31.344 -6.169 16.936 1.00 96.56 695 ASN A O 1
ATOM 5316 N N . ALA A 1 696 ? -33.439 -5.971 17.694 1.00 95.62 696 ALA A N 1
ATOM 5317 C CA . ALA A 1 696 ? -33.990 -7.007 16.813 1.00 95.62 696 ALA A CA 1
ATOM 5318 C C . ALA A 1 696 ? -33.923 -6.644 15.316 1.00 95.62 696 ALA A C 1
ATOM 5320 O O . ALA A 1 696 ? -34.091 -7.513 14.463 1.00 95.62 696 ALA A O 1
ATOM 5321 N N . VAL A 1 697 ? -33.664 -5.372 14.986 1.00 95.06 697 VAL A N 1
ATOM 5322 C CA . VAL A 1 697 ? -33.491 -4.892 13.603 1.00 95.06 697 VAL A CA 1
ATOM 5323 C C . VAL A 1 697 ? -32.150 -5.297 12.983 1.00 95.06 697 VAL A C 1
ATOM 5325 O O . VAL A 1 697 ? -31.981 -5.184 11.769 1.00 95.06 697 VAL A O 1
ATOM 5328 N N . PHE A 1 698 ? -31.181 -5.724 13.797 1.00 97.12 698 PHE A N 1
ATOM 5329 C CA . PHE A 1 698 ? -29.837 -6.058 13.340 1.00 97.12 698 PHE A CA 1
ATOM 5330 C C . PHE A 1 698 ? -29.725 -7.533 12.958 1.00 97.12 698 PHE A C 1
ATOM 5332 O O . PHE A 1 698 ? -30.140 -8.424 13.695 1.00 97.12 698 PHE A O 1
ATOM 5339 N N . THR A 1 699 ? -29.081 -7.798 11.825 1.00 96.12 699 THR A N 1
ATOM 5340 C CA . THR A 1 699 ? -28.669 -9.147 11.429 1.00 96.12 699 THR A CA 1
ATOM 5341 C C . THR A 1 699 ? -27.227 -9.376 11.860 1.00 96.12 699 THR A C 1
ATOM 5343 O O . THR A 1 699 ? -26.325 -8.666 11.417 1.00 96.12 699 THR A O 1
ATOM 5346 N N . THR A 1 700 ? -26.983 -10.367 12.714 1.00 96.12 700 THR A N 1
ATOM 5347 C CA . THR A 1 700 ? -25.622 -10.718 13.140 1.00 96.12 700 THR A CA 1
ATOM 5348 C C . THR A 1 700 ? -24.820 -11.295 11.977 1.00 96.12 700 THR A C 1
ATOM 5350 O O . THR A 1 700 ? -25.193 -12.318 11.408 1.00 96.12 700 THR A O 1
ATOM 5353 N N . ILE A 1 701 ? -23.692 -10.658 11.662 1.00 95.62 701 ILE A N 1
ATOM 5354 C CA . ILE A 1 701 ? -22.695 -11.164 10.709 1.00 95.62 701 ILE A CA 1
ATOM 5355 C C . ILE A 1 701 ? -21.633 -11.981 11.454 1.00 95.62 701 ILE A C 1
ATOM 5357 O O . ILE A 1 701 ? -21.260 -13.062 11.006 1.00 95.62 701 ILE A O 1
ATOM 5361 N N . ALA A 1 702 ? -21.174 -11.485 12.607 1.00 95.81 702 ALA A N 1
ATOM 5362 C CA . ALA A 1 702 ? -20.354 -12.234 13.556 1.00 95.81 702 ALA A CA 1
ATOM 5363 C C . ALA A 1 702 ? -20.512 -11.700 14.981 1.00 95.81 702 ALA A C 1
ATOM 5365 O O . ALA A 1 702 ? -20.434 -10.498 15.217 1.00 95.81 702 ALA A O 1
ATOM 5366 N N . ASP A 1 703 ? -20.661 -12.611 15.939 1.00 93.75 703 ASP A N 1
ATOM 5367 C CA . ASP A 1 703 ? -20.639 -12.329 17.381 1.00 93.75 703 ASP A CA 1
ATOM 5368 C C . ASP A 1 703 ? -19.342 -12.801 18.063 1.00 93.75 703 ASP A C 1
ATOM 5370 O O . ASP A 1 703 ? -19.172 -12.643 19.271 1.00 93.75 703 ASP A O 1
ATOM 5374 N N . PHE A 1 704 ? -18.449 -13.431 17.289 1.00 95.56 704 PHE A N 1
ATOM 5375 C CA . PHE A 1 704 ? -17.196 -14.044 17.733 1.00 95.56 704 PHE A CA 1
ATOM 5376 C C . PHE A 1 704 ? -17.330 -14.961 18.955 1.00 95.56 704 PHE A C 1
ATOM 5378 O O . PHE A 1 704 ? -16.367 -15.148 19.701 1.00 95.56 704 PHE A O 1
ATOM 5385 N N . SER A 1 705 ? -18.498 -15.591 19.129 1.00 92.56 705 SER A N 1
ATOM 5386 C CA . SER A 1 705 ? -18.704 -16.700 20.071 1.00 92.56 705 SER A CA 1
ATOM 5387 C C . SER A 1 705 ? -17.704 -17.840 19.848 1.00 92.56 705 SER A C 1
ATOM 5389 O O . SER A 1 705 ? -17.352 -18.553 20.785 1.00 92.56 705 SER A O 1
ATOM 5391 N N . GLN A 1 706 ? -17.203 -17.962 18.619 1.00 92.00 706 GLN A N 1
ATOM 5392 C CA . GLN A 1 706 ? -16.083 -18.804 18.218 1.00 92.00 706 GLN A CA 1
ATOM 5393 C C . GLN A 1 706 ? -15.053 -17.975 17.427 1.00 92.00 706 GLN A C 1
ATOM 5395 O O . GLN A 1 706 ? -15.418 -16.937 16.863 1.00 92.00 706 GLN A O 1
ATOM 5400 N N . PRO A 1 707 ? -13.784 -18.423 17.337 1.00 93.56 707 PRO A N 1
ATOM 5401 C CA . PRO A 1 707 ? -12.738 -17.778 16.537 1.00 93.56 707 PRO A CA 1
ATOM 5402 C C . PRO A 1 707 ? -12.950 -18.011 15.031 1.00 93.56 707 PRO A C 1
ATOM 5404 O O . PRO A 1 707 ? -12.146 -18.663 14.364 1.00 93.56 707 PRO A O 1
ATOM 5407 N N . GLN A 1 708 ? -14.061 -17.512 14.496 1.00 91.00 708 GLN A N 1
ATOM 5408 C CA . GLN A 1 708 ? -14.420 -17.611 13.086 1.00 91.00 708 GLN A CA 1
ATOM 5409 C C . GLN A 1 708 ? -14.487 -16.218 12.461 1.00 91.00 708 GLN A C 1
ATOM 5411 O O . GLN A 1 708 ? -15.072 -15.291 13.023 1.00 91.00 708 GLN A O 1
ATOM 5416 N N . ILE A 1 709 ? -13.891 -16.084 11.279 1.00 94.12 709 ILE A N 1
ATOM 5417 C CA . ILE A 1 709 ? -13.947 -14.866 10.470 1.00 94.12 709 ILE A CA 1
ATOM 5418 C C . ILE A 1 709 ? -15.172 -14.949 9.546 1.00 94.12 709 ILE A C 1
ATOM 5420 O O . ILE A 1 709 ? -15.405 -16.016 8.970 1.00 94.12 709 ILE A O 1
ATOM 5424 N N . PRO A 1 710 ? -15.965 -13.870 9.388 1.00 92.62 710 PRO A N 1
ATOM 5425 C CA . PRO A 1 710 ? -17.131 -13.904 8.514 1.00 92.62 710 PRO A CA 1
ATOM 5426 C C . PRO A 1 710 ? -16.757 -14.206 7.057 1.00 92.62 710 PRO A C 1
ATOM 5428 O O . PRO A 1 710 ? -15.687 -13.827 6.578 1.00 92.62 710 PRO A O 1
ATOM 5431 N N . ALA A 1 711 ? -17.665 -14.845 6.320 1.00 91.44 711 ALA A N 1
ATOM 5432 C CA . ALA A 1 711 ? -17.443 -15.173 4.914 1.00 91.44 711 ALA A CA 1
ATOM 5433 C C . ALA A 1 711 ? -17.137 -13.918 4.073 1.00 91.44 711 ALA A C 1
ATOM 5435 O O . ALA A 1 711 ? -17.820 -12.901 4.182 1.00 91.44 711 ALA A O 1
ATOM 5436 N N . GLY A 1 712 ? -16.104 -13.994 3.228 1.00 91.94 712 GLY A N 1
ATOM 5437 C CA . GLY A 1 712 ? -15.655 -12.884 2.377 1.00 91.94 712 GLY A CA 1
ATOM 5438 C C . GLY A 1 712 ? -14.767 -11.846 3.075 1.00 91.94 712 GLY A C 1
ATOM 5439 O O . GLY A 1 712 ? -14.222 -10.978 2.397 1.00 91.94 712 GLY A O 1
ATOM 5440 N N . TRP A 1 713 ? -14.584 -11.937 4.395 1.00 95.00 713 TRP A N 1
ATOM 5441 C CA . TRP A 1 713 ? -13.640 -11.103 5.138 1.00 95.00 713 TRP A CA 1
ATOM 5442 C C . TRP A 1 713 ? -12.266 -11.770 5.188 1.00 95.00 713 TRP A C 1
ATOM 5444 O O . TRP A 1 713 ? -12.154 -12.995 5.214 1.00 95.00 713 TRP A O 1
ATOM 5454 N N . VAL A 1 714 ? -11.209 -10.960 5.215 1.00 94.56 714 VAL A N 1
ATOM 5455 C CA . VAL A 1 714 ? -9.819 -11.440 5.199 1.00 94.56 714 VAL A CA 1
ATOM 5456 C C . VAL A 1 714 ? -9.066 -10.886 6.399 1.00 94.56 714 VAL A C 1
ATOM 5458 O O . VAL A 1 714 ? -9.194 -9.707 6.722 1.00 94.56 714 VAL A O 1
ATOM 5461 N N . THR A 1 715 ? -8.251 -11.716 7.046 1.00 95.56 715 THR A N 1
ATOM 5462 C CA . THR A 1 715 ? -7.371 -11.292 8.143 1.00 95.56 715 THR A CA 1
ATOM 5463 C C . THR A 1 715 ? -5.901 -11.440 7.796 1.00 95.56 715 THR A C 1
ATOM 5465 O O . THR A 1 715 ? -5.543 -12.268 6.963 1.00 95.56 715 THR A O 1
ATOM 5468 N N . ASP A 1 716 ? -5.044 -10.665 8.458 1.00 94.44 716 ASP A N 1
ATOM 5469 C CA . ASP A 1 716 ? -3.587 -10.744 8.305 1.00 94.44 716 ASP A CA 1
ATOM 5470 C C . ASP A 1 716 ? -2.872 -10.338 9.602 1.00 94.44 716 ASP A C 1
ATOM 5472 O O . ASP A 1 716 ? -3.444 -9.598 10.408 1.00 94.44 716 ASP A O 1
ATOM 5476 N N . GLY A 1 717 ? -1.633 -10.804 9.775 1.00 94.88 717 GLY A N 1
ATOM 5477 C CA . GLY A 1 717 ? -0.772 -10.541 10.934 1.00 94.88 717 GLY A CA 1
ATOM 5478 C C . GLY A 1 717 ? -1.022 -11.423 12.168 1.00 94.88 717 GLY A C 1
ATOM 5479 O O . GLY A 1 717 ? -2.147 -11.851 12.453 1.00 94.88 717 GLY A O 1
ATOM 5480 N N . ASP A 1 718 ? 0.043 -11.650 12.943 1.00 95.75 718 ASP A N 1
ATOM 5481 C CA . ASP A 1 718 ? 0.038 -12.494 14.153 1.00 95.75 718 ASP A CA 1
ATOM 5482 C C . ASP A 1 718 ? -0.958 -12.021 15.221 1.00 95.75 718 ASP A C 1
ATOM 5484 O O . ASP A 1 718 ? -1.529 -12.826 15.963 1.00 95.75 718 ASP A O 1
ATOM 5488 N N . GLY A 1 719 ? -1.206 -10.710 15.284 1.00 95.88 719 GLY A N 1
ATOM 5489 C CA . GLY A 1 719 ? -2.177 -10.118 16.195 1.00 95.88 719 GLY A CA 1
ATOM 5490 C C . GLY A 1 719 ? -3.593 -10.609 15.910 1.00 95.88 719 GLY A C 1
ATOM 5491 O O . GLY A 1 719 ? -4.342 -10.863 16.844 1.00 95.88 719 GLY A O 1
ATOM 5492 N N . MET A 1 720 ? -3.970 -10.817 14.645 1.00 95.81 720 MET A N 1
ATOM 5493 C CA . MET A 1 720 ? -5.271 -11.415 14.317 1.00 95.81 720 MET A CA 1
ATOM 5494 C C . MET A 1 720 ? -5.255 -12.938 14.451 1.00 95.81 720 MET A C 1
ATOM 5496 O O . MET A 1 720 ? -6.209 -13.504 14.982 1.00 95.81 720 MET A O 1
ATOM 5500 N N . ALA A 1 721 ? -4.168 -13.602 14.044 1.00 95.62 721 ALA A N 1
ATOM 5501 C CA . ALA A 1 721 ? -4.045 -15.062 14.113 1.00 95.62 721 ALA A CA 1
ATOM 5502 C C . ALA A 1 721 ? -4.096 -15.613 15.553 1.00 95.62 721 ALA A C 1
ATOM 5504 O O . ALA A 1 721 ? -4.550 -16.735 15.787 1.00 95.62 721 ALA A O 1
ATOM 5505 N N . HIS A 1 722 ? -3.647 -14.827 16.536 1.00 96.25 722 HIS A N 1
ATOM 5506 C CA . HIS A 1 722 ? -3.570 -15.241 17.940 1.00 96.25 722 HIS A CA 1
ATOM 5507 C C . HIS A 1 722 ? -4.310 -14.322 18.917 1.00 96.25 722 HIS A C 1
ATOM 5509 O O . HIS A 1 722 ? -4.235 -14.540 20.128 1.00 96.25 722 HIS A O 1
ATOM 5515 N N . GLY A 1 723 ? -5.016 -13.313 18.405 1.00 96.62 723 GLY A N 1
ATOM 5516 C CA . GLY A 1 723 ? -5.687 -12.293 19.208 1.00 96.62 723 GLY A CA 1
ATOM 5517 C C . GLY A 1 723 ? -7.108 -12.625 19.637 1.00 96.62 723 GLY A C 1
ATOM 5518 O O . GLY A 1 723 ? -7.691 -11.840 20.383 1.00 96.62 723 GLY A O 1
ATOM 5519 N N . TRP A 1 724 ? -7.687 -13.743 19.186 1.00 97.81 724 TRP A N 1
ATOM 5520 C CA . TRP A 1 724 ? -8.992 -14.158 19.694 1.00 97.81 724 TRP A CA 1
ATOM 5521 C C . TRP A 1 724 ? -8.889 -14.556 21.168 1.00 97.81 724 TRP A C 1
ATOM 5523 O O . TRP A 1 724 ? -8.008 -15.330 21.558 1.00 97.81 724 TRP A O 1
ATOM 5533 N N . VAL A 1 725 ? -9.794 -14.027 21.983 1.00 96.75 725 VAL A N 1
ATOM 5534 C CA . VAL A 1 725 ? -9.905 -14.341 23.408 1.00 96.75 725 VAL A CA 1
ATOM 5535 C C . VAL A 1 725 ? -11.364 -14.541 23.799 1.00 96.75 725 VAL A C 1
ATOM 5537 O O . VAL A 1 725 ? -12.269 -13.998 23.162 1.00 96.75 725 VAL A O 1
ATOM 5540 N N . ASP A 1 726 ? -11.580 -15.312 24.863 1.00 94.12 726 ASP A N 1
ATOM 5541 C CA . ASP A 1 726 ? -12.898 -15.432 25.481 1.00 94.12 726 ASP A CA 1
ATOM 5542 C C . ASP A 1 726 ? -13.214 -14.205 26.353 1.00 94.12 726 ASP A C 1
ATOM 5544 O O . ASP A 1 726 ? -12.325 -13.400 26.666 1.00 94.12 726 ASP A O 1
ATOM 5548 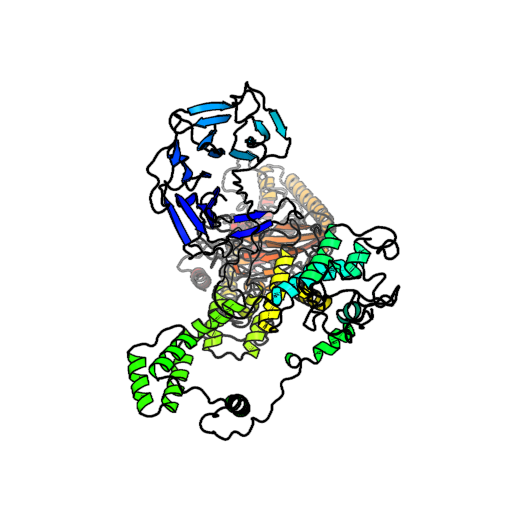N N . ASP A 1 727 ? -14.478 -14.068 26.749 1.00 93.62 727 ASP A N 1
ATOM 5549 C CA . ASP A 1 727 ? -14.939 -12.961 27.575 1.00 93.62 727 ASP A CA 1
ATOM 5550 C C . ASP A 1 727 ? -14.198 -12.921 28.920 1.00 93.62 727 ASP A C 1
ATOM 5552 O O . ASP A 1 727 ? -13.791 -13.932 29.499 1.00 93.62 727 ASP A O 1
ATOM 5556 N N . ALA A 1 728 ? -13.969 -11.701 29.394 1.00 95.00 728 ALA A N 1
ATOM 5557 C CA . ALA A 1 728 ? -13.227 -11.415 30.612 1.00 95.00 728 ALA A CA 1
ATOM 5558 C C . ALA A 1 728 ? -11.764 -11.928 30.641 1.00 95.00 728 ALA A C 1
ATOM 5560 O O . ALA A 1 728 ? -11.210 -12.186 31.715 1.00 95.00 728 ALA A O 1
ATOM 5561 N N . THR A 1 729 ? -11.089 -12.050 29.494 1.00 96.50 729 THR A N 1
ATOM 5562 C CA . THR A 1 729 ? -9.658 -12.416 29.452 1.00 96.50 729 THR A CA 1
ATOM 5563 C C . THR A 1 729 ? -8.776 -11.257 29.944 1.00 96.50 729 THR A C 1
ATOM 5565 O O . THR A 1 729 ? -8.928 -10.144 29.448 1.00 96.50 729 THR A O 1
ATOM 5568 N N . PRO A 1 730 ? -7.819 -11.453 30.875 1.00 97.12 730 PRO A N 1
ATOM 5569 C CA . PRO A 1 730 ? -7.003 -10.346 31.373 1.00 97.12 730 PRO A CA 1
ATOM 5570 C C . PRO A 1 730 ? -6.023 -9.823 30.314 1.00 97.12 730 PRO A C 1
ATOM 5572 O O . PRO A 1 730 ? -5.194 -10.577 29.798 1.00 97.12 730 PRO A O 1
ATOM 5575 N N . LEU A 1 731 ? -6.081 -8.516 30.039 1.00 97.62 731 LEU A N 1
ATOM 5576 C CA . LEU A 1 731 ? -5.038 -7.796 29.312 1.00 97.62 731 LEU A CA 1
ATOM 5577 C C . LEU A 1 731 ? -3.931 -7.415 30.294 1.00 97.62 731 LEU A C 1
ATOM 5579 O O . LEU A 1 731 ? -4.142 -6.590 31.185 1.00 97.62 731 LEU A O 1
ATOM 5583 N N . ILE A 1 732 ? -2.750 -8.003 30.122 1.00 97.88 732 ILE A N 1
ATOM 5584 C CA . ILE A 1 732 ? -1.596 -7.718 30.977 1.00 97.88 732 ILE A CA 1
ATOM 5585 C C . ILE A 1 732 ? -1.055 -6.321 30.660 1.00 97.88 732 ILE A C 1
ATOM 5587 O O . ILE A 1 732 ? -0.854 -5.973 29.496 1.00 97.88 732 ILE A O 1
ATOM 5591 N N . ALA A 1 733 ? -0.824 -5.513 31.694 1.00 95.44 733 ALA A N 1
ATOM 5592 C CA . ALA A 1 733 ? -0.254 -4.182 31.537 1.00 95.44 733 ALA A CA 1
ATOM 5593 C C . ALA A 1 733 ? 1.232 -4.278 31.154 1.00 95.44 733 ALA A C 1
ATOM 5595 O O . ALA A 1 733 ? 2.049 -4.864 31.875 1.00 95.44 733 ALA A O 1
ATOM 5596 N N . LEU A 1 734 ? 1.589 -3.683 30.014 1.00 92.75 734 LEU A N 1
ATOM 5597 C CA . LEU A 1 734 ? 2.951 -3.727 29.470 1.00 92.75 734 LEU A CA 1
ATOM 5598 C C . LEU A 1 734 ? 3.917 -2.773 30.191 1.00 92.75 734 LEU A C 1
ATOM 5600 O O . LEU A 1 734 ? 5.130 -2.895 30.034 1.00 92.75 734 LEU A O 1
ATOM 5604 N N . ASP A 1 735 ? 3.388 -1.849 30.986 1.00 90.56 735 ASP A N 1
ATOM 5605 C CA . ASP A 1 735 ? 4.114 -0.837 31.742 1.00 90.56 735 ASP A CA 1
ATOM 5606 C C . ASP A 1 735 ? 3.382 -0.471 33.049 1.00 90.56 735 ASP A C 1
ATOM 5608 O O . ASP A 1 735 ? 2.295 -0.967 33.355 1.00 90.56 735 ASP A O 1
ATOM 5612 N N . GLY A 1 736 ? 4.031 0.357 33.871 1.00 91.44 736 GLY A N 1
ATOM 5613 C CA . GLY A 1 736 ? 3.494 0.816 35.151 1.00 91.44 736 GLY A CA 1
ATOM 5614 C C . GLY A 1 736 ? 3.419 -0.258 36.245 1.00 91.44 736 GLY A C 1
ATOM 5615 O O . GLY A 1 736 ? 3.964 -1.362 36.130 1.00 91.44 736 GLY A O 1
ATOM 5616 N N . GLU A 1 737 ? 2.748 0.101 37.341 1.00 90.56 737 GLU A N 1
ATOM 5617 C CA . GLU A 1 737 ? 2.593 -0.742 38.540 1.00 90.56 737 GLU A CA 1
ATOM 5618 C C . GLU A 1 737 ? 1.433 -1.742 38.438 1.00 90.56 737 GLU A C 1
ATOM 5620 O O . GLU A 1 737 ? 1.376 -2.698 39.212 1.00 90.56 737 GLU A O 1
ATOM 5625 N N . ALA A 1 738 ? 0.500 -1.521 37.507 1.00 94.88 738 ALA A N 1
ATOM 5626 C CA . ALA A 1 738 ? -0.651 -2.393 37.317 1.00 94.88 738 ALA A CA 1
ATOM 5627 C C . ALA A 1 738 ? -0.226 -3.758 36.749 1.00 94.88 738 ALA A C 1
ATOM 5629 O O . ALA A 1 738 ? 0.691 -3.837 35.932 1.00 94.88 738 ALA A O 1
ATOM 5630 N N . VAL A 1 739 ? -0.917 -4.827 37.147 1.00 97.31 739 VAL A N 1
ATOM 5631 C CA . VAL A 1 739 ? -0.746 -6.177 36.580 1.00 97.31 739 VAL A CA 1
ATOM 5632 C C . VAL A 1 739 ? -1.699 -6.371 35.403 1.00 97.31 739 VAL A C 1
ATOM 5634 O O . VAL A 1 739 ? -1.276 -6.698 34.296 1.00 97.31 739 VAL A O 1
ATOM 5637 N N . VAL A 1 740 ? -2.991 -6.145 35.635 1.00 97.38 740 VAL A N 1
ATOM 5638 C CA . VAL A 1 740 ? -4.068 -6.236 34.646 1.00 97.38 740 VAL A CA 1
ATOM 5639 C C . VAL A 1 740 ? -4.503 -4.822 34.285 1.00 97.38 740 VAL A C 1
ATOM 5641 O O . VAL A 1 740 ? -4.962 -4.072 35.142 1.00 97.38 740 VAL A O 1
ATOM 5644 N N . ALA A 1 741 ? -4.372 -4.440 33.017 1.00 95.19 741 ALA A N 1
ATOM 5645 C CA . ALA A 1 741 ? -4.831 -3.135 32.547 1.00 95.19 741 ALA A CA 1
ATOM 5646 C C . ALA A 1 741 ? -6.367 -3.063 32.520 1.00 95.19 741 ALA A C 1
ATOM 5648 O O . ALA A 1 741 ? -6.953 -2.053 32.898 1.00 95.19 741 ALA A O 1
ATOM 5649 N N . ARG A 1 742 ? -6.998 -4.145 32.050 1.00 95.31 742 ARG A N 1
ATOM 5650 C CA . ARG A 1 742 ? -8.451 -4.363 31.976 1.00 95.31 742 ARG A CA 1
ATOM 5651 C C . ARG A 1 742 ? -8.744 -5.805 31.571 1.00 95.31 742 ARG A C 1
ATOM 5653 O O . ARG A 1 742 ? -7.838 -6.531 31.156 1.00 95.31 742 ARG A O 1
ATOM 5660 N N . LEU A 1 743 ? -10.006 -6.193 31.606 1.00 96.38 743 LEU A N 1
ATOM 5661 C CA . LEU A 1 743 ? -10.492 -7.438 31.039 1.00 96.38 743 LEU A CA 1
ATOM 5662 C C . LEU A 1 743 ? -11.011 -7.208 29.616 1.00 96.38 743 LEU A C 1
ATOM 5664 O O . LEU A 1 743 ? -11.819 -6.318 29.345 1.00 96.38 743 LEU A O 1
ATOM 5668 N N . LEU A 1 744 ? -10.527 -8.021 28.686 1.00 96.56 744 LEU A N 1
ATOM 5669 C CA . LEU A 1 744 ? -10.955 -7.996 27.299 1.00 96.56 744 LEU A CA 1
ATOM 5670 C C . LEU A 1 744 ? -12.317 -8.685 27.166 1.00 96.56 744 LEU A C 1
ATOM 5672 O O . LEU A 1 744 ? -12.493 -9.780 27.709 1.00 96.56 744 LEU A O 1
ATOM 5676 N N . PRO A 1 745 ? -13.277 -8.062 26.464 1.00 95.62 745 PRO A N 1
ATOM 5677 C CA . PRO A 1 745 ? -14.464 -8.766 26.008 1.00 95.62 745 PRO A CA 1
ATOM 5678 C C . PRO A 1 745 ? -14.114 -9.886 25.025 1.00 95.62 745 PRO A C 1
ATOM 5680 O O . PRO A 1 745 ? -13.014 -9.923 24.480 1.00 95.62 745 PRO A O 1
ATOM 5683 N N . ARG A 1 746 ? -15.058 -10.795 24.778 1.00 95.88 746 ARG A N 1
ATOM 5684 C CA . ARG A 1 746 ? -14.888 -11.813 23.735 1.00 95.88 746 ARG A CA 1
ATOM 5685 C C . ARG A 1 746 ? -14.724 -11.159 22.366 1.00 95.88 746 ARG A C 1
ATOM 5687 O O . ARG A 1 746 ? -15.491 -10.266 22.005 1.00 95.88 746 ARG A O 1
ATOM 5694 N N . GLY A 1 747 ? -13.771 -11.650 21.584 1.00 97.25 747 GLY A N 1
ATOM 5695 C CA . GLY A 1 747 ? -13.545 -11.183 20.222 1.00 97.25 747 GLY A CA 1
ATOM 5696 C C . GLY A 1 747 ? -12.081 -11.227 19.828 1.00 97.25 747 GLY A C 1
ATOM 5697 O O . GLY A 1 747 ? -11.258 -11.860 20.489 1.00 97.25 747 GLY A O 1
ATOM 5698 N N . TYR A 1 748 ? -11.757 -10.550 18.730 1.00 98.12 748 TYR A N 1
ATOM 5699 C CA . TYR A 1 748 ? -10.390 -10.425 18.236 1.00 98.12 748 TYR A CA 1
ATOM 5700 C C . TYR A 1 748 ? -9.752 -9.144 18.758 1.00 98.12 748 TYR A C 1
ATOM 5702 O O . TYR A 1 748 ? -10.248 -8.047 18.509 1.00 98.12 748 TYR A O 1
ATOM 5710 N N . HIS A 1 749 ? -8.618 -9.278 19.440 1.00 98.19 749 HIS A N 1
ATOM 5711 C CA . HIS A 1 749 ? -7.833 -8.172 19.973 1.00 98.19 749 HIS A CA 1
ATOM 5712 C C . HIS A 1 749 ? -6.377 -8.357 19.559 1.00 98.19 749 HIS A C 1
ATOM 5714 O O . HIS A 1 749 ? -5.687 -9.228 20.086 1.00 98.19 749 HIS A O 1
ATOM 5720 N N . THR A 1 750 ? -5.862 -7.516 18.661 1.00 97.94 750 THR A N 1
ATOM 5721 C CA . THR A 1 750 ? -4.483 -7.689 18.158 1.00 97.94 750 THR A CA 1
ATOM 5722 C C . THR A 1 750 ? -3.432 -7.549 19.260 1.00 97.94 750 THR A C 1
ATOM 5724 O O . THR A 1 750 ? -2.380 -8.173 19.217 1.00 97.94 750 THR A O 1
ATOM 5727 N N . HIS A 1 751 ? -3.772 -6.792 20.303 1.00 97.25 751 HIS A N 1
ATOM 5728 C CA . HIS A 1 751 ? -2.975 -6.576 21.506 1.00 97.25 751 HIS A CA 1
ATOM 5729 C C . HIS A 1 751 ? -3.237 -7.568 22.642 1.00 97.25 751 HIS A C 1
ATOM 5731 O O . HIS A 1 751 ? -2.737 -7.348 23.742 1.00 97.25 751 HIS A O 1
ATOM 5737 N N . ALA A 1 752 ? -3.996 -8.649 22.422 1.00 97.25 752 ALA A N 1
ATOM 5738 C CA . ALA A 1 752 ? -4.307 -9.615 23.480 1.00 97.25 752 ALA A CA 1
ATOM 5739 C C . ALA A 1 752 ? -3.056 -10.191 24.165 1.00 97.25 752 ALA A C 1
ATOM 5741 O O . ALA A 1 752 ? -3.128 -10.623 25.319 1.00 97.25 752 ALA A O 1
ATOM 5742 N N . LEU A 1 753 ? -1.937 -10.230 23.433 1.00 97.06 753 LEU A N 1
ATOM 5743 C CA . LEU A 1 753 ? -0.621 -10.624 23.928 1.00 97.06 753 LEU A CA 1
ATOM 5744 C C . LEU A 1 753 ? 0.353 -9.434 23.943 1.00 97.06 753 LEU A C 1
ATOM 5746 O O . LEU A 1 753 ? 1.018 -9.191 24.945 1.00 97.06 753 LEU A O 1
ATOM 5750 N N . SER A 1 754 ? 0.430 -8.660 22.860 1.00 95.00 754 SER A N 1
ATOM 5751 C CA . SER A 1 754 ? 1.311 -7.491 22.772 1.00 95.00 754 SER A CA 1
ATOM 5752 C C . SER A 1 754 ? 0.825 -6.533 21.692 1.00 95.00 754 SER A C 1
ATOM 5754 O O . SER A 1 754 ? 0.464 -6.979 20.606 1.00 95.00 754 SER A O 1
ATOM 5756 N N . SER A 1 755 ? 0.869 -5.219 21.936 1.00 94.62 755 SER A N 1
ATOM 5757 C CA . SER A 1 755 ? 0.548 -4.210 20.911 1.00 94.62 755 SER A CA 1
ATOM 5758 C C . SER A 1 755 ? 1.641 -4.030 19.847 1.00 94.62 755 SER A C 1
ATOM 5760 O O . SER A 1 755 ? 1.528 -3.169 18.977 1.00 94.62 755 SER A O 1
ATOM 5762 N N . LYS A 1 756 ? 2.699 -4.853 19.891 1.00 93.44 756 LYS A N 1
ATOM 5763 C CA . LYS A 1 756 ? 3.664 -5.007 18.792 1.00 93.44 756 LYS A CA 1
ATOM 5764 C C . LYS A 1 756 ? 3.188 -5.982 17.713 1.00 93.44 756 LYS A C 1
ATOM 5766 O O . LYS A 1 756 ? 3.720 -5.939 16.610 1.00 93.44 756 LYS A O 1
ATOM 5771 N N . LEU A 1 757 ? 2.238 -6.870 18.023 1.00 94.62 757 LEU A N 1
ATOM 5772 C CA . LEU A 1 757 ? 1.729 -7.833 17.051 1.00 94.62 757 LEU A CA 1
ATOM 5773 C C . LEU A 1 757 ? 0.762 -7.120 16.101 1.00 94.62 757 LEU A C 1
ATOM 5775 O O . LEU A 1 757 ? -0.281 -6.623 16.542 1.00 94.62 757 LEU A O 1
ATOM 5779 N N . PRO A 1 758 ? 1.080 -7.041 14.802 1.00 95.06 758 PRO A N 1
ATOM 5780 C CA . PRO A 1 758 ? 0.227 -6.334 13.872 1.00 95.06 758 PRO A CA 1
ATOM 5781 C C . PRO A 1 758 ? -0.992 -7.177 13.509 1.00 95.06 758 PRO A C 1
ATOM 5783 O O . PRO A 1 758 ? -0.989 -8.403 13.622 1.00 95.06 758 PRO A O 1
ATOM 5786 N N . GLY A 1 759 ? -2.045 -6.510 13.051 1.00 96.31 759 GLY A N 1
ATOM 5787 C CA . GLY A 1 759 ? -3.264 -7.189 12.659 1.00 96.31 759 GLY A CA 1
ATOM 5788 C C . GLY A 1 759 ? -4.128 -6.361 11.725 1.00 96.31 759 GLY A C 1
ATOM 5789 O O . GLY A 1 759 ? -4.146 -5.132 11.793 1.00 96.31 759 GLY A O 1
ATOM 5790 N N . ALA A 1 760 ? -4.825 -7.055 10.834 1.00 97.00 760 ALA A N 1
ATOM 5791 C CA . ALA A 1 760 ? -5.765 -6.472 9.893 1.00 97.00 760 ALA A CA 1
ATOM 5792 C C . ALA A 1 760 ? -7.030 -7.328 9.804 1.00 97.00 760 ALA A C 1
ATOM 5794 O O . ALA A 1 760 ? -6.931 -8.546 9.671 1.00 97.00 760 ALA A O 1
ATOM 5795 N N . LEU A 1 761 ? -8.199 -6.693 9.810 1.00 97.06 761 LEU A N 1
ATOM 5796 C CA . LEU A 1 761 ? -9.477 -7.272 9.409 1.00 97.06 761 LEU A CA 1
ATOM 5797 C C . LEU A 1 761 ? -10.003 -6.476 8.213 1.00 97.06 761 LEU A C 1
ATOM 5799 O O . LEU A 1 761 ? -10.221 -5.270 8.303 1.00 97.06 761 LEU A O 1
ATOM 5803 N N . ARG A 1 762 ? -10.205 -7.160 7.092 1.00 95.31 762 ARG A N 1
ATOM 5804 C CA . ARG A 1 762 ? -10.508 -6.555 5.798 1.00 95.31 762 ARG A CA 1
ATOM 5805 C C . ARG A 1 762 ? -11.896 -6.965 5.347 1.00 95.31 762 ARG A C 1
ATOM 5807 O O . ARG A 1 762 ? -12.156 -8.149 5.134 1.00 95.31 762 ARG A O 1
ATOM 5814 N N . MET A 1 763 ? -12.783 -5.985 5.222 1.00 94.00 763 MET A N 1
ATOM 5815 C CA . MET A 1 763 ? -14.176 -6.195 4.829 1.00 94.00 763 MET A CA 1
ATOM 5816 C C . MET A 1 763 ? -14.288 -6.439 3.316 1.00 94.00 763 MET A C 1
ATOM 5818 O O . MET A 1 763 ? -13.556 -5.786 2.568 1.00 94.00 763 MET A O 1
ATOM 5822 N N . PRO A 1 764 ? -15.196 -7.302 2.822 1.00 93.06 764 PRO A N 1
ATOM 5823 C CA . PRO A 1 764 ? -15.504 -7.356 1.393 1.00 93.06 764 PRO A CA 1
ATOM 5824 C C . PRO A 1 764 ? -16.011 -5.993 0.871 1.00 93.06 764 PRO A C 1
ATOM 5826 O O . PRO A 1 764 ? -16.324 -5.099 1.666 1.00 93.06 764 PRO A O 1
ATOM 5829 N N . PRO A 1 765 ? -16.096 -5.800 -0.461 1.00 90.81 765 PRO A N 1
ATOM 5830 C CA . PRO A 1 765 ? -16.778 -4.647 -1.038 1.00 90.81 765 PRO A CA 1
ATOM 5831 C C . PRO A 1 765 ? -18.126 -4.418 -0.369 1.00 90.81 765 PRO A C 1
ATOM 5833 O O . PRO A 1 765 ? -18.896 -5.355 -0.177 1.00 90.81 765 PRO A O 1
ATOM 5836 N N . GLN A 1 766 ? -18.389 -3.171 -0.003 1.00 88.44 766 GLN A N 1
ATOM 5837 C CA . GLN A 1 766 ? -19.494 -2.817 0.875 1.00 88.44 766 GLN A CA 1
ATOM 5838 C C . GLN A 1 766 ? -20.852 -3.301 0.354 1.00 88.44 766 GLN A C 1
ATOM 5840 O O . GLN A 1 766 ? -21.625 -3.866 1.115 1.00 88.44 766 GLN A O 1
ATOM 5845 N N . HIS A 1 767 ? -21.067 -3.216 -0.961 1.00 86.69 767 HIS A N 1
ATOM 5846 C CA . HIS A 1 767 ? -22.279 -3.689 -1.635 1.00 86.69 767 HIS A CA 1
ATOM 5847 C C . HIS A 1 767 ? -22.496 -5.218 -1.576 1.00 86.69 767 HIS A C 1
ATOM 5849 O O . HIS A 1 767 ? -23.542 -5.699 -2.005 1.00 86.69 767 HIS A O 1
ATOM 5855 N N . LEU A 1 768 ? -21.507 -5.994 -1.116 1.00 90.44 768 LEU A N 1
ATOM 5856 C CA . LEU A 1 768 ? -21.615 -7.440 -0.885 1.00 90.44 768 LEU A CA 1
ATOM 5857 C C . LEU A 1 768 ? -21.911 -7.783 0.580 1.00 90.44 768 LEU A C 1
ATOM 5859 O O . LEU A 1 768 ? -22.194 -8.942 0.887 1.00 90.44 768 LEU A O 1
ATOM 5863 N N . VAL A 1 769 ? -21.828 -6.809 1.490 1.00 91.12 769 VAL A N 1
ATOM 5864 C CA . VAL A 1 769 ? -22.253 -6.990 2.878 1.00 91.12 769 VAL A CA 1
ATOM 5865 C C . VAL A 1 769 ? -23.784 -6.881 2.920 1.00 91.12 769 VAL A C 1
ATOM 5867 O O . VAL A 1 769 ? -24.336 -5.990 2.281 1.00 91.12 769 VAL A O 1
ATOM 5870 N N . PRO A 1 770 ? -24.503 -7.776 3.625 1.00 91.00 770 PRO A N 1
ATOM 5871 C CA . PRO A 1 770 ? -25.955 -7.664 3.756 1.00 91.00 770 PRO A CA 1
ATOM 5872 C C . PRO A 1 770 ? -26.385 -6.328 4.383 1.00 91.00 770 PRO A C 1
ATOM 5874 O O . PRO A 1 770 ? -25.723 -5.844 5.297 1.00 91.00 770 PRO A O 1
ATOM 5877 N N . GLY A 1 771 ? -27.530 -5.787 3.953 1.00 91.06 771 GLY A N 1
ATOM 5878 C CA . GLY A 1 771 ? -28.086 -4.521 4.454 1.00 91.06 771 GLY A CA 1
ATOM 5879 C C . GLY A 1 771 ? -27.415 -3.268 3.875 1.00 91.06 771 GLY A C 1
ATOM 5880 O O . GLY A 1 771 ? -26.397 -3.347 3.197 1.00 91.06 771 GLY A O 1
ATOM 5881 N N . ARG A 1 772 ? -27.998 -2.090 4.133 1.00 91.88 772 ARG A N 1
ATOM 5882 C CA . ARG A 1 772 ? -27.442 -0.781 3.700 1.00 91.88 772 ARG A CA 1
ATOM 5883 C C . ARG A 1 772 ? -26.306 -0.256 4.585 1.00 91.88 772 ARG A C 1
ATOM 5885 O O . ARG A 1 772 ? -25.610 0.696 4.220 1.00 91.88 772 ARG A O 1
ATOM 5892 N N . PHE A 1 773 ? -26.188 -0.804 5.789 1.00 94.00 773 PHE A N 1
ATOM 5893 C CA . PHE A 1 773 ? -25.225 -0.405 6.802 1.00 94.00 773 PHE A CA 1
ATOM 5894 C C . PHE A 1 773 ? -24.627 -1.634 7.479 1.00 94.00 773 PHE A C 1
ATOM 5896 O O . PHE A 1 773 ? -25.327 -2.596 7.793 1.00 94.00 773 PHE A O 1
ATOM 5903 N N . VAL A 1 774 ? -23.333 -1.557 7.779 1.00 95.06 774 VAL A N 1
ATOM 5904 C CA . VAL A 1 774 ? -22.625 -2.520 8.623 1.00 95.06 774 VAL A CA 1
ATOM 5905 C C . VAL A 1 774 ? -22.100 -1.806 9.860 1.00 95.06 774 VAL A C 1
ATOM 5907 O O . VAL A 1 774 ? -21.460 -0.761 9.759 1.00 95.06 774 VAL A O 1
ATOM 5910 N N . SER A 1 775 ? -22.363 -2.354 11.041 1.00 96.44 775 SER A N 1
ATOM 5911 C CA . SER A 1 775 ? -21.854 -1.834 12.306 1.00 96.44 775 SER A CA 1
ATOM 5912 C C . SER A 1 775 ? -20.864 -2.812 12.918 1.00 96.44 775 SER A C 1
ATOM 5914 O O . SER A 1 775 ? -21.153 -3.998 13.056 1.00 96.44 775 SER A O 1
ATOM 5916 N N . LEU A 1 776 ? -19.697 -2.309 13.317 1.00 97.12 776 LEU A N 1
ATOM 5917 C CA . LEU A 1 776 ? -18.670 -3.076 14.015 1.00 97.12 776 LEU A CA 1
ATOM 5918 C C . LEU A 1 776 ? -18.492 -2.529 15.429 1.00 97.12 776 LEU A C 1
ATOM 5920 O O . LEU A 1 776 ? -18.453 -1.313 15.619 1.00 97.12 776 LEU A O 1
ATOM 5924 N N . CYS A 1 777 ? -18.344 -3.412 16.412 1.00 97.31 777 CYS A N 1
ATOM 5925 C CA . CYS A 1 777 ? -17.980 -3.034 17.773 1.00 97.31 777 CYS A CA 1
ATOM 5926 C C . CYS A 1 777 ? -16.452 -2.967 17.883 1.00 97.31 777 CYS A C 1
ATOM 5928 O O . CYS A 1 777 ? -15.782 -4.003 17.885 1.00 97.31 777 CYS A O 1
ATOM 5930 N N . LEU A 1 778 ? -15.908 -1.746 17.897 1.00 97.56 778 LEU A N 1
ATOM 5931 C CA . LEU A 1 778 ? -14.491 -1.459 17.680 1.00 97.56 778 LEU A CA 1
ATOM 5932 C C . LEU A 1 778 ? -13.849 -0.721 18.852 1.00 97.56 778 LEU A C 1
ATOM 5934 O O . LEU A 1 778 ? -14.391 0.257 19.368 1.00 97.56 778 LEU A O 1
ATOM 5938 N N . ALA A 1 779 ? -12.622 -1.112 19.176 1.00 97.50 779 ALA A N 1
ATOM 5939 C CA . ALA A 1 779 ? -11.690 -0.302 19.956 1.00 97.50 779 ALA A CA 1
ATOM 5940 C C . ALA A 1 779 ? -10.346 -0.217 19.241 1.00 97.50 779 ALA A C 1
ATOM 5942 O O . ALA A 1 779 ? -10.009 -1.083 18.434 1.00 97.50 779 ALA A O 1
ATOM 5943 N N . GLY A 1 780 ? -9.559 0.798 19.563 1.00 96.75 780 GLY A N 1
ATOM 5944 C CA . GLY A 1 780 ? -8.212 0.925 19.035 1.00 96.75 780 GLY A CA 1
ATOM 5945 C C . GLY A 1 780 ? -7.441 2.033 19.727 1.00 96.75 780 GLY A C 1
ATOM 5946 O O . GLY A 1 780 ? -8.013 2.914 20.370 1.00 96.75 780 GLY A O 1
ATOM 5947 N N . GLY A 1 781 ? -6.128 1.953 19.608 1.00 94.75 781 GLY A N 1
ATOM 5948 C CA . GLY A 1 781 ? -5.206 2.898 20.208 1.00 94.75 781 GLY A CA 1
ATOM 5949 C C . GLY A 1 781 ? -3.814 2.716 19.631 1.00 94.75 781 GLY A C 1
ATOM 5950 O O . GLY A 1 781 ? -3.576 1.815 18.822 1.00 94.75 781 GLY A O 1
ATOM 5951 N N . GLU A 1 782 ? -2.903 3.607 20.023 1.00 93.31 782 GLU A N 1
ATOM 5952 C CA . GLU A 1 782 ? -1.540 3.639 19.482 1.00 93.31 782 GLU A CA 1
ATOM 5953 C C . GLU A 1 782 ? -1.576 3.618 17.935 1.00 93.31 782 GLU A C 1
ATOM 5955 O O . GLU A 1 782 ? -0.995 2.772 17.276 1.00 93.31 782 GLU A O 1
ATOM 5960 N N . PHE A 1 783 ? -2.351 4.511 17.314 1.00 93.62 783 PHE A N 1
ATOM 5961 C CA . PHE A 1 783 ? -2.469 4.606 15.848 1.00 93.62 783 PHE A CA 1
ATOM 5962 C C . PHE A 1 783 ? -3.197 3.452 15.131 1.00 93.62 783 PHE A C 1
ATOM 5964 O O . PHE A 1 783 ? -3.214 3.418 13.902 1.00 93.62 783 PHE A O 1
ATOM 5971 N N . GLY A 1 784 ? -3.812 2.513 15.857 1.00 95.06 784 GLY A N 1
ATOM 5972 C CA . GLY A 1 784 ? -4.712 1.526 15.253 1.00 95.06 784 GLY A CA 1
ATOM 5973 C C . GLY A 1 784 ? -6.025 2.167 14.807 1.00 95.06 784 GLY A C 1
ATOM 5974 O O . GLY A 1 784 ? -6.532 3.082 15.461 1.00 95.06 784 GLY A O 1
ATOM 5975 N N . GLY A 1 785 ? -6.600 1.700 13.702 1.00 94.75 785 GLY A N 1
ATOM 5976 C CA . GLY A 1 785 ? -7.883 2.225 13.254 1.00 94.75 785 GLY A CA 1
ATOM 5977 C C . GLY A 1 785 ? -8.378 1.641 11.948 1.00 94.75 785 GLY A C 1
ATOM 5978 O O . GLY A 1 785 ? -8.331 0.426 11.779 1.00 94.75 785 GLY A O 1
ATOM 5979 N N . TYR A 1 786 ? -8.916 2.474 11.060 1.00 94.06 786 TYR A N 1
ATOM 5980 C CA . TYR A 1 786 ? -9.430 1.993 9.782 1.00 94.06 786 TYR A CA 1
ATOM 5981 C C . TYR A 1 786 ? -9.175 2.938 8.613 1.00 94.06 786 TYR A C 1
ATOM 5983 O O . TYR A 1 786 ? -9.036 4.148 8.784 1.00 94.06 786 TYR A O 1
ATOM 5991 N N . LEU A 1 787 ? -9.144 2.356 7.419 1.00 91.31 787 LEU A N 1
ATOM 5992 C CA . LEU A 1 787 ? -8.985 3.021 6.134 1.00 91.31 787 LEU A CA 1
ATOM 5993 C C . LEU A 1 787 ? -10.194 2.675 5.258 1.00 91.31 787 LEU A C 1
ATOM 5995 O O . LEU A 1 787 ? -10.515 1.500 5.073 1.00 91.31 787 LEU A O 1
ATOM 5999 N N . GLN A 1 788 ? -10.858 3.694 4.719 1.00 89.88 788 GLN A N 1
ATOM 6000 C CA . GLN A 1 788 ? -11.771 3.515 3.591 1.00 89.88 788 GLN A CA 1
ATOM 6001 C C . GLN A 1 788 ? -10.940 3.465 2.308 1.00 89.88 788 GLN A C 1
ATOM 6003 O O . GLN A 1 788 ? -10.010 4.247 2.176 1.00 89.88 788 GLN A O 1
ATOM 6008 N N . MET A 1 789 ? -11.264 2.569 1.378 1.00 87.69 789 MET A N 1
ATOM 6009 C CA . MET A 1 789 ? -10.611 2.489 0.070 1.00 87.69 789 MET A CA 1
ATOM 6010 C C . MET A 1 789 ? -11.662 2.371 -1.025 1.00 87.69 789 MET A C 1
ATOM 6012 O O . MET A 1 789 ? -12.414 1.391 -1.058 1.00 87.69 789 MET A O 1
ATOM 6016 N N . ASP A 1 790 ? -11.683 3.332 -1.939 1.00 87.19 790 ASP A N 1
ATOM 6017 C CA . ASP A 1 790 ? -12.519 3.314 -3.137 1.00 87.19 790 ASP A CA 1
ATOM 6018 C C . ASP A 1 790 ? -11.678 2.990 -4.377 1.00 87.19 790 ASP A C 1
ATOM 6020 O O . ASP A 1 790 ? -10.714 3.687 -4.691 1.00 87.19 790 ASP A O 1
ATOM 6024 N N . GLU A 1 791 ? -11.995 1.875 -5.043 1.00 84.62 791 GLU A N 1
ATOM 6025 C CA . GLU A 1 791 ? -11.204 1.336 -6.162 1.00 84.62 791 GLU A CA 1
ATOM 6026 C C . GLU A 1 791 ? -9.693 1.330 -5.874 1.00 84.62 791 GLU A C 1
ATOM 6028 O O . GLU A 1 791 ? -8.901 1.798 -6.671 1.00 84.62 791 GLU A O 1
ATOM 6033 N N . ASN A 1 792 ? -9.243 0.866 -4.705 1.00 82.69 792 ASN A N 1
ATOM 6034 C CA . ASN A 1 792 ? -7.815 0.885 -4.342 1.00 82.69 792 ASN A CA 1
ATOM 6035 C C . ASN A 1 792 ? -7.127 2.269 -4.369 1.00 82.69 792 ASN A C 1
ATOM 6037 O O . ASN A 1 792 ? -5.899 2.336 -4.349 1.00 82.69 792 ASN A O 1
ATOM 6041 N N . SER A 1 793 ? -7.873 3.371 -4.374 1.00 86.31 793 SER A N 1
ATOM 6042 C CA . SER A 1 793 ? -7.325 4.686 -4.042 1.00 86.31 793 SER A CA 1
ATOM 6043 C C . SER A 1 793 ? -6.989 4.642 -2.551 1.00 86.31 793 SER A C 1
ATOM 6045 O O . SER A 1 793 ? -7.896 4.599 -1.730 1.00 86.31 793 SER A O 1
ATOM 6047 N N . PHE A 1 794 ? -5.710 4.536 -2.184 1.00 80.06 794 PHE A N 1
ATOM 6048 C CA . PHE A 1 794 ? -5.300 4.355 -0.780 1.00 80.06 794 PHE A CA 1
ATOM 6049 C C . PHE A 1 794 ? -4.600 5.585 -0.193 1.00 80.06 794 PHE A C 1
ATOM 6051 O O . PHE A 1 794 ? -4.585 5.730 1.022 1.00 80.06 794 PHE A O 1
ATOM 6058 N N . LEU A 1 795 ? -4.088 6.498 -1.030 1.00 82.19 795 LEU A N 1
ATOM 6059 C CA . LEU A 1 795 ? -3.400 7.738 -0.629 1.00 82.19 795 LEU A CA 1
ATOM 6060 C C . LEU A 1 795 ? -4.348 8.918 -0.353 1.00 82.19 795 LEU A C 1
ATOM 6062 O O . LEU A 1 795 ? -3.960 10.081 -0.461 1.00 82.19 795 LEU A O 1
ATOM 6066 N N . HIS A 1 796 ? -5.613 8.658 -0.030 1.00 78.25 796 HIS A N 1
ATOM 6067 C CA . HIS A 1 796 ? -6.520 9.711 0.422 1.00 78.25 796 HIS A CA 1
ATOM 6068 C C . HIS A 1 796 ? -6.582 9.766 1.945 1.00 78.25 796 HIS A C 1
ATOM 6070 O O . HIS A 1 796 ? -6.314 8.789 2.641 1.00 78.25 796 HIS A O 1
ATOM 6076 N N . GLU A 1 797 ? -6.998 10.911 2.480 1.00 74.69 797 GLU A N 1
ATOM 6077 C CA . GLU A 1 797 ? -7.060 11.170 3.926 1.00 74.69 797 GLU A CA 1
ATOM 6078 C C . GLU A 1 797 ? -8.203 10.421 4.643 1.00 74.69 797 GLU A C 1
ATOM 6080 O O . GLU A 1 797 ? -8.568 10.749 5.767 1.00 74.69 797 GLU A O 1
ATOM 6085 N N . GLY A 1 798 ? -8.770 9.378 4.027 1.00 77.94 798 GLY A N 1
ATOM 6086 C CA . GLY A 1 798 ? -9.831 8.543 4.603 1.00 77.94 798 GLY A CA 1
ATOM 6087 C C . GLY A 1 798 ? -9.320 7.539 5.638 1.00 77.94 798 GLY A C 1
ATOM 6088 O O . GLY A 1 798 ? -9.830 6.421 5.706 1.00 77.94 798 GLY A O 1
ATOM 6089 N N . VAL A 1 799 ? -8.302 7.923 6.412 1.00 85.56 799 VAL A N 1
ATOM 6090 C CA . VAL A 1 799 ? -7.727 7.146 7.512 1.00 85.56 799 VAL A CA 1
ATOM 6091 C C . VAL A 1 799 ? -8.261 7.704 8.824 1.00 85.56 799 VAL A C 1
ATOM 6093 O O . VAL A 1 799 ? -8.098 8.883 9.129 1.00 85.56 799 VAL A O 1
ATOM 6096 N N . ALA A 1 800 ? -8.861 6.845 9.638 1.00 90.81 800 ALA A N 1
ATOM 6097 C CA . ALA A 1 800 ? -9.295 7.182 10.982 1.00 90.81 800 ALA A CA 1
ATOM 6098 C C . ALA A 1 800 ? -8.436 6.445 12.007 1.00 90.81 800 ALA A C 1
ATOM 6100 O O . ALA A 1 800 ? -8.330 5.220 11.969 1.00 90.81 800 ALA A O 1
ATOM 6101 N N . VAL A 1 801 ? -7.876 7.189 12.959 1.00 91.62 801 VAL A N 1
ATOM 6102 C CA . VAL A 1 801 ? -7.226 6.625 14.147 1.00 91.62 801 VAL A CA 1
ATOM 6103 C C . VAL A 1 801 ? -8.265 6.484 15.254 1.00 91.62 801 VAL A C 1
ATOM 6105 O O . VAL A 1 801 ? -9.025 7.415 15.525 1.00 91.62 801 VAL A O 1
ATOM 6108 N N . LEU A 1 802 ? -8.309 5.316 15.887 1.00 94.06 802 LEU A N 1
ATOM 6109 C CA . LEU A 1 802 ? -9.136 5.073 17.062 1.00 94.06 802 LEU A CA 1
ATOM 6110 C C . LEU A 1 802 ? -8.369 5.474 18.325 1.00 94.06 802 LEU A C 1
ATOM 6112 O O . LEU A 1 802 ? -7.151 5.313 18.414 1.00 94.06 802 LEU A O 1
ATOM 6116 N N . ASN A 1 803 ? -9.093 6.012 19.301 1.00 93.56 803 ASN A N 1
ATOM 6117 C CA . ASN A 1 803 ? -8.540 6.464 20.579 1.00 93.56 803 ASN A CA 1
ATOM 6118 C C . ASN A 1 803 ? -9.375 5.998 21.780 1.00 93.56 803 ASN A C 1
ATOM 6120 O O . ASN A 1 803 ? -9.222 6.519 22.885 1.00 93.56 803 ASN A O 1
ATOM 6124 N N . GLN A 1 804 ? -10.253 5.019 21.569 1.00 93.69 804 GLN A N 1
ATOM 6125 C CA . GLN A 1 804 ? -11.099 4.444 22.600 1.00 93.69 804 GLN A CA 1
ATOM 6126 C C . GLN A 1 804 ? -10.595 3.063 23.017 1.00 93.69 804 GLN A C 1
ATOM 6128 O O . GLN A 1 804 ? -10.367 2.179 22.189 1.00 93.69 804 GLN A O 1
ATOM 6133 N N . THR A 1 805 ? -10.444 2.869 24.328 1.00 92.00 805 THR A N 1
ATOM 6134 C CA . THR A 1 805 ? -10.001 1.595 24.898 1.00 92.00 805 THR A CA 1
ATOM 6135 C C . THR A 1 805 ? -11.119 0.562 24.865 1.00 92.00 805 THR A C 1
ATOM 6137 O O . THR A 1 805 ? -10.905 -0.555 24.400 1.00 92.00 805 THR A O 1
ATOM 6140 N N . GLN A 1 806 ? -12.322 0.919 25.309 1.00 90.88 806 GLN A N 1
ATOM 6141 C CA . GLN A 1 806 ? -13.480 0.023 25.329 1.00 90.88 806 GLN A CA 1
ATOM 6142 C C . GLN A 1 806 ? -14.144 -0.078 23.944 1.00 90.88 806 GLN A C 1
ATOM 6144 O O . GLN A 1 806 ? -14.295 0.955 23.287 1.00 90.88 806 GLN A O 1
ATOM 6149 N N . PRO A 1 807 ? -14.530 -1.287 23.485 1.00 94.88 807 PRO A N 1
ATOM 6150 C CA . PRO A 1 807 ? -15.228 -1.444 22.212 1.00 94.88 807 PRO A CA 1
ATOM 6151 C C . PRO A 1 807 ? -16.561 -0.702 22.191 1.00 94.88 807 PRO A C 1
ATOM 6153 O O . PRO A 1 807 ? -17.362 -0.826 23.116 1.00 94.88 807 PRO A O 1
ATOM 6156 N N . THR A 1 808 ? -16.797 0.052 21.122 1.00 95.06 808 THR A N 1
ATOM 6157 C CA . THR A 1 808 ? -18.056 0.758 20.875 1.00 95.06 808 THR A CA 1
ATOM 6158 C C . THR A 1 808 ? -18.534 0.507 19.453 1.00 95.06 808 THR A C 1
ATOM 6160 O O . THR A 1 808 ? -17.737 0.328 18.529 1.00 95.06 808 THR A O 1
ATOM 6163 N N . TRP A 1 809 ? -19.852 0.471 19.263 1.00 96.75 809 TRP A N 1
ATOM 6164 C CA . TRP A 1 809 ? -20.441 0.271 17.944 1.00 96.75 809 TRP A CA 1
ATOM 6165 C C . TRP A 1 809 ? -20.203 1.477 17.039 1.00 96.75 809 TRP A C 1
ATOM 6167 O O . TRP A 1 809 ? -20.477 2.619 17.408 1.00 96.75 809 TRP A O 1
ATOM 6177 N N . ARG A 1 810 ? -19.732 1.206 15.823 1.00 95.69 810 ARG A N 1
ATOM 6178 C CA . ARG A 1 810 ? -19.533 2.194 14.766 1.00 95.69 810 ARG A CA 1
ATOM 6179 C C . ARG A 1 810 ? -20.139 1.686 13.469 1.00 95.69 810 ARG A C 1
ATOM 6181 O O . ARG A 1 810 ? -19.853 0.563 13.068 1.00 95.69 810 ARG A O 1
ATOM 6188 N N . THR A 1 811 ? -20.961 2.515 12.833 1.00 95.06 811 THR A N 1
ATOM 6189 C CA . THR A 1 811 ? -21.712 2.173 11.618 1.00 95.06 811 THR A CA 1
ATOM 6190 C C . THR A 1 811 ? -21.048 2.744 10.367 1.00 95.06 811 THR A C 1
ATOM 6192 O O . THR A 1 811 ? -20.646 3.907 10.349 1.00 95.06 811 THR A O 1
ATOM 6195 N N . PHE A 1 812 ? -20.985 1.935 9.313 1.00 92.88 812 PHE A N 1
ATOM 6196 C CA . PHE A 1 812 ? -20.453 2.256 7.992 1.00 92.88 812 PHE A CA 1
ATOM 6197 C C . PHE A 1 812 ? -21.568 2.027 6.964 1.00 92.88 812 PHE A C 1
ATOM 6199 O O . PHE A 1 812 ? -22.088 0.919 6.844 1.00 92.88 812 PHE A O 1
ATOM 6206 N N . GLY A 1 813 ? -21.986 3.088 6.273 1.00 86.62 813 GLY A N 1
ATOM 6207 C CA . GLY A 1 813 ? -23.090 3.057 5.304 1.00 86.62 813 GLY A CA 1
ATOM 6208 C C . GLY A 1 813 ? -22.602 3.128 3.870 1.00 86.62 813 GLY A C 1
ATOM 6209 O O . GLY A 1 813 ? -21.500 3.634 3.645 1.00 86.62 813 GLY A O 1
ATOM 6210 N N . ASP A 1 814 ? -23.383 2.589 2.934 1.00 82.50 814 ASP A N 1
ATOM 6211 C CA . ASP A 1 814 ? -23.006 2.525 1.518 1.00 82.50 814 ASP A CA 1
ATOM 6212 C C . ASP A 1 814 ? -22.545 3.882 0.985 1.00 82.50 814 ASP A C 1
ATOM 6214 O O . ASP A 1 814 ? -23.296 4.864 0.980 1.00 82.50 814 ASP A O 1
ATOM 6218 N N . ALA A 1 815 ? -21.300 3.934 0.514 1.00 78.12 815 ALA A N 1
ATOM 6219 C CA . ALA A 1 815 ? -20.817 5.086 -0.225 1.00 78.12 815 ALA A CA 1
ATOM 6220 C C . ALA A 1 815 ? -21.505 5.127 -1.604 1.00 78.12 815 ALA A C 1
ATOM 6222 O O . ALA A 1 815 ? -21.524 4.110 -2.307 1.00 78.12 815 ALA A O 1
ATOM 6223 N N . PRO A 1 816 ? -22.068 6.276 -2.027 1.00 78.94 816 PRO A N 1
ATOM 6224 C CA . PRO A 1 816 ? -22.647 6.395 -3.357 1.00 78.94 816 PRO A CA 1
ATOM 6225 C C . PRO A 1 816 ? -21.552 6.175 -4.402 1.00 78.94 816 PRO A C 1
ATOM 6227 O O . PRO A 1 816 ? -20.563 6.901 -4.439 1.00 78.94 816 PRO A O 1
ATOM 6230 N N . MET A 1 817 ? -21.742 5.168 -5.252 1.00 83.62 817 MET A N 1
ATOM 6231 C CA . MET A 1 817 ? -20.817 4.804 -6.325 1.00 83.62 817 MET A CA 1
ATOM 6232 C C . MET A 1 817 ? -20.894 5.843 -7.452 1.00 83.62 817 MET A C 1
ATOM 6234 O O . MET A 1 817 ? -21.640 5.697 -8.420 1.00 83.62 817 MET A O 1
ATOM 6238 N N . THR A 1 818 ? -20.180 6.954 -7.287 1.00 81.12 818 THR A N 1
ATOM 6239 C CA . THR A 1 818 ? -20.092 8.048 -8.262 1.00 81.12 818 THR A CA 1
ATOM 6240 C C . THR A 1 818 ? -18.816 7.933 -9.094 1.00 81.12 818 THR A C 1
ATOM 6242 O O . THR A 1 818 ? -17.866 7.256 -8.714 1.00 81.12 818 THR A O 1
ATOM 6245 N N . GLY A 1 819 ? -18.782 8.583 -10.262 1.00 71.69 819 GLY A N 1
ATOM 6246 C CA . GLY A 1 819 ? -17.547 8.698 -11.050 1.00 71.69 819 GLY A CA 1
ATOM 6247 C C . GLY A 1 819 ? -17.003 7.384 -11.626 1.00 71.69 819 GLY A C 1
ATOM 6248 O O . GLY A 1 819 ? -15.831 7.332 -11.967 1.00 71.69 819 GLY A O 1
ATOM 6249 N N . GLY A 1 820 ? -17.823 6.332 -11.746 1.00 77.00 820 GLY A N 1
ATOM 6250 C CA . GLY A 1 820 ? -17.395 5.032 -12.284 1.00 77.00 820 GLY A CA 1
ATOM 6251 C C . GLY A 1 820 ? -16.716 4.103 -11.269 1.00 77.00 820 GLY A C 1
ATOM 6252 O O . GLY A 1 820 ? -16.261 3.031 -11.657 1.00 77.00 820 GLY A O 1
ATOM 6253 N N . VAL A 1 821 ? -16.672 4.481 -9.987 1.00 82.75 821 VAL A N 1
ATOM 6254 C CA . VAL A 1 821 ? -16.268 3.599 -8.879 1.00 82.75 821 VAL A CA 1
ATOM 6255 C C . VAL A 1 821 ? -17.258 2.436 -8.770 1.00 82.75 821 VAL A C 1
ATOM 6257 O O . VAL A 1 821 ? -18.466 2.656 -8.772 1.00 82.75 821 VAL A O 1
ATOM 6260 N N . THR A 1 822 ? -16.764 1.202 -8.664 1.00 84.19 822 THR A N 1
ATOM 6261 C CA . THR A 1 822 ? -17.587 -0.017 -8.524 1.00 84.19 822 THR A CA 1
ATOM 6262 C C . THR A 1 822 ? -17.435 -0.688 -7.159 1.00 84.19 822 THR A C 1
ATOM 6264 O O . THR A 1 822 ? -18.309 -1.448 -6.734 1.00 84.19 822 THR A O 1
ATOM 6267 N N . LYS A 1 823 ? -16.354 -0.383 -6.429 1.00 87.62 823 LYS A N 1
ATOM 6268 C CA . LYS A 1 823 ? -16.101 -0.922 -5.088 1.00 87.62 823 LYS A CA 1
ATOM 6269 C C . LYS A 1 823 ? -15.600 0.128 -4.104 1.00 87.62 823 LYS A C 1
ATOM 6271 O O . LYS A 1 823 ? -14.662 0.875 -4.374 1.00 87.62 823 LYS A O 1
ATOM 6276 N N . VAL A 1 824 ? -16.180 0.082 -2.910 1.00 89.62 824 VAL A N 1
ATOM 6277 C CA . VAL A 1 824 ? -15.685 0.743 -1.703 1.00 89.62 824 VAL A CA 1
ATOM 6278 C C . VAL A 1 824 ? -15.542 -0.324 -0.636 1.00 89.62 824 VAL A C 1
ATOM 6280 O O . VAL A 1 824 ? -16.389 -1.208 -0.508 1.00 89.62 824 VAL A O 1
ATOM 6283 N N . THR A 1 825 ? -14.434 -0.288 0.081 1.00 90.44 825 THR A N 1
ATOM 6284 C CA . THR A 1 825 ? -14.076 -1.287 1.083 1.00 90.44 825 THR A CA 1
ATOM 6285 C C . THR A 1 825 ? -13.542 -0.585 2.327 1.00 90.44 825 THR A C 1
ATOM 6287 O O . THR A 1 825 ? -13.057 0.544 2.244 1.00 90.44 825 THR A O 1
ATOM 6290 N N . PHE A 1 826 ? -13.630 -1.246 3.479 1.00 92.94 826 PHE A N 1
ATOM 6291 C CA . PHE A 1 826 ? -13.058 -0.760 4.733 1.00 92.94 826 PHE A CA 1
ATOM 6292 C C . PHE A 1 826 ? -12.047 -1.778 5.260 1.00 92.94 826 PHE A C 1
ATOM 6294 O O . PHE A 1 826 ? -12.297 -2.987 5.239 1.00 92.94 826 PHE A O 1
ATOM 6301 N N . ASP A 1 827 ? -10.890 -1.284 5.681 1.00 94.44 827 ASP A N 1
ATOM 6302 C CA . ASP A 1 827 ? -9.821 -2.059 6.304 1.00 94.44 827 ASP A CA 1
ATOM 6303 C C . ASP A 1 827 ? -9.616 -1.585 7.732 1.00 94.44 827 ASP A C 1
ATOM 6305 O O . ASP A 1 827 ? -9.319 -0.418 7.950 1.00 94.44 827 ASP A O 1
ATOM 6309 N N . PHE A 1 828 ? -9.752 -2.488 8.700 1.00 96.62 828 PHE A N 1
ATOM 6310 C CA . PHE A 1 828 ? -9.491 -2.242 10.116 1.00 96.62 828 PHE A CA 1
ATOM 6311 C C . PHE A 1 828 ? -8.097 -2.767 10.432 1.00 96.62 828 PHE A C 1
ATOM 6313 O O . PHE A 1 828 ? -7.869 -3.974 10.394 1.00 96.62 828 PHE A O 1
ATOM 6320 N N . VAL A 1 829 ? -7.142 -1.876 10.676 1.00 95.88 829 VAL A N 1
ATOM 6321 C CA . VAL A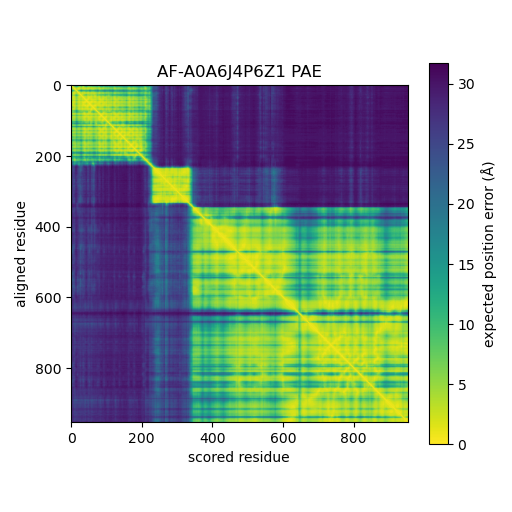 1 829 ? -5.711 -2.191 10.593 1.00 95.88 829 VAL A CA 1
ATOM 6322 C C . VAL A 1 829 ? -4.903 -1.540 11.707 1.00 95.88 829 VAL A C 1
ATOM 6324 O O . VAL A 1 829 ? -5.184 -0.421 12.145 1.00 95.88 829 VAL A O 1
ATOM 6327 N N . THR A 1 830 ? -3.853 -2.236 12.140 1.00 96.06 830 THR A N 1
ATOM 6328 C CA . THR A 1 830 ? -2.742 -1.622 12.870 1.00 96.06 830 THR A CA 1
ATOM 6329 C C . THR A 1 830 ? -1.860 -0.813 11.914 1.00 96.06 830 THR A C 1
ATOM 6331 O O . THR A 1 830 ? -1.841 -1.059 10.704 1.00 96.06 830 THR A O 1
ATOM 6334 N N . SER A 1 831 ? -1.094 0.139 12.447 1.00 92.62 831 SER A N 1
ATOM 6335 C CA . SER A 1 831 ? -0.190 1.015 11.679 1.00 92.62 831 SER A CA 1
ATOM 6336 C C . SER A 1 831 ? 0.718 0.253 10.700 1.00 92.62 831 SER A C 1
ATOM 6338 O O . SER A 1 831 ? 0.860 0.651 9.543 1.00 92.62 831 SER A O 1
ATOM 6340 N N . SER A 1 832 ? 1.286 -0.885 11.111 1.00 91.00 832 SER A N 1
ATOM 6341 C CA . SER A 1 832 ? 2.185 -1.695 10.275 1.00 91.00 832 SER A CA 1
ATOM 6342 C C . SER A 1 832 ? 1.496 -2.319 9.057 1.00 91.00 832 SER A C 1
ATOM 6344 O O . SER A 1 832 ? 2.141 -2.472 8.023 1.00 91.00 832 SER A O 1
ATOM 6346 N N . LEU A 1 833 ? 0.190 -2.603 9.117 1.00 93.19 833 LEU A N 1
ATOM 6347 C CA . LEU A 1 833 ? -0.571 -3.189 7.998 1.00 93.19 833 LEU A CA 1
ATOM 6348 C C . LEU A 1 833 ? -1.452 -2.177 7.255 1.00 93.19 833 LEU A C 1
ATOM 6350 O O . LEU A 1 833 ? -2.140 -2.546 6.301 1.00 93.19 833 LEU A O 1
ATOM 6354 N N . ASN A 1 834 ? -1.405 -0.906 7.657 1.00 91.69 834 ASN A N 1
ATOM 6355 C CA . ASN A 1 834 ? -2.008 0.198 6.926 1.00 91.69 834 ASN A CA 1
ATOM 6356 C C . ASN A 1 834 ? -1.048 0.684 5.815 1.00 91.69 834 ASN A C 1
ATOM 6358 O O . ASN A 1 834 ? 0.036 1.181 6.142 1.00 91.69 834 ASN A O 1
ATOM 6362 N N . PRO A 1 835 ? -1.414 0.572 4.523 1.00 88.69 835 PRO A N 1
ATOM 6363 C CA . PRO A 1 835 ? -0.558 1.005 3.416 1.00 88.69 835 PRO A CA 1
ATOM 6364 C C . PRO A 1 835 ? -0.399 2.527 3.313 1.00 88.69 835 PRO A C 1
ATOM 6366 O O . PRO A 1 835 ? 0.519 2.990 2.648 1.00 88.69 835 PRO A O 1
ATOM 6369 N N . ASN A 1 836 ? -1.255 3.299 3.988 1.00 87.56 836 ASN A N 1
ATOM 6370 C CA . ASN A 1 836 ? -1.238 4.759 4.006 1.00 87.56 836 ASN A CA 1
ATOM 6371 C C . ASN A 1 836 ? -0.958 5.311 5.417 1.00 87.56 836 ASN A C 1
ATOM 6373 O O . ASN A 1 836 ? -1.506 6.340 5.805 1.00 87.56 836 ASN A O 1
ATOM 6377 N N . PHE A 1 837 ? -0.184 4.598 6.245 1.00 87.69 837 PHE A N 1
ATOM 6378 C CA . PHE A 1 837 ? 0.216 5.095 7.564 1.00 87.69 837 PHE A CA 1
ATOM 6379 C C . PHE A 1 837 ? 1.701 5.489 7.612 1.00 87.69 837 PHE A C 1
ATOM 6381 O O . PHE A 1 837 ? 2.538 4.633 7.318 1.00 87.69 837 PHE A O 1
ATOM 6388 N N . PRO A 1 838 ? 2.027 6.708 8.090 1.00 82.62 838 PRO A N 1
ATOM 6389 C CA . PRO A 1 838 ? 1.118 7.836 8.299 1.00 82.62 838 PRO A CA 1
ATOM 6390 C C . PRO A 1 838 ? 0.698 8.429 6.948 1.00 82.62 838 PRO A C 1
ATOM 6392 O O . PRO A 1 838 ? 1.524 8.546 6.051 1.00 82.62 838 PRO A O 1
ATOM 6395 N N . ALA A 1 839 ? -0.562 8.855 6.812 1.00 76.12 839 ALA A N 1
ATOM 6396 C CA . ALA A 1 839 ? -1.049 9.407 5.540 1.00 76.12 839 ALA A CA 1
ATOM 6397 C C . ALA A 1 839 ? -0.294 10.688 5.157 1.00 76.12 839 ALA A C 1
ATOM 6399 O O . ALA A 1 839 ? -0.002 10.948 3.994 1.00 76.12 839 ALA A O 1
ATOM 6400 N N . ARG A 1 840 ? 0.067 11.477 6.174 1.00 76.25 840 ARG A N 1
ATOM 6401 C CA . ARG A 1 840 ? 1.010 12.583 6.065 1.00 76.25 840 ARG A CA 1
ATOM 6402 C C . ARG A 1 840 ? 1.757 12.745 7.379 1.00 76.25 840 ARG A C 1
ATOM 6404 O O . ARG A 1 840 ? 1.155 12.729 8.459 1.00 76.25 840 ARG A O 1
ATOM 6411 N N . VAL A 1 841 ? 3.065 12.954 7.285 1.00 73.62 841 VAL A N 1
ATOM 6412 C CA . VAL A 1 841 ? 3.889 13.276 8.448 1.00 73.62 841 VAL A CA 1
ATOM 6413 C C . VAL A 1 841 ? 3.403 14.593 9.072 1.00 73.62 841 VAL A C 1
ATOM 6415 O O . VAL A 1 841 ? 3.107 15.558 8.368 1.00 73.62 841 VAL A O 1
ATOM 6418 N N . GLY A 1 842 ? 3.264 14.618 10.400 1.00 70.69 842 GLY A N 1
ATOM 6419 C CA . GLY A 1 842 ? 2.816 15.793 11.156 1.00 70.69 842 GLY A CA 1
ATOM 6420 C C . GLY A 1 842 ? 1.307 16.067 11.153 1.00 70.69 842 GLY A C 1
ATOM 6421 O O . GLY A 1 842 ? 0.879 17.003 11.823 1.00 70.69 842 GLY A O 1
ATOM 6422 N N . VAL A 1 843 ? 0.497 15.269 10.447 1.00 76.00 843 VAL A N 1
ATOM 6423 C CA . VAL A 1 843 ? -0.978 15.401 10.455 1.00 76.00 843 VAL A CA 1
ATOM 6424 C C . VAL A 1 843 ? -1.637 14.395 11.389 1.00 76.00 843 VAL A C 1
ATOM 6426 O O . VAL A 1 843 ? -2.672 14.694 11.979 1.00 76.00 843 VAL A O 1
ATOM 6429 N N . VAL A 1 844 ? -1.039 13.214 11.558 1.00 81.00 844 VAL A N 1
ATOM 6430 C CA . VAL A 1 844 ? -1.566 12.187 12.462 1.00 81.00 844 VAL A CA 1
ATOM 6431 C C . VAL A 1 844 ? -1.409 12.658 13.916 1.00 81.00 844 VAL A C 1
ATOM 6433 O O . VAL A 1 844 ? -0.275 12.829 14.373 1.00 81.00 844 VAL A O 1
ATOM 6436 N N . PRO A 1 845 ? -2.506 12.847 14.676 1.00 81.12 845 PRO A N 1
ATOM 6437 C CA . PRO A 1 845 ? -2.419 13.288 16.063 1.00 81.12 845 PRO A CA 1
ATOM 6438 C C . PRO A 1 845 ? -1.561 12.338 16.906 1.00 81.12 845 PRO A C 1
ATOM 6440 O O . PRO A 1 845 ? -1.751 11.124 16.874 1.00 81.12 845 PRO A O 1
ATOM 6443 N N . GLY A 1 846 ? -0.619 12.893 17.672 1.00 81.69 846 GLY A N 1
ATOM 6444 C CA . GLY A 1 846 ? 0.296 12.122 18.523 1.00 81.69 846 GLY A CA 1
ATOM 6445 C C . GLY A 1 846 ? 1.549 11.586 17.819 1.00 81.69 846 GLY A C 1
ATOM 6446 O O . GLY A 1 846 ? 2.408 11.025 18.495 1.00 81.69 846 GLY A O 1
ATOM 6447 N N . LEU A 1 847 ? 1.691 11.783 16.504 1.00 84.75 847 LEU A N 1
ATOM 6448 C CA . LEU A 1 847 ? 2.908 11.464 15.755 1.00 84.75 847 LEU A CA 1
ATOM 6449 C C . LEU A 1 847 ? 3.712 12.745 15.482 1.00 84.75 847 LEU A C 1
ATOM 6451 O O . LEU A 1 847 ? 3.149 13.765 15.082 1.00 84.75 847 LEU A O 1
ATOM 6455 N N . ALA A 1 848 ? 5.027 12.717 15.707 1.00 83.88 848 ALA A N 1
ATOM 6456 C CA . ALA A 1 848 ? 5.872 13.888 15.483 1.00 83.88 848 ALA A CA 1
ATOM 6457 C C . ALA A 1 848 ? 5.998 14.233 13.984 1.00 83.88 848 ALA A C 1
ATOM 6459 O O . ALA A 1 848 ? 5.891 13.375 13.111 1.00 83.88 848 ALA A O 1
ATOM 6460 N N . PHE A 1 849 ? 6.269 15.505 13.671 1.00 82.19 849 PHE A N 1
ATOM 6461 C CA . PHE A 1 849 ? 6.374 16.002 12.287 1.00 82.19 849 PHE A CA 1
ATOM 6462 C C . PHE A 1 849 ? 7.592 15.476 11.506 1.00 82.19 849 PHE A C 1
ATOM 6464 O O . PHE A 1 849 ? 7.716 15.740 10.315 1.00 82.19 849 PHE A O 1
ATOM 6471 N N . ASN A 1 850 ? 8.512 14.785 12.171 1.00 81.56 850 ASN A N 1
ATOM 6472 C CA . ASN A 1 850 ? 9.695 14.159 11.583 1.00 81.56 850 ASN A CA 1
ATOM 6473 C C . ASN A 1 850 ? 9.657 12.629 11.705 1.00 81.56 850 ASN A C 1
ATOM 6475 O O . ASN A 1 850 ? 10.664 11.965 11.474 1.00 81.56 850 ASN A O 1
ATOM 6479 N N . ASP A 1 851 ? 8.516 12.077 12.111 1.00 82.81 851 ASP A N 1
ATOM 6480 C CA . ASP A 1 851 ? 8.343 10.659 12.369 1.00 82.81 851 ASP A CA 1
ATOM 6481 C C . ASP A 1 851 ? 7.510 10.037 11.250 1.00 82.81 851 ASP A C 1
ATOM 6483 O O . ASP A 1 851 ? 6.301 10.247 11.152 1.00 82.81 851 ASP A O 1
ATOM 6487 N N . ALA A 1 852 ? 8.171 9.255 10.398 1.00 76.56 852 ALA A N 1
ATOM 6488 C CA . ALA A 1 852 ? 7.540 8.537 9.295 1.00 76.56 852 ALA A CA 1
ATOM 6489 C C . ALA A 1 852 ? 6.712 7.320 9.758 1.00 76.56 852 ALA A C 1
ATOM 6491 O O . ALA A 1 852 ? 6.275 6.521 8.938 1.00 76.56 852 ALA A O 1
ATOM 6492 N N . GLY A 1 853 ? 6.472 7.165 11.067 1.00 76.94 853 GLY A N 1
ATOM 6493 C CA . GLY A 1 853 ? 5.567 6.153 11.609 1.00 76.94 853 GLY A CA 1
ATOM 6494 C C . GLY A 1 853 ? 6.119 4.730 11.563 1.00 76.94 853 GLY A C 1
ATOM 6495 O O . GLY A 1 853 ? 5.344 3.779 11.675 1.00 76.94 853 GLY A O 1
ATOM 6496 N N . HIS A 1 854 ? 7.439 4.577 11.439 1.00 76.56 854 HIS A N 1
ATOM 6497 C CA . HIS A 1 854 ? 8.110 3.284 11.556 1.00 76.56 854 HIS A CA 1
ATOM 6498 C C . HIS A 1 854 ? 8.064 2.775 13.006 1.00 76.56 854 HIS A C 1
ATOM 6500 O O . HIS A 1 854 ? 8.112 3.562 13.959 1.00 76.56 854 HIS A O 1
ATOM 6506 N N . ASP A 1 855 ? 7.950 1.454 13.161 1.00 75.69 855 ASP A N 1
ATOM 6507 C CA . ASP A 1 855 ? 8.033 0.730 14.437 1.00 75.69 855 ASP A CA 1
ATOM 6508 C C . ASP A 1 855 ? 7.133 1.273 15.557 1.00 75.69 855 ASP A C 1
ATOM 6510 O O . ASP A 1 855 ? 7.527 1.392 16.722 1.00 75.69 855 ASP A O 1
ATOM 6514 N N . LYS A 1 856 ? 5.884 1.607 15.216 1.00 85.88 856 LYS A N 1
ATOM 6515 C CA . LYS A 1 856 ? 4.875 2.002 16.204 1.00 85.88 856 LYS A CA 1
ATOM 6516 C C . LYS A 1 856 ? 4.141 0.789 16.740 1.00 85.88 856 LYS A C 1
ATOM 6518 O O . LYS A 1 856 ? 3.661 -0.048 15.978 1.00 85.88 856 LYS A O 1
ATOM 6523 N N . ARG A 1 857 ? 3.984 0.752 18.065 1.00 91.81 857 ARG A N 1
ATOM 6524 C CA . ARG A 1 857 ? 2.928 -0.055 18.678 1.00 91.81 857 ARG A CA 1
ATOM 6525 C C . ARG A 1 857 ? 1.598 0.420 18.132 1.00 91.81 857 ARG A C 1
ATOM 6527 O O . ARG A 1 857 ? 1.441 1.613 17.891 1.00 91.81 857 ARG A O 1
ATOM 6534 N N . SER A 1 858 ? 0.696 -0.519 17.902 1.00 95.38 858 SER A N 1
ATOM 6535 C CA . SER A 1 858 ? -0.620 -0.234 17.363 1.00 95.38 858 SER A CA 1
ATOM 6536 C C . SER A 1 858 ? -1.548 -1.397 17.584 1.00 95.38 858 SER A C 1
ATOM 6538 O O . SER A 1 858 ? -1.158 -2.557 17.439 1.00 95.38 858 SER A O 1
ATOM 6540 N N . TRP A 1 859 ? -2.793 -1.098 17.940 1.00 97.00 859 TRP A N 1
ATOM 6541 C CA . TRP A 1 859 ? -3.743 -2.151 18.223 1.00 97.00 859 TRP A CA 1
ATOM 6542 C C . TRP A 1 859 ? -5.178 -1.797 17.878 1.00 97.00 859 TRP A C 1
ATOM 6544 O O . TRP A 1 859 ? -5.598 -0.640 17.918 1.00 97.00 859 TRP A O 1
ATOM 6554 N N . LEU A 1 860 ? -5.936 -2.847 17.577 1.00 97.38 860 LEU A N 1
ATOM 6555 C CA . LEU A 1 860 ? -7.370 -2.799 17.346 1.00 97.38 860 LEU A CA 1
ATOM 6556 C C . LEU A 1 860 ? -8.065 -3.956 18.070 1.00 97.38 860 LEU A C 1
ATOM 6558 O O . LEU A 1 860 ? -7.448 -4.959 18.440 1.00 97.38 860 LEU A O 1
ATOM 6562 N N . SER A 1 861 ? -9.358 -3.783 18.308 1.00 98.06 861 SER A N 1
ATOM 6563 C CA . SER A 1 861 ? -10.268 -4.813 18.804 1.00 98.06 861 SER A CA 1
ATOM 6564 C C . SER A 1 861 ? -11.532 -4.827 17.970 1.00 98.06 861 SER A C 1
ATOM 6566 O O . SER A 1 861 ? -12.052 -3.756 17.658 1.00 98.06 861 SER A O 1
ATOM 6568 N N . VAL A 1 862 ? -12.048 -6.018 17.686 1.00 97.75 862 VAL A N 1
ATOM 6569 C CA . VAL A 1 862 ? -13.344 -6.226 17.040 1.00 97.75 862 VAL A CA 1
ATOM 6570 C C . VAL A 1 862 ? -14.099 -7.296 17.817 1.00 97.75 862 VAL A C 1
ATOM 6572 O O . VAL A 1 862 ? -13.644 -8.437 17.908 1.00 97.75 862 VAL A O 1
ATOM 6575 N N . THR A 1 863 ? -15.242 -6.926 18.390 1.00 96.88 863 THR A N 1
ATOM 6576 C CA . THR A 1 863 ? -16.023 -7.817 19.271 1.00 96.88 863 THR A CA 1
ATOM 6577 C C . THR A 1 863 ? -17.427 -8.117 18.771 1.00 96.88 863 THR A C 1
ATOM 6579 O O . THR A 1 863 ? -18.159 -8.871 19.399 1.00 96.88 863 THR A O 1
ATOM 6582 N N . GLY A 1 864 ? -17.805 -7.570 17.620 1.00 96.88 864 GLY A N 1
ATOM 6583 C CA . GLY A 1 864 ? -19.048 -7.924 16.949 1.00 96.88 864 GLY A CA 1
ATOM 6584 C C . GLY A 1 864 ? -19.200 -7.192 15.625 1.00 96.88 864 GLY A C 1
ATOM 6585 O O . GLY A 1 864 ? -18.650 -6.104 15.446 1.00 96.88 864 GLY A O 1
ATOM 6586 N N . VAL A 1 865 ? -19.943 -7.800 14.708 1.00 97.19 865 VAL A N 1
ATOM 6587 C CA . VAL A 1 865 ? -20.292 -7.264 13.393 1.00 97.19 865 VAL A CA 1
ATOM 6588 C C . VAL A 1 865 ? -21.765 -7.554 13.138 1.00 97.19 865 VAL A C 1
ATOM 6590 O O . VAL A 1 865 ? -22.196 -8.710 13.181 1.00 97.19 865 VAL A O 1
ATOM 6593 N N . VAL A 1 866 ? -22.535 -6.513 12.847 1.00 97.00 866 VAL A N 1
ATOM 6594 C CA . VAL A 1 866 ? -23.950 -6.619 12.491 1.00 97.00 866 VAL A CA 1
ATOM 6595 C C . VAL A 1 866 ? -24.257 -5.818 11.232 1.00 97.00 866 VAL A C 1
ATOM 6597 O O . VAL A 1 866 ? -23.541 -4.880 10.894 1.00 97.00 866 VAL A O 1
ATOM 6600 N N . ALA A 1 867 ? -25.336 -6.184 10.557 1.00 96.06 867 ALA A N 1
ATOM 6601 C CA . ALA A 1 867 ? -25.885 -5.508 9.394 1.00 96.06 867 ALA A CA 1
ATOM 6602 C C . ALA A 1 867 ? -27.280 -4.945 9.699 1.00 96.06 867 ALA A C 1
ATOM 6604 O O . ALA A 1 867 ? -28.029 -5.531 10.484 1.00 96.06 867 ALA A O 1
ATOM 6605 N N . SER A 1 868 ? -27.646 -3.836 9.062 1.00 95.69 868 SER A N 1
ATOM 6606 C CA . SER A 1 868 ? -28.974 -3.224 9.174 1.00 95.69 868 SER A CA 1
ATOM 6607 C C . SER A 1 868 ? -29.306 -2.352 7.961 1.00 95.69 868 SER A C 1
ATOM 6609 O O . SER A 1 868 ? -28.436 -1.942 7.196 1.00 95.69 868 SER A O 1
ATOM 6611 N N . ASP A 1 869 ? -30.584 -1.997 7.821 1.00 94.75 869 ASP A N 1
ATOM 6612 C CA . ASP A 1 869 ? -31.043 -0.979 6.862 1.00 94.75 869 ASP A CA 1
ATOM 6613 C C . ASP A 1 869 ? -31.170 0.422 7.486 1.00 94.75 869 ASP A C 1
ATOM 6615 O O . ASP A 1 869 ? -31.629 1.371 6.845 1.00 94.75 869 ASP A O 1
ATOM 6619 N N . THR A 1 870 ? -30.734 0.572 8.739 1.00 90.50 870 THR A N 1
ATOM 6620 C CA . THR A 1 870 ? -30.828 1.804 9.530 1.00 90.50 870 THR A CA 1
ATOM 6621 C C . THR A 1 870 ? -29.467 2.208 10.083 1.00 90.50 870 THR A C 1
ATOM 6623 O O . THR A 1 870 ? -28.726 1.359 10.566 1.00 90.50 870 THR A O 1
ATOM 6626 N N . VAL A 1 871 ? -29.180 3.510 10.137 1.00 92.62 871 VAL A N 1
ATOM 6627 C CA . VAL A 1 871 ? -27.884 4.039 10.611 1.00 92.62 871 VAL A CA 1
ATOM 6628 C C . VAL A 1 871 ? -27.643 3.890 12.127 1.00 92.62 871 VAL A C 1
ATOM 6630 O O . VAL A 1 871 ? -26.529 4.115 12.599 1.00 92.62 871 VAL A O 1
ATOM 6633 N N . VAL A 1 872 ? -28.670 3.528 12.907 1.00 93.50 872 VAL A N 1
ATOM 6634 C CA . VAL A 1 872 ? -28.544 3.343 14.362 1.00 93.50 872 VAL A CA 1
ATOM 6635 C C . VAL A 1 872 ? -27.607 2.182 14.706 1.00 93.50 872 VAL A C 1
ATOM 6637 O O . VAL A 1 872 ? -27.422 1.264 13.913 1.00 93.50 872 VAL A O 1
ATOM 6640 N N . THR A 1 873 ? -27.013 2.226 15.895 1.00 94.75 873 THR A N 1
ATOM 6641 C CA . THR A 1 873 ? -26.114 1.186 16.415 1.00 94.75 873 THR A CA 1
ATOM 6642 C C . THR A 1 873 ? -26.817 0.290 17.435 1.00 94.75 873 THR A C 1
ATOM 6644 O O . THR A 1 873 ? -27.726 0.772 18.121 1.00 94.75 873 THR A O 1
ATOM 6647 N N . PRO A 1 874 ? -26.367 -0.967 17.617 1.00 95.94 874 PRO A N 1
ATOM 6648 C CA . PRO A 1 874 ? -26.844 -1.804 18.711 1.00 95.94 874 PRO A CA 1
ATOM 6649 C C . PRO A 1 874 ? -26.634 -1.144 20.079 1.00 95.94 874 PRO A C 1
ATOM 6651 O O . PRO A 1 874 ? -25.645 -0.443 20.307 1.00 95.94 874 PRO A O 1
ATOM 6654 N N . GLN A 1 875 ? -27.573 -1.377 20.991 1.00 94.50 875 GLN A N 1
ATOM 6655 C CA . GLN A 1 875 ? -27.577 -0.840 22.352 1.00 94.50 875 GLN A CA 1
ATOM 6656 C C . GLN A 1 875 ? -27.142 -1.916 23.356 1.00 94.50 875 GLN A C 1
ATOM 6658 O O . GLN A 1 875 ? -27.470 -3.089 23.178 1.00 94.50 875 GLN A O 1
ATOM 6663 N N . ASP A 1 876 ? -26.433 -1.534 24.424 1.00 92.12 876 ASP A N 1
ATOM 6664 C CA . ASP A 1 876 ? -26.061 -2.463 25.504 1.00 92.12 876 ASP A CA 1
ATOM 6665 C C . ASP A 1 876 ? -27.328 -2.983 26.203 1.00 92.12 876 ASP A C 1
ATOM 6667 O O . ASP A 1 876 ? -28.123 -2.197 26.719 1.00 92.12 876 ASP A O 1
ATOM 6671 N N . THR A 1 877 ? -27.525 -4.298 26.235 1.00 93.38 877 THR A N 1
ATOM 6672 C CA . THR A 1 877 ? -28.694 -4.967 26.823 1.00 93.38 877 THR A CA 1
ATOM 6673 C C . THR A 1 877 ? -28.742 -4.924 28.352 1.00 93.38 877 THR A C 1
ATOM 6675 O O . THR A 1 877 ? -29.695 -5.439 28.937 1.00 93.38 877 THR A O 1
ATOM 6678 N N . LEU A 1 878 ? -27.783 -4.270 29.016 1.00 94.38 878 LEU A N 1
ATOM 6679 C CA . LEU A 1 878 ? -27.709 -4.103 30.469 1.00 94.38 878 LEU A CA 1
ATOM 6680 C C . LEU A 1 878 ? -27.532 -5.441 31.204 1.00 94.38 878 LEU A C 1
ATOM 6682 O O . LEU A 1 878 ? -28.127 -5.668 32.262 1.00 94.38 878 LEU A O 1
ATOM 6686 N N . ASP A 1 879 ? -26.747 -6.353 30.620 1.00 91.69 879 ASP A N 1
ATOM 6687 C CA . ASP A 1 879 ? -26.501 -7.693 31.175 1.00 91.69 879 ASP A CA 1
ATOM 6688 C C . ASP A 1 879 ? -25.740 -7.661 32.509 1.00 91.69 879 ASP A C 1
ATOM 6690 O O . ASP A 1 879 ? -25.956 -8.537 33.345 1.00 91.69 879 ASP A O 1
ATOM 6694 N N . SER A 1 880 ? -24.921 -6.631 32.760 1.00 93.19 880 SER A N 1
ATOM 6695 C CA . SER A 1 880 ? -24.191 -6.437 34.027 1.00 93.19 880 SER A CA 1
ATOM 6696 C C . SER A 1 880 ? -25.088 -6.510 35.262 1.00 93.19 880 SER A C 1
ATOM 6698 O O . SER A 1 880 ? -24.682 -7.066 36.283 1.00 93.19 880 SER A O 1
ATOM 6700 N N . PHE A 1 881 ? -26.319 -6.004 35.174 1.00 94.69 881 PHE A N 1
ATOM 6701 C CA . PHE A 1 881 ? -27.245 -5.942 36.306 1.00 94.69 881 PHE A CA 1
ATOM 6702 C C . PHE A 1 881 ? -28.166 -7.159 36.426 1.00 94.69 881 PHE A C 1
ATOM 6704 O O . PHE A 1 881 ? -28.952 -7.217 37.370 1.00 94.69 881 PHE A O 1
ATOM 6711 N N . ALA A 1 882 ? -28.082 -8.139 35.518 1.00 86.62 882 ALA A N 1
ATOM 6712 C CA . ALA A 1 882 ? -29.048 -9.236 35.450 1.00 86.62 882 ALA A CA 1
ATOM 6713 C C . ALA A 1 882 ? -29.214 -9.980 36.783 1.00 86.62 882 ALA A C 1
ATOM 6715 O O . ALA A 1 882 ? -30.337 -10.227 37.204 1.00 86.62 882 ALA A O 1
ATOM 6716 N N . SER A 1 883 ? -28.113 -10.267 37.486 1.00 89.06 883 SER A N 1
ATOM 6717 C CA . SER A 1 883 ? -28.165 -10.939 38.794 1.00 89.06 883 SER A CA 1
ATOM 6718 C C . SER A 1 883 ? -28.356 -10.005 39.995 1.00 89.06 883 SER A C 1
ATOM 6720 O O . SER A 1 883 ? -28.548 -10.483 41.111 1.00 89.06 883 SER A O 1
ATOM 6722 N N . LEU A 1 884 ? -28.252 -8.681 39.812 1.00 94.00 884 LEU A N 1
ATOM 6723 C CA . LEU A 1 884 ? -28.391 -7.723 40.916 1.00 94.00 884 LEU A CA 1
ATOM 6724 C C . LEU A 1 884 ? -29.825 -7.730 41.457 1.00 94.00 884 LEU A C 1
ATOM 6726 O O . LEU A 1 884 ? -30.031 -7.723 42.670 1.00 94.00 884 LEU A O 1
ATOM 6730 N N . TYR A 1 885 ? -30.804 -7.786 40.553 1.00 92.62 885 TYR A N 1
ATOM 6731 C CA . TYR A 1 885 ? -32.228 -7.662 40.866 1.00 92.62 885 TYR A CA 1
ATOM 6732 C C . TYR A 1 885 ? -32.950 -9.003 41.086 1.00 92.62 885 TYR A C 1
ATOM 6734 O O . TYR A 1 885 ? -34.178 -9.032 41.143 1.00 92.62 885 TYR A O 1
ATOM 6742 N N . ASP A 1 886 ? -32.221 -10.112 41.244 1.00 88.38 886 ASP A N 1
ATOM 6743 C CA . ASP A 1 886 ? -32.822 -11.422 41.510 1.00 88.38 886 ASP A CA 1
ATOM 6744 C C . ASP A 1 886 ? -33.510 -11.460 42.893 1.00 88.38 886 ASP A C 1
ATOM 6746 O O . ASP A 1 886 ? -32.874 -11.270 43.927 1.00 88.38 886 ASP A O 1
ATOM 6750 N N . GLY A 1 887 ? -34.802 -11.787 42.961 1.00 89.19 887 GLY A N 1
ATOM 6751 C CA . GLY A 1 887 ? -35.538 -11.956 44.227 1.00 89.19 887 GLY A CA 1
ATOM 6752 C C . GLY A 1 887 ? -36.188 -10.674 44.782 1.00 89.19 887 GLY A C 1
ATOM 6753 O O . GLY A 1 887 ? -36.317 -9.684 44.067 1.00 89.19 887 GLY A O 1
ATOM 6754 N N . PRO A 1 888 ? -36.682 -10.689 46.038 1.00 91.06 888 PRO A N 1
ATOM 6755 C CA . PRO A 1 888 ? -37.440 -9.568 46.598 1.00 91.06 888 PRO A CA 1
ATOM 6756 C C . PRO A 1 888 ? -36.557 -8.342 46.871 1.00 91.06 888 PRO A C 1
ATOM 6758 O O . PRO A 1 888 ? -35.367 -8.481 47.173 1.00 91.06 888 PRO A O 1
ATOM 6761 N N . ALA A 1 889 ? -37.167 -7.154 46.805 1.00 93.25 889 ALA A N 1
ATOM 6762 C CA . ALA A 1 889 ? -36.506 -5.890 47.113 1.00 93.25 889 ALA A CA 1
ATOM 6763 C C . ALA A 1 889 ? -36.025 -5.852 48.583 1.00 93.25 889 ALA A C 1
ATOM 6765 O O . ALA A 1 889 ? -36.758 -6.295 49.474 1.00 93.25 889 ALA A O 1
ATOM 6766 N N . PRO A 1 890 ? -34.810 -5.338 48.850 1.00 93.50 890 PRO A N 1
ATOM 6767 C CA . PRO A 1 890 ? -34.321 -5.100 50.200 1.00 93.50 890 PRO A CA 1
ATOM 6768 C C . PRO A 1 890 ? -35.145 -4.006 50.884 1.00 93.50 890 PRO A C 1
ATOM 6770 O O . PRO A 1 890 ? -35.519 -3.009 50.265 1.00 93.50 890 PRO A O 1
ATOM 6773 N N . LYS A 1 891 ? -35.405 -4.191 52.178 1.00 91.62 891 LYS A N 1
ATOM 6774 C CA . LYS A 1 891 ? -36.224 -3.290 53.000 1.00 91.62 891 LYS A CA 1
ATOM 6775 C C . LYS A 1 891 ? -35.403 -2.263 53.763 1.00 91.62 891 LYS A C 1
ATOM 6777 O O . LYS A 1 891 ? -35.932 -1.233 54.171 1.00 91.62 891 LYS A O 1
ATOM 6782 N N . THR A 1 892 ? -34.123 -2.541 53.978 1.00 90.94 892 THR A N 1
ATOM 6783 C CA . THR A 1 892 ? -33.207 -1.682 54.735 1.00 90.94 892 THR A CA 1
ATOM 6784 C C . THR A 1 892 ? -31.971 -1.342 53.909 1.00 90.94 892 THR A C 1
ATOM 6786 O O . THR A 1 892 ? -31.650 -2.027 52.935 1.00 90.94 892 THR A O 1
ATOM 6789 N N . ALA A 1 893 ? -31.263 -0.280 54.303 1.00 87.31 893 ALA A N 1
ATOM 6790 C CA . ALA A 1 893 ? -29.990 0.088 53.686 1.00 87.31 893 ALA A CA 1
ATOM 6791 C C . ALA A 1 893 ? -28.966 -1.055 53.788 1.00 87.31 893 ALA A C 1
ATOM 6793 O O . ALA A 1 893 ? -28.347 -1.392 52.787 1.00 87.31 893 ALA A O 1
ATOM 6794 N N . ASP A 1 894 ? -28.879 -1.719 54.945 1.00 88.75 894 ASP A N 1
ATOM 6795 C CA . ASP A 1 894 ? -27.970 -2.850 55.166 1.00 88.75 894 ASP A CA 1
ATOM 6796 C C . ASP A 1 894 ? -28.281 -4.042 54.244 1.00 88.75 894 ASP A C 1
ATOM 6798 O O . ASP A 1 894 ? -27.372 -4.683 53.717 1.00 88.75 894 ASP A O 1
ATOM 6802 N N . GLU A 1 895 ? -29.566 -4.337 54.004 1.00 91.38 895 GLU A N 1
ATOM 6803 C CA . GLU A 1 895 ? -29.977 -5.392 53.069 1.00 91.38 895 GLU A CA 1
ATOM 6804 C C . GLU A 1 895 ? -29.616 -5.044 51.615 1.00 91.38 895 GLU A C 1
ATOM 6806 O O . GLU A 1 895 ? -29.203 -5.924 50.854 1.00 91.38 895 GLU A O 1
ATOM 6811 N N . ALA A 1 896 ? -29.752 -3.774 51.219 1.00 91.25 896 ALA A N 1
ATOM 6812 C CA . ALA A 1 896 ? -29.364 -3.309 49.887 1.00 91.25 896 ALA A CA 1
ATOM 6813 C C . ALA A 1 896 ? -27.840 -3.332 49.701 1.00 91.25 896 ALA A C 1
ATOM 6815 O O . ALA A 1 896 ? -27.352 -3.812 48.677 1.00 91.25 896 ALA A O 1
ATOM 6816 N N . ASP A 1 897 ? -27.095 -2.889 50.710 1.00 90.31 897 ASP A N 1
ATO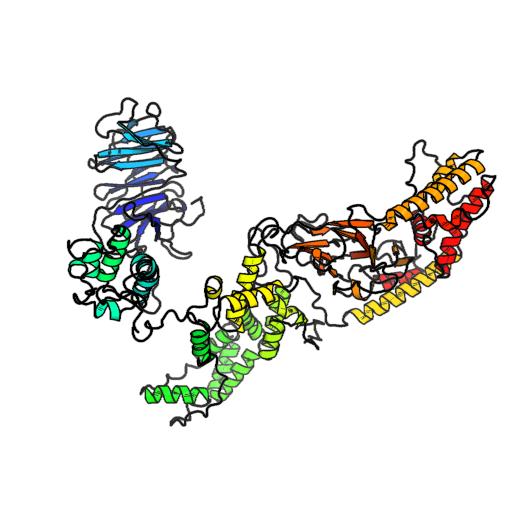M 6817 C CA . ASP A 1 897 ? -25.633 -2.897 50.755 1.00 90.31 897 ASP A CA 1
ATOM 6818 C C . ASP A 1 897 ? -25.088 -4.327 50.650 1.00 90.31 897 ASP A C 1
ATOM 6820 O O . ASP A 1 897 ? -24.228 -4.614 49.809 1.00 90.31 897 ASP A O 1
ATOM 6824 N N . ALA A 1 898 ? -25.672 -5.264 51.404 1.00 91.38 898 ALA A N 1
ATOM 6825 C CA . ALA A 1 898 ? -25.358 -6.686 51.305 1.00 91.38 898 ALA A CA 1
ATOM 6826 C C . ALA A 1 898 ? -25.672 -7.261 49.913 1.00 91.38 898 ALA A C 1
ATOM 6828 O O . ALA A 1 898 ? -24.904 -8.077 49.399 1.00 91.38 898 ALA A O 1
ATOM 6829 N N . ARG A 1 899 ? -26.771 -6.833 49.274 1.00 92.56 899 ARG A N 1
ATOM 6830 C CA . ARG A 1 899 ? -27.153 -7.301 47.934 1.00 92.56 899 ARG A CA 1
ATOM 6831 C C . ARG A 1 899 ? -26.184 -6.829 46.854 1.00 92.56 899 ARG A C 1
ATOM 6833 O O . ARG A 1 899 ? -25.763 -7.641 46.030 1.00 92.56 899 ARG A O 1
ATOM 6840 N N . VAL A 1 900 ? -25.828 -5.545 46.865 1.00 93.56 900 VAL A N 1
ATOM 6841 C CA . VAL A 1 900 ? -24.844 -4.975 45.934 1.00 93.56 900 VAL A CA 1
ATOM 6842 C C . VAL A 1 900 ? -23.492 -5.653 46.139 1.00 93.56 900 VAL A C 1
ATOM 6844 O O . VAL A 1 900 ? -22.896 -6.128 45.177 1.00 93.56 900 VAL A O 1
ATOM 6847 N N . THR A 1 901 ? -23.047 -5.804 47.387 1.00 93.12 901 THR A N 1
ATOM 6848 C CA . THR A 1 901 ? -21.787 -6.488 47.706 1.00 93.12 901 THR A CA 1
ATOM 6849 C C . THR A 1 901 ? -21.784 -7.940 47.226 1.00 93.12 901 THR A C 1
ATOM 6851 O O . THR A 1 901 ? -20.824 -8.372 46.593 1.00 93.12 901 THR A O 1
ATOM 6854 N N . ALA A 1 902 ? -22.874 -8.686 47.430 1.00 93.38 902 ALA A N 1
ATOM 6855 C CA . ALA A 1 902 ? -22.996 -10.057 46.935 1.00 93.38 902 ALA A CA 1
ATOM 6856 C C . ALA A 1 902 ? -22.951 -10.142 45.399 1.00 93.38 902 ALA A C 1
ATOM 6858 O O . ALA A 1 902 ? -22.362 -11.076 44.852 1.00 93.38 902 ALA A O 1
ATOM 6859 N N . TRP A 1 903 ? -23.538 -9.170 44.694 1.00 94.50 903 TRP A N 1
ATOM 6860 C CA . TRP A 1 903 ? -23.454 -9.071 43.236 1.00 94.50 903 TRP A CA 1
ATOM 6861 C C . TRP A 1 903 ? -22.015 -8.816 42.764 1.00 94.50 903 TRP A C 1
ATOM 6863 O O . TRP A 1 903 ? -21.510 -9.577 41.934 1.00 94.50 903 TRP A O 1
ATOM 6873 N N . LEU A 1 904 ? -21.338 -7.821 43.350 1.00 94.88 904 LEU A N 1
ATOM 6874 C CA . LEU A 1 904 ? -19.949 -7.466 43.041 1.00 94.88 904 LEU A CA 1
ATOM 6875 C C . LEU A 1 904 ? -18.990 -8.637 43.318 1.00 94.88 904 LEU A C 1
ATOM 6877 O O . LEU A 1 904 ? -18.275 -9.087 42.421 1.00 94.88 904 LEU A O 1
ATOM 6881 N N . SER A 1 905 ? -19.013 -9.191 44.535 1.00 94.69 905 SER A N 1
ATOM 6882 C CA . SER A 1 905 ? -18.186 -10.345 44.916 1.00 94.69 905 SER A CA 1
ATOM 6883 C C . SER A 1 905 ? -18.522 -11.588 44.093 1.00 94.69 905 SER A C 1
ATOM 6885 O O . SER A 1 905 ? -17.629 -12.341 43.709 1.00 94.69 905 SER A O 1
ATOM 6887 N N . GLY A 1 906 ? -19.800 -11.801 43.767 1.00 94.75 906 GLY A N 1
ATOM 6888 C CA . GLY A 1 906 ? -20.244 -12.920 42.943 1.00 94.75 906 GLY A CA 1
ATOM 6889 C C . GLY A 1 906 ? -19.625 -12.913 41.544 1.00 94.75 906 GLY A C 1
ATOM 6890 O O . GLY A 1 906 ? -19.204 -13.970 41.073 1.00 94.75 906 GLY A O 1
ATOM 6891 N N . ALA A 1 907 ? -19.531 -11.744 40.900 1.00 95.62 907 ALA A N 1
ATOM 6892 C CA . ALA A 1 907 ? -18.870 -11.600 39.600 1.00 95.62 907 ALA A CA 1
ATOM 6893 C C . ALA A 1 907 ? -17.369 -11.937 39.686 1.00 95.62 907 ALA A C 1
ATOM 6895 O O . ALA A 1 907 ? -16.854 -12.698 38.864 1.00 95.62 907 ALA A O 1
ATOM 6896 N N . VAL A 1 908 ? -16.683 -11.462 40.733 1.00 96.06 908 VAL A N 1
ATOM 6897 C CA . VAL A 1 908 ? -15.259 -11.760 40.978 1.00 96.06 908 VAL A CA 1
ATOM 6898 C C . VAL A 1 908 ? -15.032 -13.254 41.208 1.00 96.06 908 VAL A C 1
ATOM 6900 O O . VAL A 1 908 ? -14.164 -13.848 40.567 1.00 96.06 908 VAL A O 1
ATOM 6903 N N . HIS A 1 909 ? -15.822 -13.896 42.072 1.00 96.06 909 HIS A N 1
ATOM 6904 C CA . HIS A 1 909 ? -15.689 -15.329 42.346 1.00 96.06 909 HIS A CA 1
ATOM 6905 C C . HIS A 1 909 ? -15.939 -16.180 41.099 1.00 96.06 909 HIS A C 1
ATOM 6907 O O . HIS A 1 909 ? -15.185 -17.121 40.841 1.00 96.06 909 HIS A O 1
ATOM 6913 N N . ARG A 1 910 ? -16.948 -15.831 40.290 1.00 95.62 910 ARG A N 1
ATOM 6914 C CA . ARG A 1 910 ? -17.208 -16.506 39.011 1.00 95.62 910 ARG A CA 1
ATOM 6915 C C . ARG A 1 910 ? -16.057 -16.333 38.029 1.00 95.62 910 ARG A C 1
ATOM 6917 O O . ARG A 1 910 ? -15.655 -17.315 37.407 1.00 95.62 910 ARG A O 1
ATOM 6924 N N . TRP A 1 911 ? -15.473 -15.140 37.927 1.00 96.19 911 TRP A N 1
ATOM 6925 C CA . TRP A 1 911 ? -14.282 -14.923 37.104 1.00 96.19 911 TRP A CA 1
ATOM 6926 C C . TRP A 1 911 ? -13.097 -15.783 37.569 1.00 96.19 911 TRP A C 1
ATOM 6928 O O . TRP A 1 911 ? -12.485 -16.486 36.756 1.00 96.19 911 TRP A O 1
ATOM 6938 N N . CYS A 1 912 ? -12.825 -15.808 38.878 1.00 96.81 912 CYS A N 1
ATOM 6939 C CA . CYS A 1 912 ? -11.754 -16.619 39.466 1.00 96.81 912 CYS A CA 1
ATOM 6940 C C . CYS A 1 912 ? -11.953 -18.115 39.172 1.00 96.81 912 CYS A C 1
ATOM 6942 O O . CYS A 1 912 ? -11.002 -18.802 38.804 1.00 96.81 912 CYS A O 1
ATOM 6944 N N . ALA A 1 913 ? -13.198 -18.596 39.251 1.00 95.81 913 ALA A N 1
ATOM 6945 C CA . ALA A 1 913 ? -13.577 -19.974 38.944 1.00 95.81 913 ALA A CA 1
ATOM 6946 C C . ALA A 1 913 ? -13.641 -20.298 37.436 1.00 95.81 913 ALA A C 1
ATOM 6948 O O . ALA A 1 913 ? -13.844 -21.455 37.076 1.00 95.81 913 ALA A O 1
ATOM 6949 N N . GLY A 1 914 ? -13.496 -19.306 36.548 1.00 93.62 914 GLY A N 1
ATOM 6950 C CA . GLY A 1 914 ? -13.650 -19.497 35.100 1.00 93.62 914 GLY A CA 1
ATOM 6951 C C . GLY A 1 914 ? -15.098 -19.745 34.655 1.00 93.62 914 GLY A C 1
ATOM 6952 O O . GLY A 1 914 ? -15.322 -20.372 33.629 1.00 93.62 914 GLY A O 1
ATOM 6953 N N . GLN A 1 915 ? -16.077 -19.273 35.429 1.00 94.06 915 GLN A N 1
ATOM 6954 C CA . GLN A 1 915 ? -17.519 -19.482 35.234 1.00 94.06 915 GLN A CA 1
ATOM 6955 C C . GLN A 1 915 ? -18.272 -18.146 35.104 1.00 94.06 915 GLN A C 1
ATOM 6957 O O . GLN A 1 915 ? -19.361 -17.974 35.660 1.00 94.06 915 GLN A O 1
ATOM 6962 N N . HIS A 1 916 ? -17.660 -17.166 34.439 1.00 90.06 916 HIS A N 1
ATOM 6963 C CA . HIS A 1 916 ? -18.236 -15.833 34.280 1.00 90.06 916 HIS A CA 1
ATOM 6964 C C . HIS A 1 916 ? -19.524 -15.873 33.437 1.00 90.06 916 HIS A C 1
ATOM 6966 O O . HIS A 1 916 ? -19.693 -16.707 32.547 1.00 90.06 916 HIS A O 1
ATOM 6972 N N . ARG A 1 917 ? -20.452 -14.973 33.753 1.00 90.12 917 ARG A N 1
ATOM 6973 C CA . ARG A 1 917 ? -21.726 -14.760 33.055 1.00 90.12 917 ARG A CA 1
ATOM 6974 C C . ARG A 1 917 ? -21.651 -13.496 32.192 1.00 90.12 917 ARG A C 1
ATOM 6976 O O . ARG A 1 917 ? -20.815 -12.634 32.476 1.00 90.12 917 ARG A O 1
ATOM 6983 N N . PRO A 1 918 ? -22.542 -13.336 31.193 1.00 88.38 918 PRO A N 1
ATOM 6984 C CA . PRO A 1 918 ? -22.700 -12.059 30.503 1.00 88.38 918 PRO A CA 1
ATOM 6985 C C . PRO A 1 918 ? -22.834 -10.912 31.511 1.00 88.38 918 PRO A C 1
ATOM 6987 O O . PRO A 1 918 ? -23.608 -11.013 32.460 1.00 88.38 918 PRO A O 1
ATOM 6990 N N . GLY A 1 919 ? -22.039 -9.859 31.330 1.00 89.12 919 GLY A N 1
ATOM 6991 C CA . GLY A 1 919 ? -22.026 -8.691 32.212 1.00 89.12 919 GLY A CA 1
ATOM 6992 C C . GLY A 1 919 ? -21.045 -8.746 33.393 1.00 89.12 919 GLY A C 1
ATOM 6993 O O . GLY A 1 919 ? -20.639 -7.688 33.876 1.00 89.12 919 GLY A O 1
ATOM 6994 N N . ASP A 1 920 ? -20.567 -9.928 33.811 1.00 94.44 920 ASP A N 1
ATOM 6995 C CA . ASP A 1 920 ? -19.603 -10.046 34.924 1.00 94.44 920 ASP A CA 1
ATOM 6996 C C . ASP A 1 920 ? -18.309 -9.273 34.640 1.00 94.44 920 ASP A C 1
ATOM 6998 O O . ASP A 1 920 ? -17.750 -8.641 35.535 1.00 94.44 920 ASP A O 1
ATOM 7002 N N . ARG A 1 921 ? -17.849 -9.268 33.381 1.00 94.50 921 ARG A N 1
ATOM 7003 C CA . ARG A 1 921 ? -16.668 -8.505 32.955 1.00 94.50 921 ARG A CA 1
ATOM 7004 C C . ARG A 1 921 ? -16.775 -7.026 33.327 1.00 94.50 921 ARG A C 1
ATOM 7006 O O . ARG A 1 921 ? -15.825 -6.482 33.875 1.00 94.50 921 ARG A O 1
ATOM 7013 N N . GLN A 1 922 ? -17.910 -6.385 33.027 1.00 93.62 922 GLN A N 1
ATOM 7014 C CA . GLN A 1 922 ? -18.124 -4.953 33.280 1.00 93.62 922 GLN A CA 1
ATOM 7015 C C . GLN A 1 922 ? -18.042 -4.652 34.780 1.00 93.62 922 GLN A C 1
ATOM 7017 O O . GLN A 1 922 ? -17.441 -3.657 35.178 1.00 93.62 922 GLN A O 1
ATOM 7022 N N . VAL A 1 923 ? -18.582 -5.550 35.607 1.00 95.00 923 VAL A N 1
ATOM 7023 C CA . VAL A 1 923 ? -18.520 -5.453 37.069 1.00 95.00 923 VAL A CA 1
ATOM 7024 C C . VAL A 1 923 ? -17.082 -5.579 37.575 1.00 95.00 923 VAL A C 1
ATOM 7026 O O . VAL A 1 923 ? -16.638 -4.759 38.377 1.00 95.00 923 VAL A O 1
ATOM 7029 N N . VAL A 1 924 ? -16.322 -6.566 37.091 1.00 95.50 924 VAL A N 1
ATOM 7030 C CA . VAL A 1 924 ? -14.926 -6.767 37.520 1.00 95.50 924 VAL A CA 1
ATOM 7031 C C . VAL A 1 924 ? -14.012 -5.634 37.030 1.00 95.50 924 VAL A C 1
ATOM 7033 O O . VAL A 1 924 ? -13.196 -5.141 37.807 1.00 95.50 924 VAL A O 1
ATOM 7036 N N . ASP A 1 925 ? -14.180 -5.159 35.792 1.00 94.12 925 ASP A N 1
ATOM 7037 C CA . ASP A 1 925 ? -13.469 -3.978 35.275 1.00 94.12 925 ASP A CA 1
ATOM 7038 C C . ASP A 1 925 ? -13.764 -2.730 36.120 1.00 94.12 925 ASP A C 1
ATOM 7040 O O . ASP A 1 925 ? -12.851 -1.965 36.441 1.00 94.12 925 ASP A O 1
ATOM 7044 N N . TRP A 1 926 ? -15.022 -2.537 36.530 1.00 93.38 926 TRP A N 1
ATOM 7045 C CA . TRP A 1 926 ? -15.402 -1.433 37.409 1.00 93.38 926 TRP A CA 1
ATOM 7046 C C . TRP A 1 926 ? -14.703 -1.533 38.772 1.00 93.38 926 TRP A C 1
ATOM 7048 O O . TRP A 1 926 ? -14.135 -0.543 39.236 1.00 93.38 926 TRP A O 1
ATOM 7058 N N . LEU A 1 927 ? -14.659 -2.724 39.382 1.00 93.75 927 LEU A N 1
ATOM 7059 C CA . LEU A 1 927 ? -13.946 -2.954 40.646 1.00 93.75 927 LEU A CA 1
ATOM 7060 C C . LEU A 1 927 ? -12.440 -2.667 40.526 1.00 93.75 927 LEU A C 1
ATOM 7062 O O . LEU A 1 927 ? -11.852 -2.084 41.441 1.00 93.75 927 LEU A O 1
ATOM 7066 N N . LEU A 1 928 ? -11.817 -3.027 39.398 1.00 92.94 928 LEU A N 1
ATOM 7067 C CA . LEU A 1 928 ? -10.416 -2.694 39.117 1.00 92.94 928 LEU A CA 1
ATOM 7068 C C . LEU A 1 928 ? -10.201 -1.185 39.004 1.00 92.94 928 LEU A C 1
ATOM 7070 O O . LEU A 1 928 ? -9.294 -0.648 39.643 1.00 92.94 928 LEU A O 1
ATOM 7074 N N . ALA A 1 929 ? -11.050 -0.492 38.240 1.00 90.69 929 ALA A N 1
ATOM 7075 C CA . ALA A 1 929 ? -10.968 0.956 38.052 1.00 90.69 929 ALA A CA 1
ATOM 7076 C C . ALA A 1 929 ? -11.130 1.732 39.374 1.00 90.69 929 ALA A C 1
ATOM 7078 O O . ALA A 1 929 ? -10.495 2.770 39.564 1.00 90.69 929 ALA A O 1
ATOM 7079 N N . HIS A 1 930 ? -11.915 1.193 40.312 1.00 89.25 930 HIS A N 1
ATOM 7080 C CA . HIS A 1 930 ? -12.155 1.777 41.636 1.00 89.25 930 HIS A CA 1
ATOM 7081 C C . HIS A 1 930 ? -11.184 1.279 42.718 1.00 89.25 930 HIS A C 1
ATOM 7083 O O . HIS A 1 930 ? -11.344 1.626 43.886 1.00 89.25 930 HIS A O 1
ATOM 7089 N N . LYS A 1 931 ? -10.148 0.509 42.347 1.00 91.25 931 LYS A N 1
ATOM 7090 C CA . LYS A 1 931 ? -9.116 -0.022 43.261 1.00 91.25 931 LYS A CA 1
ATOM 7091 C C . LYS A 1 931 ? -9.679 -0.901 44.388 1.00 91.25 931 LYS A C 1
ATOM 7093 O O . LYS A 1 931 ? -9.086 -0.997 45.458 1.00 91.25 931 LYS A O 1
ATOM 7098 N N . LEU A 1 932 ? -10.805 -1.565 44.131 1.00 91.06 932 LEU A N 1
ATOM 7099 C CA . LEU A 1 932 ? -11.443 -2.508 45.056 1.00 91.06 932 LEU A CA 1
ATOM 7100 C C . LEU A 1 932 ? -10.892 -3.936 44.913 1.00 91.06 932 LEU A C 1
ATOM 7102 O O . LEU A 1 932 ? -11.235 -4.819 45.696 1.00 91.06 932 LEU A O 1
ATOM 7106 N N . LEU A 1 933 ? -10.013 -4.161 43.933 1.00 94.00 933 LEU A N 1
ATOM 7107 C CA . LEU A 1 933 ? -9.265 -5.400 43.740 1.00 94.00 933 LEU A CA 1
ATOM 7108 C C . LEU A 1 933 ? -7.755 -5.113 43.738 1.00 94.00 933 LEU A C 1
ATOM 7110 O O . LEU A 1 933 ? -7.326 -4.108 43.160 1.00 94.00 933 LEU A O 1
ATOM 7114 N N . PRO A 1 934 ? -6.922 -5.986 44.338 1.00 93.88 934 PRO A N 1
ATOM 7115 C CA . PRO A 1 934 ? -5.476 -5.835 44.292 1.00 93.88 934 PRO A CA 1
ATOM 7116 C C . PRO A 1 934 ? -4.990 -6.040 42.855 1.00 93.88 934 PRO A C 1
ATOM 7118 O O . PRO A 1 934 ? -5.268 -7.063 42.233 1.00 93.88 934 PRO A O 1
ATOM 7121 N N . ASN A 1 935 ? -4.250 -5.068 42.326 1.00 95.75 935 ASN A N 1
ATOM 7122 C CA . ASN A 1 935 ? -3.791 -5.074 40.934 1.00 95.75 935 ASN A CA 1
ATOM 7123 C C . ASN A 1 935 ? -2.312 -4.678 40.796 1.00 95.75 935 ASN A C 1
ATOM 7125 O O . ASN A 1 935 ? -1.900 -4.155 39.769 1.00 95.75 935 ASN A O 1
ATOM 7129 N N . GLN A 1 936 ? -1.517 -4.889 41.844 1.00 94.50 936 GLN A N 1
ATOM 7130 C CA . GLN A 1 936 ? -0.080 -4.611 41.862 1.00 94.50 936 GLN A CA 1
ATOM 7131 C C . GLN A 1 936 ? 0.696 -5.875 42.244 1.00 94.50 936 GLN A C 1
ATOM 7133 O O . GLN A 1 936 ? 0.168 -6.751 42.935 1.00 94.50 936 GLN A O 1
ATOM 7138 N N . ALA A 1 937 ? 1.950 -5.956 41.800 1.00 90.44 937 ALA A N 1
ATOM 7139 C CA . ALA A 1 937 ? 2.855 -7.068 42.079 1.00 90.44 937 ALA A CA 1
ATOM 7140 C C . ALA A 1 937 ? 4.119 -6.562 42.809 1.00 90.44 937 ALA A C 1
ATOM 7142 O O . ALA A 1 937 ? 4.996 -5.984 42.164 1.00 90.44 937 ALA A O 1
ATOM 7143 N N . PRO A 1 938 ? 4.217 -6.733 44.141 1.00 86.25 938 PRO A N 1
ATOM 7144 C CA . PRO A 1 938 ? 5.397 -6.345 44.922 1.00 86.25 938 PRO A CA 1
ATOM 7145 C C . PRO A 1 938 ? 6.675 -7.076 44.475 1.00 86.25 938 PRO A C 1
ATOM 7147 O O . PRO A 1 938 ? 6.609 -8.205 44.010 1.00 86.25 938 PRO A O 1
ATOM 7150 N N . ALA A 1 939 ? 7.855 -6.473 44.657 1.00 80.06 939 ALA A N 1
ATOM 7151 C CA . ALA A 1 939 ? 9.117 -6.961 44.074 1.00 80.06 939 ALA A CA 1
ATOM 7152 C C . ALA A 1 939 ? 9.548 -8.390 44.486 1.00 80.06 939 ALA A C 1
ATOM 7154 O O . ALA A 1 939 ? 10.292 -9.028 43.747 1.00 80.06 939 ALA A O 1
ATOM 7155 N N . GLU A 1 940 ? 9.084 -8.900 45.630 1.00 80.75 940 GLU A N 1
ATOM 7156 C CA . GLU A 1 940 ? 9.411 -10.249 46.136 1.00 80.75 940 GLU A CA 1
ATOM 7157 C C . GLU A 1 940 ? 8.334 -11.301 45.811 1.00 80.75 940 GLU A C 1
ATOM 7159 O O . GLU A 1 940 ? 8.374 -12.433 46.288 1.00 80.75 940 GLU A O 1
ATOM 7164 N N . ASP A 1 941 ? 7.348 -10.928 45.002 1.00 85.88 941 ASP A N 1
ATOM 7165 C CA . ASP A 1 941 ? 6.165 -11.723 44.719 1.00 85.88 941 ASP A CA 1
ATOM 7166 C C . ASP A 1 941 ? 6.344 -12.606 43.457 1.00 85.88 941 ASP A C 1
ATOM 7168 O O . ASP A 1 941 ? 6.817 -12.100 42.432 1.00 85.88 941 ASP A O 1
ATOM 7172 N N . PRO A 1 942 ? 5.921 -13.892 43.454 1.00 88.12 942 PRO A N 1
ATOM 7173 C CA . PRO A 1 942 ? 5.860 -14.717 42.240 1.00 88.12 942 PRO A CA 1
ATOM 7174 C C . PRO A 1 942 ? 5.195 -14.026 41.037 1.00 88.12 942 PRO A C 1
ATOM 7176 O O . PRO A 1 942 ? 5.643 -14.178 39.899 1.00 88.12 942 PRO A O 1
ATOM 7179 N N . LEU A 1 943 ? 4.166 -13.208 41.280 1.00 94.44 943 LEU A N 1
ATOM 7180 C CA . LEU A 1 943 ? 3.479 -12.442 40.245 1.00 94.44 943 LEU A CA 1
ATOM 7181 C C . LEU A 1 943 ? 4.377 -11.367 39.615 1.00 94.44 943 LEU A C 1
ATOM 7183 O O . LEU A 1 943 ? 4.263 -11.112 38.416 1.00 94.44 943 LEU A O 1
ATOM 7187 N N . ALA A 1 944 ? 5.292 -10.763 40.379 1.00 94.69 944 ALA A N 1
ATOM 7188 C CA . ALA A 1 944 ? 6.232 -9.776 39.847 1.00 94.69 944 ALA A CA 1
ATOM 7189 C C . ALA A 1 944 ? 7.255 -10.425 38.910 1.00 94.69 944 ALA A C 1
ATOM 7191 O O . ALA A 1 944 ? 7.585 -9.846 37.873 1.00 94.69 944 ALA A O 1
ATOM 7192 N N . ALA A 1 945 ? 7.701 -11.648 39.219 1.00 94.75 945 ALA A N 1
ATOM 7193 C CA . ALA A 1 945 ? 8.579 -12.415 38.338 1.00 94.75 945 ALA A CA 1
ATOM 7194 C C . ALA A 1 945 ? 7.886 -12.759 37.008 1.00 94.75 945 ALA A C 1
ATOM 7196 O O . ALA A 1 945 ? 8.450 -12.507 35.941 1.00 94.75 945 ALA A O 1
ATOM 7197 N N . LEU A 1 946 ? 6.641 -13.248 37.062 1.00 97.06 946 LEU A N 1
ATOM 7198 C CA . LEU A 1 946 ? 5.845 -13.551 35.866 1.00 97.06 946 LEU A CA 1
ATOM 7199 C C . LEU A 1 946 ? 5.585 -12.304 35.011 1.00 97.06 946 LEU A C 1
ATOM 7201 O O . LEU A 1 946 ? 5.732 -12.351 33.791 1.00 97.06 946 LEU A O 1
ATOM 7205 N N . LEU A 1 947 ? 5.222 -11.184 35.641 1.00 96.69 947 LEU A N 1
ATOM 7206 C CA . LEU A 1 947 ? 4.964 -9.920 34.949 1.00 96.69 947 LEU A CA 1
ATOM 7207 C C . LEU A 1 947 ? 6.233 -9.349 34.305 1.00 96.69 947 LEU A C 1
ATOM 7209 O O . LEU A 1 947 ? 6.192 -8.881 33.169 1.00 96.69 947 LEU A O 1
ATOM 7213 N N . SER A 1 948 ? 7.364 -9.406 35.013 1.00 95.56 948 SER A N 1
ATOM 7214 C CA . SER A 1 948 ? 8.665 -8.986 34.487 1.00 95.56 948 SER A CA 1
ATOM 7215 C C . SER A 1 948 ? 9.062 -9.817 33.268 1.00 95.56 948 SER A C 1
ATOM 7217 O O . SER A 1 948 ? 9.468 -9.268 32.243 1.00 95.56 948 SER A O 1
ATOM 7219 N N . GLU A 1 949 ? 8.867 -11.138 33.331 1.00 96.94 949 GLU A N 1
ATOM 7220 C CA . GLU A 1 949 ? 9.127 -12.003 32.187 1.00 96.94 949 GLU A CA 1
ATOM 7221 C C . GLU A 1 949 ? 8.179 -11.708 31.018 1.00 96.94 949 GLU A C 1
ATOM 7223 O O . GLU A 1 949 ? 8.647 -11.602 29.888 1.00 96.94 949 GLU A O 1
ATOM 7228 N N . TYR A 1 950 ? 6.886 -11.496 31.282 1.00 97.75 950 TYR A N 1
ATOM 7229 C CA . TYR A 1 950 ? 5.903 -11.147 30.252 1.00 97.75 950 TYR A CA 1
ATOM 7230 C C . TYR A 1 950 ? 6.273 -9.860 29.515 1.00 97.75 950 TYR A C 1
ATOM 7232 O O . TYR A 1 950 ? 6.141 -9.796 28.303 1.00 97.75 950 TYR A O 1
ATOM 7240 N N . ARG A 1 951 ? 6.745 -8.836 30.236 1.00 95.69 951 ARG A N 1
ATOM 7241 C CA . ARG A 1 951 ? 7.153 -7.546 29.652 1.00 95.69 951 ARG A CA 1
ATOM 7242 C C . ARG A 1 951 ? 8.478 -7.621 28.890 1.00 95.69 951 ARG A C 1
ATOM 7244 O O . ARG A 1 951 ? 8.736 -6.768 28.041 1.00 95.69 951 ARG A O 1
ATOM 7251 N N . ARG A 1 952 ? 9.339 -8.581 29.242 1.00 95.38 952 ARG A N 1
ATOM 7252 C CA . ARG A 1 952 ? 10.633 -8.817 28.588 1.00 95.38 952 ARG A CA 1
ATOM 7253 C C . ARG A 1 952 ? 10.465 -9.511 27.235 1.00 95.38 952 ARG A C 1
ATOM 7255 O O . ARG A 1 952 ? 11.232 -9.201 26.324 1.00 95.38 952 ARG A O 1
ATOM 7262 N N . VAL A 1 953 ? 9.549 -10.480 27.156 1.00 94.62 953 VAL A N 1
ATOM 7263 C CA . VAL A 1 953 ? 9.150 -11.158 25.908 1.00 94.62 953 VAL A CA 1
ATOM 7264 C C . VAL A 1 953 ? 8.401 -10.166 25.021 1.00 94.62 953 VAL A C 1
ATOM 7266 O O . VAL A 1 953 ? 8.727 -10.111 23.815 1.00 94.62 953 VAL A O 1
#

Mean predicted aligned error: 17.95 Å

Organism: NCBI:txid904963